Protein 6Z1M (pdb70)

Secondary structure (DSSP, 8-state):
-B--TT-EEEEE--HHHH---TTSTTPPPBHHHHHHTSTTSSGGG--SSSTT-HHHHHHHHHHHHHHHT-SEEEEE--HHHHSTTSSSS--HHHHHHHHHHHHHHHHTT-EEEEEEESS--BHHHHHTTGGGSTHHHHHHHHHHHHHHHHHTTT--EEEEEE-HHHHHHIIIII-SSTT----HHHHHHHHHHHHHHHHHHHHHHHHHT-S-EEEEEE-SS------S-HHHHHHHHHHHHHHHHHHT-TTSSS-HHHHHHHHHHHHHHHT------SSHHHHHTT--S-EEEEES-------S----HHHHHHHHHHHHHHH---EEEEEE--------BTTB---HHHHHHHHHHHHHHHHHHHTT--EEEEEEE-SB----GGGTTS----SEEEETTTTEEEE-HHHHHHHHHHHHTB-/--B--TT-EEEEE--HHHH---TTSTTPPPBHHHHHHTSTTSSGGG--SSSTT-HHHHHHHHHHHHHHHT-SEEEEE--HHHHSTTSSSS--HHHHHHHHHHHHHHHHTTPEEEEEEESS--BHHHHHTTGGGSHHHHHHHHHHHHHHHHHHTTT--EEEEEE-HHHHHHHHHTS-SSTT----HHHHHHHHHHHHHHHHHHHHHHHHHT-S-EEEEEE-SS----HHHHHHHHHHHHHHHHHHT-SSSSS--TTHHHHHHHHHHHTTSPPPP--S-GGGTTS--SEEEEE-S--S----SSSS---THHHHHHHHHHHHHH---EEEEEE--------BTTB---HHHHHHHHHHHHHHHHHHHTT--EEEEEEE-SB----GGGGGG----SEEEETTTTEEEE-HHHHHHHHHHHHTB-/---B--TT-EEEEE--HHHH---TTSTTPPPBHHHHHHTSTTSSGGG--SSSTT-HHHHHHHHHHHHHHHT-SEEEEE--HHHHSTTSSSS--HHHHHHHHHHHHHHHHTT-EEEEEEESS--BHHHHTTTGGGSTHHHHHHHHHHHHHHHHHTTT--EEEEEE-HHHHHHHHHTS-SSTT----HHHHHHHHHHHHHHHHHHHHHHHHHT-S-EEEEEEESS------S-HHHHHHHHHHHHHHHHHHT-GGGTT-HHHHHHHHHHHHH----SSHHHHHHSPPSEEEEEES------HHHHHHHHHHHHHHH---EEEEEE---B----BTTB---HHHHHHHHHHHHHHHHHHHTT--EEEEEEE-SB----GGGTTS-B--SEEEETTTTEEEE-HHHHHHHHHHHHTB-

Structure (mmCIF, N/CA/C/O backbone):
data_6Z1M
#
_entry.id   6Z1M
#
_cell.length_a   58.934
_cell.length_b   89.496
_cell.length_c   141.120
_cell.angle_alpha   90.000
_cell.angle_beta   94.211
_cell.angle_gamma   90.000
#
_symmetry.space_group_name_H-M   'P 1 21 1'
#
loop_
_entity.id
_entity.type
_entity.pdbx_description
1 polymer 'Ancestral reconstructed glycosidase'
2 non-polymer 'PROTOPORPHYRIN IX CONTAINING FE'
3 non-polymer GLYCEROL
4 non-polymer 1,2-ETHANEDIOL
5 non-polymer 'MAGNESIUM ION'
6 water water
#
loop_
_atom_site.group_PDB
_atom_site.id
_atom_site.type_symbol
_atom_site.label_atom_id
_atom_site.label_alt_id
_atom_site.label_comp_id
_atom_site.label_asym_id
_atom_site.label_entity_id
_atom_site.label_seq_id
_atom_site.pdbx_PDB_ins_code
_atom_site.Cartn_x
_atom_site.Cartn_y
_atom_site.Cartn_z
_atom_site.occupancy
_atom_site.B_iso_or_equiv
_atom_site.auth_seq_id
_atom_site.auth_comp_id
_atom_site.auth_asym_id
_atom_site.auth_atom_id
_atom_site.pdbx_PDB_model_num
ATOM 1 N N . LEU A 1 9 ? -23.08639 3.73287 -5.68792 1.000 80.06673 9 LEU A N 1
ATOM 2 C CA . LEU A 1 9 ? -21.81083 3.02832 -5.61070 1.000 76.29800 9 LEU A CA 1
ATOM 3 C C . LEU A 1 9 ? -21.79966 2.00778 -4.47623 1.000 79.64180 9 LEU A C 1
ATOM 4 O O . LEU A 1 9 ? -21.40613 2.32321 -3.35115 1.000 71.98164 9 LEU A O 1
ATOM 9 N N . LYS A 1 10 ? -22.22677 0.78361 -4.77163 1.000 80.41817 10 LYS A N 1
ATOM 10 C CA . LYS A 1 10 ? -22.22773 -0.27829 -3.77651 1.000 71.54449 10 LYS A CA 1
ATOM 11 C C . LYS A 1 10 ? -20.93048 -1.06593 -3.82857 1.000 66.23611 10 LYS A C 1
ATOM 12 O O . LYS A 1 10 ? -20.25370 -1.12587 -4.85667 1.000 67.00462 10 LYS A O 1
ATOM 18 N N . PHE A 1 11 ? -20.58573 -1.66382 -2.70070 1.000 62.97470 11 PHE A N 1
ATOM 19 C CA . PHE A 1 11 ? -19.32863 -2.36112 -2.52307 1.000 62.70527 11 PHE A CA 1
ATOM 20 C C . PHE A 1 11 ? -19.54643 -3.86841 -2.48178 1.000 64.01098 11 PHE A C 1
ATOM 21 O O . PHE A 1 11 ? -20.68280 -4.33835 -2.35166 1.000 61.79375 11 PHE A O 1
ATOM 29 N N . PRO A 1 12 ? -18.47354 -4.66517 -2.64157 1.000 64.28244 12 PRO A N 1
ATOM 30 C CA . PRO A 1 12 ? -18.61791 -6.13009 -2.59418 1.000 69.88259 12 PRO A CA 1
ATOM 31 C C . PRO A 1 12 ? -19.39462 -6.66297 -1.39095 1.000 80.57999 12 PRO A C 1
ATOM 32 O O . PRO A 1 12 ? -19.57227 -5.96686 -0.38483 1.000 84.78192 12 PRO A O 1
ATOM 36 N N A LYS A 1 13 ? -19.83970 -7.91665 -1.50689 0.411 82.36274 13 LYS A N 1
ATOM 37 N N B LYS A 1 13 ? -19.83635 -7.92045 -1.48316 0.589 82.57095 13 LYS A N 1
ATOM 38 C CA A LYS A 1 13 ? -20.75944 -8.50551 -0.53669 0.411 82.22609 13 LYS A CA 1
ATOM 39 C CA B LYS A 1 13 ? -20.78240 -8.46089 -0.50860 0.589 82.37889 13 LYS A CA 1
ATOM 40 C C A LYS A 1 13 ? -20.16644 -8.51745 0.87227 0.411 80.49452 13 LYS A C 1
ATOM 41 C C B LYS A 1 13 ? -20.18090 -8.53474 0.89590 0.589 80.51582 13 LYS A C 1
ATOM 42 O O A LYS A 1 13 ? -20.75109 -7.96902 1.81308 0.411 82.40889 13 LYS A O 1
ATOM 43 O O B LYS A 1 13 ? -20.78116 -8.04921 1.86123 0.589 82.85467 13 LYS A O 1
ATOM 54 N N . ASP A 1 14 ? -19.00487 -9.14311 1.03824 1.000 76.73627 14 ASP A N 1
ATOM 55 C CA . ASP A 1 14 ? -18.37556 -9.31919 2.34255 1.000 78.15802 14 ASP A CA 1
ATOM 56 C C . ASP A 1 14 ? -17.19694 -8.36548 2.53842 1.000 68.91730 14 ASP A C 1
ATOM 57 O O . ASP A 1 14 ? -16.14594 -8.75387 3.05298 1.000 62.35878 14 ASP A O 1
ATOM 62 N N . PHE A 1 15 ? -17.34088 -7.12713 2.06732 1.000 67.98745 15 PHE A N 1
ATOM 63 C CA . PHE A 1 15 ? -16.27774 -6.13562 2.18140 1.000 65.60943 15 PHE A CA 1
ATOM 64 C C . PHE A 1 15 ? -16.03424 -5.79865 3.64813 1.000 67.40868 15 PHE A C 1
ATOM 65 O O . PHE A 1 15 ? -16.96624 -5.75901 4.45423 1.000 65.83338 15 PHE A O 1
ATOM 73 N N . LEU A 1 16 ? -14.77242 -5.55229 3.99887 1.000 64.50963 16 LEU A N 1
ATOM 74 C CA . LEU A 1 16 ? -14.40752 -5.21729 5.37198 1.000 56.75424 16 LEU A CA 1
ATOM 75 C C . LEU A 1 16 ? -14.47742 -3.70663 5.56152 1.000 51.38104 16 LEU A C 1
ATOM 76 O O . LEU A 1 16 ? -13.73643 -2.95917 4.91332 1.000 53.10199 16 LEU A O 1
ATOM 81 N N . TRP A 1 17 ? -15.37497 -3.26465 6.43962 1.000 47.50521 17 TRP A N 1
ATOM 82 C CA . TRP A 1 17 ? -15.49638 -1.86292 6.82523 1.000 49.26007 17 TRP A CA 1
ATOM 83 C C . TRP A 1 17 ? -14.90503 -1.71139 8.22116 1.000 49.88370 17 TRP A C 1
ATOM 84 O O . TRP A 1 17 ? -15.46519 -2.22253 9.19658 1.000 48.94873 17 TRP A O 1
ATOM 95 N N . GLY A 1 18 ? -13.78358 -1.00452 8.32409 1.000 48.65158 18 GLY A N 1
ATOM 96 C CA . GLY A 1 18 ? -13.12190 -0.91133 9.60555 1.000 50.28951 18 GLY A CA 1
ATOM 97 C C . GLY A 1 18 ? -12.40659 0.40490 9.80740 1.000 49.99283 18 GLY A C 1
ATOM 98 O O . GLY A 1 18 ? -12.47519 1.31759 8.97980 1.000 39.97789 18 GLY A O 1
ATOM 99 N N . ALA A 1 19 ? -11.73738 0.49121 10.95663 1.000 45.24278 19 ALA A N 1
ATOM 100 C CA . ALA A 1 19 ? -10.80905 1.55997 11.27985 1.000 42.05157 19 ALA A CA 1
ATOM 101 C C . ALA A 1 19 ? -9.59023 0.93661 11.94388 1.000 43.41882 19 ALA A C 1
ATOM 102 O O . ALA A 1 19 ? -9.64991 -0.17472 12.47996 1.000 41.55441 19 ALA A O 1
ATOM 104 N N . ALA A 1 20 ? -8.47545 1.65751 11.89831 1.000 41.21398 20 ALA A N 1
ATOM 105 C CA . ALA A 1 20 ? -7.19276 1.11254 12.31044 1.000 40.80246 20 ALA A CA 1
ATOM 106 C C . ALA A 1 20 ? -6.56426 1.98331 13.38956 1.000 42.41975 20 ALA A C 1
ATOM 107 O O . ALA A 1 20 ? -6.75234 3.20291 13.41279 1.000 37.35921 20 ALA A O 1
ATOM 109 N N . THR A 1 21 ? -5.82824 1.33160 14.29402 1.000 41.65912 21 THR A N 1
ATOM 110 C CA . THR A 1 21 ? -5.02411 1.98443 15.32323 1.000 42.15595 21 THR A CA 1
ATOM 111 C C . THR A 1 21 ? -3.71423 1.21610 15.46342 1.000 41.32442 21 THR A C 1
ATOM 112 O O . THR A 1 21 ? -3.45591 0.25616 14.73264 1.000 40.57887 21 THR A O 1
ATOM 116 N N . ALA A 1 22 ? -2.89008 1.62721 16.42753 1.000 37.72018 22 ALA A N 1
ATOM 117 C CA . ALA A 1 22 ? -1.65297 0.92166 16.73733 1.000 36.31178 22 ALA A CA 1
ATOM 118 C C . ALA A 1 22 ? -1.40431 1.00530 18.23745 1.000 38.06094 22 ALA A C 1
ATOM 119 O O . ALA A 1 22 ? -1.81554 1.96524 18.89454 1.000 43.41499 22 ALA A O 1
ATOM 121 N N . ALA A 1 23 ? -0.69977 -0.00088 18.76427 1.000 38.18436 23 ALA A N 1
ATOM 122 C CA . ALA A 1 23 ? -0.63635 -0.20444 20.21210 1.000 37.22903 23 ALA A CA 1
ATOM 123 C C . ALA A 1 23 ? -0.05558 1.00913 20.93353 1.000 43.58850 23 ALA A C 1
ATOM 124 O O . ALA A 1 23 ? -0.65777 1.52669 21.88318 1.000 47.19652 23 ALA A O 1
ATOM 126 N N . TYR A 1 24 ? 1.11417 1.48760 20.50128 1.000 40.18226 24 TYR A N 1
ATOM 127 C CA . TYR A 1 24 ? 1.72456 2.58914 21.24096 1.000 45.81019 24 TYR A CA 1
ATOM 128 C C . TYR A 1 24 ? 0.97627 3.90426 21.05173 1.000 52.30403 24 TYR A C 1
ATOM 129 O O . TYR A 1 24 ? 1.10898 4.81104 21.88594 1.000 47.90415 24 TYR A O 1
ATOM 138 N N . GLN A 1 25 ? 0.17482 4.02630 19.99609 1.000 45.61210 25 GLN A N 1
ATOM 139 C CA . GLN A 1 25 ? -0.50291 5.29056 19.75971 1.000 38.68652 25 GLN A CA 1
ATOM 140 C C . GLN A 1 25 ? -1.75372 5.45956 20.61679 1.000 31.19223 25 GLN A C 1
ATOM 141 O O . GLN A 1 25 ? -2.18333 6.59586 20.83109 1.000 38.78131 25 GLN A O 1
ATOM 147 N N . ILE A 1 26 ? -2.33164 4.37872 21.14097 1.000 30.44190 26 ILE A N 1
ATOM 148 C CA . ILE A 1 26 ? -3.61253 4.49836 21.83387 1.000 40.20465 26 ILE A CA 1
ATOM 149 C C . ILE A 1 26 ? -3.61680 3.85082 23.21474 1.000 40.77543 26 ILE A C 1
ATOM 150 O O . ILE A 1 26 ? -4.39401 4.25492 24.08646 1.000 50.10591 26 ILE A O 1
ATOM 155 N N . GLU A 1 27 ? -2.78128 2.83252 23.42643 1.000 35.38687 27 GLU A N 1
ATOM 156 C CA . GLU A 1 27 ? -2.98979 1.95613 24.57801 1.000 38.77400 27 GLU A CA 1
ATOM 157 C C . GLU A 1 27 ? -2.75460 2.68525 25.89484 1.000 40.87264 27 GLU A C 1
ATOM 158 O O . GLU A 1 27 ? -3.56079 2.57780 26.82744 1.000 43.54271 27 GLU A O 1
ATOM 164 N N . GLY A 1 28 ? -1.65730 3.42760 25.99503 1.000 43.27163 28 GLY A N 1
ATOM 165 C CA . GLY A 1 28 ? -1.28610 3.89570 27.31535 1.000 43.54486 28 GLY A CA 1
ATOM 166 C C . GLY A 1 28 ? -0.81936 2.73164 28.17285 1.000 38.24986 28 GLY A C 1
ATOM 167 O O . GLY A 1 28 ? -0.36635 1.69768 27.67554 1.000 35.28002 28 GLY A O 1
ATOM 168 N N . ALA A 1 29 ? -0.95430 2.90874 29.48817 1.000 42.42068 29 ALA A N 1
ATOM 169 C CA . ALA A 1 29 ? -0.47905 1.92983 30.46826 1.000 38.13254 29 ALA A CA 1
ATOM 170 C C . ALA A 1 29 ? 0.92511 1.44819 30.10851 1.000 40.83175 29 ALA A C 1
ATOM 171 O O . ALA A 1 29 ? 1.21381 0.24921 30.07382 1.000 41.61781 29 ALA A O 1
ATOM 173 N N . ALA A 1 30 ? 1.79739 2.40975 29.79605 1.000 37.40160 30 ALA A N 1
ATOM 174 C CA . ALA A 1 30 ? 3.10659 2.06657 29.25653 1.000 43.10711 30 ALA A CA 1
ATOM 175 C C . ALA A 1 30 ? 3.96518 1.33976 30.27832 1.000 50.28254 30 ALA A C 1
ATOM 176 O O . ALA A 1 30 ? 4.77270 0.48257 29.90548 1.000 50.28248 30 ALA A O 1
ATOM 178 N N . ASN A 1 31 ? 3.79325 1.65429 31.56297 1.000 58.22491 31 ASN A N 1
ATOM 179 C CA . ASN A 1 31 ? 4.62385 1.13421 32.63892 1.000 54.33200 31 ASN A CA 1
ATOM 180 C C . ASN A 1 31 ? 3.78024 0.41853 33.69033 1.000 60.21677 31 ASN A C 1
ATOM 181 O O . ASN A 1 31 ? 4.11554 0.41955 34.87761 1.000 57.69396 31 ASN A O 1
ATOM 186 N N . GLU A 1 32 ? 2.67026 -0.18100 33.27100 1.000 59.61442 32 GLU A N 1
ATOM 187 C CA . GLU A 1 32 ? 1.83295 -0.97625 34.15360 1.000 54.04651 32 GLU A CA 1
ATOM 188 C C . GLU A 1 32 ? 1.78913 -2.41610 33.67384 1.000 47.55905 32 GLU A C 1
ATOM 189 O O . GLU A 1 32 ? 2.02537 -2.71047 32.49957 1.000 47.19378 32 GLU A O 1
ATOM 195 N N . ASP A 1 33 ? 1.44721 -3.30301 34.60260 1.000 47.79220 33 ASP A N 1
ATOM 196 C CA . ASP A 1 33 ? 1.06598 -4.67516 34.28942 1.000 52.95949 33 ASP A CA 1
ATOM 197 C C . ASP A 1 33 ? 2.13337 -5.38125 33.45776 1.000 52.92210 33 ASP A C 1
ATOM 198 O O . ASP A 1 33 ? 1.84707 -6.01898 32.44376 1.000 55.35734 33 ASP A O 1
ATOM 203 N N . GLY A 1 34 ? 3.38294 -5.25045 33.89781 1.000 51.53494 34 GLY A N 1
ATOM 204 C CA . GLY A 1 34 ? 4.47508 -6.01518 33.33253 1.000 54.22606 34 GLY A CA 1
ATOM 205 C C . GLY A 1 34 ? 4.90969 -5.64571 31.93077 1.000 57.04297 34 GLY A C 1
ATOM 206 O O . GLY A 1 34 ? 5.68367 -6.39517 31.33032 1.000 64.00351 34 GLY A O 1
ATOM 207 N N . ARG A 1 35 ? 4.44918 -4.52630 31.37742 1.000 52.83003 35 ARG A N 1
ATOM 208 C CA . ARG A 1 35 ? 4.88280 -4.15243 30.03633 1.000 51.92559 35 ARG A CA 1
ATOM 209 C C . ARG A 1 35 ? 6.30480 -3.60962 30.07811 1.000 51.27227 35 ARG A C 1
ATOM 210 O O . ARG A 1 35 ? 6.62380 -2.72688 30.87955 1.000 51.96424 35 ARG A O 1
ATOM 218 N N . GLY A 1 36 ? 7.16299 -4.15023 29.22162 1.000 52.38566 36 GLY A N 1
ATOM 219 C CA . GLY A 1 36 ? 8.50240 -3.64104 29.07104 1.000 46.94133 36 GLY A CA 1
ATOM 220 C C . GLY A 1 36 ? 8.50153 -2.41945 28.18272 1.000 45.85630 36 GLY A C 1
ATOM 221 O O . GLY A 1 36 ? 7.52647 -2.13456 27.48072 1.000 49.75790 36 GLY A O 1
ATOM 222 N N . PRO A 1 37 ? 9.58793 -1.65777 28.20790 1.000 47.71327 37 PRO A N 1
ATOM 223 C CA . PRO A 1 37 ? 9.65612 -0.45715 27.36950 1.000 39.57528 37 PRO A CA 1
ATOM 224 C C . PRO A 1 37 ? 9.97707 -0.79947 25.92542 1.000 42.65035 37 PRO A C 1
ATOM 225 O O . PRO A 1 37 ? 10.76088 -1.71007 25.64054 1.000 44.72535 37 PRO A O 1
ATOM 229 N N . SER A 1 38 ? 9.35751 -0.05863 25.00994 1.000 34.24229 38 SER A N 1
ATOM 230 C CA . SER A 1 38 ? 9.73185 -0.10380 23.60493 1.000 40.91767 38 SER A CA 1
ATOM 231 C C . SER A 1 38 ? 10.63228 1.08265 23.28673 1.000 44.51416 38 SER A C 1
ATOM 232 O O . SER A 1 38 ? 10.76763 2.02465 24.07215 1.000 44.43429 38 SER A O 1
ATOM 235 N N . ILE A 1 39 ? 11.24885 1.03423 22.10434 1.000 43.58222 39 ILE A N 1
ATOM 236 C CA . ILE A 1 39 ? 12.10518 2.13599 21.68522 1.000 41.96638 39 ILE A CA 1
ATOM 237 C C . ILE A 1 39 ? 11.33420 3.44289 21.60338 1.000 42.62837 39 ILE A C 1
ATOM 238 O O . ILE A 1 39 ? 11.93582 4.51595 21.67104 1.000 51.60497 39 ILE A O 1
ATOM 243 N N . TRP A 1 40 ? 10.00713 3.38241 21.47928 1.000 43.02189 40 TRP A N 1
ATOM 244 C CA . TRP A 1 40 ? 9.21199 4.60275 21.47625 1.000 44.77150 40 TRP A CA 1
ATOM 245 C C . TRP A 1 40 ? 8.97463 5.15366 22.87995 1.000 45.71937 40 TRP A C 1
ATOM 246 O O . TRP A 1 40 ? 8.80170 6.36870 23.03192 1.000 46.04097 40 TRP A O 1
ATOM 257 N N . ASP A 1 41 ? 8.95247 4.29253 23.90489 1.000 41.39070 41 ASP A N 1
ATOM 258 C CA . ASP A 1 41 ? 9.01645 4.78078 25.27878 1.000 45.90153 41 ASP A CA 1
ATOM 259 C C . ASP A 1 41 ? 10.32790 5.51185 25.51425 1.000 50.36251 41 ASP A C 1
ATOM 260 O O . ASP A 1 41 ? 10.35389 6.62449 26.04777 1.000 51.45853 41 ASP A O 1
ATOM 265 N N . THR A 1 42 ? 11.43563 4.87555 25.14015 1.000 52.67486 42 THR A N 1
ATOM 266 C CA . THR A 1 42 ? 12.74757 5.50407 25.24764 1.000 53.59269 42 THR A CA 1
ATOM 267 C C . THR A 1 42 ? 12.80181 6.80874 24.47192 1.000 49.67998 42 THR A C 1
ATOM 268 O O . THR A 1 42 ? 13.27713 7.83093 24.98852 1.000 43.15894 42 THR A O 1
ATOM 272 N N . PHE A 1 43 ? 12.27990 6.79567 23.23954 1.000 46.26638 43 PHE A N 1
ATOM 273 C CA . PHE A 1 43 ? 12.38025 7.94236 22.34633 1.000 34.50749 43 PHE A CA 1
ATOM 274 C C . PHE A 1 43 ? 11.56191 9.11605 22.86258 1.000 34.39001 43 PHE A C 1
ATOM 275 O O . PHE A 1 43 ? 12.04018 10.25660 22.88118 1.000 42.62255 43 PHE A O 1
ATOM 283 N N . SER A 1 44 ? 10.31766 8.85968 23.27734 1.000 39.23549 44 SER A N 1
ATOM 284 C CA . SER A 1 44 ? 9.42290 9.93712 23.68286 1.000 43.35631 44 SER A CA 1
ATOM 285 C C . SER A 1 44 ? 9.72283 10.46636 25.07728 1.000 45.50711 44 SER A C 1
ATOM 286 O O . SER A 1 44 ? 9.11021 11.45265 25.49556 1.000 56.21308 44 SER A O 1
ATOM 289 N N . HIS A 1 45 ? 10.64050 9.84411 25.80507 1.000 47.36936 45 HIS A N 1
ATOM 290 C CA . HIS A 1 45 ? 11.11018 10.37875 27.07310 1.000 50.58648 45 HIS A CA 1
ATOM 291 C C . HIS A 1 45 ? 12.51693 10.94254 26.96796 1.000 52.05083 45 HIS A C 1
ATOM 292 O O . HIS A 1 45 ? 13.12986 11.25935 27.99299 1.000 53.25112 45 HIS A O 1
ATOM 299 N N . THR A 1 46 ? 13.03645 11.07712 25.74898 1.000 43.52159 46 THR A N 1
ATOM 300 C CA . THR A 1 46 ? 14.25567 11.81239 25.46703 1.000 39.78233 46 THR A CA 1
ATOM 301 C C . THR A 1 46 ? 13.90097 13.22312 25.02333 1.000 44.07962 46 THR A C 1
ATOM 302 O O . THR A 1 46 ? 13.03389 13.39185 24.15374 1.000 49.74674 46 THR A O 1
ATOM 306 N N . PRO A 1 47 ? 14.52454 14.24763 25.59837 1.000 51.64705 47 PRO A N 1
ATOM 307 C CA . PRO A 1 47 ? 14.18373 15.62696 25.22531 1.000 42.31120 47 PRO A CA 1
ATOM 308 C C . PRO A 1 47 ? 14.45080 15.90062 23.75351 1.000 53.93736 47 PRO A C 1
ATOM 309 O O . PRO A 1 47 ? 15.43660 15.43044 23.18342 1.000 54.44611 47 PRO A O 1
ATOM 313 N N . GLY A 1 48 ? 13.54961 16.66878 23.14180 1.000 53.55282 48 GLY A N 1
ATOM 314 C CA . GLY A 1 48 ? 13.72550 17.15329 21.78988 1.000 49.96089 48 GLY A CA 1
ATOM 315 C C . GLY A 1 48 ? 13.46366 16.15544 20.68768 1.000 53.85082 48 GLY A C 1
ATOM 316 O O . GLY A 1 48 ? 13.87845 16.40459 19.55088 1.000 57.40134 48 GLY A O 1
ATOM 317 N N . LYS A 1 49 ? 12.78853 15.03762 20.97742 1.000 51.48004 49 LYS A N 1
ATOM 318 C CA . LYS A 1 49 ? 12.50045 14.02543 19.96936 1.000 48.44458 49 LYS A CA 1
ATOM 319 C C . LYS A 1 49 ? 11.04146 13.98174 19.53835 1.000 46.20967 49 LYS A C 1
ATOM 320 O O . LYS A 1 49 ? 10.75498 13.50717 18.43491 1.000 46.07812 49 LYS A O 1
ATOM 326 N N . VAL A 1 50 ? 10.12038 14.44422 20.37864 1.000 41.08606 50 VAL A N 1
ATOM 327 C CA . VAL A 1 50 ? 8.68993 14.39146 20.10937 1.000 38.14845 50 VAL A CA 1
ATOM 328 C C . VAL A 1 50 ? 8.11355 15.77730 20.35361 1.000 47.53578 50 VAL A C 1
ATOM 329 O O . VAL A 1 50 ? 8.50030 16.45715 21.31363 1.000 46.42909 50 VAL A O 1
ATOM 333 N N . HIS A 1 51 ? 7.19482 16.19703 19.47996 1.000 37.82848 51 HIS A N 1
ATOM 334 C CA . HIS A 1 51 ? 6.57252 17.51160 19.59672 1.000 39.29051 51 HIS A CA 1
ATOM 335 C C . HIS A 1 51 ? 6.00642 17.75172 20.99838 1.000 42.97839 51 HIS A C 1
ATOM 336 O O . HIS A 1 51 ? 5.34096 16.88589 21.57294 1.000 40.96841 51 HIS A O 1
ATOM 343 N N . ASN A 1 52 ? 6.29206 18.92975 21.55184 1.000 47.96160 52 ASN A N 1
ATOM 344 C CA . ASN A 1 52 ? 5.73181 19.38746 22.82531 1.000 56.52692 52 ASN A CA 1
ATOM 345 C C . ASN A 1 52 ? 6.08985 18.47001 24.00412 1.000 55.04405 52 ASN A C 1
ATOM 346 O O . ASN A 1 52 ? 5.44520 18.52644 25.05960 1.000 55.32893 52 ASN A O 1
ATOM 351 N N . GLY A 1 53 ? 7.11085 17.62665 23.86116 1.000 45.31578 53 GLY A N 1
ATOM 352 C CA . GLY A 1 53 ? 7.41718 16.66520 24.90057 1.000 39.98098 53 GLY A CA 1
ATOM 353 C C . GLY A 1 53 ? 6.36384 15.60212 25.11626 1.000 49.90444 53 GLY A C 1
ATOM 354 O O . GLY A 1 53 ? 6.29523 15.01605 26.19866 1.000 57.63565 53 GLY A O 1
ATOM 355 N N . ASP A 1 54 ? 5.53213 15.33213 24.11891 1.000 52.58618 54 ASP A N 1
ATOM 356 C CA . ASP A 1 54 ? 4.49032 14.33549 24.29131 1.000 47.35145 54 ASP A CA 1
ATOM 357 C C . ASP A 1 54 ? 5.09126 12.93983 24.38549 1.000 47.40405 54 ASP A C 1
ATOM 358 O O . ASP A 1 54 ? 6.16044 12.65264 23.83328 1.000 47.58348 54 ASP A O 1
ATOM 363 N N . ASN A 1 55 ? 4.38434 12.06430 25.09217 1.000 38.49379 55 ASN A N 1
ATOM 364 C CA . ASN A 1 55 ? 4.72693 10.65370 25.12209 1.000 38.25520 55 ASN A CA 1
ATOM 365 C C . ASN A 1 55 ? 3.44040 9.84357 25.09905 1.000 37.74673 55 ASN A C 1
ATOM 366 O O . ASN A 1 55 ? 2.33684 10.38811 25.14902 1.000 41.83737 55 ASN A O 1
ATOM 371 N N . GLY A 1 56 ? 3.58613 8.52838 25.03225 1.000 40.08239 56 GLY A N 1
ATOM 372 C CA . GLY A 1 56 ? 2.41869 7.67259 25.02027 1.000 39.59654 56 GLY A CA 1
ATOM 373 C C . GLY A 1 56 ? 2.23082 6.88267 26.29739 1.000 39.34535 56 GLY A C 1
ATOM 374 O O . GLY A 1 56 ? 1.72929 5.75966 26.24371 1.000 46.29871 56 GLY A O 1
ATOM 375 N N . ASP A 1 57 ? 2.62792 7.44562 27.44628 1.000 37.99427 57 ASP A N 1
ATOM 376 C CA . ASP A 1 57 ? 2.43851 6.74265 28.71449 1.000 44.90636 57 ASP A CA 1
ATOM 377 C C . ASP A 1 57 ? 0.96383 6.51785 28.99775 1.000 44.57167 57 ASP A C 1
ATOM 378 O O . ASP A 1 57 ? 0.56490 5.43164 29.43328 1.000 53.26043 57 ASP A O 1
ATOM 383 N N . VAL A 1 58 ? 0.14195 7.53594 28.76807 1.000 39.40330 58 VAL A N 1
ATOM 384 C CA . VAL A 1 58 ? -1.29830 7.42208 28.93134 1.000 43.68639 58 VAL A CA 1
ATOM 385 C C . VAL A 1 58 ? -2.00872 7.28521 27.58902 1.000 42.49119 58 VAL A C 1
ATOM 386 O O . VAL A 1 58 ? -2.91394 6.46255 27.45161 1.000 40.77595 58 VAL A O 1
ATOM 390 N N . ALA A 1 59 ? -1.60866 8.07876 26.59406 1.000 39.11167 59 ALA A N 1
ATOM 391 C CA . ALA A 1 59 ? -2.18772 8.05934 25.23692 1.000 39.45052 59 ALA A CA 1
ATOM 392 C C . ALA A 1 59 ? -3.71107 8.12853 25.36267 1.000 42.81798 59 ALA A C 1
ATOM 393 O O . ALA A 1 59 ? -4.22774 9.02764 26.04255 1.000 44.67190 59 ALA A O 1
ATOM 395 N N . CYS A 1 60 ? -4.45962 7.22018 24.74628 1.000 39.27367 60 CYS A N 1
ATOM 396 C CA . CYS A 1 60 ? -5.90978 7.21469 24.86119 1.000 40.48724 60 CYS A CA 1
ATOM 397 C C . CYS A 1 60 ? -6.39581 6.37411 26.02473 1.000 41.56022 60 CYS A C 1
ATOM 398 O O . CYS A 1 60 ? -7.61105 6.24336 26.20755 1.000 49.72190 60 CYS A O 1
ATOM 401 N N . ASP A 1 61 ? -5.47697 5.82136 26.81608 1.000 40.58417 61 ASP A N 1
ATOM 402 C CA . ASP A 1 61 ? -5.81328 4.90252 27.90361 1.000 45.08417 61 ASP A CA 1
ATOM 403 C C . ASP A 1 61 ? -6.70577 3.77296 27.39552 1.000 45.24106 61 ASP A C 1
ATOM 404 O O . ASP A 1 61 ? -7.60678 3.28933 28.08514 1.000 39.04796 61 ASP A O 1
ATOM 409 N N . HIS A 1 62 ? -6.45058 3.35560 26.15444 1.000 44.96041 62 HIS A N 1
ATOM 410 C CA . HIS A 1 62 ? -7.25379 2.30193 25.55397 1.000 40.81143 62 HIS A CA 1
ATOM 411 C C . HIS A 1 62 ? -7.08525 0.97836 26.28579 1.000 41.23606 62 HIS A C 1
ATOM 412 O O . HIS A 1 62 ? -7.99841 0.14494 26.26877 1.000 45.82248 62 HIS A O 1
ATOM 419 N N . TYR A 1 63 ? -5.92812 0.76609 26.92164 1.000 44.78875 63 TYR A N 1
ATOM 420 C CA . TYR A 1 63 ? -5.71182 -0.45087 27.69870 1.000 46.89677 63 TYR A CA 1
ATOM 421 C C . TYR A 1 63 ? -6.79217 -0.62529 28.75741 1.000 45.91854 63 TYR A C 1
ATOM 422 O O . TYR A 1 63 ? -7.23621 -1.74723 29.02127 1.000 50.51253 63 TYR A O 1
ATOM 431 N N . HIS A 1 64 ? -7.24347 0.47509 29.35886 1.000 44.87812 64 HIS A N 1
ATOM 432 C CA . HIS A 1 64 ? -8.27801 0.41913 30.38134 1.000 50.09628 64 HIS A CA 1
ATOM 433 C C . HIS A 1 64 ? -9.67881 0.66516 29.84457 1.000 47.59232 64 HIS A C 1
ATOM 434 O O . HIS A 1 64 ? -10.65090 0.27220 30.49886 1.000 51.83991 64 HIS A O 1
ATOM 441 N N . ARG A 1 65 ? -9.80999 1.30023 28.68113 1.000 43.87752 65 ARG A N 1
ATOM 442 C CA . ARG A 1 65 ? -11.10325 1.76166 28.19198 1.000 45.77996 65 ARG A CA 1
ATOM 443 C C . ARG A 1 65 ? -11.54751 1.03521 26.92943 1.000 46.98035 65 ARG A C 1
ATOM 444 O O . ARG A 1 65 ? -12.37632 1.55988 26.17863 1.000 47.20108 65 ARG A O 1
ATOM 452 N N . TYR A 1 66 ? -11.03135 -0.17436 26.69277 1.000 51.91743 66 TYR A N 1
ATOM 453 C CA . TYR A 1 66 ? -11.28424 -0.84287 25.42114 1.000 54.70814 66 TYR A CA 1
ATOM 454 C C . TYR A 1 66 ? -12.74660 -1.24692 25.26117 1.000 52.17548 66 TYR A C 1
ATOM 455 O O . TYR A 1 66 ? -13.26594 -1.22676 24.14208 1.000 51.48586 66 TYR A O 1
ATOM 464 N N . LYS A 1 67 ? -13.43028 -1.60618 26.35047 1.000 54.64325 67 LYS A N 1
ATOM 465 C CA . LYS A 1 67 ? -14.83490 -1.98832 26.22799 1.000 56.34255 67 LYS A CA 1
ATOM 466 C C . LYS A 1 67 ? -15.68606 -0.81178 25.76833 1.000 59.91704 67 LYS A C 1
ATOM 467 O O . LYS A 1 67 ? -16.60498 -0.97908 24.95703 1.000 61.57389 67 LYS A O 1
ATOM 473 N N . GLU A 1 68 ? -15.39373 0.38731 26.27688 1.000 58.63572 68 GLU A N 1
ATOM 474 C CA . GLU A 1 68 ? -16.08515 1.58407 25.81028 1.000 57.94891 68 GLU A CA 1
ATOM 475 C C . GLU A 1 68 ? -15.72951 1.88960 24.36021 1.000 63.71250 68 GLU A C 1
ATOM 476 O O . GLU A 1 68 ? -16.58944 2.31157 23.57621 1.000 59.84398 68 GLU A O 1
ATOM 482 N N . ASP A 1 69 ? -14.46644 1.67515 23.98469 1.000 62.06441 69 ASP A N 1
ATOM 483 C CA . ASP A 1 69 ? -14.05687 1.91815 22.60568 1.000 57.70226 69 ASP A CA 1
ATOM 484 C C . ASP A 1 69 ? -14.69051 0.90827 21.65160 1.000 55.48141 69 ASP A C 1
ATOM 485 O O . ASP A 1 69 ? -15.09467 1.26881 20.53930 1.000 45.50413 69 ASP A O 1
ATOM 490 N N . VAL A 1 70 ? -14.78632 -0.35920 22.06402 1.000 52.92527 70 VAL A N 1
ATOM 491 C CA . VAL A 1 70 ? -15.42136 -1.35986 21.20972 1.000 56.74843 70 VAL A CA 1
ATOM 492 C C . VAL A 1 70 ? -16.90997 -1.06126 21.06085 1.000 60.54435 70 VAL A C 1
ATOM 493 O O . VAL A 1 70 ? -17.48856 -1.24446 19.98296 1.000 54.20223 70 VAL A O 1
ATOM 497 N N . GLU A 1 71 ? -17.54714 -0.58219 22.13505 1.000 62.42866 71 GLU A N 1
ATOM 498 C CA . GLU A 1 71 ? -18.94831 -0.17891 22.05538 1.000 59.75415 71 GLU A CA 1
ATOM 499 C C . GLU A 1 71 ? -19.14824 0.89888 20.99582 1.000 55.27319 71 GLU A C 1
ATOM 500 O O . GLU A 1 71 ? -20.12006 0.85805 20.23228 1.000 57.25465 71 GLU A O 1
ATOM 506 N N . LEU A 1 72 ? -18.23062 1.86765 20.92913 1.000 53.32911 72 LEU A N 1
ATOM 507 C CA . LEU A 1 72 ? -18.29878 2.88497 19.88407 1.000 57.63390 72 LEU A CA 1
ATOM 508 C C . LEU A 1 72 ? -18.07440 2.27739 18.50331 1.000 55.16822 72 LEU A C 1
ATOM 509 O O . LEU A 1 72 ? -18.71203 2.69308 17.52976 1.000 59.65811 72 LEU A O 1
ATOM 514 N N . MET A 1 73 ? -17.16961 1.29913 18.39711 1.000 55.24239 73 MET A N 1
ATOM 515 C CA . MET A 1 73 ? -17.00906 0.57538 17.13850 1.000 58.04707 73 MET A CA 1
ATOM 516 C C . MET A 1 73 ? -18.32406 -0.05254 16.70063 1.000 56.04592 73 MET A C 1
ATOM 517 O O . MET A 1 73 ? -18.69798 0.02524 15.52547 1.000 55.62648 73 MET A O 1
ATOM 522 N N . LYS A 1 74 ? -19.03671 -0.67904 17.63893 1.000 55.70613 74 LYS A N 1
ATOM 523 C CA . LYS A 1 74 ? -20.32973 -1.27628 17.32704 1.000 58.87286 74 LYS A CA 1
ATOM 524 C C . LYS A 1 74 ? -21.33675 -0.21572 16.89616 1.000 61.97729 74 LYS A C 1
ATOM 525 O O . LYS A 1 74 ? -22.14325 -0.44852 15.99039 1.000 61.12338 74 LYS A O 1
ATOM 531 N N . GLU A 1 75 ? -21.30531 0.95808 17.53267 1.000 66.14998 75 GLU A N 1
ATOM 532 C CA . GLU A 1 75 ? -22.19092 2.04114 17.11771 1.000 68.51324 75 GLU A CA 1
ATOM 533 C C . GLU A 1 75 ? -21.87325 2.49319 15.69986 1.000 70.45078 75 GLU A C 1
ATOM 534 O O . GLU A 1 75 ? -22.77972 2.83642 14.93095 1.000 71.87904 75 GLU A O 1
ATOM 540 N N . LEU A 1 76 ? -20.58894 2.49836 15.33540 1.000 67.88647 76 LEU A N 1
ATOM 541 C CA . LEU A 1 76 ? -20.20376 2.79211 13.96053 1.000 72.31261 76 LEU A CA 1
ATOM 542 C C . LEU A 1 76 ? -20.56485 1.66089 13.00351 1.000 70.27993 76 LEU A C 1
ATOM 543 O O . LEU A 1 76 ? -20.67937 1.89937 11.79644 1.000 68.86281 76 LEU A O 1
ATOM 548 N N . GLY A 1 77 ? -20.74028 0.44475 13.51057 1.000 65.70820 77 GLY A N 1
ATOM 549 C CA . GLY A 1 77 ? -21.02401 -0.69653 12.66258 1.000 63.08643 77 GLY A CA 1
ATOM 550 C C . GLY A 1 77 ? -19.82491 -1.24195 11.91866 1.000 62.20242 77 GLY A C 1
ATOM 551 O O . GLY A 1 77 ? -19.94370 -1.60177 10.74427 1.000 61.37541 77 GLY A O 1
ATOM 552 N N . LEU A 1 78 ? -18.66798 -1.32411 12.57189 1.000 57.83480 78 LEU A N 1
ATOM 553 C CA . LEU A 1 78 ? -17.45890 -1.77364 11.89612 1.000 48.45664 78 LEU A CA 1
ATOM 554 C C . LEU A 1 78 ? -17.50197 -3.27390 11.64184 1.000 56.22507 78 LEU A C 1
ATOM 555 O O . LEU A 1 78 ? -17.77492 -4.06056 12.55375 1.000 64.78901 78 LEU A O 1
ATOM 560 N N . ASN A 1 79 ? -17.23558 -3.66361 10.39126 1.000 61.73656 79 ASN A N 1
ATOM 561 C CA . ASN A 1 79 ? -16.99023 -5.06795 10.07118 1.000 63.19460 79 ASN A CA 1
ATOM 562 C C . ASN A 1 79 ? -15.77649 -5.58710 10.82162 1.000 61.66570 79 ASN A C 1
ATOM 563 O O . ASN A 1 79 ? -15.81732 -6.65446 11.44298 1.000 59.94465 79 ASN A O 1
ATOM 568 N N . ALA A 1 80 ? -14.67325 -4.85394 10.73741 1.000 56.30845 80 ALA A N 1
ATOM 569 C CA . ALA A 1 80 ? -13.39424 -5.26634 11.27637 1.000 52.43082 80 ALA A CA 1
ATOM 570 C C . ALA A 1 80 ? -12.76664 -4.09387 12.01508 1.000 48.45415 80 ALA A C 1
ATOM 571 O O . ALA A 1 80 ? -13.24487 -2.95719 11.95934 1.000 43.03253 80 ALA A O 1
ATOM 573 N N . TYR A 1 81 ? -11.69261 -4.38759 12.73641 1.000 50.91695 81 TYR A N 1
ATOM 574 C CA . TYR A 1 81 ? -10.95622 -3.37399 13.47594 1.000 47.48049 81 TYR A CA 1
ATOM 575 C C . TYR A 1 81 ? -9.49250 -3.76429 13.41440 1.000 49.36207 81 TYR A C 1
ATOM 576 O O . TYR A 1 81 ? -9.12677 -4.86607 13.83213 1.000 52.51754 81 TYR A O 1
ATOM 585 N N . ARG A 1 82 ? -8.66631 -2.89206 12.85692 1.000 45.21949 82 ARG A N 1
ATOM 586 C CA . ARG A 1 82 ? -7.24842 -3.17155 12.72973 1.000 48.14631 82 ARG A CA 1
ATOM 587 C C . ARG A 1 82 ? -6.50731 -2.55130 13.90684 1.000 44.68309 82 ARG A C 1
ATOM 588 O O . ARG A 1 82 ? -6.65114 -1.35432 14.17690 1.000 42.96112 82 ARG A O 1
ATOM 596 N N . PHE A 1 83 ? -5.72594 -3.37134 14.60431 1.000 40.10138 83 PHE A N 1
ATOM 597 C CA . PHE A 1 83 ? -4.91454 -2.91533 15.72423 1.000 42.89752 83 PHE A CA 1
ATOM 598 C C . PHE A 1 83 ? -3.61978 -3.71406 15.73732 1.000 44.12022 83 PHE A C 1
ATOM 599 O O . PHE A 1 83 ? -3.47021 -4.70194 15.01460 1.000 46.97648 83 PHE A O 1
ATOM 607 N N . SER A 1 84 ? -2.67815 -3.28255 16.57136 1.000 39.40070 84 SER A N 1
ATOM 608 C CA . SER A 1 84 ? -1.41681 -3.99002 16.71564 1.000 36.84295 84 SER A CA 1
ATOM 609 C C . SER A 1 84 ? -1.26567 -4.51389 18.13834 1.000 48.19722 84 SER A C 1
ATOM 610 O O . SER A 1 84 ? -1.86002 -3.98927 19.08388 1.000 50.14733 84 SER A O 1
ATOM 613 N N . ILE A 1 85 ? -0.49243 -5.57189 18.27076 1.000 50.53863 85 ILE A N 1
ATOM 614 C CA . ILE A 1 85 ? -0.10166 -6.10239 19.56591 1.000 46.54107 85 ILE A CA 1
ATOM 615 C C . ILE A 1 85 ? 1.20241 -5.43267 19.96782 1.000 45.17815 85 ILE A C 1
ATOM 616 O O . ILE A 1 85 ? 2.11245 -5.28883 19.14643 1.000 45.78126 85 ILE A O 1
ATOM 621 N N . SER A 1 86 ? 1.29009 -4.99871 21.22611 1.000 51.20201 86 SER A N 1
ATOM 622 C CA . SER A 1 86 ? 2.51821 -4.41822 21.76610 1.000 41.59815 86 SER A CA 1
ATOM 623 C C . SER A 1 86 ? 3.48301 -5.55003 22.09621 1.000 46.45471 86 SER A C 1
ATOM 624 O O . SER A 1 86 ? 3.27389 -6.29883 23.05966 1.000 42.68745 86 SER A O 1
ATOM 627 N N . TRP A 1 87 ? 4.52409 -5.69386 21.27998 1.000 42.11568 87 TRP A N 1
ATOM 628 C CA . TRP A 1 87 ? 5.56804 -6.68134 21.55167 1.000 44.66039 87 TRP A CA 1
ATOM 629 C C . TRP A 1 87 ? 6.11042 -6.60575 22.97696 1.000 44.09556 87 TRP A C 1
ATOM 630 O O . TRP A 1 87 ? 6.14910 -7.64741 23.64925 1.000 48.90242 87 TRP A O 1
ATOM 641 N N . PRO A 1 88 ? 6.52431 -5.44845 23.50632 1.000 42.54800 88 PRO A N 1
ATOM 642 C CA . PRO A 1 88 ? 7.05168 -5.43630 24.87844 1.000 43.31308 88 PRO A CA 1
ATOM 643 C C . PRO A 1 88 ? 5.98758 -5.61067 25.95221 1.000 46.50788 88 PRO A C 1
ATOM 644 O O . PRO A 1 88 ? 6.34834 -5.71366 27.13167 1.000 49.82369 88 PRO A O 1
ATOM 648 N N . ARG A 1 89 ? 4.69969 -5.64879 25.59701 1.000 47.06548 89 ARG A N 1
ATOM 649 C CA . ARG A 1 89 ? 3.66480 -6.00744 26.56267 1.000 50.14437 89 ARG A CA 1
ATOM 650 C C . ARG A 1 89 ? 3.43085 -7.50825 26.64215 1.000 44.65134 89 ARG A C 1
ATOM 651 O O . ARG A 1 89 ? 2.91154 -7.98873 27.65493 1.000 49.19799 89 ARG A O 1
ATOM 659 N N . ILE A 1 90 ? 3.78961 -8.24535 25.59697 1.000 46.57732 90 ILE A N 1
ATOM 660 C CA . ILE A 1 90 ? 3.73135 -9.70388 25.59117 1.000 44.80052 90 ILE A CA 1
ATOM 661 C C . ILE A 1 90 ? 5.03491 -10.30016 26.09100 1.000 52.47064 90 ILE A C 1
ATOM 662 O O . ILE A 1 90 ? 5.04021 -11.22698 26.90739 1.000 55.54180 90 ILE A O 1
ATOM 667 N N . LEU A 1 91 ? 6.15169 -9.78101 25.57988 1.000 50.83271 91 LEU A N 1
ATOM 668 C CA . LEU A 1 91 ? 7.49392 -10.21435 25.95815 1.000 53.89549 91 LEU A CA 1
ATOM 669 C C . LEU A 1 91 ? 8.27585 -8.97083 26.35676 1.000 55.58945 91 LEU A C 1
ATOM 670 O O . LEU A 1 91 ? 8.85030 -8.28333 25.50079 1.000 58.88038 91 LEU A O 1
ATOM 675 N N . PRO A 1 92 ? 8.31263 -8.64892 27.65364 1.000 49.35240 92 PRO A N 1
ATOM 676 C CA . PRO A 1 92 ? 8.93343 -7.38179 28.08848 1.000 49.85646 92 PRO A CA 1
ATOM 677 C C . PRO A 1 92 ? 10.38560 -7.22975 27.66882 1.000 48.21587 92 PRO A C 1
ATOM 678 O O . PRO A 1 92 ? 10.83894 -6.09979 27.44605 1.000 49.02993 92 PRO A O 1
ATOM 682 N N . GLU A 1 93 ? 11.12920 -8.32702 27.55925 1.000 46.19419 93 GLU A N 1
ATOM 683 C CA . GLU A 1 93 ? 12.47157 -8.31314 26.99987 1.000 52.66391 93 GLU A CA 1
ATOM 684 C C . GLU A 1 93 ? 12.49212 -8.74425 25.54062 1.000 55.72864 93 GLU A C 1
ATOM 685 O O . GLU A 1 93 ? 13.56597 -9.04416 25.01102 1.000 60.67020 93 GLU A O 1
ATOM 691 N N . GLY A 1 94 ? 11.33214 -8.78465 24.88051 1.000 55.37116 94 GLY A N 1
ATOM 692 C CA . GLY A 1 94 ? 11.23886 -9.23937 23.50888 1.000 61.32573 94 GLY A CA 1
ATOM 693 C C . GLY A 1 94 ? 11.34105 -10.73855 23.31855 1.000 65.17136 94 GLY A C 1
ATOM 694 O O . GLY A 1 94 ? 11.17391 -11.21198 22.18784 1.000 64.98308 94 GLY A O 1
ATOM 695 N N . GLU A 1 95 ? 11.60297 -11.50077 24.37914 1.000 64.36981 95 GLU A N 1
ATOM 696 C CA . GLU A 1 95 ? 11.79104 -12.94066 24.29014 1.000 68.81781 95 GLU A CA 1
ATOM 697 C C . GLU A 1 95 ? 11.78834 -13.50888 25.70083 1.000 71.91423 95 GLU A C 1
ATOM 698 O O . GLU A 1 95 ? 11.98557 -12.78578 26.67913 1.000 71.19783 95 GLU A O 1
ATOM 704 N N . GLY A 1 96 ? 11.57051 -14.80156 25.79067 1.000 71.82768 96 GLY A N 1
ATOM 705 C CA . GLY A 1 96 ? 11.59677 -15.48781 27.07734 1.000 68.71722 96 GLY A CA 1
ATOM 706 C C . GLY A 1 96 ? 10.25055 -15.42533 27.78283 1.000 68.04645 96 GLY A C 1
ATOM 707 O O . GLY A 1 96 ? 9.24087 -15.83875 27.21654 1.000 67.39472 96 GLY A O 1
ATOM 708 N N . LYS A 1 97 ? 10.24942 -14.91135 29.01234 1.000 71.65118 97 LYS A N 1
ATOM 709 C CA . LYS A 1 97 ? 9.05334 -14.93055 29.84554 1.000 72.52615 97 LYS A CA 1
ATOM 710 C C . LYS A 1 97 ? 7.92968 -14.12402 29.20905 1.000 66.37605 97 LYS A C 1
ATOM 711 O O . LYS A 1 97 ? 8.13152 -12.98791 28.76586 1.000 65.77897 97 LYS A O 1
ATOM 717 N N . VAL A 1 98 ? 6.73784 -14.71815 29.16518 1.000 65.31542 98 VAL A N 1
ATOM 718 C CA . VAL A 1 98 ? 5.56922 -14.06733 28.58587 1.000 64.33692 98 VAL A CA 1
ATOM 719 C C . VAL A 1 98 ? 4.80582 -13.36022 29.69753 1.000 60.74979 98 VAL A C 1
ATOM 720 O O . VAL A 1 98 ? 4.54807 -13.94022 30.75722 1.000 63.49547 98 VAL A O 1
ATOM 724 N N . ASN A 1 99 ? 4.46141 -12.09900 29.45955 1.000 58.47620 99 ASN A N 1
ATOM 725 C CA . ASN A 1 99 ? 3.71897 -11.29659 30.42195 1.000 61.92915 99 ASN A CA 1
ATOM 726 C C . ASN A 1 99 ? 2.25505 -11.71722 30.39811 1.000 61.41602 99 ASN A C 1
ATOM 727 O O . ASN A 1 99 ? 1.55584 -11.49594 29.40444 1.000 58.72161 99 ASN A O 1
ATOM 732 N N . GLN A 1 100 ? 1.78386 -12.30216 31.50193 1.000 62.83342 100 GLN A N 1
ATOM 733 C CA . GLN A 1 100 ? 0.44227 -12.87642 31.52408 1.000 63.71346 100 GLN A CA 1
ATOM 734 C C . GLN A 1 100 ? -0.62701 -11.80464 31.35741 1.000 64.41848 100 GLN A C 1
ATOM 735 O O . GLN A 1 100 ? -1.55993 -11.96246 30.56087 1.000 61.45808 100 GLN A O 1
ATOM 741 N N . LYS A 1 101 ? -0.51353 -10.70739 32.10948 1.000 64.92250 101 LYS A N 1
ATOM 742 C CA . LYS A 1 101 ? -1.50133 -9.63930 32.01461 1.000 61.12950 101 LYS A CA 1
ATOM 743 C C . LYS A 1 101 ? -1.55554 -9.02839 30.62284 1.000 64.65728 101 LYS A C 1
ATOM 744 O O . LYS A 1 101 ? -2.58804 -8.46233 30.24906 1.000 67.27186 101 LYS A O 1
ATOM 750 N N . GLY A 1 102 ? -0.47047 -9.12654 29.85181 1.000 60.55756 102 GLY A N 1
ATOM 751 C CA . GLY A 1 102 ? -0.50704 -8.64835 28.48187 1.000 59.95035 102 GLY A CA 1
ATOM 752 C C . GLY A 1 102 ? -1.31011 -9.56036 27.57474 1.000 58.77788 102 GLY A C 1
ATOM 753 O O . GLY A 1 102 ? -2.05541 -9.08944 26.71022 1.000 55.15260 102 GLY A O 1
ATOM 754 N N . LEU A 1 103 ? -1.15989 -10.87739 27.75000 1.000 53.32773 103 LEU A N 1
ATOM 755 C CA . LEU A 1 103 ? -2.00605 -11.82355 27.03092 1.000 53.56191 103 LEU A CA 1
ATOM 756 C C . LEU A 1 103 ? -3.47252 -11.61558 27.37452 1.000 62.71680 103 LEU A C 1
ATOM 757 O O . LEU A 1 103 ? -4.33469 -11.64747 26.48714 1.000 66.32397 103 LEU A O 1
ATOM 762 N N . ASP A 1 104 ? -3.77448 -11.42375 28.66621 1.000 59.09247 104 ASP A N 1
ATOM 763 C CA . ASP A 1 104 ? -5.16009 -11.26038 29.09410 1.000 55.83624 104 ASP A CA 1
ATOM 764 C C . ASP A 1 104 ? -5.81633 -10.09268 28.37470 1.000 54.26119 104 ASP A C 1
ATOM 765 O O . ASP A 1 104 ? -6.96161 -10.19645 27.91919 1.000 55.53021 104 ASP A O 1
ATOM 770 N N . PHE A 1 105 ? -5.09535 -8.97895 28.24504 1.000 42.40737 105 PHE A N 1
ATOM 771 C CA . PHE A 1 105 ? -5.68275 -7.78411 27.65390 1.000 56.43509 105 PHE A CA 1
ATOM 772 C C . PHE A 1 105 ? -6.07841 -8.02514 26.20094 1.000 51.56002 105 PHE A C 1
ATOM 773 O O . PHE A 1 105 ? -7.21379 -7.74480 25.80359 1.000 51.39719 105 PHE A O 1
ATOM 781 N N . TYR A 1 106 ? -5.15300 -8.55795 25.39657 1.000 51.65177 106 TYR A N 1
ATOM 782 C CA . TYR A 1 106 ? -5.44516 -8.81812 23.98961 1.000 48.45791 106 TYR A CA 1
ATOM 783 C C . TYR A 1 106 ? -6.47328 -9.92967 23.82866 1.000 52.00768 106 TYR A C 1
ATOM 784 O O . TYR A 1 106 ? -7.33352 -9.86033 22.94392 1.000 53.23512 106 TYR A O 1
ATOM 793 N N . ASN A 1 107 ? -6.40892 -10.95743 24.67468 1.000 52.00603 107 ASN A N 1
ATOM 794 C CA . ASN A 1 107 ? -7.46802 -11.95822 24.67590 1.000 53.64199 107 ASN A CA 1
ATOM 795 C C . ASN A 1 107 ? -8.81733 -11.32325 24.99573 1.000 64.51394 107 ASN A C 1
ATOM 796 O O . ASN A 1 107 ? -9.83867 -11.67509 24.39175 1.000 65.60257 107 ASN A O 1
ATOM 801 N N . ASN A 1 108 ? -8.83697 -10.36847 25.93040 1.000 64.77979 108 ASN A N 1
ATOM 802 C CA . ASN A 1 108 ? -10.08120 -9.68060 26.26241 1.000 64.41008 108 ASN A CA 1
ATOM 803 C C . ASN A 1 108 ? -10.53890 -8.77454 25.12477 1.000 64.10971 108 ASN A C 1
ATOM 804 O O . ASN A 1 108 ? -11.73551 -8.70989 24.81668 1.000 62.43582 108 ASN A O 1
ATOM 809 N N . LEU A 1 109 ? -9.60478 -8.05681 24.49855 1.000 58.90360 109 LEU A N 1
ATOM 810 C CA . LEU A 1 109 ? -9.96276 -7.20969 23.36680 1.000 52.48462 109 LEU A CA 1
ATOM 811 C C . LEU A 1 109 ? -10.56308 -8.03001 22.23243 1.000 50.49769 109 LEU A C 1
ATOM 812 O O . LEU A 1 109 ? -11.57500 -7.63830 21.64041 1.000 54.59476 109 LEU A O 1
ATOM 817 N N . ILE A 1 110 ? -9.95868 -9.17996 21.92912 1.000 47.41102 110 ILE A N 1
ATOM 818 C CA . ILE A 1 110 ? -10.40830 -9.99513 20.80760 1.000 56.03264 110 ILE A CA 1
ATOM 819 C C . ILE A 1 110 ? -11.78666 -10.58464 21.08368 1.000 62.33683 110 ILE A C 1
ATOM 820 O O . ILE A 1 110 ? -12.65582 -10.60038 20.20314 1.000 65.81064 110 ILE A O 1
ATOM 825 N N . ASP A 1 111 ? -12.01538 -11.07655 22.30321 1.000 63.06036 111 ASP A N 1
ATOM 826 C CA . ASP A 1 111 ? -13.33629 -11.60081 22.63515 1.000 64.01663 111 ASP A CA 1
ATOM 827 C C . ASP A 1 111 ? -14.39142 -10.50195 22.58928 1.000 57.42047 111 ASP A C 1
ATOM 828 O O . ASP A 1 111 ? -15.50932 -10.72222 22.10653 1.000 56.58559 111 ASP A O 1
ATOM 833 N N . GLU A 1 112 ? -14.04575 -9.30625 23.07081 1.000 50.75080 112 GLU A N 1
ATOM 834 C CA . GLU A 1 112 ? -14.97912 -8.18435 23.04369 1.000 52.82620 112 GLU A CA 1
ATOM 835 C C . GLU A 1 112 ? -15.29544 -7.75432 21.61144 1.000 54.30498 112 GLU A C 1
ATOM 836 O O . GLU A 1 112 ? -16.43764 -7.39284 21.30161 1.000 61.36709 112 GLU A O 1
ATOM 842 N N . LEU A 1 113 ? -14.29794 -7.77555 20.72603 1.000 44.21421 113 LEU A N 1
ATOM 843 C CA . LEU A 1 113 ? -14.55605 -7.46696 19.32336 1.000 50.97380 113 LEU A CA 1
ATOM 844 C C . LEU A 1 113 ? -15.46610 -8.51449 18.68799 1.000 57.12741 113 LEU A C 1
ATOM 845 O O . LEU A 1 113 ? -16.44199 -8.17289 18.00744 1.000 60.95273 113 LEU A O 1
ATOM 850 N N . LEU A 1 114 ? -15.16764 -9.79913 18.90730 1.000 48.02054 114 LEU A N 1
ATOM 851 C CA . LEU A 1 114 ? -15.97814 -10.85315 18.30810 1.000 51.72482 114 LEU A CA 1
ATOM 852 C C . LEU A 1 114 ? -17.38340 -10.86310 18.88957 1.000 59.37307 114 LEU A C 1
ATOM 853 O O . LEU A 1 114 ? -18.35232 -11.14776 18.17744 1.000 65.75093 114 LEU A O 1
ATOM 858 N N . GLU A 1 115 ? -17.51286 -10.55769 20.18317 1.000 61.90472 115 GLU A N 1
ATOM 859 C CA . GLU A 1 115 ? -18.83168 -10.50850 20.80633 1.000 66.94897 115 GLU A CA 1
ATOM 860 C C . GLU A 1 115 ? -19.73556 -9.49644 20.11496 1.000 67.85158 115 GLU A C 1
ATOM 861 O O . GLU A 1 115 ? -20.95345 -9.69602 20.04414 1.000 68.49385 115 GLU A O 1
ATOM 867 N N . ASN A 1 116 ? -19.15866 -8.41433 19.59288 1.000 68.84128 116 ASN A N 1
ATOM 868 C CA . ASN A 1 116 ? -19.90551 -7.37664 18.89825 1.000 66.05667 116 ASN A CA 1
ATOM 869 C C . ASN A 1 116 ? -19.82106 -7.50667 17.38069 1.000 65.83830 116 ASN A C 1
ATOM 870 O O . ASN A 1 116 ? -20.23499 -6.58774 16.66716 1.000 60.30799 116 ASN A O 1
ATOM 875 N N . GLY A 1 117 ? -19.29416 -8.61974 16.87411 1.000 60.71709 117 GLY A N 1
ATOM 876 C CA . GLY A 1 117 ? -19.25709 -8.84337 15.44345 1.000 59.82147 117 GLY A CA 1
ATOM 877 C C . GLY A 1 117 ? -18.22656 -8.03609 14.68950 1.000 63.84117 117 GLY A C 1
ATOM 878 O O . GLY A 1 117 ? -18.47556 -7.64655 13.54331 1.000 65.96620 117 GLY A O 1
ATOM 879 N N . ILE A 1 118 ? -17.07584 -7.76662 15.30100 1.000 60.77974 118 ILE A N 1
ATOM 880 C CA . ILE A 1 118 ? -15.98133 -7.04120 14.66898 1.000 52.37231 118 ILE A CA 1
ATOM 881 C C . ILE A 1 118 ? -14.80848 -7.99755 14.53048 1.000 59.87916 118 ILE A C 1
ATOM 882 O O . ILE A 1 118 ? -14.37313 -8.60293 15.51846 1.000 64.21544 118 ILE A O 1
ATOM 887 N N . GLU A 1 119 ? -14.30192 -8.13781 13.30700 1.000 59.95326 119 GLU A N 1
ATOM 888 C CA . GLU A 1 119 ? -13.22594 -9.08928 13.04970 1.000 57.36046 119 GLU A CA 1
ATOM 889 C C . GLU A 1 119 ? -11.87260 -8.46014 13.36358 1.000 56.08901 119 GLU A C 1
ATOM 890 O O . GLU A 1 119 ? -11.58935 -7.35194 12.89679 1.000 52.01977 119 GLU A O 1
ATOM 896 N N . PRO A 1 120 ? -11.02121 -9.12098 14.14536 1.000 52.99019 120 PRO A N 1
ATOM 897 C CA . PRO A 1 120 ? -9.67881 -8.57933 14.38293 1.000 44.59519 120 PRO A CA 1
ATOM 898 C C . PRO A 1 120 ? -8.82105 -8.64799 13.13028 1.000 48.78777 120 PRO A C 1
ATOM 899 O O . PRO A 1 120 ? -8.83792 -9.63575 12.39181 1.000 58.95294 120 PRO A O 1
ATOM 903 N N . PHE A 1 121 ? -8.06873 -7.57527 12.90039 1.000 46.89789 121 PHE A N 1
ATOM 904 C CA . PHE A 1 121 ? -7.10669 -7.45989 11.80466 1.000 47.37659 121 PHE A CA 1
ATOM 905 C C . PHE A 1 121 ? -5.81862 -7.00276 12.48331 1.000 44.09686 121 PHE A C 1
ATOM 906 O O . PHE A 1 121 ? -5.66441 -5.81683 12.78584 1.000 42.94895 121 PHE A O 1
ATOM 914 N N . VAL A 1 122 ? -4.90549 -7.93316 12.75107 1.000 44.79015 122 VAL A N 1
ATOM 915 C CA . VAL A 1 122 ? -3.91047 -7.76666 13.81238 1.000 39.67682 122 VAL A CA 1
ATOM 916 C C . VAL A 1 122 ? -2.52199 -7.58789 13.21096 1.000 36.92149 122 VAL A C 1
ATOM 917 O O . VAL A 1 122 ? -2.04368 -8.44555 12.46016 1.000 42.99136 122 VAL A O 1
ATOM 921 N N . THR A 1 123 ? -1.86569 -6.48635 13.56435 1.000 39.59720 123 THR A N 1
ATOM 922 C CA . THR A 1 123 ? -0.48598 -6.24529 13.16725 1.000 41.69307 123 THR A CA 1
ATOM 923 C C . THR A 1 123 ? 0.45996 -6.75371 14.24833 1.000 45.79714 123 THR A C 1
ATOM 924 O O . THR A 1 123 ? 0.31159 -6.41321 15.42606 1.000 41.70218 123 THR A O 1
ATOM 928 N N . LEU A 1 124 ? 1.43380 -7.56572 13.83893 1.000 47.72191 124 LEU A N 1
ATOM 929 C CA . LEU A 1 124 ? 2.45017 -8.05238 14.76810 1.000 43.30633 124 LEU A CA 1
ATOM 930 C C . LEU A 1 124 ? 3.36301 -6.92673 15.22668 1.000 44.86247 124 LEU A C 1
ATOM 931 O O . LEU A 1 124 ? 3.58763 -6.74109 16.43017 1.000 45.31548 124 LEU A O 1
ATOM 936 N N . TYR A 1 125 ? 3.88119 -6.15617 14.27870 1.000 48.47009 125 TYR A N 1
ATOM 937 C CA . TYR A 1 125 ? 4.90924 -5.15462 14.52536 1.000 47.57478 125 TYR A CA 1
ATOM 938 C C . TYR A 1 125 ? 4.42790 -3.81848 13.97446 1.000 43.70637 125 TYR A C 1
ATOM 939 O O . TYR A 1 125 ? 4.46328 -3.58832 12.76169 1.000 43.84014 125 TYR A O 1
ATOM 948 N N . HIS A 1 126 ? 4.00229 -2.92761 14.86490 1.000 35.30188 126 HIS A N 1
ATOM 949 C CA . HIS A 1 126 ? 3.72386 -1.55832 14.45680 1.000 32.47093 126 HIS A CA 1
ATOM 950 C C . HIS A 1 126 ? 4.68910 -0.59565 15.14283 1.000 34.81860 126 HIS A C 1
ATOM 951 O O . HIS A 1 126 ? 4.26548 0.38265 15.76459 1.000 43.37353 126 HIS A O 1
ATOM 958 N N . TRP A 1 127 ? 5.98601 -0.88919 15.05155 1.000 36.15542 127 TRP A N 1
ATOM 959 C CA . TRP A 1 127 ? 7.12325 -0.01415 15.34287 1.000 40.83634 127 TRP A CA 1
ATOM 960 C C . TRP A 1 127 ? 7.54065 0.01556 16.81398 1.000 45.75147 127 TRP A C 1
ATOM 961 O O . TRP A 1 127 ? 8.50219 0.73443 17.14113 1.000 42.48305 127 TRP A O 1
ATOM 972 N N . ASP A 1 128 ? 6.88631 -0.71818 17.70794 1.000 43.45301 128 ASP A N 1
ATOM 973 C CA . ASP A 1 128 ? 7.25879 -0.68372 19.12398 1.000 46.94267 128 ASP A CA 1
ATOM 974 C C . ASP A 1 128 ? 8.20016 -1.84165 19.47031 1.000 44.29459 128 ASP A C 1
ATOM 975 O O . ASP A 1 128 ? 7.89206 -2.72027 20.28525 1.000 40.89745 128 ASP A O 1
ATOM 980 N N . LEU A 1 129 ? 9.37466 -1.81641 18.84004 1.000 39.34161 129 LEU A N 1
ATOM 981 C CA . LEU A 1 129 ? 10.40833 -2.81412 19.11071 1.000 42.31628 129 LEU A CA 1
ATOM 982 C C . LEU A 1 129 ? 10.82795 -2.74355 20.57808 1.000 43.61815 129 LEU A C 1
ATOM 983 O O . LEU A 1 129 ? 11.11780 -1.65082 21.07794 1.000 46.01752 129 LEU A O 1
ATOM 988 N N . PRO A 1 130 ? 10.87239 -3.86262 21.29632 1.000 39.29167 130 PRO A N 1
ATOM 989 C CA . PRO A 1 130 ? 11.26418 -3.81062 22.71422 1.000 42.63189 130 PRO A CA 1
ATOM 990 C C . PRO A 1 130 ? 12.67731 -3.26242 22.87038 1.000 40.90323 130 PRO A C 1
ATOM 991 O O . PRO A 1 130 ? 13.60683 -3.67692 22.17072 1.000 48.02313 130 PRO A O 1
ATOM 995 N N . GLN A 1 131 ? 12.82454 -2.30112 23.78738 1.000 38.56169 131 GLN A N 1
ATOM 996 C CA . GLN A 1 131 ? 14.11988 -1.66165 24.00575 1.000 42.65315 131 GLN A CA 1
ATOM 997 C C . GLN A 1 131 ? 15.20700 -2.67362 24.34811 1.000 51.31504 131 GLN A C 1
ATOM 998 O O . GLN A 1 131 ? 16.36321 -2.49260 23.94732 1.000 52.34981 131 GLN A O 1
ATOM 1004 N N . ALA A 1 132 ? 14.86444 -3.73896 25.08357 1.000 47.85494 132 ALA A N 1
ATOM 1005 C CA . ALA A 1 132 ? 15.86278 -4.75356 25.41047 1.000 56.92932 132 ALA A CA 1
ATOM 1006 C C . ALA A 1 132 ? 16.50009 -5.32796 24.14752 1.000 55.78860 132 ALA A C 1
ATOM 1007 O O . ALA A 1 132 ? 17.72091 -5.51406 24.09057 1.000 59.48478 132 ALA A O 1
ATOM 1009 N N . LEU A 1 133 ? 15.69280 -5.59995 23.11847 1.000 54.92499 133 LEU A N 1
ATOM 1010 C CA . LEU A 1 133 ? 16.24987 -6.06972 21.85238 1.000 57.92807 133 LEU A CA 1
ATOM 1011 C C . LEU A 1 133 ? 17.05332 -4.97440 21.16174 1.000 53.45962 133 LEU A C 1
ATOM 1012 O O . LEU A 1 133 ? 18.08194 -5.25299 20.53443 1.000 54.11729 133 LEU A O 1
ATOM 1017 N N . GLN A 1 134 ? 16.60463 -3.72176 21.27025 1.000 46.80564 134 GLN A N 1
ATOM 1018 C CA . GLN A 1 134 ? 17.37936 -2.61846 20.71414 1.000 51.64191 134 GLN A CA 1
ATOM 1019 C C . GLN A 1 134 ? 18.70726 -2.43324 21.44244 1.000 55.88730 134 GLN A C 1
ATOM 1020 O O . GLN A 1 134 ? 19.67591 -1.95143 20.84406 1.000 61.12170 134 GLN A O 1
ATOM 1026 N N . ASP A 1 135 ? 18.77727 -2.80706 22.72392 1.000 56.07211 135 ASP A N 1
ATOM 1027 C CA . ASP A 1 135 ? 20.02441 -2.65045 23.46986 1.000 57.88212 135 ASP A CA 1
ATOM 1028 C C . ASP A 1 135 ? 21.13826 -3.50768 22.88849 1.000 61.30900 135 ASP A C 1
ATOM 1029 O O . ASP A 1 135 ? 22.31624 -3.14826 22.99509 1.000 64.56441 135 ASP A O 1
ATOM 1034 N N A LYS A 1 136 ? 20.79320 -4.64064 22.27855 0.650 59.82495 136 LYS A N 1
ATOM 1035 N N B LYS A 1 136 ? 20.79441 -4.63639 22.26671 0.350 60.04814 136 LYS A N 1
ATOM 1036 C CA A LYS A 1 136 ? 21.77741 -5.51738 21.66458 0.650 62.91489 136 LYS A CA 1
ATOM 1037 C CA B LYS A 1 136 ? 21.77870 -5.52075 21.65883 0.350 63.02567 136 LYS A CA 1
ATOM 1038 C C A LYS A 1 136 ? 21.79883 -5.39147 20.14366 0.650 65.59340 136 LYS A C 1
ATOM 1039 C C B LYS A 1 136 ? 21.83557 -5.37431 20.13963 0.350 65.34950 136 LYS A C 1
ATOM 1040 O O A LYS A 1 136 ? 22.30203 -6.29058 19.46154 0.650 70.49144 136 LYS A O 1
ATOM 1041 O O B LYS A 1 136 ? 22.39975 -6.23827 19.45901 0.350 69.46340 136 LYS A O 1
ATOM 1052 N N . GLY A 1 137 ? 21.26560 -4.29880 19.59780 1.000 59.95462 137 GLY A N 1
ATOM 1053 C CA . GLY A 1 137 ? 21.35311 -4.00947 18.17830 1.000 55.62240 137 GLY A CA 1
ATOM 1054 C C . GLY A 1 137 ? 20.06019 -3.79092 17.41531 1.000 57.33207 137 GLY A C 1
ATOM 1055 O O . GLY A 1 137 ? 20.10194 -3.26569 16.29367 1.000 59.67292 137 GLY A O 1
ATOM 1056 N N . GLY A 1 138 ? 18.92039 -4.17913 17.98249 1.000 52.03067 138 GLY A N 1
ATOM 1057 C CA . GLY A 1 138 ? 17.67424 -4.09451 17.24104 1.000 52.63088 138 GLY A CA 1
ATOM 1058 C C . GLY A 1 138 ? 17.73053 -4.88607 15.94494 1.000 56.21004 138 GLY A C 1
ATOM 1059 O O . GLY A 1 138 ? 18.28432 -5.99108 15.87884 1.000 52.98773 138 GLY A O 1
ATOM 1060 N N . TRP A 1 139 ? 17.15788 -4.30860 14.88559 1.000 50.80101 139 TRP A N 1
ATOM 1061 C CA . TRP A 1 139 ? 17.10780 -5.00119 13.60335 1.000 49.37600 139 TRP A CA 1
ATOM 1062 C C . TRP A 1 139 ? 18.46910 -5.11006 12.93000 1.000 55.12935 139 TRP A C 1
ATOM 1063 O O . TRP A 1 139 ? 18.58638 -5.83402 11.93557 1.000 57.14884 139 TRP A O 1
ATOM 1074 N N . GLU A 1 140 ? 19.49442 -4.42143 13.43659 1.000 56.90095 140 GLU A N 1
ATOM 1075 C CA . GLU A 1 140 ? 20.85018 -4.68814 12.97115 1.000 59.86918 140 GLU A CA 1
ATOM 1076 C C . GLU A 1 140 ? 21.37141 -6.03380 13.45164 1.000 53.55530 140 GLU A C 1
ATOM 1077 O O . GLU A 1 140 ? 22.39326 -6.50038 12.94227 1.000 54.40107 140 GLU A O 1
ATOM 1083 N N . ASN A 1 141 ? 20.69902 -6.65671 14.41386 1.000 63.56975 141 ASN A N 1
ATOM 1084 C CA . ASN A 1 141 ? 21.13884 -7.89536 15.04094 1.000 67.98527 141 ASN A CA 1
ATOM 1085 C C . ASN A 1 141 ? 20.22606 -9.02669 14.59101 1.000 64.81912 141 ASN A C 1
ATOM 1086 O O . ASN A 1 141 ? 19.00034 -8.91789 14.69858 1.000 67.06810 141 ASN A O 1
ATOM 1091 N N A ARG A 1 142 ? 20.82152 -10.11311 14.09540 0.462 66.82879 142 ARG A N 1
ATOM 1092 N N B ARG A 1 142 ? 20.83012 -10.10460 14.08196 0.538 66.82088 142 ARG A N 1
ATOM 1093 C CA A ARG A 1 142 ? 20.02649 -11.23135 13.60302 0.462 67.47199 142 ARG A CA 1
ATOM 1094 C CA B ARG A 1 142 ? 20.06349 -11.25076 13.60726 0.538 67.51908 142 ARG A CA 1
ATOM 1095 C C A ARG A 1 142 ? 19.31986 -11.99270 14.71702 0.462 70.89245 142 ARG A C 1
ATOM 1096 C C B ARG A 1 142 ? 19.25248 -11.90094 14.72230 0.538 70.63716 142 ARG A C 1
ATOM 1097 O O A ARG A 1 142 ? 18.44185 -12.81001 14.42074 0.462 74.29325 142 ARG A O 1
ATOM 1098 O O B ARG A 1 142 ? 18.22818 -12.53258 14.44154 0.538 73.34685 142 ARG A O 1
ATOM 1113 N N . GLU A 1 143 ? 19.67258 -11.74644 15.98105 1.000 69.88183 143 GLU A N 1
ATOM 1114 C CA . GLU A 1 143 ? 18.92198 -12.34089 17.08268 1.000 77.70500 143 GLU A CA 1
ATOM 1115 C C . GLU A 1 143 ? 17.53397 -11.72495 17.20314 1.000 71.12014 143 GLU A C 1
ATOM 1116 O O . GLU A 1 143 ? 16.59956 -12.38467 17.67079 1.000 75.19364 143 GLU A O 1
ATOM 1122 N N . THR A 1 144 ? 17.37838 -10.46738 16.78768 1.000 60.61945 144 THR A N 1
ATOM 1123 C CA . THR A 1 144 ? 16.05382 -9.85945 16.75859 1.000 57.99812 144 THR A CA 1
ATOM 1124 C C . THR A 1 144 ? 15.12658 -10.59305 15.79799 1.000 58.79512 144 THR A C 1
ATOM 1125 O O . THR A 1 144 ? 13.90728 -10.61314 16.00343 1.000 63.06442 144 THR A O 1
ATOM 1129 N N . VAL A 1 145 ? 15.68052 -11.19696 14.74576 1.000 58.14041 145 VAL A N 1
ATOM 1130 C CA . VAL A 1 145 ? 14.87656 -12.05844 13.88550 1.000 57.94614 145 VAL A CA 1
ATOM 1131 C C . VAL A 1 145 ? 14.40662 -13.27347 14.66787 1.000 53.16946 145 VAL A 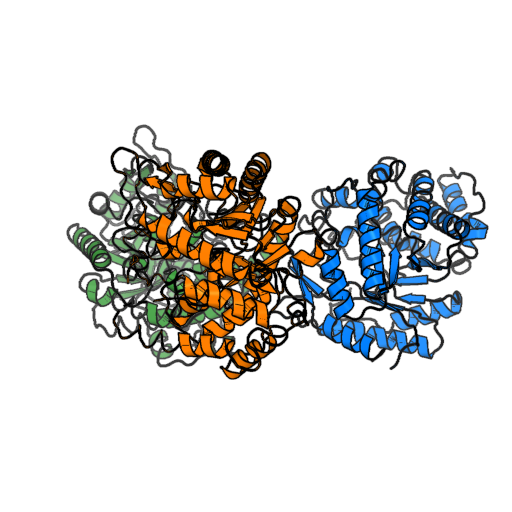C 1
ATOM 1132 O O . VAL A 1 145 ? 13.23138 -13.65468 14.61785 1.000 53.89908 145 VAL A O 1
ATOM 1136 N N . ASP A 1 146 ? 15.32268 -13.89558 15.41143 1.000 57.83249 146 ASP A N 1
ATOM 1137 C CA . ASP A 1 146 ? 14.95319 -15.02069 16.26659 1.000 58.93590 146 ASP A CA 1
ATOM 1138 C C . ASP A 1 146 ? 13.84436 -14.64186 17.23712 1.000 57.20723 146 ASP A C 1
ATOM 1139 O O . ASP A 1 146 ? 12.89548 -15.41186 17.43382 1.000 52.04561 146 ASP A O 1
ATOM 1144 N N . ALA A 1 147 ? 13.94131 -13.45020 17.84058 1.000 52.73150 147 ALA A N 1
ATOM 1145 C CA . ALA A 1 147 ? 12.94818 -13.01759 18.81579 1.000 50.03929 147 ALA A CA 1
ATOM 1146 C C . ALA A 1 147 ? 11.62058 -12.68517 18.15090 1.000 55.33639 147 ALA A C 1
ATOM 1147 O O . ALA A 1 147 ? 10.55641 -12.91894 18.73249 1.000 67.25428 147 ALA A O 1
ATOM 1149 N N . PHE A 1 148 ? 11.65304 -12.11555 16.94553 1.000 55.42286 148 PHE A N 1
ATOM 1150 C CA . PHE A 1 148 ? 10.39270 -11.83186 16.27065 1.000 54.97132 148 PHE A CA 1
ATOM 1151 C C . PHE A 1 148 ? 9.70080 -13.11401 15.83825 1.000 52.09885 148 PHE A C 1
ATOM 1152 O O . PHE A 1 148 ? 8.46659 -13.17290 15.81748 1.000 47.94382 148 PHE A O 1
ATOM 1160 N N . ALA A 1 149 ? 10.47320 -14.15009 15.50664 1.000 47.07495 149 ALA A N 1
ATOM 1161 C CA . ALA A 1 149 ? 9.86745 -15.42647 15.15516 1.000 52.60513 149 ALA A CA 1
ATOM 1162 C C . ALA A 1 149 ? 9.15307 -16.03795 16.35439 1.000 59.05817 149 ALA A C 1
ATOM 1163 O O . ALA A 1 149 ? 8.02468 -16.52922 16.22992 1.000 63.64146 149 ALA A O 1
ATOM 1165 N N A GLU A 1 150 ? 9.78387 -16.00828 17.52864 0.499 59.58975 150 GLU A N 1
ATOM 1166 N N B GLU A 1 150 ? 9.80235 -16.02459 17.52376 0.501 59.61043 150 GLU A N 1
ATOM 1167 C CA A GLU A 1 150 ? 9.13184 -16.55746 18.71173 0.499 63.49087 150 GLU A CA 1
ATOM 1168 C CA B GLU A 1 150 ? 9.16580 -16.53397 18.73530 0.501 63.51552 150 GLU A CA 1
ATOM 1169 C C A GLU A 1 150 ? 7.94033 -15.70458 19.12972 0.499 62.30713 150 GLU A C 1
ATOM 1170 C C B GLU A 1 150 ? 7.94199 -15.70532 19.09899 0.501 62.27213 150 GLU A C 1
ATOM 1171 O O A GLU A 1 150 ? 6.90472 -16.23798 19.54376 0.499 63.45097 150 GLU A O 1
ATOM 1172 O O B GLU A 1 150 ? 6.88928 -16.25383 19.44650 0.501 63.33210 150 GLU A O 1
ATOM 1183 N N . TYR A 1 151 ? 8.06235 -14.37924 19.01572 1.000 62.30241 151 TYR A N 1
ATOM 1184 C CA . TYR A 1 151 ? 6.95560 -13.49708 19.37674 1.000 62.37100 151 TYR A CA 1
ATOM 1185 C C . TYR A 1 151 ? 5.77750 -13.65569 18.42115 1.000 62.83437 151 TYR A C 1
ATOM 1186 O O . TYR A 1 151 ? 4.61520 -13.57478 18.83935 1.000 64.31087 151 TYR A O 1
ATOM 1195 N N . ALA A 1 152 ? 6.05705 -13.88679 17.13660 1.000 59.11170 152 ALA A N 1
ATOM 1196 C CA . ALA A 1 152 ? 4.98599 -14.14819 16.18267 1.000 53.23129 152 ALA A CA 1
ATOM 1197 C C . ALA A 1 152 ? 4.29169 -15.46955 16.48868 1.000 54.20640 152 ALA A C 1
ATOM 1198 O O . ALA A 1 152 ? 3.05722 -15.54315 16.50082 1.000 55.73870 152 ALA A O 1
ATOM 1200 N N . ARG A 1 153 ? 5.07000 -16.52075 16.74814 1.000 57.31729 153 ARG A N 1
ATOM 1201 C CA . ARG A 1 153 ? 4.49034 -17.81127 17.10714 1.000 61.72407 153 ARG A CA 1
ATOM 1202 C C . ARG A 1 153 ? 3.65093 -17.72630 18.37869 1.000 63.20242 153 ARG A C 1
ATOM 1203 O O . ARG A 1 153 ? 2.62480 -18.40820 18.48757 1.000 58.85747 153 ARG A O 1
ATOM 1211 N N . VAL A 1 154 ? 4.05220 -16.88382 19.33696 1.000 62.52406 154 VAL A N 1
ATOM 1212 C CA . VAL A 1 154 ? 3.31636 -16.77599 20.59743 1.000 63.67485 154 VAL A CA 1
ATOM 1213 C C . VAL A 1 154 ? 1.92435 -16.18403 20.36681 1.000 53.96971 154 VAL A C 1
ATOM 1214 O O . VAL A 1 154 ? 0.92901 -16.68112 20.91077 1.000 48.43887 154 VAL A O 1
ATOM 1218 N N . CYS A 1 155 ? 1.82445 -15.12600 19.55290 1.000 50.18600 155 CYS A N 1
ATOM 1219 C CA . CYS A 1 155 ? 0.51332 -14.54992 19.27112 1.000 51.52755 155 CYS A CA 1
ATOM 1220 C C . CYS A 1 155 ? -0.33882 -15.51744 18.45331 1.000 54.23385 155 CYS A C 1
ATOM 1221 O O . CYS A 1 155 ? -1.56361 -15.56202 18.60889 1.000 54.05885 155 CYS A O 1
ATOM 1224 N N . PHE A 1 156 ? 0.28689 -16.26541 17.53719 1.000 52.99861 156 PHE A N 1
ATOM 1225 C CA . PHE A 1 156 ? -0.47494 -17.21398 16.72744 1.000 55.14889 156 PHE A CA 1
ATOM 1226 C C . PHE A 1 156 ? -1.05011 -18.32269 17.59003 1.000 59.31743 156 PHE A C 1
ATOM 1227 O O . PHE A 1 156 ? -2.15718 -18.79798 17.32836 1.000 62.81202 156 PHE A O 1
ATOM 1235 N N . GLU A 1 157 ? -0.31904 -18.74620 18.61959 1.000 57.85747 157 GLU A N 1
ATOM 1236 C CA . GLU A 1 157 ? -0.81350 -19.81441 19.47466 1.000 54.31754 157 GLU A CA 1
ATOM 1237 C C . GLU A 1 157 ? -1.83844 -19.30690 20.47808 1.000 57.30828 157 GLU A C 1
ATOM 1238 O O . GLU A 1 157 ? -2.80421 -20.01378 20.78131 1.000 70.90840 157 GLU A O 1
ATOM 1244 N N . ARG A 1 158 ? -1.66171 -18.09105 21.00057 1.000 54.24768 158 ARG A N 1
ATOM 1245 C CA . ARG A 1 158 ? -2.58695 -17.61452 22.02543 1.000 59.30271 158 ARG A CA 1
ATOM 1246 C C . ARG A 1 158 ? -3.82619 -16.97248 21.41131 1.000 59.35246 158 ARG A C 1
ATOM 1247 O O . ARG A 1 158 ? -4.93201 -17.11833 21.94552 1.000 61.30477 158 ARG A O 1
ATOM 1255 N N . PHE A 1 159 ? -3.66818 -16.25823 20.29544 1.000 49.09727 159 PHE A N 1
ATOM 1256 C CA . PHE A 1 159 ? -4.78458 -15.55863 19.67811 1.000 57.32351 159 PHE A CA 1
ATOM 1257 C C . PHE A 1 159 ? -5.19001 -16.08965 18.31078 1.000 63.68030 159 PHE A C 1
ATOM 1258 O O . PHE A 1 159 ? -6.28386 -15.75072 17.84760 1.000 65.25876 159 PHE A O 1
ATOM 1266 N N . GLY A 1 160 ? -4.35520 -16.90047 17.65332 1.000 64.70572 160 GLY A N 1
ATOM 1267 C CA . GLY A 1 160 ? -4.61542 -17.28282 16.27530 1.000 63.34326 160 GLY A CA 1
ATOM 1268 C C . GLY A 1 160 ? -5.88672 -18.08155 16.06989 1.000 67.50519 160 GLY A C 1
ATOM 1269 O O . GLY A 1 160 ? -6.37539 -18.16894 14.93736 1.000 74.76024 160 GLY A O 1
ATOM 1270 N N . ASP A 1 161 ? -6.43547 -18.66870 17.13654 1.000 63.68537 161 ASP A N 1
ATOM 1271 C CA . ASP A 1 161 ? -7.69154 -19.40072 17.02603 1.000 61.19428 161 ASP A CA 1
ATOM 1272 C C . ASP A 1 161 ? -8.88298 -18.48133 16.77986 1.000 62.64605 161 ASP A C 1
ATOM 1273 O O . ASP A 1 161 ? -9.93481 -18.96063 16.34164 1.000 70.76517 161 ASP A O 1
ATOM 1278 N N . ARG A 1 162 ? -8.74708 -17.17712 17.05265 1.000 54.59174 162 ARG A N 1
ATOM 1279 C CA . ARG A 1 162 ? -9.82835 -16.21795 16.86251 1.000 52.89323 162 ARG A CA 1
ATOM 1280 C C . ARG A 1 162 ? -9.49774 -15.09758 15.88889 1.000 58.41296 162 ARG A C 1
ATOM 1281 O O . ARG A 1 162 ? -10.41697 -14.40201 15.44658 1.000 66.04140 162 ARG A O 1
ATOM 1289 N N . VAL A 1 163 ? -8.23035 -14.89275 15.55765 1.000 58.13834 163 VAL A N 1
ATOM 1290 C CA . VAL A 1 163 ? -7.82727 -13.88705 14.58407 1.000 63.63963 163 VAL A CA 1
ATOM 1291 C C . VAL A 1 163 ? -7.70133 -14.55647 13.22357 1.000 66.24758 163 VAL A C 1
ATOM 1292 O O . VAL A 1 163 ? -7.01433 -15.57485 13.08804 1.000 75.69164 163 VAL A O 1
ATOM 1296 N N A LYS A 1 164 ? -8.36902 -13.97760 12.22466 0.562 60.87101 164 LYS A N 1
ATOM 1297 N N B LYS A 1 164 ? -8.35416 -14.00480 12.20106 0.438 61.17060 164 LYS A N 1
ATOM 1298 C CA A LYS A 1 164 ? -8.34372 -14.47119 10.85633 0.562 62.82543 164 LYS A CA 1
ATOM 1299 C CA B LYS A 1 164 ? -8.19732 -14.58088 10.86987 0.438 62.75393 164 LYS A CA 1
ATOM 1300 C C A LYS A 1 164 ? -7.36979 -13.71714 9.96619 0.562 61.73465 164 LYS A C 1
ATOM 1301 C C B LYS A 1 164 ? -7.44839 -13.67560 9.89886 0.438 61.68585 164 LYS A C 1
ATOM 1302 O O A LYS A 1 164 ? -6.92685 -14.27014 8.95492 0.562 64.89005 164 LYS A O 1
ATOM 1303 O O B LYS A 1 164 ? -7.22249 -14.08392 8.75565 0.438 64.66809 164 LYS A O 1
ATOM 1314 N N . TYR A 1 165 ? -7.01995 -12.48501 10.32146 1.000 56.20415 165 TYR A N 1
ATOM 1315 C CA . TYR A 1 165 ? -6.18569 -11.62363 9.49328 1.000 48.88129 165 TYR A CA 1
ATOM 1316 C C . TYR A 1 165 ? -4.99084 -11.14140 10.30255 1.000 50.47719 165 TYR A C 1
ATOM 1317 O O . TYR A 1 165 ? -5.15941 -10.48938 11.33764 1.000 46.61150 165 TYR A O 1
ATOM 1326 N N . TRP A 1 166 ? -3.79024 -11.42653 9.80931 1.000 55.99309 166 TRP A N 1
ATOM 1327 C CA . TRP A 1 166 ? -2.55057 -11.00546 10.44290 1.000 54.91011 166 TRP A CA 1
ATOM 1328 C C . TRP A 1 166 ? -1.72447 -10.16598 9.47736 1.000 58.88911 166 TRP A C 1
ATOM 1329 O O . TRP A 1 166 ? -1.68755 -10.44060 8.27232 1.000 61.11859 166 TRP A O 1
ATOM 1340 N N . ILE A 1 167 ? -1.05829 -9.14823 10.01636 1.000 53.81101 167 ILE A N 1
ATOM 1341 C CA . ILE A 1 167 ? -0.06058 -8.36782 9.29496 1.000 52.06147 167 ILE A CA 1
ATOM 1342 C C . ILE A 1 167 ? 1.25030 -8.47502 10.05839 1.000 53.81636 167 ILE A C 1
ATOM 1343 O O . ILE A 1 167 ? 1.29013 -8.22542 11.26955 1.000 54.82449 167 ILE A O 1
ATOM 1348 N N . THR A 1 168 ? 2.31818 -8.85673 9.36132 1.000 51.85844 168 THR A N 1
ATOM 1349 C CA . THR A 1 168 ? 3.60447 -8.99219 10.03521 1.000 50.25796 168 THR A CA 1
ATOM 1350 C C . THR A 1 168 ? 4.15775 -7.62454 10.41843 1.000 52.46713 168 THR A C 1
ATOM 1351 O O . THR A 1 168 ? 4.23708 -7.29043 11.60517 1.000 51.54974 168 THR A O 1
ATOM 1355 N N . PHE A 1 169 ? 4.52462 -6.82218 9.42473 1.000 52.82178 169 PHE A N 1
ATOM 1356 C CA . PHE A 1 169 ? 5.10877 -5.50870 9.64608 1.000 50.45531 169 PHE A CA 1
ATOM 1357 C C . PHE A 1 169 ? 4.22622 -4.42842 9.03934 1.000 51.09329 169 PHE A C 1
ATOM 1358 O O . PHE A 1 169 ? 3.69977 -4.58933 7.93212 1.000 48.42835 169 PHE A O 1
ATOM 1366 N N . ASN A 1 170 ? 4.06999 -3.32612 9.76660 1.000 42.23341 170 ASN A N 1
ATOM 1367 C CA . ASN A 1 170 ? 3.40370 -2.14607 9.23459 1.000 45.03551 170 ASN A CA 1
ATOM 1368 C C . ASN A 1 170 ? 4.45422 -1.23154 8.61509 1.000 45.48518 170 ASN A C 1
ATOM 1369 O O . ASN A 1 170 ? 5.30902 -0.69119 9.32340 1.000 45.91393 170 ASN A O 1
ATOM 1374 N N . GLU A 1 171 ? 4.37812 -1.05000 7.29996 1.000 43.63212 171 GLU A N 1
ATOM 1375 C CA . GLU A 1 171 ? 5.25189 -0.14401 6.56207 1.000 41.07804 171 GLU A CA 1
ATOM 1376 C C . GLU A 1 171 ? 6.73967 -0.32624 6.88588 1.000 37.53724 171 GLU A C 1
ATOM 1377 O O . GLU A 1 171 ? 7.39887 0.61141 7.33264 1.000 39.20626 171 GLU A O 1
ATOM 1383 N N . PRO A 1 172 ? 7.29722 -1.51832 6.65743 1.000 40.47201 172 PRO A N 1
ATOM 1384 C CA . PRO A 1 172 ? 8.74750 -1.67519 6.85570 1.000 42.15446 172 PRO A CA 1
ATOM 1385 C C . PRO A 1 172 ? 9.56622 -0.74158 5.98094 1.000 48.83478 172 PRO A C 1
ATOM 1386 O O . PRO A 1 172 ? 10.71659 -0.44192 6.32217 1.000 54.43335 172 PRO A O 1
ATOM 1390 N N . ASN A 1 173 ? 9.00507 -0.25786 4.87028 1.000 44.11087 173 ASN A N 1
ATOM 1391 C CA . ASN A 1 173 ? 9.72951 0.69487 4.03678 1.000 49.87589 173 ASN A CA 1
ATOM 1392 C C . ASN A 1 173 ? 9.81920 2.05712 4.70784 1.000 46.96244 173 ASN A C 1
ATOM 1393 O O . ASN A 1 173 ? 10.82597 2.75894 4.56813 1.000 53.11170 173 ASN A O 1
ATOM 1398 N N . VAL A 1 174 ? 8.77246 2.45615 5.42332 1.000 43.73145 174 VAL A N 1
ATOM 1399 C CA . VAL A 1 174 ? 8.78343 3.74934 6.09743 1.000 48.32349 174 VAL A CA 1
ATOM 1400 C C . VAL A 1 174 ? 9.64769 3.70102 7.35512 1.000 46.28511 174 VAL A C 1
ATOM 1401 O O . VAL A 1 174 ? 10.48120 4.58593 7.58637 1.000 43.48576 174 VAL A O 1
ATOM 1405 N N . PHE A 1 175 ? 9.46867 2.66498 8.18207 1.000 40.61934 175 PHE A N 1
ATOM 1406 C CA . PHE A 1 175 ? 10.28340 2.53447 9.38569 1.000 41.41840 175 PHE A CA 1
ATOM 1407 C C . PHE A 1 175 ? 11.76841 2.52256 9.05003 1.000 47.13470 175 PHE A C 1
ATOM 1408 O O . PHE A 1 175 ? 12.56509 3.20276 9.70807 1.000 52.49441 175 PHE A O 1
ATOM 1416 N N . ALA A 1 176 ? 12.15944 1.75773 8.02863 1.000 43.70736 176 ALA A N 1
ATOM 1417 C CA . ALA A 1 176 ? 13.55872 1.73510 7.61707 1.000 43.22724 176 ALA A CA 1
ATOM 1418 C C . ALA A 1 176 ? 14.06651 3.13692 7.29757 1.000 44.19381 176 ALA A C 1
ATOM 1419 O O . ALA A 1 176 ? 15.17222 3.51246 7.70290 1.000 51.99727 176 ALA A O 1
ATOM 1421 N N . VAL A 1 177 ? 13.27025 3.93376 6.58655 1.000 40.26532 177 VAL A N 1
ATOM 1422 C CA . VAL A 1 177 ? 13.74564 5.24672 6.16383 1.000 43.40023 177 VAL A CA 1
ATOM 1423 C C . VAL A 1 177 ? 13.78893 6.20350 7.34693 1.000 46.95538 177 VAL A C 1
ATOM 1424 O O . VAL A 1 177 ? 14.77746 6.91728 7.55605 1.000 51.76219 177 VAL A O 1
ATOM 1428 N N . LEU A 1 178 ? 12.72527 6.22190 8.14678 1.000 45.05780 178 LEU A N 1
ATOM 1429 C CA . LEU A 1 178 ? 12.64759 7.18697 9.23658 1.000 53.58304 178 LEU A CA 1
ATOM 1430 C C . LEU A 1 178 ? 13.61768 6.84540 10.36239 1.000 50.85628 178 LEU A C 1
ATOM 1431 O O . LEU A 1 178 ? 14.26809 7.73985 10.91775 1.000 44.90419 178 LEU A O 1
ATOM 1436 N N . GLY A 1 179 ? 13.73333 5.56186 10.70491 1.000 42.43658 179 GLY A N 1
ATOM 1437 C CA . GLY A 1 179 ? 14.54673 5.14199 11.82811 1.000 38.68122 179 GLY A CA 1
ATOM 1438 C C . GLY A 1 179 ? 16.01400 4.90868 11.51871 1.000 47.57424 179 GLY A C 1
ATOM 1439 O O . GLY A 1 179 ? 16.84519 4.92334 12.43095 1.000 45.77039 179 GLY A O 1
ATOM 1440 N N . TYR A 1 180 ? 16.36004 4.69629 10.24342 1.000 51.15929 180 TYR A N 1
ATOM 1441 C CA . TYR A 1 180 ? 17.72974 4.35065 9.87987 1.000 46.14582 180 TYR A CA 1
ATOM 1442 C C . TYR A 1 180 ? 18.36603 5.26673 8.84697 1.000 49.96139 180 TYR A C 1
ATOM 1443 O O . TYR A 1 180 ? 19.57773 5.15192 8.62050 1.000 46.18097 180 TYR A O 1
ATOM 1452 N N . LEU A 1 181 ? 17.60832 6.16328 8.21582 1.000 52.72736 181 LEU A N 1
ATOM 1453 C CA . LEU A 1 181 ? 18.14953 7.01657 7.16484 1.000 48.51646 181 LEU A CA 1
ATOM 1454 C C . LEU A 1 181 ? 18.04142 8.49439 7.49359 1.000 47.93276 181 LEU A C 1
ATOM 1455 O O . LEU A 1 181 ? 19.02964 9.22485 7.36595 1.000 44.46535 181 LEU A O 1
ATOM 1460 N N . SER A 1 182 ? 16.86284 8.96384 7.89524 1.000 48.75828 182 SER A N 1
ATOM 1461 C CA . SER A 1 182 ? 16.72041 10.34414 8.33527 1.000 50.50347 182 SER A CA 1
ATOM 1462 C C . SER A 1 182 ? 16.83397 10.48734 9.84321 1.000 52.62022 182 SER A C 1
ATOM 1463 O O . SER A 1 182 ? 17.13509 11.58381 10.32697 1.000 61.94664 182 SER A O 1
ATOM 1466 N N . GLY A 1 183 ? 16.60578 9.41176 10.59109 1.000 48.88337 183 GLY A N 1
ATOM 1467 C CA . GLY A 1 183 ? 16.81719 9.44901 12.02281 1.000 54.21748 183 GLY A CA 1
ATOM 1468 C C . GLY A 1 183 ? 15.76785 10.20168 12.79986 1.000 56.10443 183 GLY A C 1
ATOM 1469 O O . GLY A 1 183 ? 16.00804 10.55440 13.95807 1.000 62.14092 183 GLY A O 1
ATOM 1470 N N . VAL A 1 184 ? 14.60442 10.45857 12.19615 1.000 46.84912 184 VAL A N 1
ATOM 1471 C CA . VAL A 1 184 ? 13.53656 11.16473 12.89759 1.000 45.04430 184 VAL A CA 1
ATOM 1472 C C . VAL A 1 184 ? 12.72742 10.23412 13.79809 1.000 44.56135 184 VAL A C 1
ATOM 1473 O O . VAL A 1 184 ? 12.00390 10.71025 14.68092 1.000 38.88279 184 VAL A O 1
ATOM 1477 N N . HIS A 1 185 ? 12.81731 8.92704 13.59319 1.000 43.38242 185 HIS A N 1
ATOM 1478 C CA . HIS A 1 185 ? 12.18831 7.91940 14.42841 1.000 40.53486 185 HIS A CA 1
ATOM 1479 C C . HIS A 1 185 ? 13.27206 7.05441 15.05540 1.000 45.68696 185 HIS A C 1
ATOM 1480 O O . HIS A 1 185 ? 14.38270 6.95300 14.51827 1.000 50.05965 185 HIS A O 1
ATOM 1487 N N . PRO A 1 186 ? 12.99217 6.41978 16.19164 1.000 46.28190 186 PRO A N 1
ATOM 1488 C CA . PRO A 1 186 ? 13.97551 5.50682 16.76883 1.000 49.69006 186 PRO A CA 1
ATOM 1489 C C . PRO A 1 186 ? 14.23607 4.34925 15.82698 1.000 46.06145 186 PRO A C 1
ATOM 1490 O O . PRO A 1 186 ? 13.31206 3.85786 15.15322 1.000 45.36563 186 PRO A O 1
ATOM 1494 N N . PRO A 1 187 ? 15.48154 3.84333 15.77633 1.000 47.84218 187 PRO A N 1
ATOM 1495 C CA . PRO A 1 187 ? 16.64004 4.14090 16.63188 1.000 47.71242 187 PRO A CA 1
ATOM 1496 C C . PRO A 1 187 ? 17.45703 5.37427 16.24265 1.000 49.42087 187 PRO A C 1
ATOM 1497 O O . PRO A 1 187 ? 18.57171 5.55191 16.74130 1.000 53.31535 187 PRO A O 1
ATOM 1501 N N . GLY A 1 188 ? 16.91769 6.21295 15.36563 1.000 46.12979 188 GLY A N 1
ATOM 1502 C CA . GLY A 1 188 ? 17.53425 7.49925 15.10467 1.000 48.78515 188 GLY A CA 1
ATOM 1503 C C . GLY A 1 188 ? 18.82862 7.46184 14.32381 1.000 53.16032 188 GLY A C 1
ATOM 1504 O O . GLY A 1 188 ? 19.63864 8.38871 14.43835 1.000 61.20967 188 GLY A O 1
ATOM 1505 N N . MET A 1 189 ? 19.04909 6.42428 13.52659 1.000 47.29282 189 MET A N 1
ATOM 1506 C CA . MET A 1 189 ? 20.25073 6.36144 12.70954 1.000 51.61355 189 MET A CA 1
ATOM 1507 C C . MET A 1 189 ? 20.08702 7.16103 11.41954 1.000 47.48655 189 MET A C 1
ATOM 1508 O O . MET A 1 189 ? 18.97789 7.34490 10.91249 1.000 41.94719 189 MET A O 1
ATOM 1513 N N . LYS A 1 190 ? 21.21692 7.65609 10.90177 1.000 45.43500 190 LYS A N 1
ATOM 1514 C CA . LYS A 1 190 ? 21.30266 8.28021 9.57841 1.000 56.83974 190 LYS A CA 1
ATOM 1515 C C . LYS A 1 190 ? 22.41073 7.56447 8.80091 1.000 56.94941 190 LYS A C 1
ATOM 1516 O O . LYS A 1 190 ? 23.45787 8.14348 8.50456 1.000 55.02122 190 LYS A O 1
ATOM 1522 N N . ASP A 1 191 ? 22.17062 6.29757 8.46690 1.000 59.25979 191 ASP A N 1
ATOM 1523 C CA . ASP A 1 191 ? 23.21581 5.43665 7.91905 1.000 61.51680 191 ASP A CA 1
ATOM 1524 C C . ASP A 1 191 ? 22.59981 4.47337 6.91420 1.000 59.12074 191 ASP A C 1
ATOM 1525 O O . ASP A 1 191 ? 21.74831 3.65771 7.28285 1.000 63.71665 191 ASP A O 1
ATOM 1530 N N . LEU A 1 192 ? 23.05094 4.54463 5.65683 1.000 55.15987 192 LEU A N 1
ATOM 1531 C CA . LEU A 1 192 ? 22.43770 3.73331 4.60443 1.000 58.56264 192 LEU A CA 1
ATOM 1532 C C . LEU A 1 192 ? 22.84106 2.26563 4.71368 1.000 58.93726 192 LEU A C 1
ATOM 1533 O O . LEU A 1 192 ? 22.00050 1.37246 4.55164 1.000 49.69515 192 LEU A O 1
ATOM 1538 N N . LYS A 1 193 ? 24.11986 1.99263 4.97600 1.000 53.22500 193 LYS A N 1
ATOM 1539 C CA . LYS A 1 193 ? 24.55111 0.60614 5.11821 1.000 65.59627 193 LYS A CA 1
ATOM 1540 C C . LYS A 1 193 ? 23.84515 -0.08642 6.27712 1.000 62.87058 193 LYS A C 1
ATOM 1541 O O . LYS A 1 193 ? 23.55861 -1.28695 6.20015 1.000 63.32843 193 LYS A O 1
ATOM 1547 N N . LYS A 1 194 ? 23.54780 0.64857 7.35112 1.000 59.95076 194 LYS A N 1
ATOM 1548 C CA . LYS A 1 194 ? 22.79128 0.06125 8.44947 1.000 62.02902 194 LYS A CA 1
ATOM 1549 C C . LYS A 1 194 ? 21.35428 -0.20363 8.03458 1.000 57.56544 194 LYS A C 1
ATOM 1550 O O . LYS A 1 194 ? 20.75525 -1.20336 8.44812 1.000 54.03659 194 LYS A O 1
ATOM 1556 N N . ALA A 1 195 ? 20.78759 0.67855 7.21140 1.000 55.72847 195 ALA A N 1
ATOM 1557 C CA . ALA A 1 195 ? 19.40680 0.49786 6.78300 1.000 52.08546 195 ALA A CA 1
ATOM 1558 C C . ALA A 1 195 ? 19.24659 -0.76161 5.94385 1.000 54.66849 195 ALA A C 1
ATOM 1559 O O . ALA A 1 195 ? 18.25844 -1.48805 6.09457 1.000 57.75349 195 ALA A O 1
ATOM 1561 N N . PHE A 1 196 ? 20.20713 -1.04298 5.05800 1.000 53.13400 196 PHE A N 1
ATOM 1562 C CA . PHE A 1 196 ? 20.12071 -2.25528 4.24761 1.000 57.74966 196 PHE A CA 1
ATOM 1563 C C . PHE A 1 196 ? 20.25433 -3.49606 5.11872 1.000 58.69395 196 PHE A C 1
ATOM 1564 O O . PHE A 1 196 ? 19.60414 -4.51902 4.86934 1.000 65.50454 196 PHE A O 1
ATOM 1572 N N A ARG A 1 197 ? 21.10551 -3.41837 6.14194 0.544 55.66610 197 ARG A N 1
ATOM 1573 N N B ARG A 1 197 ? 21.09632 -3.43224 6.14803 0.456 55.85011 197 ARG A N 1
ATOM 1574 C CA A ARG A 1 197 ? 21.26493 -4.51269 7.09255 0.544 57.48626 197 ARG A CA 1
ATOM 1575 C CA B ARG A 1 197 ? 21.22361 -4.57332 7.04698 0.456 57.52919 197 ARG A CA 1
ATOM 1576 C C A ARG A 1 197 ? 19.97002 -4.76523 7.85944 0.544 53.60362 197 ARG A C 1
ATOM 1577 C C B ARG A 1 197 ? 19.94664 -4.78108 7.85647 0.456 53.61450 197 ARG A C 1
ATOM 1578 O O A ARG A 1 197 ? 19.54483 -5.91394 8.03379 0.544 53.38317 197 ARG A O 1
ATOM 1579 O O B ARG A 1 197 ? 19.50980 -5.92130 8.05692 0.456 53.13025 197 ARG A O 1
ATOM 1594 N N . ALA A 1 198 ? 19.32810 -3.69385 8.32641 1.000 49.67973 198 ALA A N 1
ATOM 1595 C CA . ALA A 1 198 ? 18.07119 -3.83460 9.05466 1.000 47.28072 198 ALA A CA 1
ATOM 1596 C C . ALA A 1 198 ? 16.96749 -4.34913 8.14262 1.000 49.49546 198 ALA A C 1
ATOM 1597 O O . ALA A 1 198 ? 16.20821 -5.25068 8.51934 1.000 47.71889 198 ALA A O 1
ATOM 1599 N N . ALA A 1 199 ? 16.86888 -3.78758 6.93402 1.000 51.08937 199 ALA A N 1
ATOM 1600 C CA . ALA A 1 199 ? 15.90201 -4.27646 5.95639 1.000 47.33722 199 ALA A CA 1
ATOM 1601 C C . ALA A 1 199 ? 16.07889 -5.76788 5.71047 1.000 48.10883 199 ALA A C 1
ATOM 1602 O O . ALA A 1 199 ? 15.09500 -6.50609 5.58263 1.000 46.69042 199 ALA A O 1
ATOM 1604 N N . HIS A 1 200 ? 17.32880 -6.23002 5.65348 1.000 47.09629 200 HIS A N 1
ATOM 1605 C CA . HIS A 1 200 ? 17.59011 -7.64747 5.42637 1.000 53.54908 200 HIS A CA 1
ATOM 1606 C C . HIS A 1 200 ? 17.04338 -8.49450 6.57034 1.000 57.26948 200 HIS A C 1
ATOM 1607 O O . HIS A 1 200 ? 16.37433 -9.51095 6.34397 1.000 54.85382 200 HIS A O 1
ATOM 1614 N N . ASN A 1 201 ? 17.31275 -8.08351 7.81277 1.000 55.37706 201 ASN A N 1
ATOM 1615 C CA . ASN A 1 201 ? 16.79417 -8.82484 8.95579 1.000 52.54570 201 ASN A CA 1
ATOM 1616 C C . ASN A 1 201 ? 15.27794 -8.71816 9.02961 1.000 51.34793 201 ASN A C 1
ATOM 1617 O O . ASN A 1 201 ? 14.60073 -9.68349 9.40052 1.000 58.94683 201 ASN A O 1
ATOM 1622 N N . LEU A 1 202 ? 14.72377 -7.55613 8.67946 1.000 47.05385 202 LEU A N 1
ATOM 1623 C CA . LEU A 1 202 ? 13.27015 -7.43382 8.63730 1.000 49.63432 202 LEU A CA 1
ATOM 1624 C C . LEU A 1 202 ? 12.67515 -8.42589 7.64431 1.000 53.08816 202 LEU A C 1
ATOM 1625 O O . LEU A 1 202 ? 11.62636 -9.03238 7.90450 1.000 50.06375 202 LEU A O 1
ATOM 1630 N N . LEU A 1 203 ? 13.34946 -8.61786 6.50840 1.000 51.53560 203 LEU A N 1
ATOM 1631 C CA . LEU A 1 203 ? 12.88061 -9.56699 5.50678 1.000 54.38140 203 LEU A CA 1
ATOM 1632 C C . LEU A 1 203 ? 12.87172 -10.98442 6.06397 1.000 54.78474 203 LEU A C 1
ATOM 1633 O O . LEU A 1 203 ? 11.86079 -11.69160 5.97311 1.000 48.39657 203 LEU A O 1
ATOM 1638 N N . LEU A 1 204 ? 13.99502 -11.41563 6.64917 1.000 45.15609 204 LEU A N 1
ATOM 1639 C CA . LEU A 1 204 ? 14.04434 -12.73294 7.27554 1.000 46.58708 204 LEU A CA 1
ATOM 1640 C C . LEU A 1 204 ? 12.95023 -12.88256 8.32140 1.000 56.84633 204 LEU A C 1
ATOM 1641 O O . LEU A 1 204 ? 12.29965 -13.93245 8.40323 1.000 55.96371 204 LEU A O 1
ATOM 1646 N N . ALA A 1 205 ? 12.73317 -11.83686 9.12618 1.000 43.35616 205 ALA A N 1
ATOM 1647 C CA . ALA A 1 205 ? 11.73202 -11.89683 10.18484 1.000 48.26276 205 ALA A CA 1
ATOM 1648 C C . ALA A 1 205 ? 10.34077 -12.11587 9.61272 1.000 48.84380 205 ALA A C 1
ATOM 1649 O O . ALA A 1 205 ? 9.55337 -12.90123 10.15328 1.000 49.07344 205 ALA A O 1
ATOM 1651 N N . HIS A 1 206 ? 10.01474 -11.42035 8.52370 1.000 51.61573 206 HIS A N 1
ATOM 1652 C CA . HIS A 1 206 ? 8.71111 -11.60646 7.90106 1.000 49.35198 206 HIS A CA 1
ATOM 1653 C C . HIS A 1 206 ? 8.52836 -13.04710 7.44978 1.000 53.74572 206 HIS A C 1
ATOM 1654 O O . HIS A 1 206 ? 7.50441 -13.67945 7.73869 1.000 55.86797 206 HIS A O 1
ATOM 1661 N N . ALA A 1 207 ? 9.52506 -13.58452 6.74321 1.000 50.22300 207 ALA A N 1
ATOM 1662 C CA . ALA A 1 207 ? 9.42282 -14.94259 6.22552 1.000 52.11604 207 ALA A CA 1
ATOM 1663 C C . ALA A 1 207 ? 9.30820 -15.95975 7.35268 1.000 52.33234 207 ALA A C 1
ATOM 1664 O O . ALA A 1 207 ? 8.51973 -16.90978 7.26591 1.000 58.28000 207 ALA A O 1
ATOM 1666 N N A ARG A 1 208 ? 10.09213 -15.77879 8.41661 0.496 51.99309 208 ARG A N 1
ATOM 1667 N N B ARG A 1 208 ? 10.09106 -15.78916 8.41786 0.504 52.00037 208 ARG A N 1
ATOM 1668 C CA A ARG A 1 208 ? 10.02201 -16.69418 9.54892 0.496 55.58502 208 ARG A CA 1
ATOM 1669 C CA B ARG A 1 208 ? 10.00678 -16.73008 9.52767 0.504 55.63497 208 ARG A CA 1
ATOM 1670 C C A ARG A 1 208 ? 8.65967 -16.62711 10.22679 0.496 50.57177 208 ARG A C 1
ATOM 1671 C C B ARG A 1 208 ? 8.66736 -16.62749 10.24948 0.504 50.55966 208 ARG A C 1
ATOM 1672 O O A ARG A 1 208 ? 8.13802 -17.64789 10.68791 0.496 49.50004 208 ARG A O 1
ATOM 1673 O O B ARG A 1 208 ? 8.16457 -17.63569 10.75442 0.504 49.63674 208 ARG A O 1
ATOM 1688 N N . ALA A 1 209 ? 8.07582 -15.43197 10.31150 1.000 44.19515 209 ALA A N 1
ATOM 1689 C CA . ALA A 1 209 ? 6.72235 -15.31465 10.84433 1.000 49.68099 209 ALA A CA 1
ATOM 1690 C C . ALA A 1 209 ? 5.72475 -16.01167 9.93293 1.000 57.05273 209 ALA A C 1
ATOM 1691 O O . ALA A 1 209 ? 4.82136 -16.70725 10.40717 1.000 55.47370 209 ALA A O 1
ATOM 1693 N N . VAL A 1 210 ? 5.88497 -15.84199 8.61686 1.000 58.71974 210 VAL A N 1
ATOM 1694 C CA . VAL A 1 210 ? 5.03348 -16.53386 7.65322 1.000 52.61830 210 VAL A CA 1
ATOM 1695 C C . VAL A 1 210 ? 5.20623 -18.03828 7.78329 1.000 58.45110 210 VAL A C 1
ATOM 1696 O O . VAL A 1 210 ? 4.22381 -18.79523 7.80158 1.000 57.13614 210 VAL A O 1
ATOM 1700 N N . LYS A 1 211 ? 6.45807 -18.49561 7.87284 1.000 65.45943 211 LYS A N 1
ATOM 1701 C CA . LYS A 1 211 ? 6.71993 -19.90990 8.11621 1.000 70.09369 211 LYS A CA 1
ATOM 1702 C C . LYS A 1 211 ? 6.01890 -20.38111 9.38272 1.000 64.03017 211 LYS A C 1
ATOM 1703 O O . LYS A 1 211 ? 5.22903 -21.33194 9.34903 1.000 67.26042 211 LYS A O 1
ATOM 1709 N N . ALA A 1 212 ? 6.26965 -19.69815 10.50447 1.000 56.57606 212 ALA A N 1
ATOM 1710 C CA . ALA A 1 212 ? 5.64410 -20.07154 11.77052 1.000 62.22793 212 ALA A CA 1
ATOM 1711 C C . ALA A 1 212 ? 4.12730 -20.12960 11.65145 1.000 62.87072 212 ALA A C 1
ATOM 1712 O O . ALA A 1 212 ? 3.47840 -20.98739 12.26436 1.000 60.66512 212 ALA A O 1
ATOM 1714 N N . TYR A 1 213 ? 3.54321 -19.22829 10.85974 1.000 63.74354 213 TYR A N 1
ATOM 1715 C CA . TYR A 1 213 ? 2.09087 -19.19483 10.74106 1.000 60.36572 213 TYR A CA 1
ATOM 1716 C C . TYR A 1 213 ? 1.56493 -20.42510 10.01604 1.000 62.63062 213 TYR A C 1
ATOM 1717 O O . TYR A 1 213 ? 0.52653 -20.98132 10.39279 1.000 67.56499 213 TYR A O 1
ATOM 1726 N N . ARG A 1 214 ? 2.26412 -20.86684 8.97348 1.000 63.88763 214 ARG A N 1
ATOM 1727 C CA . ARG A 1 214 ? 1.78899 -22.02585 8.22965 1.000 59.78212 214 ARG A CA 1
ATOM 1728 C C . ARG A 1 214 ? 2.02511 -23.31761 8.99762 1.000 66.04800 214 ARG A C 1
ATOM 1729 O O . ARG A 1 214 ? 1.30590 -24.30236 8.78881 1.000 71.38110 214 ARG A O 1
ATOM 1737 N N . GLU A 1 215 ? 3.01236 -23.33817 9.89436 1.000 63.51329 215 GLU A N 1
ATOM 1738 C CA . GLU A 1 215 ? 3.23987 -24.54613 10.68085 1.000 72.99659 215 GLU A CA 1
ATOM 1739 C C . GLU A 1 215 ? 2.15494 -24.74600 11.72898 1.000 69.96954 215 GLU A C 1
ATOM 1740 O O . GLU A 1 215 ? 1.82113 -25.88815 12.06159 1.000 75.43564 215 GLU A O 1
ATOM 1746 N N . ILE A 1 216 ? 1.58726 -23.65889 12.25019 1.000 68.85946 216 ILE A N 1
ATOM 1747 C CA . ILE A 1 216 ? 0.46544 -23.78009 13.17030 1.000 76.25633 216 ILE A CA 1
ATOM 1748 C C . ILE A 1 216 ? -0.82507 -24.09525 12.42327 1.000 76.98231 216 ILE A C 1
ATOM 1749 O O . ILE A 1 216 ? -1.74724 -24.67915 13.00450 1.000 76.97948 216 ILE A O 1
ATOM 1754 N N . SER A 1 217 ? -0.90549 -23.73159 11.14166 1.000 84.11481 217 SER A N 1
ATOM 1755 C CA . SER A 1 217 ? -1.95524 -24.20116 10.23119 1.000 84.42446 217 SER A CA 1
ATOM 1756 C C . SER A 1 217 ? -3.35079 -23.76837 10.67988 1.000 81.23521 217 SER A C 1
ATOM 1757 O O . SER A 1 217 ? -4.30583 -24.54185 10.61448 1.000 80.14993 217 SER A O 1
ATOM 1760 N N . GLN A 1 218 ? -3.47542 -22.52045 11.11704 1.000 81.42395 218 GLN A N 1
ATOM 1761 C CA . GLN A 1 218 ? -4.78496 -21.92767 11.33096 1.000 79.62395 218 GLN A CA 1
ATOM 1762 C C . GLN A 1 218 ? -5.34588 -21.45047 9.99858 1.000 73.16287 218 GLN A C 1
ATOM 1763 O O . GLN A 1 218 ? -4.60262 -21.06437 9.09211 1.000 71.76693 218 GLN A O 1
ATOM 1769 N N A ASN A 1 219 ? -6.67134 -21.49055 9.88795 0.501 74.61690 219 ASN A N 1
ATOM 1770 N N B ASN A 1 219 ? -6.67202 -21.48686 9.87832 0.499 74.64502 219 ASN A N 1
ATOM 1771 C CA A ASN A 1 219 ? -7.35887 -21.15657 8.64219 0.501 77.03941 219 ASN A CA 1
ATOM 1772 C CA B ASN A 1 219 ? -7.33463 -21.16399 8.61315 0.499 77.05759 219 ASN A CA 1
ATOM 1773 C C A ASN A 1 219 ? -7.59401 -19.64817 8.53905 0.501 74.23690 219 ASN A C 1
ATOM 1774 C C B ASN A 1 219 ? -7.58654 -19.65865 8.49057 0.499 74.28983 219 ASN A C 1
ATOM 1775 O O A ASN A 1 219 ? -8.72381 -19.15998 8.50767 0.501 76.10782 219 ASN A O 1
ATOM 1776 O O B ASN A 1 219 ? -8.71849 -19.18386 8.39419 0.499 76.04341 219 ASN A O 1
ATOM 1785 N N . GLY A 1 220 ? -6.48663 -18.90564 8.47549 1.000 67.14979 220 GLY A N 1
ATOM 1786 C CA . GLY A 1 220 ? -6.53900 -17.46634 8.33080 1.000 58.23914 220 GLY A CA 1
ATOM 1787 C C . GLY A 1 220 ? -5.47727 -16.98558 7.36222 1.000 54.33111 220 GLY A C 1
ATOM 1788 O O . GLY A 1 220 ? -4.67945 -17.77137 6.84828 1.000 64.77349 220 GLY A O 1
ATOM 1789 N N . GLN A 1 221 ? -5.47712 -15.67762 7.12769 1.000 53.10033 221 GLN A N 1
ATOM 1790 C CA . GLN A 1 221 ? -4.59464 -15.06275 6.14687 1.000 51.96009 221 GLN A CA 1
ATOM 1791 C C . GLN A 1 221 ? -3.57168 -14.15737 6.81788 1.000 52.47434 221 GLN A C 1
ATOM 1792 O O . GLN A 1 221 ? -3.88253 -13.46022 7.79136 1.000 55.05891 221 GLN A O 1
ATOM 1798 N N . ILE A 1 222 ? -2.34966 -14.16865 6.28990 1.000 47.72445 222 ILE A N 1
ATOM 1799 C CA . ILE A 1 222 ? -1.27564 -13.31708 6.78117 1.000 51.49360 222 ILE A CA 1
ATOM 1800 C C . ILE A 1 222 ? -0.69772 -12.54118 5.60619 1.000 52.59622 222 ILE A C 1
ATOM 1801 O O . ILE A 1 222 ? -0.52209 -13.08877 4.51155 1.000 53.10789 222 ILE A O 1
ATOM 1806 N N . GLY A 1 223 ? -0.42826 -11.25631 5.82955 1.000 49.26058 223 GLY A N 1
ATOM 1807 C CA . GLY A 1 223 ? 0.13172 -10.40116 4.80125 1.000 47.28728 223 GLY A CA 1
ATOM 1808 C C . GLY A 1 223 ? 1.09494 -9.36701 5.34933 1.000 48.04762 223 GLY A C 1
ATOM 1809 O O . GLY A 1 223 ? 1.61572 -9.51446 6.45676 1.000 47.79831 223 GLY A O 1
ATOM 1810 N N . ILE A 1 224 ? 1.34698 -8.31314 4.57300 1.000 55.55325 224 ILE A N 1
ATOM 1811 C CA . ILE A 1 224 ? 2.22987 -7.22583 4.97469 1.000 49.57616 224 ILE A CA 1
ATOM 1812 C C . ILE A 1 224 ? 1.55428 -5.91602 4.60120 1.000 45.06996 224 ILE A C 1
ATOM 1813 O O . ILE A 1 224 ? 0.61896 -5.88109 3.80148 1.000 50.16844 224 ILE A O 1
ATOM 1818 N N . THR A 1 225 ? 2.03108 -4.83196 5.20215 1.000 40.44880 225 THR A N 1
ATOM 1819 C CA . THR A 1 225 ? 1.48721 -3.50240 4.97028 1.000 40.39446 225 THR A CA 1
ATOM 1820 C C . THR A 1 225 ? 2.56850 -2.59486 4.39796 1.000 43.88739 225 THR A C 1
ATOM 1821 O O . THR A 1 225 ? 3.69127 -2.55858 4.91078 1.000 43.31098 225 THR A O 1
ATOM 1825 N N . LEU A 1 226 ? 2.23096 -1.86088 3.33973 1.000 40.68482 226 LEU A N 1
ATOM 1826 C CA . LEU A 1 226 ? 3.17208 -0.94940 2.70707 1.000 42.31627 226 LEU A CA 1
ATOM 1827 C C . LEU A 1 226 ? 2.53748 0.41538 2.48827 1.000 43.05989 226 LEU A C 1
ATOM 1828 O O . LEU A 1 226 ? 1.32388 0.54021 2.30237 1.000 47.33192 226 LEU A O 1
ATOM 1833 N N . ASN A 1 227 ? 3.38103 1.44021 2.52240 1.000 38.16954 227 ASN A N 1
ATOM 1834 C CA . ASN A 1 227 ? 3.00337 2.80885 2.18888 1.000 44.27298 227 ASN A CA 1
ATOM 1835 C C . ASN A 1 227 ? 3.86078 3.17766 0.97884 1.000 51.88473 227 ASN A C 1
ATOM 1836 O O . ASN A 1 227 ? 4.97087 3.69428 1.12324 1.000 49.56086 227 ASN A O 1
ATOM 1841 N N . LEU A 1 228 ? 3.34942 2.89220 -0.21756 1.000 55.18121 228 LEU A N 1
ATOM 1842 C CA . LEU A 1 228 ? 4.11407 3.12160 -1.43435 1.000 58.49089 228 LEU A CA 1
ATOM 1843 C C . LEU A 1 228 ? 4.12886 4.58037 -1.85501 1.000 61.00475 228 LEU A C 1
ATOM 1844 O O . LEU A 1 228 ? 4.69453 4.89819 -2.90316 1.000 61.31183 228 LEU A O 1
ATOM 1849 N N . SER A 1 229 ? 3.54377 5.47095 -1.05511 1.000 65.37642 229 SER A N 1
ATOM 1850 C CA . SER A 1 229 ? 3.46934 6.89393 -1.38935 1.000 61.68180 229 SER A CA 1
ATOM 1851 C C . SER A 1 229 ? 3.91731 7.76313 -0.21642 1.000 67.70157 229 SER A C 1
ATOM 1852 O O . SER A 1 229 ? 3.21228 8.68965 0.18359 1.000 77.51033 229 SER A O 1
ATOM 1855 N N . PRO A 1 230 ? 5.10139 7.50230 0.35260 1.000 71.18409 230 PRO A N 1
ATOM 1856 C CA . PRO A 1 230 ? 5.46892 8.17826 1.60353 1.000 65.45804 230 PRO A CA 1
ATOM 1857 C C . PRO A 1 230 ? 5.84426 9.63201 1.36529 1.000 74.43056 230 PRO A C 1
ATOM 1858 O O . PRO A 1 230 ? 6.47264 9.97928 0.36181 1.000 71.09815 230 PRO A O 1
ATOM 1862 N N . VAL A 1 231 ? 5.46383 10.48152 2.31643 1.000 89.67426 231 VAL A N 1
ATOM 1863 C CA . VAL A 1 231 ? 5.72868 11.91505 2.26217 1.000 98.22855 231 VAL A CA 1
ATOM 1864 C C . VAL A 1 231 ? 6.38352 12.31984 3.57497 1.000 103.62708 231 VAL A C 1
ATOM 1865 O O . VAL A 1 231 ? 5.80435 12.11438 4.64851 1.000 108.71773 231 VAL A O 1
ATOM 1869 N N . TYR A 1 232 ? 7.60279 12.88760 3.49116 1.000 102.14994 232 TYR A N 1
ATOM 1870 C CA . TYR A 1 232 ? 8.35851 13.29520 4.66841 1.000 89.83639 232 TYR A CA 1
ATOM 1871 C C . TYR A 1 232 ? 8.52318 14.81269 4.70636 1.000 94.96780 232 TYR A C 1
ATOM 1872 O O . TYR A 1 232 ? 8.84312 15.42653 3.68182 1.000 92.22216 232 TYR A O 1
ATOM 1881 N N . PRO A 1 233 ? 8.31974 15.44318 5.87427 1.000 102.86862 233 PRO A N 1
ATOM 1882 C CA . PRO A 1 233 ? 8.36673 16.91288 5.94954 1.000 112.82438 233 PRO A CA 1
ATOM 1883 C C . PRO A 1 233 ? 9.77143 17.49063 5.84148 1.000 123.26306 233 PRO A C 1
ATOM 1884 O O . PRO A 1 233 ? 10.73585 16.76762 5.56833 1.000 118.22611 233 PRO A O 1
ATOM 1888 N N . ALA A 1 234 ? 9.89464 18.79862 6.08163 1.000 137.05775 234 ALA A N 1
ATOM 1889 C CA . ALA A 1 234 ? 11.08083 19.55873 5.70591 1.000 138.87886 234 ALA A CA 1
ATOM 1890 C C . ALA A 1 234 ? 11.88643 20.06486 6.90141 1.000 142.26910 234 ALA A C 1
ATOM 1891 O O . ALA A 1 234 ? 12.61723 21.05572 6.76556 1.000 150.04542 234 ALA A O 1
ATOM 1893 N N . SER A 1 235 ? 11.77343 19.41044 8.06388 1.000 130.96003 235 SER A N 1
ATOM 1894 C CA . SER A 1 235 ? 12.67079 19.67766 9.18834 1.000 118.42449 235 SER A CA 1
ATOM 1895 C C . SER A 1 235 ? 12.75761 21.15876 9.54700 1.000 121.24297 235 SER A C 1
ATOM 1896 O O . SER A 1 235 ? 11.74835 21.86759 9.54506 1.000 115.26295 235 SER A O 1
ATOM 1899 N N . ASP A 1 236 ? 13.96599 21.62143 9.89355 1.000 129.03142 236 ASP A N 1
ATOM 1900 C CA . ASP A 1 236 ? 14.22287 23.05664 9.95984 1.000 137.55821 236 ASP A CA 1
ATOM 1901 C C . ASP A 1 236 ? 15.68319 23.39669 9.66055 1.000 138.99346 236 ASP A C 1
ATOM 1902 O O . ASP A 1 236 ? 16.14339 24.47831 10.04832 1.000 143.96579 236 ASP A O 1
ATOM 1907 N N . ASN A 1 237 ? 16.42689 22.50673 9.00511 1.000 135.85768 237 ASN A N 1
ATOM 1908 C CA . ASN A 1 237 ? 17.67632 22.87628 8.35101 1.000 133.47588 237 ASN A CA 1
ATOM 1909 C C . ASN A 1 237 ? 17.81618 22.00470 7.10896 1.000 125.56739 237 ASN A C 1
ATOM 1910 O O . ASN A 1 237 ? 17.67731 20.77846 7.18005 1.000 117.23451 237 ASN A O 1
ATOM 1915 N N . GLU A 1 238 ? 18.05822 22.65584 5.96831 1.000 124.96266 238 GLU A N 1
ATOM 1916 C CA . GLU A 1 238 ? 17.93603 21.99945 4.67324 1.000 122.66691 238 GLU A CA 1
ATOM 1917 C C . GLU A 1 238 ? 19.09040 21.05858 4.37391 1.000 125.18324 238 GLU A C 1
ATOM 1918 O O . GLU A 1 238 ? 18.93274 20.15478 3.54530 1.000 123.61560 238 GLU A O 1
ATOM 1924 N N . GLU A 1 239 ? 20.24365 21.25244 5.01634 1.000 129.99068 239 GLU A N 1
ATOM 1925 C CA . GLU A 1 239 ? 21.39972 20.41425 4.71780 1.000 128.19310 239 GLU A CA 1
ATOM 1926 C C . GLU A 1 239 ? 21.13404 18.96029 5.08154 1.000 123.95577 239 GLU A C 1
ATOM 1927 O O . GLU A 1 239 ? 21.44276 18.05014 4.30450 1.000 123.45276 239 GLU A O 1
ATOM 1933 N N . GLU A 1 240 ? 20.53477 18.72060 6.24814 1.000 119.43725 240 GLU A N 1
ATOM 1934 C CA . GLU A 1 240 ? 20.26402 17.34745 6.66149 1.000 111.14182 240 GLU A CA 1
ATOM 1935 C C . GLU A 1 240 ? 19.14342 16.72409 5.83850 1.000 97.24412 240 GLU A C 1
ATOM 1936 O O . GLU A 1 240 ? 19.19988 15.52731 5.52621 1.000 89.02906 240 GLU A O 1
ATOM 1942 N N . ASP A 1 241 ? 18.11903 17.50772 5.47978 1.000 96.91063 241 ASP A N 1
ATOM 1943 C CA . ASP A 1 241 ? 17.06147 16.95964 4.64008 1.000 96.69067 241 ASP A CA 1
ATOM 1944 C C . ASP A 1 241 ? 17.59893 16.54739 3.28069 1.000 91.45271 241 ASP A C 1
ATOM 1945 O O . ASP A 1 241 ? 17.19953 15.51946 2.72965 1.000 89.79226 241 ASP A O 1
ATOM 1950 N N A LYS A 1 242 ? 18.49915 17.34899 2.71444 0.504 85.58388 242 LYS A N 1
ATOM 1951 N N B LYS A 1 242 ? 18.51165 17.33333 2.71686 0.496 85.73134 242 LYS A N 1
ATOM 1952 C CA A LYS A 1 242 ? 19.17806 16.96972 1.48124 0.504 82.17774 242 LYS A CA 1
ATOM 1953 C CA B LYS A 1 242 ? 19.15037 16.94383 1.46464 0.496 82.06237 242 LYS A CA 1
ATOM 1954 C C A LYS A 1 242 ? 19.88199 15.63045 1.64924 0.504 77.61859 242 LYS A C 1
ATOM 1955 C C B LYS A 1 242 ? 19.91424 15.63382 1.62424 0.496 77.66159 242 LYS A C 1
ATOM 1956 O O A LYS A 1 242 ? 19.69974 14.71290 0.84207 0.504 74.58816 242 LYS A O 1
ATOM 1957 O O B LYS A 1 242 ? 19.81179 14.74062 0.77603 0.496 74.94828 242 LYS A O 1
ATOM 1968 N N . ALA A 1 243 ? 20.69601 15.50451 2.69980 1.000 75.46781 243 ALA A N 1
ATOM 1969 C CA . ALA A 1 243 ? 21.41545 14.25904 2.93816 1.000 74.05768 243 ALA A CA 1
ATOM 1970 C C . ALA A 1 243 ? 20.46755 13.11537 3.27402 1.000 71.63955 243 ALA A C 1
ATOM 1971 O O . ALA A 1 243 ? 20.75061 11.96046 2.93760 1.000 75.24490 243 ALA A O 1
ATOM 1973 N N . ALA A 1 244 ? 19.34520 13.40666 3.93356 1.000 64.24128 244 ALA A N 1
ATOM 1974 C CA . ALA A 1 244 ? 18.38322 12.34987 4.22408 1.000 58.88290 244 ALA A CA 1
ATOM 1975 C C . ALA A 1 244 ? 17.57862 11.98145 2.98466 1.000 58.92755 244 ALA A C 1
ATOM 1976 O O . ALA A 1 244 ? 17.25431 10.80721 2.77658 1.000 56.16619 244 ALA A O 1
ATOM 1978 N N . ALA A 1 245 ? 17.24666 12.97096 2.15422 1.000 61.75511 245 ALA A N 1
ATOM 1979 C CA . ALA A 1 245 ? 16.53735 12.68019 0.91490 1.000 62.53541 245 ALA A CA 1
ATOM 1980 C C . ALA A 1 245 ? 17.39429 11.83817 -0.02007 1.000 61.85463 245 ALA A C 1
ATOM 1981 O O . ALA A 1 245 ? 16.89765 10.89968 -0.65330 1.000 53.78279 245 ALA A O 1
ATOM 1983 N N A GLU A 1 246 ? 18.68974 12.14337 -0.10567 0.525 65.13808 246 GLU A N 1
ATOM 1984 N N B GLU A 1 246 ? 18.68804 12.15651 -0.11511 0.475 65.16487 246 GLU A N 1
ATOM 1985 C CA A GLU A 1 246 ? 19.55316 11.41003 -1.02481 0.525 65.31004 246 GLU A CA 1
ATOM 1986 C CA B GLU A 1 246 ? 19.56890 11.41863 -1.01485 0.475 65.35276 246 GLU A CA 1
ATOM 1987 C C A GLU A 1 246 ? 19.79678 9.98488 -0.54191 0.525 64.65285 246 GLU A C 1
ATOM 1988 C C B GLU A 1 246 ? 19.77242 9.98621 -0.53864 0.475 64.57771 246 GLU A C 1
ATOM 1989 O O A GLU A 1 246 ? 19.88874 9.05682 -1.35497 0.525 64.42474 246 GLU A O 1
ATOM 1990 O O B GLU A 1 246 ? 19.81364 9.05545 -1.35288 0.475 64.29687 246 GLU A O 1
ATOM 2001 N N . ARG A 1 247 ? 19.90668 9.78791 0.77483 1.000 62.31265 247 ARG A N 1
ATOM 2002 C CA . ARG A 1 247 ? 20.00299 8.43041 1.29984 1.000 60.29757 247 ARG A CA 1
ATOM 2003 C C . ARG A 1 247 ? 18.70855 7.66466 1.05134 1.000 56.99942 247 ARG A C 1
ATOM 2004 O O . ARG A 1 247 ? 18.73746 6.47686 0.71112 1.000 57.72175 247 ARG A O 1
ATOM 2012 N N . ALA A 1 248 ? 17.56478 8.33901 1.18582 1.000 56.55080 248 ALA A N 1
ATOM 2013 C CA . ALA A 1 248 ? 16.28380 7.67225 0.98631 1.000 52.18174 248 ALA A CA 1
ATOM 2014 C C . ALA A 1 248 ? 16.09694 7.24927 -0.46464 1.000 54.19053 248 ALA A C 1
ATOM 2015 O O . ALA A 1 248 ? 15.60550 6.14764 -0.73277 1.000 60.16201 248 ALA A O 1
ATOM 2017 N N . ASP A 1 249 ? 16.48962 8.10368 -1.41463 1.000 60.57796 249 ASP A N 1
ATOM 2018 C CA . ASP A 1 249 ? 16.35058 7.75140 -2.82588 1.000 67.52141 249 ASP A CA 1
ATOM 2019 C C . ASP A 1 249 ? 17.20504 6.54240 -3.18126 1.000 67.08011 249 ASP A C 1
ATOM 2020 O O . ASP A 1 249 ? 16.76965 5.66873 -3.94044 1.000 64.71099 249 ASP A O 1
ATOM 2025 N N . GLN A 1 250 ? 18.42586 6.47472 -2.64410 1.000 63.45992 250 GLN A N 1
ATOM 2026 C CA . GLN A 1 250 ? 19.26019 5.29671 -2.85666 1.000 61.08332 250 GLN A CA 1
ATOM 2027 C C . GLN A 1 250 ? 18.59456 4.04556 -2.29975 1.000 62.88246 250 GLN A C 1
ATOM 2028 O O . GLN A 1 250 ? 18.65638 2.97233 -2.91103 1.000 67.49662 250 GLN A O 1
ATOM 2034 N N . PHE A 1 251 ? 17.94359 4.16934 -1.14240 1.000 55.63526 251 PHE A N 1
ATOM 2035 C CA . PHE A 1 251 ? 17.29965 3.02122 -0.51504 1.000 51.65216 251 PHE A CA 1
ATOM 2036 C C . PHE A 1 251 ? 16.03585 2.61733 -1.26772 1.000 56.92581 251 PHE A C 1
ATOM 2037 O O . PHE A 1 251 ? 15.81657 1.43168 -1.54350 1.000 63.63404 251 PHE A O 1
ATOM 2045 N N . ASN A 1 252 ? 15.18996 3.59328 -1.60842 1.000 48.98097 252 ASN A N 1
ATOM 2046 C CA . ASN A 1 252 ? 13.94867 3.28424 -2.31031 1.000 48.89750 252 ASN A CA 1
ATOM 2047 C C . ASN A 1 252 ? 14.21691 2.77876 -3.72426 1.000 52.48575 252 ASN A C 1
ATOM 2048 O O . ASN A 1 252 ? 13.58484 1.81440 -4.17555 1.000 52.94752 252 ASN A O 1
ATOM 2053 N N . ASN A 1 253 ? 15.13510 3.42384 -4.44802 1.000 57.48360 253 ASN A N 1
ATOM 2054 C CA . ASN A 1 253 ? 15.42356 2.97476 -5.80721 1.000 62.15607 253 ASN A CA 1
ATOM 2055 C C . ASN A 1 253 ? 15.93551 1.54369 -5.81902 1.000 63.23456 253 ASN A C 1
ATOM 2056 O O . ASN A 1 253 ? 15.69436 0.80672 -6.78171 1.000 76.82754 253 ASN A O 1
ATOM 2061 N N . TRP A 1 254 ? 16.63823 1.13324 -4.76252 1.000 55.40296 254 TRP A N 1
ATOM 2062 C CA . TRP A 1 254 ? 17.12772 -0.23752 -4.69732 1.000 56.53197 254 TRP A CA 1
ATOM 2063 C C . TRP A 1 254 ? 15.97173 -1.23092 -4.71068 1.000 58.55275 254 TRP A C 1
ATOM 2064 O O . TRP A 1 254 ? 16.02855 -2.25645 -5.40027 1.000 54.41408 254 TRP A O 1
ATOM 2075 N N . PHE A 1 255 ? 14.90783 -0.93285 -3.96596 1.000 57.95867 255 PHE A N 1
ATOM 2076 C CA . PHE A 1 255 ? 13.74573 -1.80325 -3.89097 1.000 52.72954 255 PHE A CA 1
ATOM 2077 C C . PHE A 1 255 ? 12.78925 -1.61922 -5.06120 1.000 57.88237 255 PHE A C 1
ATOM 2078 O O . PHE A 1 255 ? 11.89397 -2.45097 -5.23802 1.000 62.23917 255 PHE A O 1
ATOM 2086 N N . LEU A 1 256 ? 12.94673 -0.55553 -5.85434 1.000 56.74002 256 LEU A N 1
ATOM 2087 C CA . LEU A 1 256 ? 12.12385 -0.31198 -7.03479 1.000 50.84997 256 LEU A CA 1
ATOM 2088 C C . LEU A 1 256 ? 12.84571 -0.69966 -8.31975 1.000 60.37951 256 LEU A C 1
ATOM 2089 O O . LEU A 1 256 ? 12.63548 -0.07651 -9.36890 1.000 64.42894 256 LEU A O 1
ATOM 2094 N N . ASP A 1 257 ? 13.69092 -1.71825 -8.25750 1.000 63.98365 257 ASP A N 1
ATOM 2095 C CA . ASP A 1 257 ? 14.49435 -2.08543 -9.41373 1.000 70.65630 257 ASP A CA 1
ATOM 2096 C C . ASP A 1 257 ? 13.60972 -2.68726 -10.49835 1.000 73.06320 257 ASP A C 1
ATOM 2097 O O . ASP A 1 257 ? 12.83354 -3.60574 -10.21361 1.000 75.31370 257 ASP A O 1
ATOM 2102 N N . PRO A 1 258 ? 13.72238 -2.22264 -11.74868 1.000 71.05317 258 PRO A N 1
ATOM 2103 C CA . PRO A 1 258 ? 12.72054 -2.57805 -12.77291 1.000 76.83283 258 PRO A CA 1
ATOM 2104 C C . PRO A 1 258 ? 12.51678 -4.06792 -12.98418 1.000 82.24779 258 PRO A C 1
ATOM 2105 O O . PRO A 1 258 ? 11.39031 -4.49364 -13.26716 1.000 86.00730 258 PRO A O 1
ATOM 2109 N N . ILE A 1 259 ? 13.56958 -4.87857 -12.88056 1.000 85.90899 259 ILE A N 1
ATOM 2110 C CA . ILE A 1 259 ? 13.44671 -6.29641 -13.20397 1.000 98.15389 259 ILE A CA 1
ATOM 2111 C C . ILE A 1 259 ? 13.22208 -7.17068 -11.97739 1.000 103.75889 259 ILE A C 1
ATOM 2112 O O . ILE A 1 259 ? 12.81843 -8.33490 -12.13068 1.000 114.30756 259 ILE A O 1
ATOM 2117 N N . PHE A 1 260 ? 13.45053 -6.65502 -10.77400 1.000 95.07966 260 PHE A N 1
ATOM 2118 C CA . PHE A 1 260 ? 13.25310 -7.42622 -9.55047 1.000 95.99494 260 PHE A CA 1
ATOM 2119 C C . PHE A 1 260 ? 12.56275 -6.56268 -8.50083 1.000 92.27641 260 PHE A C 1
ATOM 2120 O O . PHE A 1 260 ? 13.00946 -6.45185 -7.36062 1.000 94.02181 260 PHE A O 1
ATOM 2128 N N . LYS A 1 261 ? 11.44210 -5.94840 -8.88486 1.000 88.82614 261 LYS A N 1
ATOM 2129 C CA . LYS A 1 261 ? 10.74846 -5.01123 -8.00736 1.000 76.81707 261 LYS A CA 1
ATOM 2130 C C . LYS A 1 261 ? 10.01429 -5.72719 -6.88110 1.000 81.93809 261 LYS A C 1
ATOM 2131 O O . LYS A 1 261 ? 10.30959 -5.51728 -5.70192 1.000 93.27933 261 LYS A O 1
ATOM 2137 N N . GLY A 1 262 ? 9.03331 -6.55329 -7.21740 1.000 77.99913 262 GLY A N 1
ATOM 2138 C CA . GLY A 1 262 ? 8.27772 -7.25224 -6.20295 1.000 73.40132 262 GLY A CA 1
ATOM 2139 C C . GLY A 1 262 ? 8.69299 -8.68351 -5.96654 1.000 74.66966 262 GLY A C 1
ATOM 2140 O O . GLY A 1 262 ? 8.01066 -9.39332 -5.22092 1.000 68.46058 262 GLY A O 1
ATOM 2141 N N A LYS A 1 263 ? 9.74698 -9.16618 -6.61843 0.456 79.12700 263 LYS A N 1
ATOM 2142 N N B LYS A 1 263 ? 9.81794 -9.11133 -6.54647 0.544 79.29007 263 LYS A N 1
ATOM 2143 C CA A LYS A 1 263 ? 10.14925 -10.56151 -6.44543 0.456 79.00048 263 LYS A CA 1
ATOM 2144 C CA B LYS A 1 263 ? 10.31442 -10.48600 -6.46422 0.544 79.08572 263 LYS A CA 1
ATOM 2145 C C A LYS A 1 263 ? 11.14861 -10.62439 -5.29680 0.456 75.28698 263 LYS A C 1
ATOM 2146 C C B LYS A 1 263 ? 11.22979 -10.60570 -5.24957 0.544 75.26682 263 LYS A C 1
ATOM 2147 O O A LYS A 1 263 ? 12.35777 -10.48538 -5.48246 0.456 75.29992 263 LYS A O 1
ATOM 2148 O O B LYS A 1 263 ? 12.45464 -10.49829 -5.34066 0.544 74.75922 263 LYS A O 1
ATOM 2159 N N . TYR A 1 264 ? 10.62150 -10.84551 -4.08789 1.000 69.02099 264 TYR A N 1
ATOM 2160 C CA . TYR A 1 264 ? 11.40852 -10.83085 -2.86229 1.000 70.43619 264 TYR A CA 1
ATOM 2161 C C . TYR A 1 264 ? 12.19969 -12.11171 -2.64076 1.000 73.43903 264 TYR A C 1
ATOM 2162 O O . TYR A 1 264 ? 13.04873 -12.14724 -1.74433 1.000 75.02035 264 TYR A O 1
ATOM 2171 N N . GLU A 1 265 ? 11.97120 -13.14522 -3.44917 1.000 75.98135 265 GLU A N 1
ATOM 2172 C CA . GLU A 1 265 ? 12.90376 -14.26549 -3.49194 1.000 83.39206 265 GLU A CA 1
ATOM 2173 C C . GLU A 1 265 ? 14.29253 -13.79465 -3.91144 1.000 83.64427 265 GLU A C 1
ATOM 2174 O O . GLU A 1 265 ? 15.29290 -14.09927 -3.25129 1.000 85.27301 265 GLU A O 1
ATOM 2180 N N . HIS A 1 266 ? 14.36813 -13.03221 -5.00609 1.000 82.94958 266 HIS A N 1
ATOM 2181 C CA . HIS A 1 266 ? 15.64458 -12.50711 -5.47536 1.000 82.50256 266 HIS A CA 1
ATOM 2182 C C . HIS A 1 266 ? 16.10121 -11.29847 -4.66951 1.000 79.26301 266 HIS A C 1
ATOM 2183 O O . HIS A 1 266 ? 17.30636 -11.03612 -4.59085 1.000 80.44280 266 HIS A O 1
ATOM 2190 N N A MET A 1 267 ? 15.16450 -10.55882 -4.06958 0.574 77.46008 267 MET A N 1
ATOM 2191 N N B MET A 1 267 ? 15.16626 -10.55227 -4.07537 0.426 77.69363 267 MET A N 1
ATOM 2192 C CA A MET A 1 267 ? 15.53592 -9.39008 -3.27705 0.574 78.29484 267 MET A CA 1
ATOM 2193 C CA B MET A 1 267 ? 15.54919 -9.39105 -3.27817 0.426 78.35131 267 MET A CA 1
ATOM 2194 C C A MET A 1 267 ? 16.40682 -9.77643 -2.08851 0.574 80.66290 267 MET A C 1
ATOM 2195 C C B MET A 1 267 ? 16.42933 -9.79332 -2.10411 0.426 80.69713 267 MET A C 1
ATOM 2196 O O A MET A 1 267 ? 17.39393 -9.09649 -1.78665 0.574 82.46753 267 MET A O 1
ATOM 2197 O O B MET A 1 267 ? 17.44014 -9.13902 -1.82363 0.426 82.53025 267 MET A O 1
ATOM 2206 N N . LEU A 1 268 ? 16.05754 -10.86663 -1.40210 1.000 78.91750 268 LEU A N 1
ATOM 2207 C CA . LEU A 1 268 ? 16.83909 -11.30301 -0.24990 1.000 75.07837 268 LEU A CA 1
ATOM 2208 C C . LEU A 1 268 ? 18.25347 -11.69263 -0.65649 1.000 76.93804 268 LEU A C 1
ATOM 2209 O O . LEU A 1 268 ? 19.22503 -11.33832 0.02183 1.000 81.09410 268 LEU A O 1
ATOM 2214 N N . GLU A 1 269 ? 18.38674 -12.41687 -1.76686 1.000 75.53905 269 GLU A N 1
ATOM 2215 C CA . GLU A 1 269 ? 19.70452 -12.80033 -2.25606 1.000 73.50864 269 GLU A CA 1
ATOM 2216 C C . GLU A 1 269 ? 20.52071 -11.57331 -2.63787 1.000 81.06976 269 GLU A C 1
ATOM 2217 O O . GLU A 1 269 ? 21.66748 -11.41497 -2.20481 1.000 89.23821 269 GLU A O 1
ATOM 2223 N N . ARG A 1 270 ? 19.93655 -10.68508 -3.44655 1.000 83.37664 270 ARG A N 1
ATOM 2224 C CA . ARG A 1 270 ? 20.64646 -9.48004 -3.86443 1.000 85.26934 270 ARG A CA 1
ATOM 2225 C C . ARG A 1 270 ? 20.96640 -8.58761 -2.67202 1.000 85.15713 270 ARG A C 1
ATOM 2226 O O . ARG A 1 270 ? 22.03316 -7.96226 -2.62352 1.000 88.25802 270 ARG A O 1
ATOM 2234 N N . LEU A 1 271 ? 20.05993 -8.52843 -1.69300 1.000 76.87473 271 LEU A N 1
ATOM 2235 C CA . LEU A 1 271 ? 20.31748 -7.74772 -0.48773 1.000 75.08826 271 LEU A CA 1
ATOM 2236 C C . LEU A 1 271 ? 21.49517 -8.32010 0.28620 1.000 79.15355 271 LEU A C 1
ATOM 2237 O O . LEU A 1 271 ? 22.44521 -7.60099 0.61451 1.000 78.72589 271 LEU A O 1
ATOM 2242 N N . GLY A 1 272 ? 21.45187 -9.62336 0.57699 1.000 80.70090 272 GLY A N 1
ATOM 2243 C CA . GLY A 1 272 ? 22.55171 -10.25612 1.28055 1.000 84.26565 272 GLY A CA 1
ATOM 2244 C C . GLY A 1 272 ? 23.85274 -10.20467 0.50887 1.000 93.18731 272 GLY A C 1
ATOM 2245 O O . GLY A 1 272 ? 24.93218 -10.19064 1.10645 1.000 101.19260 272 GLY A O 1
ATOM 2246 N N . GLU A 1 273 ? 23.77362 -10.18159 -0.82431 1.000 93.20385 273 GLU A N 1
ATOM 2247 C CA . GLU A 1 273 ? 24.97565 -9.98933 -1.62862 1.000 98.52818 273 GLU A CA 1
ATOM 2248 C C . GLU A 1 273 ? 25.43020 -8.53750 -1.58561 1.000 91.00411 273 GLU A C 1
ATOM 2249 O O . GLU A 1 273 ? 26.63380 -8.25626 -1.53888 1.000 89.77132 273 GLU A O 1
ATOM 2255 N N . GLN A 1 274 ? 24.47978 -7.60193 -1.60403 1.000 86.73917 274 GLN A N 1
ATOM 2256 C CA . GLN A 1 274 ? 24.83038 -6.19443 -1.45268 1.000 94.35945 274 GLN A CA 1
ATOM 2257 C C . GLN A 1 274 ? 25.41105 -5.92203 -0.06740 1.000 98.41457 274 GLN A C 1
ATOM 2258 O O . GLN A 1 274 ? 26.37370 -5.15659 0.06937 1.000 105.30975 274 GLN A O 1
ATOM 2264 N N . ILE A 1 275 ? 24.84124 -6.54168 0.97134 1.000 92.32045 275 ILE A N 1
ATOM 2265 C CA . ILE A 1 275 ? 25.47674 -6.52466 2.28745 1.000 86.83764 275 ILE A CA 1
ATOM 2266 C C . ILE A 1 275 ? 26.85377 -7.16112 2.20749 1.000 93.97081 275 ILE A C 1
ATOM 2267 O O . ILE A 1 275 ? 27.82990 -6.64396 2.76478 1.000 92.26154 275 ILE A O 1
ATOM 2272 N N . ALA A 1 276 ? 26.95319 -8.29329 1.50559 1.000 107.28136 276 ALA A N 1
ATOM 2273 C CA . ALA A 1 276 ? 28.24385 -8.94563 1.32133 1.000 117.57479 276 ALA A CA 1
ATOM 2274 C C . ALA A 1 276 ? 29.21447 -8.06101 0.55143 1.000 123.11797 276 ALA A C 1
ATOM 2275 O O . ALA A 1 276 ? 30.43055 -8.14338 0.76312 1.000 128.45461 276 ALA A O 1
ATOM 2277 N N . ALA A 1 277 ? 28.69851 -7.20370 -0.33206 1.000 122.86824 277 ALA A N 1
ATOM 2278 C CA . ALA A 1 277 ? 29.56108 -6.33853 -1.13029 1.000 128.64646 277 ALA A CA 1
ATOM 2279 C C . ALA A 1 277 ? 30.35506 -5.38301 -0.24513 1.000 132.63132 277 ALA A C 1
ATOM 2280 O O . ALA A 1 277 ? 31.59089 -5.35952 -0.28194 1.000 132.02089 277 ALA A O 1
ATOM 2282 N N . ASN A 1 278 ? 29.65654 -4.59360 0.57190 1.000 136.98042 278 ASN A N 1
ATOM 2283 C CA . ASN A 1 278 ? 30.30283 -3.55497 1.36667 1.000 139.45994 278 ASN A CA 1
ATOM 2284 C C . ASN A 1 278 ? 30.75830 -4.03603 2.74083 1.000 139.62720 278 ASN A C 1
ATOM 2285 O O . ASN A 1 278 ? 31.74105 -3.50649 3.27366 1.000 142.27998 278 ASN A O 1
ATOM 2290 N N . GLY A 1 279 ? 30.08204 -5.02558 3.32501 1.000 133.29706 279 GLY A N 1
ATOM 2291 C CA . GLY A 1 279 ? 30.41803 -5.46554 4.66610 1.000 128.62476 279 GLY A CA 1
ATOM 2292 C C . GLY A 1 279 ? 30.63144 -6.95580 4.85047 1.000 130.35088 279 GLY A C 1
ATOM 2293 O O . GLY A 1 279 ? 31.27127 -7.37280 5.82213 1.000 123.18487 279 GLY A O 1
ATOM 2294 N N . GLY A 1 280 ? 30.11038 -7.76855 3.93521 1.000 138.45266 280 GLY A N 1
ATOM 2295 C CA . GLY A 1 280 ? 30.19341 -9.21801 4.10121 1.000 138.32357 280 GLY A CA 1
ATOM 2296 C C . GLY A 1 280 ? 29.19679 -9.68331 5.13114 1.000 130.73822 280 GLY A C 1
ATOM 2297 O O . GLY A 1 280 ? 28.02178 -9.30800 5.08305 1.000 128.08361 280 GLY A O 1
ATOM 2298 N N A GLU A 1 281 ? 29.66211 -10.51918 6.06092 0.586 125.96010 281 GLU A N 1
ATOM 2299 N N B GLU A 1 281 ? 29.65832 -10.54376 6.03858 0.414 126.19034 281 GLU A N 1
ATOM 2300 C CA A GLU A 1 281 ? 28.96290 -10.88087 7.30246 0.586 121.02750 281 GLU A CA 1
ATOM 2301 C CA B GLU A 1 281 ? 28.95366 -10.88654 7.27556 0.414 121.00128 281 GLU A CA 1
ATOM 2302 C C A GLU A 1 281 ? 27.50693 -11.30948 7.05710 0.586 116.71770 281 GLU A C 1
ATOM 2303 C C B GLU A 1 281 ? 27.49680 -11.28486 7.01278 0.414 116.59834 281 GLU A C 1
ATOM 2304 O O A GLU A 1 281 ? 26.55224 -10.64606 7.46740 0.586 112.29639 281 GLU A O 1
ATOM 2305 O O B GLU A 1 281 ? 26.55010 -10.56350 7.33703 0.414 112.21380 281 GLU A O 1
ATOM 2316 N N . LEU A 1 282 ? 27.34429 -12.47492 6.43615 1.000 120.10488 282 LEU A N 1
ATOM 2317 C CA . LEU A 1 282 ? 26.00230 -12.99311 6.14028 1.000 123.67894 282 LEU A CA 1
ATOM 2318 C C . LEU A 1 282 ? 25.82390 -14.45446 6.55024 1.000 135.85544 282 LEU A C 1
ATOM 2319 O O . LEU A 1 282 ? 26.45760 -15.34229 5.96140 1.000 142.99932 282 LEU A O 1
ATOM 2324 N N . PRO A 1 283 ? 24.98341 -14.74125 7.54534 1.000 134.89031 283 PRO A N 1
ATOM 2325 C CA . PRO A 1 283 ? 24.75718 -16.12805 7.97902 1.000 134.68531 283 PRO A CA 1
ATOM 2326 C C . PRO A 1 283 ? 23.74920 -16.88030 7.11024 1.000 130.74361 283 PRO A C 1
ATOM 2327 O O . PRO A 1 283 ? 22.97783 -16.30041 6.34269 1.000 127.27915 283 PRO A O 1
ATOM 2331 N N . GLU A 1 284 ? 23.75436 -18.20585 7.28933 1.000 131.08982 284 GLU A N 1
ATOM 2332 C CA . GLU A 1 284 ? 23.00256 -19.13603 6.45228 1.000 124.80228 284 GLU A CA 1
ATOM 2333 C C . GLU A 1 284 ? 21.51459 -18.78509 6.40877 1.000 119.49188 284 GLU A C 1
ATOM 2334 O O . GLU A 1 284 ? 20.95273 -18.22430 7.35290 1.000 113.15354 284 GLU A O 1
ATOM 2340 N N . ILE A 1 285 ? 20.87474 -19.14649 5.29562 1.000 119.68865 285 ILE A N 1
ATOM 2341 C CA . ILE A 1 285 ? 19.44500 -18.92857 5.07512 1.000 115.83189 285 ILE A CA 1
ATOM 2342 C C . ILE A 1 285 ? 18.77331 -20.29286 4.92096 1.000 117.28820 285 ILE A C 1
ATOM 2343 O O . ILE A 1 285 ? 19.06396 -21.03305 3.97276 1.000 117.38883 285 ILE A O 1
ATOM 2348 N N . THR A 1 286 ? 17.87333 -20.62070 5.85211 1.000 116.94027 286 THR A N 1
ATOM 2349 C CA . THR A 1 286 ? 17.26396 -21.95389 5.90015 1.000 112.02642 286 THR A CA 1
ATOM 2350 C C . THR A 1 286 ? 16.46504 -22.25742 4.63611 1.000 108.48562 286 THR A C 1
ATOM 2351 O O . THR A 1 286 ? 16.78862 -23.18534 3.88478 1.000 112.63392 286 THR A O 1
ATOM 2355 N N . ASP A 1 287 ? 15.40657 -21.48424 4.39354 1.000 101.83246 287 ASP A N 1
ATOM 2356 C CA . ASP A 1 287 ? 14.49689 -21.72078 3.27969 1.000 96.31857 287 ASP A CA 1
ATOM 2357 C C . ASP A 1 287 ? 13.69903 -20.45125 3.00653 1.000 90.16497 287 ASP A C 1
ATOM 2358 O O . ASP A 1 287 ? 12.67937 -20.48514 2.31090 1.000 93.26810 287 ASP A O 1
ATOM 2363 N N . GLU A 1 288 ? 14.17329 -19.32769 3.55443 1.000 82.45124 288 GLU A N 1
ATOM 2364 C CA . GLU A 1 288 ? 13.45718 -18.05760 3.46269 1.000 81.76380 288 GLU A CA 1
ATOM 2365 C C . GLU A 1 288 ? 13.12125 -17.68565 2.02533 1.000 82.81240 288 GLU A C 1
ATOM 2366 O O . GLU A 1 288 ? 12.03579 -17.16007 1.75130 1.000 77.55774 288 GLU A O 1
ATOM 2372 N N . MET A 1 289 ? 14.04711 -17.93330 1.09527 1.000 83.54576 289 MET A N 1
ATOM 2373 C CA . MET A 1 289 ? 13.82511 -17.54448 -0.29622 1.000 85.09451 289 MET A CA 1
ATOM 2374 C C . MET A 1 289 ? 12.58044 -18.19824 -0.87334 1.000 82.89411 289 MET A C 1
ATOM 2375 O O . MET A 1 289 ? 11.76564 -17.52916 -1.52128 1.000 82.21782 289 MET A O 1
ATOM 2380 N N . GLU A 1 290 ? 12.41345 -19.50290 -0.64935 1.000 81.76440 290 GLU A N 1
ATOM 2381 C CA . GLU A 1 290 ? 11.24175 -20.18069 -1.17827 1.000 79.74904 290 GLU A CA 1
ATOM 2382 C C . GLU A 1 290 ? 9.98569 -19.78221 -0.41252 1.000 78.33372 290 GLU A C 1
ATOM 2383 O O . GLU A 1 290 ? 8.88145 -19.89383 -0.94735 1.000 82.63692 290 GLU A O 1
ATOM 2389 N N . ILE A 1 291 ? 10.12500 -19.30598 0.82832 1.000 75.67543 291 ILE A N 1
ATOM 2390 C CA . ILE A 1 291 ? 8.98417 -18.69517 1.51182 1.000 68.69637 291 ILE A CA 1
ATOM 2391 C C . ILE A 1 291 ? 8.64940 -17.35456 0.87411 1.000 65.36792 291 ILE A C 1
ATOM 2392 O O . ILE A 1 291 ? 7.49676 -17.08714 0.51872 1.000 67.09285 291 ILE A O 1
ATOM 2397 N N . LEU A 1 292 ? 9.64904 -16.47912 0.74839 1.000 66.57539 292 LEU A N 1
ATOM 2398 C CA . LEU A 1 292 ? 9.43200 -15.15923 0.16853 1.000 69.87048 292 LEU A CA 1
ATOM 2399 C C . LEU A 1 292 ? 9.04475 -15.21808 -1.30348 1.000 68.74592 292 LEU A C 1
ATOM 2400 O O . LEU A 1 292 ? 8.62240 -14.19407 -1.85156 1.000 65.17786 292 LEU A O 1
ATOM 2405 N N . SER A 1 293 ? 9.17337 -16.38328 -1.94740 1.000 64.23439 293 SER A N 1
ATOM 2406 C CA . SER A 1 293 ? 8.62655 -16.55357 -3.28917 1.000 71.22980 293 SER A CA 1
ATOM 2407 C C . SER A 1 293 ? 7.13309 -16.24977 -3.31727 1.000 71.66920 293 SER A C 1
ATOM 2408 O O . SER A 1 293 ? 6.64524 -15.58179 -4.23698 1.000 80.95240 293 SER A O 1
ATOM 2411 N N . ALA A 1 294 ? 6.38646 -16.73567 -2.31250 1.000 63.15583 294 ALA A N 1
ATOM 2412 C CA . ALA A 1 294 ? 4.95431 -16.45392 -2.16303 1.000 66.56076 294 ALA A CA 1
ATOM 2413 C C . ALA A 1 294 ? 4.68029 -16.19991 -0.67430 1.000 75.77177 294 ALA A C 1
ATOM 2414 O O . ALA A 1 294 ? 4.18699 -17.06406 0.05445 1.000 80.44795 294 ALA A O 1
ATOM 2416 N N . SER A 1 295 ? 4.99096 -14.99018 -0.21612 1.000 78.82735 295 SER A N 1
ATOM 2417 C CA . SER A 1 295 ? 4.99931 -14.67074 1.20673 1.000 77.21111 295 SER A CA 1
ATOM 2418 C C . SER A 1 295 ? 3.72297 -13.99897 1.69904 1.000 71.43778 295 SER A C 1
ATOM 2419 O O . SER A 1 295 ? 3.63684 -13.67247 2.88786 1.000 71.08925 295 SER A O 1
ATOM 2422 N N . LEU A 1 296 ? 2.73075 -13.79123 0.83289 1.000 66.23289 296 LEU A N 1
ATOM 2423 C CA . LEU A 1 296 ? 1.57282 -12.97140 1.17792 1.000 57.63648 296 LEU A CA 1
ATOM 2424 C C . LEU A 1 296 ? 0.27471 -13.60138 0.69623 1.000 56.89049 296 LEU A C 1
ATOM 2425 O O . LEU A 1 296 ? 0.17317 -14.02463 -0.46079 1.000 53.43241 296 LEU A O 1
ATOM 2430 N N . ASP A 1 297 ? -0.72265 -13.63511 1.58593 1.000 52.70685 297 ASP A N 1
ATOM 2431 C CA . ASP A 1 297 ? -2.09547 -13.91146 1.17730 1.000 56.82990 297 ASP A CA 1
ATOM 2432 C C . ASP A 1 297 ? -2.77934 -12.65435 0.65479 1.000 58.39074 297 ASP A C 1
ATOM 2433 O O . ASP A 1 297 ? -3.60695 -12.73168 -0.26244 1.000 56.20429 297 ASP A O 1
ATOM 2438 N N . PHE A 1 298 ? -2.43590 -11.49599 1.21410 1.000 55.04955 298 PHE A N 1
ATOM 2439 C CA . PHE A 1 298 ? -2.92558 -10.21474 0.73326 1.000 51.81172 298 PHE A CA 1
ATOM 2440 C C . PHE A 1 298 ? -1.80683 -9.19839 0.85721 1.000 52.77260 298 PHE A C 1
ATOM 2441 O O . PHE A 1 298 ? -0.77783 -9.45104 1.48819 1.000 59.16316 298 PHE A O 1
ATOM 2449 N N . ILE A 1 299 ? -2.01205 -8.03921 0.24146 1.000 50.60720 299 ILE A N 1
ATOM 2450 C CA . ILE A 1 299 ? -1.14956 -6.88415 0.44224 1.000 53.82503 299 ILE A CA 1
ATOM 2451 C C . ILE A 1 299 ? -2.00187 -5.75556 1.00066 1.000 53.26903 299 ILE A C 1
ATOM 2452 O O . ILE A 1 299 ? -3.07422 -5.45217 0.46014 1.000 44.60867 299 ILE A O 1
ATOM 2457 N N . GLY A 1 300 ? -1.54013 -5.15986 2.09853 1.000 49.55619 300 GLY A N 1
ATOM 2458 C CA . GLY A 1 300 ? -2.19995 -4.00875 2.68757 1.000 46.79523 300 GLY A CA 1
ATOM 2459 C C . GLY A 1 300 ? -1.53226 -2.72987 2.21920 1.000 43.86400 300 GLY A C 1
ATOM 2460 O O . GLY A 1 300 ? -0.30403 -2.61815 2.23169 1.000 45.44343 300 GLY A O 1
ATOM 2461 N N . LEU A 1 301 ? -2.35324 -1.77105 1.80019 1.000 45.50363 301 LEU A N 1
ATOM 2462 C CA . LEU A 1 301 ? -1.87185 -0.47457 1.33869 1.000 44.79055 301 LEU A CA 1
ATOM 2463 C C . LEU A 1 301 ? -2.25331 0.61330 2.33295 1.000 43.55010 301 LEU A C 1
ATOM 2464 O O . LEU A 1 301 ? -3.41149 0.70031 2.75957 1.000 39.02915 301 LEU A O 1
ATOM 2469 N N . ASN A 1 302 ? -1.27354 1.43048 2.70424 1.000 40.20647 302 ASN A N 1
ATOM 2470 C CA . ASN A 1 302 ? -1.48920 2.60812 3.53308 1.000 45.75877 302 ASN A CA 1
ATOM 2471 C C . ASN A 1 302 ? -1.35507 3.81624 2.62290 1.000 43.27199 302 ASN A C 1
ATOM 2472 O O . ASN A 1 302 ? -0.25014 4.14018 2.17597 1.000 44.83651 302 ASN A O 1
ATOM 2477 N N . TYR A 1 303 ? -2.47263 4.47220 2.33152 1.000 43.91566 303 TYR A N 1
ATOM 2478 C CA . TYR A 1 303 ? -2.47384 5.61537 1.43007 1.000 40.40331 303 TYR A CA 1
ATOM 2479 C C . TYR A 1 303 ? -2.91041 6.86423 2.17889 1.000 41.48837 303 TYR A C 1
ATOM 2480 O O . TYR A 1 303 ? -3.97944 6.88093 2.79831 1.000 45.89079 303 TYR A O 1
ATOM 2489 N N . TYR A 1 304 ? -2.09375 7.91191 2.09875 1.000 42.48860 304 TYR A N 1
ATOM 2490 C CA . TYR A 1 304 ? -2.45043 9.21844 2.63867 1.000 48.44539 304 TYR A CA 1
ATOM 2491 C C . TYR A 1 304 ? -2.40369 10.31133 1.58352 1.000 54.75152 304 TYR A C 1
ATOM 2492 O O . TYR A 1 304 ? -3.35136 11.09855 1.47190 1.000 57.76086 304 TYR A O 1
ATOM 2501 N N . THR A 1 305 ? -1.33047 10.37978 0.80132 1.000 54.61291 305 THR A N 1
ATOM 2502 C CA . THR A 1 305 ? -1.15796 11.42824 -0.19686 1.000 64.66253 305 THR A CA 1
ATOM 2503 C C . THR A 1 305 ? -0.32244 10.85773 -1.34208 1.000 74.86718 305 THR A C 1
ATOM 2504 O O . THR A 1 305 ? -0.04010 9.65594 -1.38337 1.000 74.29035 305 THR A O 1
ATOM 2508 N N . SER A 1 306 ? 0.06925 11.71713 -2.28666 1.000 83.34978 306 SER A N 1
ATOM 2509 C CA . SER A 1 306 ? 0.79249 11.27844 -3.47296 1.000 94.20428 306 SER A CA 1
ATOM 2510 C C . SER A 1 306 ? 2.04105 12.12055 -3.70027 1.000 108.03358 306 SER A C 1
ATOM 2511 O O . SER A 1 306 ? 2.12172 13.27727 -3.27522 1.000 107.14580 306 SER A O 1
ATOM 2514 N N . ASN A 1 307 ? 3.01549 11.51703 -4.39217 1.000 120.50970 307 ASN A N 1
ATOM 2515 C CA . ASN A 1 307 ? 4.24711 12.18609 -4.80401 1.000 122.89516 307 ASN A CA 1
ATOM 2516 C C . ASN A 1 307 ? 4.12734 12.52648 -6.28595 1.000 122.41493 307 ASN A C 1
ATOM 2517 O O . ASN A 1 307 ? 4.06474 11.62759 -7.13110 1.000 121.55719 307 ASN A O 1
ATOM 2522 N N . LEU A 1 308 ? 4.09498 13.81819 -6.59917 1.000 125.32098 308 LEU A N 1
ATOM 2523 C CA . LEU A 1 308 ? 4.00197 14.26033 -7.98921 1.000 126.12695 308 LEU A CA 1
ATOM 2524 C C . LEU A 1 308 ? 5.04151 15.33354 -8.30646 1.000 128.44440 308 LEU A C 1
ATOM 2525 O O . LEU A 1 308 ? 4.76735 16.53121 -8.21502 1.000 129.57513 308 LEU A O 1
ATOM 2530 N N . THR A 1 328 ? 5.99972 21.64921 -2.17042 1.000 75.76654 328 THR A N 1
ATOM 2531 C CA . THR A 1 328 ? 5.17103 21.30812 -1.01711 1.000 80.24346 328 THR A CA 1
ATOM 2532 C C . THR A 1 328 ? 3.69558 21.62481 -1.28083 1.000 82.08030 328 THR A C 1
ATOM 2533 O O . THR A 1 328 ? 3.36742 22.39491 -2.18945 1.000 82.19367 328 THR A O 1
ATOM 2537 N N . ASP A 1 329 ? 2.81346 21.02031 -0.48543 1.000 81.28103 329 ASP A N 1
ATOM 2538 C CA . ASP A 1 329 ? 1.38168 21.25912 -0.59268 1.000 84.18097 329 ASP A CA 1
ATOM 2539 C C . ASP A 1 329 ? 0.99926 22.59206 0.05245 1.000 90.05460 329 ASP A C 1
ATOM 2540 O O . ASP A 1 329 ? 1.73970 23.16101 0.85909 1.000 94.56114 329 ASP A O 1
ATOM 2545 N N . MET A 1 330 ? -0.18030 23.09156 -0.32348 1.000 89.64439 330 MET A N 1
ATOM 2546 C CA . MET A 1 330 ? -0.74169 24.28664 0.29159 1.000 79.50480 330 MET A CA 1
ATOM 2547 C C . MET A 1 330 ? -1.67744 23.96542 1.44741 1.000 79.69296 330 MET A C 1
ATOM 2548 O O . MET A 1 330 ? -1.99490 24.86304 2.23477 1.000 89.34017 330 MET A O 1
ATOM 2553 N N . GLY A 1 331 ? -2.12199 22.71608 1.56913 1.000 69.45437 331 GLY A N 1
ATOM 2554 C CA . GLY A 1 331 ? -2.92857 22.30403 2.70153 1.000 64.58012 331 GLY A CA 1
ATOM 2555 C C . GLY A 1 331 ? -4.23375 21.63300 2.32385 1.000 67.58910 331 GLY A C 1
ATOM 2556 O O . GLY A 1 331 ? -4.72028 20.75077 3.03878 1.000 69.10310 331 GLY A O 1
ATOM 2557 N N . TRP A 1 332 ? -4.80345 22.03452 1.18947 1.000 71.52903 332 TRP A N 1
ATOM 2558 C CA . TRP A 1 332 ? -6.11718 21.57245 0.76431 1.000 70.83328 332 TRP A CA 1
ATOM 2559 C C . TRP A 1 332 ? -6.07658 20.42714 -0.24055 1.000 70.54135 332 TRP A C 1
ATOM 2560 O O . TRP A 1 332 ? -7.11602 19.80539 -0.48213 1.000 75.56172 332 TRP A O 1
ATOM 2571 N N . GLU A 1 333 ? -4.92500 20.13773 -0.83835 1.000 67.25917 333 GLU A N 1
ATOM 2572 C CA . GLU A 1 333 ? -4.87126 19.19788 -1.95293 1.000 71.17608 333 GLU A CA 1
ATOM 2573 C C . GLU A 1 333 ? -4.97934 17.76619 -1.43921 1.000 70.17766 333 GLU A C 1
ATOM 2574 O O . GLU A 1 333 ? -4.14288 17.31791 -0.64659 1.000 70.53490 333 GLU A O 1
ATOM 2580 N N . ILE A 1 334 ? -6.01597 17.05941 -1.88522 1.000 65.48779 334 ILE A N 1
ATOM 2581 C CA . ILE A 1 334 ? -6.13786 15.61932 -1.70607 1.000 65.13351 334 ILE A CA 1
ATOM 2582 C C . ILE A 1 334 ? -5.95089 14.96094 -3.06809 1.000 65.21619 334 ILE A C 1
ATOM 2583 O O . ILE A 1 334 ? -6.27256 15.53886 -4.11527 1.000 63.99879 334 ILE A O 1
ATOM 2588 N N . TYR A 1 335 ? -5.41020 13.74204 -3.05169 1.000 63.21174 335 TYR A N 1
ATOM 2589 C CA . TYR A 1 335 ? -5.06005 13.00736 -4.26546 1.000 62.42080 335 TYR A CA 1
ATOM 2590 C C . TYR A 1 335 ? -5.76045 11.65146 -4.27525 1.000 60.54566 335 TYR A C 1
ATOM 2591 O O . TYR A 1 335 ? -5.10380 10.60222 -4.21892 1.000 58.53017 335 TYR A O 1
ATOM 2600 N N . PRO A 1 336 ? -7.09554 11.63189 -4.35961 1.000 58.56953 336 PRO A N 1
ATOM 2601 C CA . PRO A 1 336 ? -7.78776 10.34001 -4.46572 1.000 62.88556 336 PRO A CA 1
ATOM 2602 C C . PRO A 1 336 ? -7.55613 9.65814 -5.80429 1.000 64.91585 336 PRO A C 1
ATOM 2603 O O . PRO A 1 336 ? -7.72850 8.43573 -5.89877 1.000 63.91137 336 PRO A O 1
ATOM 2607 N N A GLU A 1 337 ? -7.17700 10.41216 -6.83995 0.519 65.80992 337 GLU A N 1
ATOM 2608 N N B GLU A 1 337 ? -7.17112 10.40508 -6.84210 0.481 65.86273 337 GLU A N 1
ATOM 2609 C CA A GLU A 1 337 ? -6.83470 9.80706 -8.12174 0.519 67.94089 337 GLU A CA 1
ATOM 2610 C CA B GLU A 1 337 ? -6.84537 9.77413 -8.11530 0.481 67.91212 337 GLU A CA 1
ATOM 2611 C C A GLU A 1 337 ? -5.58347 8.94492 -8.01360 0.519 64.83774 337 GLU A C 1
ATOM 2612 C C B GLU A 1 337 ? -5.58016 8.93356 -8.01200 0.481 64.80952 337 GLU A C 1
ATOM 2613 O O A GLU A 1 337 ? -5.46969 7.92821 -8.70772 0.519 63.04619 337 GLU A O 1
ATOM 2614 O O B GLU A 1 337 ? -5.45032 7.92266 -8.71201 0.481 63.14474 337 GLU A O 1
ATOM 2625 N N . GLY A 1 338 ? -4.64344 9.32770 -7.14628 1.000 63.34027 338 GLY A N 1
ATOM 2626 C CA . GLY A 1 338 ? -3.43362 8.54369 -6.97600 1.000 60.47391 338 GLY A CA 1
ATOM 2627 C C . GLY A 1 338 ? -3.67313 7.21848 -6.28283 1.000 57.62515 338 GLY A C 1
ATOM 2628 O O . GLY A 1 338 ? -2.95328 6.24651 -6.53134 1.000 61.48685 338 GLY A O 1
ATOM 2629 N N . LEU A 1 339 ? -4.67431 7.15584 -5.40275 1.000 53.47030 339 LEU A N 1
ATOM 2630 C CA . LEU A 1 339 ? -5.00433 5.88134 -4.77261 1.000 52.55296 339 LEU A CA 1
ATOM 2631 C C . LEU A 1 339 ? -5.58186 4.90889 -5.79038 1.000 52.30490 339 LEU A C 1
ATOM 2632 O O . LEU A 1 339 ? -5.29982 3.70611 -5.73805 1.000 55.28031 339 LEU A O 1
ATOM 2637 N N . TYR A 1 340 ? -6.39934 5.41174 -6.71808 1.000 50.27252 340 TYR A N 1
ATOM 2638 C CA . TYR A 1 340 ? -6.89231 4.57358 -7.80574 1.000 57.62202 340 TYR A CA 1
ATOM 2639 C C . TYR A 1 340 ? -5.74245 4.06381 -8.66528 1.000 57.91151 340 TYR A C 1
ATOM 2640 O O . TYR A 1 340 ? -5.68591 2.87611 -9.00599 1.000 57.84083 340 TYR A O 1
ATOM 2649 N N . ASP A 1 341 ? -4.81788 4.95774 -9.03359 1.000 60.31522 341 ASP A N 1
ATOM 2650 C CA . ASP A 1 341 ? -3.70143 4.56236 -9.88837 1.000 65.44180 341 ASP A CA 1
ATOM 2651 C C . ASP A 1 341 ? -2.85456 3.49442 -9.21830 1.000 62.57724 341 ASP A C 1
ATOM 2652 O O . ASP A 1 341 ? -2.44863 2.51612 -9.85830 1.000 62.77667 341 ASP A O 1
ATOM 2657 N N . LEU A 1 342 ? -2.58704 3.66427 -7.92379 1.000 56.87308 342 LEU A N 1
ATOM 2658 C CA . LEU A 1 342 ? -1.81300 2.67601 -7.18718 1.000 49.23844 342 LEU A CA 1
ATOM 2659 C C . LEU A 1 342 ? -2.53411 1.33593 -7.14412 1.000 57.95978 342 LEU A C 1
ATOM 2660 O O . LEU A 1 342 ? -1.90565 0.28087 -7.28737 1.000 71.07729 342 LEU A O 1
ATOM 2665 N N . LEU A 1 343 ? -3.85754 1.35699 -6.96313 1.000 51.15738 343 LEU A N 1
ATOM 2666 C CA . LEU A 1 343 ? -4.60492 0.10917 -6.85861 1.000 48.30919 343 LEU A CA 1
ATOM 2667 C C . LEU A 1 343 ? -4.53791 -0.68430 -8.15889 1.000 56.34969 343 LEU A C 1
ATOM 2668 O O . LEU A 1 343 ? -4.34631 -1.90585 -8.13714 1.000 64.31801 343 LEU A O 1
ATOM 2673 N N . LYS A 1 344 ? -4.67676 -0.01139 -9.30421 1.000 59.07083 344 LYS A N 1
ATOM 2674 C CA . LYS A 1 344 ? -4.61415 -0.72616 -10.57621 1.000 62.03278 344 LYS A CA 1
ATOM 2675 C C . LYS A 1 344 ? -3.25388 -1.38953 -10.75843 1.000 66.12277 344 LYS A C 1
ATOM 2676 O O . LYS A 1 344 ? -3.16731 -2.58738 -11.05914 1.000 70.77893 344 LYS A O 1
ATOM 2682 N N . ARG A 1 345 ? -2.17323 -0.62722 -10.56315 1.000 60.01593 345 ARG A N 1
ATOM 2683 C CA . ARG A 1 345 ? -0.86142 -1.13738 -10.94588 1.000 65.38365 345 ARG A CA 1
ATOM 2684 C C . ARG A 1 345 ? -0.37971 -2.22217 -9.99394 1.000 67.83899 345 ARG A C 1
ATOM 2685 O O . ARG A 1 345 ? 0.30589 -3.15600 -10.42644 1.000 75.49226 345 ARG A O 1
ATOM 2693 N N . ILE A 1 346 ? -0.73321 -2.13443 -8.71031 1.000 59.24360 346 ILE A N 1
ATOM 2694 C CA . ILE A 1 346 ? -0.42491 -3.22687 -7.79246 1.000 56.15430 346 ILE A CA 1
ATOM 2695 C C . ILE A 1 346 ? -1.19732 -4.47633 -8.19442 1.000 59.10044 346 ILE A C 1
ATOM 2696 O O . ILE A 1 346 ? -0.63626 -5.57516 -8.28607 1.000 56.48549 346 ILE A O 1
ATOM 2701 N N . HIS A 1 347 ? -2.49459 -4.31939 -8.46109 1.000 62.10918 347 HIS A N 1
ATOM 2702 C CA . HIS A 1 347 ? -3.31348 -5.45504 -8.86542 1.000 61.63712 347 HIS A CA 1
ATOM 2703 C C . HIS A 1 347 ? -2.78271 -6.07953 -10.14658 1.000 64.35123 347 HIS A C 1
ATOM 2704 O O . HIS A 1 347 ? -2.65357 -7.30482 -10.24496 1.000 64.57530 347 HIS A O 1
ATOM 2711 N N . GLU A 1 348 ? -2.45096 -5.24585 -11.13683 1.000 67.39533 348 GLU A N 1
ATOM 2712 C CA . GLU A 1 348 ? -2.04331 -5.76744 -12.43858 1.000 67.29853 348 GLU A CA 1
ATOM 2713 C C . GLU A 1 348 ? -0.68617 -6.45541 -12.37786 1.000 63.63045 348 GLU A C 1
ATOM 2714 O O . GLU A 1 348 ? -0.41890 -7.36202 -13.17125 1.000 69.79811 348 GLU A O 1
ATOM 2720 N N . LYS A 1 349 ? 0.17771 -6.05218 -11.45058 1.000 65.25766 349 LYS A N 1
ATOM 2721 C CA . LYS A 1 349 ? 1.51496 -6.62852 -11.38965 1.000 69.15938 349 LYS A CA 1
ATOM 2722 C C . LYS A 1 349 ? 1.60120 -7.84101 -10.46720 1.000 64.66347 349 LYS A C 1
ATOM 2723 O O . LYS A 1 349 ? 2.28116 -8.81942 -10.79760 1.000 66.01671 349 LYS A O 1
ATOM 2729 N N . TYR A 1 350 ? 0.92404 -7.81191 -9.31890 1.000 54.57825 350 TYR A N 1
ATOM 2730 C CA . TYR A 1 350 ? 1.09370 -8.85755 -8.31926 1.000 59.55611 350 TYR A CA 1
ATOM 2731 C C . TYR A 1 350 ? -0.10069 -9.78671 -8.18317 1.000 62.94010 350 TYR A C 1
ATOM 2732 O O . TYR A 1 350 ? 0.06908 -10.90495 -7.68768 1.000 69.19315 350 TYR A O 1
ATOM 2741 N N . ASN A 1 351 ? -1.28434 -9.36219 -8.61803 1.000 58.81391 351 ASN A N 1
ATOM 2742 C CA . ASN A 1 351 ? -2.48223 -10.20202 -8.66370 1.000 63.31014 351 ASN A CA 1
ATOM 2743 C C . ASN A 1 351 ? -2.73447 -10.89906 -7.32506 1.000 62.11296 351 ASN A C 1
ATOM 2744 O O . ASN A 1 351 ? -2.82641 -12.12642 -7.23011 1.000 60.34300 351 ASN A O 1
ATOM 2749 N N . LEU A 1 352 ? -2.84665 -10.08006 -6.28514 1.000 55.37677 352 LEU A N 1
ATOM 2750 C CA . LEU A 1 352 ? -3.14048 -10.50776 -4.92792 1.000 54.85696 352 LEU A CA 1
ATOM 2751 C C . LEU A 1 352 ? -4.26740 -9.65398 -4.36843 1.000 52.21961 352 LEU A C 1
ATOM 2752 O O . LEU A 1 352 ? -4.42522 -8.49243 -4.76473 1.000 51.04963 352 LEU A O 1
ATOM 2757 N N . PRO A 1 353 ? -5.06808 -10.19764 -3.45232 1.000 48.72628 353 PRO A N 1
ATOM 2758 C CA . PRO A 1 353 ? -6.09320 -9.37221 -2.80237 1.000 48.00959 353 PRO A CA 1
ATOM 2759 C C . PRO A 1 353 ? -5.46095 -8.17553 -2.10292 1.000 51.48155 353 PRO A C 1
ATOM 2760 O O . PRO A 1 353 ? -4.36009 -8.26125 -1.55322 1.000 49.13446 353 PRO A O 1
ATOM 2764 N N . ILE A 1 354 ? -6.15624 -7.04214 -2.15682 1.000 51.76810 354 ILE A N 1
ATOM 2765 C CA . ILE A 1 354 ? -5.66424 -5.78452 -1.60981 1.000 52.48646 354 ILE A CA 1
ATOM 2766 C C . ILE A 1 354 ? -6.61441 -5.32758 -0.51256 1.000 59.86912 354 ILE A C 1
ATOM 2767 O O . ILE A 1 354 ? -7.83665 -5.32211 -0.70253 1.000 70.43476 354 ILE A O 1
ATOM 2772 N N . TYR A 1 355 ? -6.05254 -4.95614 0.63318 1.000 53.49857 355 TYR A N 1
ATOM 2773 C CA . TYR A 1 355 ? -6.78090 -4.26576 1.68743 1.000 52.54183 355 TYR A CA 1
ATOM 2774 C C . TYR A 1 355 ? -6.19770 -2.86634 1.84279 1.000 50.97353 355 TYR A C 1
ATOM 2775 O O . TYR A 1 355 ? -4.97959 -2.70952 1.99477 1.000 44.90893 355 TYR A O 1
ATOM 2784 N N . ILE A 1 356 ? -7.05650 -1.84990 1.78415 1.000 47.86281 356 ILE A N 1
ATOM 2785 C CA . ILE A 1 356 ? -6.62165 -0.51380 2.17331 1.000 45.25949 356 ILE A CA 1
ATOM 2786 C C . ILE A 1 356 ? -6.58445 -0.51077 3.69863 1.000 51.55082 356 ILE A C 1
ATOM 2787 O O . ILE A 1 356 ? -7.59390 -0.26311 4.37095 1.000 47.40483 356 ILE A O 1
ATOM 2792 N N . THR A 1 357 ? -5.42007 -0.84765 4.24654 1.000 50.42762 357 THR A N 1
ATOM 2793 C CA . THR A 1 357 ? -5.23015 -1.00217 5.67828 1.000 44.28886 357 THR A CA 1
ATOM 2794 C C . THR A 1 357 ? -5.16596 0.32553 6.41153 1.000 47.63940 357 THR A C 1
ATOM 2795 O O . THR A 1 357 ? -5.27738 0.33663 7.63967 1.000 51.63318 357 THR A O 1
ATOM 2799 N N . GLU A 1 358 ? -4.99590 1.43310 5.69374 1.000 44.44259 358 GLU A N 1
ATOM 2800 C CA . GLU A 1 358 ? -4.93238 2.75154 6.30715 1.000 40.38725 358 GLU A CA 1
ATOM 2801 C C . GLU A 1 358 ? -5.28056 3.78898 5.25827 1.000 47.37147 358 GLU A C 1
ATOM 2802 O O . GLU A 1 358 ? -4.74857 3.75238 4.14315 1.000 51.96625 358 GLU A O 1
ATOM 2808 N N . ASN A 1 359 ? -6.15325 4.71861 5.62870 1.000 48.27556 359 ASN A N 1
ATOM 2809 C CA . ASN A 1 359 ? -6.44771 5.88089 4.80446 1.000 40.35514 359 ASN A CA 1
ATOM 2810 C C . ASN A 1 359 ? -7.13982 6.90033 5.69222 1.000 41.00474 359 ASN A C 1
ATOM 2811 O O . ASN A 1 359 ? -8.07624 6.55338 6.41962 1.000 41.75576 359 ASN A O 1
ATOM 2816 N N . GLY A 1 360 ? -6.67698 8.14033 5.64771 1.000 38.94308 360 GLY A N 1
ATOM 2817 C CA . GLY A 1 360 ? -7.29970 9.16905 6.45190 1.000 35.64287 360 GLY A CA 1
ATOM 2818 C C . GLY A 1 360 ? -6.54635 10.47246 6.34388 1.000 42.53764 360 GLY A C 1
ATOM 2819 O O . GLY A 1 360 ? -5.54615 10.59049 5.62579 1.000 46.34665 360 GLY A O 1
ATOM 2820 N N . MET A 1 361 ? -7.04580 11.45196 7.09611 1.000 46.38547 361 MET A N 1
ATOM 2821 C CA . MET A 1 361 ? -6.60484 12.83547 6.99233 1.000 48.21074 361 MET A CA 1
ATOM 2822 C C . MET A 1 361 ? -6.54132 13.46962 8.37486 1.000 49.74990 361 MET A C 1
ATOM 2823 O O . MET A 1 361 ? -7.42248 13.24445 9.20923 1.000 52.77384 361 MET A O 1
ATOM 2828 N N . ALA A 1 362 ? -5.50524 14.26979 8.61018 1.000 43.87739 362 ALA A N 1
ATOM 2829 C CA . ALA A 1 362 ? -5.39641 15.03144 9.84542 1.000 47.93509 362 ALA A CA 1
ATOM 2830 C C . ALA A 1 362 ? -6.10156 16.37153 9.68758 1.000 53.67370 362 ALA A C 1
ATOM 2831 O O . ALA A 1 362 ? -5.98764 17.03011 8.65142 1.000 56.81579 362 ALA A O 1
ATOM 2833 N N . VAL A 1 363 ? -6.84252 16.76451 10.71867 1.000 54.96861 363 VAL A N 1
ATOM 2834 C CA . VAL A 1 363 ? -7.63204 17.98912 10.70076 1.000 54.21123 363 VAL A CA 1
ATOM 2835 C C . VAL A 1 363 ? -7.48358 18.67161 12.05263 1.000 58.30098 363 VAL A C 1
ATOM 2836 O O . VAL A 1 363 ? -7.49173 18.01024 13.09654 1.000 57.51274 363 VAL A O 1
ATOM 2840 N N A ASP A 1 364 ? -7.33801 19.99733 12.02897 0.464 61.71051 364 ASP A N 1
ATOM 2841 N N B ASP A 1 364 ? -7.34854 19.99695 12.03799 0.536 61.67360 364 ASP A N 1
ATOM 2842 C CA A ASP A 1 364 ? -7.33669 20.79613 13.24845 0.464 64.06655 364 ASP A CA 1
ATOM 2843 C CA B ASP A 1 364 ? -7.29276 20.75181 13.28415 0.536 64.08509 364 ASP A CA 1
ATOM 2844 C C A ASP A 1 364 ? -8.71882 20.77011 13.89022 0.464 64.14299 364 ASP A C 1
ATOM 2845 C C B ASP A 1 364 ? -8.66740 20.78301 13.94547 0.536 64.09935 364 ASP A C 1
ATOM 2846 O O A ASP A 1 364 ? -9.45982 21.75523 13.81797 0.464 66.13881 364 ASP A O 1
ATOM 2847 O O B ASP A 1 364 ? -9.34105 21.81783 13.95020 0.536 65.96731 364 ASP A O 1
ATOM 2856 N N . ASP A 1 365 ? -9.07841 19.65124 14.51537 1.000 61.24978 365 ASP A N 1
ATOM 2857 C CA . ASP A 1 365 ? -10.42390 19.49112 15.04941 1.000 59.57200 365 ASP A CA 1
ATOM 2858 C C . ASP A 1 365 ? -10.59164 20.17548 16.39901 1.000 58.05452 365 ASP A C 1
ATOM 2859 O O . ASP A 1 365 ? -9.68810 20.16818 17.23958 1.000 57.36660 365 ASP A O 1
ATOM 2864 N N A GLU A 1 366 ? -11.74881 20.80221 16.58239 0.567 61.14521 366 GLU A N 1
ATOM 2865 N N B GLU A 1 366 ? -11.77941 20.73688 16.61320 0.433 61.04726 366 GLU A N 1
ATOM 2866 C CA A GLU A 1 366 ? -12.16421 21.35565 17.86047 0.567 62.94386 366 GLU A CA 1
ATOM 2867 C CA B GLU A 1 366 ? -12.14629 21.36168 17.87480 0.433 62.96674 366 GLU A CA 1
ATOM 2868 C C A GLU A 1 366 ? -13.55568 20.83367 18.17844 0.567 63.03564 366 GLU A C 1
ATOM 2869 C C B GLU A 1 366 ? -13.59493 21.02096 18.19193 0.433 63.52021 366 GLU A C 1
ATOM 2870 O O A GLU A 1 366 ? -14.33004 20.50537 17.27638 0.567 61.73283 366 GLU A O 1
ATOM 2871 O O B GLU A 1 366 ? -14.44316 20.99506 17.29579 0.433 62.39288 366 GLU A O 1
ATOM 2882 N N . VAL A 1 367 ? -13.87465 20.75784 19.46507 1.000 65.22278 367 VAL A N 1
ATOM 2883 C CA . VAL A 1 367 ? -15.21760 20.39748 19.90729 1.000 59.72642 367 VAL A CA 1
ATOM 2884 C C . VAL A 1 367 ? -15.98738 21.67955 20.19153 1.000 63.63937 367 VAL A C 1
ATOM 2885 O O . VAL A 1 367 ? -15.60661 22.46106 21.07027 1.000 68.07584 367 VAL A O 1
ATOM 2889 N N A GLU A 1 368 ? -17.05917 21.90891 19.43298 0.557 66.43056 368 GLU A N 1
ATOM 2890 N N B GLU A 1 368 ? -17.07238 21.89461 19.45167 0.443 66.26944 368 GLU A N 1
ATOM 2891 C CA A GLU A 1 368 ? -17.91384 23.07982 19.60284 0.557 69.41742 368 GLU A CA 1
ATOM 2892 C CA B GLU A 1 368 ? -17.91130 23.07729 19.60647 0.443 69.43510 368 GLU A CA 1
ATOM 2893 C C A GLU A 1 368 ? -19.32467 22.59534 19.91073 0.557 71.66795 368 GLU A C 1
ATOM 2894 C C B GLU A 1 368 ? -19.33211 22.61656 19.90477 0.443 71.60209 368 GLU A C 1
ATOM 2895 O O A GLU A 1 368 ? -20.00000 22.03899 19.03706 0.557 68.93112 368 GLU A O 1
ATOM 2896 O O B GLU A 1 368 ? -20.02008 22.09426 19.02033 0.443 69.85290 368 GLU A O 1
ATOM 2907 N N . ASP A 1 369 ? -19.75679 22.80617 21.15370 1.000 79.12603 369 ASP A N 1
ATOM 2908 C CA . ASP A 1 369 ? -21.07217 22.38656 21.63922 1.000 81.51338 369 ASP A CA 1
ATOM 2909 C C . ASP A 1 369 ? -21.33743 20.90709 21.34916 1.000 74.36336 369 ASP A C 1
ATOM 2910 O O . ASP A 1 369 ? -22.32009 20.52945 20.71084 1.000 77.23707 369 ASP A O 1
ATOM 2915 N N . GLY A 1 370 ? -20.42566 20.06743 21.83472 1.000 66.93925 370 GLY A N 1
ATOM 2916 C CA . GLY A 1 370 ? -20.58933 18.63273 21.73232 1.000 62.23520 370 GLY A CA 1
ATOM 2917 C C . GLY A 1 370 ? -20.43657 18.04689 20.34878 1.000 68.28659 370 GLY A C 1
ATOM 2918 O O . GLY A 1 370 ? -20.79550 16.88504 20.14576 1.000 74.42209 370 GLY A O 1
ATOM 2919 N N . ALA A 1 371 ? -19.89541 18.80008 19.39118 1.000 66.94462 371 ALA A N 1
ATOM 2920 C CA . ALA A 1 371 ? -19.79358 18.33304 18.01414 1.000 64.88144 371 ALA A CA 1
ATOM 2921 C C . ALA A 1 371 ? -18.44038 18.71194 17.42411 1.000 64.28676 371 ALA A C 1
ATOM 2922 O O . ALA A 1 371 ? -17.76223 19.62794 17.89791 1.000 58.98134 371 ALA A O 1
ATOM 2924 N N . VAL A 1 372 ? -18.05191 17.97993 16.37973 1.000 63.74057 372 VAL A N 1
ATOM 2925 C CA . VAL A 1 372 ? -16.83722 18.24871 15.61021 1.000 62.59444 372 VAL A CA 1
ATOM 2926 C C . VAL A 1 372 ? -17.21665 18.11651 14.13951 1.000 59.57075 372 VAL A C 1
ATOM 2927 O O . VAL A 1 372 ? -17.34529 16.99812 13.62648 1.000 60.85797 372 VAL A O 1
ATOM 2931 N N . HIS A 1 373 ? -17.37770 19.25105 13.45214 1.000 57.34594 373 HIS A N 1
ATOM 2932 C CA . HIS A 1 373 ? -17.75180 19.26564 12.03457 1.000 61.44155 373 HIS A CA 1
ATOM 2933 C C . HIS A 1 373 ? -16.49736 19.17357 11.16730 1.000 59.82871 373 HIS A C 1
ATOM 2934 O O . HIS A 1 373 ? -16.01995 20.15844 10.59989 1.000 65.08466 373 HIS A O 1
ATOM 2941 N N . ASP A 1 374 ? -15.96871 17.95802 11.03964 1.000 50.29853 374 ASP A N 1
ATOM 2942 C CA . ASP A 1 374 ? -14.79163 17.73021 10.19896 1.000 47.45493 374 ASP A CA 1
ATOM 2943 C C . ASP A 1 374 ? -15.21019 17.36455 8.77090 1.000 53.10296 374 ASP A C 1
ATOM 2944 O O . ASP A 1 374 ? -14.86789 16.30565 8.23651 1.000 44.85271 374 ASP A O 1
ATOM 2949 N N . THR A 1 375 ? -15.95809 18.28821 8.15059 1.000 49.82522 375 THR A N 1
ATOM 2950 C CA . THR A 1 375 ? -16.48920 18.04280 6.81443 1.000 59.03680 375 THR A CA 1
ATOM 2951 C C . THR A 1 375 ? -15.38081 17.82092 5.79026 1.000 62.20246 375 THR A C 1
ATOM 2952 O O . THR A 1 375 ? -15.56493 17.05267 4.83892 1.000 62.33902 375 THR A O 1
ATOM 2956 N N . ASN A 1 376 ? -14.22460 18.47030 5.96176 1.000 62.47016 376 ASN A N 1
ATOM 2957 C CA . ASN A 1 376 ? -13.12991 18.23503 5.02476 1.000 63.05602 376 ASN A CA 1
ATOM 2958 C C . ASN A 1 376 ? -12.59126 16.81288 5.13739 1.000 59.32251 376 ASN A C 1
ATOM 2959 O O . ASN A 1 376 ? -12.10621 16.25759 4.14356 1.000 64.80162 376 ASN A O 1
ATOM 2964 N N . ARG A 1 377 ? -12.67697 16.20132 6.32363 1.000 57.70884 377 ARG A N 1
ATOM 2965 C CA . ARG A 1 377 ? -12.32757 14.78648 6.44319 1.000 48.50497 377 ARG A CA 1
ATOM 2966 C C . ARG A 1 377 ? -13.37000 13.90332 5.76573 1.000 52.16004 377 ARG A C 1
ATOM 2967 O O . ARG A 1 377 ? -13.03042 12.87163 5.17092 1.000 47.79557 377 ARG A O 1
ATOM 2975 N N . ILE A 1 378 ? -14.64555 14.28880 5.85345 1.000 57.82418 378 ILE A N 1
ATOM 2976 C CA . ILE A 1 378 ? -15.69000 13.57662 5.12456 1.000 50.19109 378 ILE A CA 1
ATOM 2977 C C . ILE A 1 378 ? -15.42865 13.64624 3.62636 1.000 47.16251 378 ILE A C 1
ATOM 2978 O O . ILE A 1 378 ? -15.56963 12.64691 2.91417 1.000 51.12082 378 ILE A O 1
ATOM 2983 N N . ASP A 1 379 ? -15.03598 14.82232 3.12505 1.000 51.15775 379 ASP A N 1
ATOM 2984 C CA . ASP A 1 379 ? -14.73746 14.95618 1.70010 1.000 57.00927 379 ASP A CA 1
ATOM 2985 C C . ASP A 1 379 ? -13.51613 14.13064 1.31367 1.000 57.78601 379 ASP A C 1
ATOM 2986 O O . ASP A 1 379 ? -13.46368 13.56544 0.21292 1.000 52.31892 379 ASP A O 1
ATOM 2991 N N . TYR A 1 380 ? -12.52935 14.04248 2.21006 1.000 52.84563 380 TYR A N 1
ATOM 2992 C CA . TYR A 1 380 ? -11.34167 13.24243 1.92936 1.000 50.81909 380 TYR A CA 1
ATOM 2993 C C . TYR A 1 380 ? -11.69797 11.77071 1.77127 1.000 58.78561 380 TYR A C 1
ATOM 2994 O O . TYR A 1 380 ? -11.33336 11.13401 0.77445 1.000 62.17926 380 TYR A O 1
ATOM 3003 N N . LEU A 1 381 ? -12.39759 11.20631 2.76024 1.000 53.46277 381 LEU A N 1
ATOM 3004 C CA . LEU A 1 381 ? -12.72932 9.78541 2.71200 1.000 49.72821 381 LEU A CA 1
ATOM 3005 C C . LEU A 1 381 ? -13.71126 9.48254 1.58795 1.000 59.31480 381 LEU A C 1
ATOM 3006 O O . LEU A 1 381 ? -13.60627 8.44076 0.92988 1.000 67.32289 381 LEU A O 1
ATOM 3011 N N . LYS A 1 382 ? -14.66984 10.38170 1.35430 1.000 54.73384 382 LYS A N 1
ATOM 3012 C CA . LYS A 1 382 ? -15.65084 10.17158 0.29855 1.000 52.28336 382 LYS A CA 1
ATOM 3013 C C . LYS A 1 382 ? -14.97250 10.04162 -1.06106 1.000 56.41676 382 LYS A C 1
ATOM 3014 O O . LYS A 1 382 ? -15.26072 9.11336 -1.82513 1.000 52.51284 382 LYS A O 1
ATOM 3020 N N . GLU A 1 383 ? -14.05327 10.95911 -1.37274 1.000 56.30971 383 GLU A N 1
ATOM 3021 C CA . GLU A 1 383 ? -13.39347 10.93123 -2.67403 1.000 57.10848 383 GLU A CA 1
ATOM 3022 C C . GLU A 1 383 ? -12.49300 9.70974 -2.81778 1.000 56.95885 383 GLU A C 1
ATOM 3023 O O . GLU A 1 383 ? -12.40179 9.12732 -3.90606 1.000 56.08925 383 GLU A O 1
ATOM 3029 N N . HIS A 1 384 ? -11.82314 9.30172 -1.73073 1.000 51.47983 384 HIS A N 1
ATOM 3030 C CA . HIS A 1 384 ? -10.94697 8.13382 -1.79634 1.000 45.45377 384 HIS A CA 1
ATOM 3031 C C . HIS A 1 384 ? -11.73999 6.83946 -1.91175 1.000 53.44275 384 HIS A C 1
ATOM 3032 O O . HIS A 1 384 ? -11.26656 5.87626 -2.52658 1.000 55.56867 384 HIS A O 1
ATOM 3039 N N . LEU A 1 385 ? -12.94396 6.79575 -1.33886 1.000 56.00216 385 LEU A N 1
ATOM 3040 C CA . LEU A 1 385 ? -13.76042 5.59195 -1.44836 1.000 58.32985 385 LEU A CA 1
ATOM 3041 C C . LEU A 1 385 ? -14.30914 5.42124 -2.86124 1.000 65.12549 385 LEU A C 1
ATOM 3042 O O . LEU A 1 385 ? -14.34665 4.30200 -3.38863 1.000 69.02311 385 LEU A O 1
ATOM 3047 N N . GLU A 1 386 ? -14.73753 6.51107 -3.49744 1.000 60.44455 386 GLU A N 1
ATOM 3048 C CA . GLU A 1 386 ? -15.18485 6.37293 -4.87441 1.000 60.10971 386 GLU A CA 1
ATOM 3049 C C . GLU A 1 386 ? -14.02286 6.06703 -5.80939 1.000 61.59516 386 GLU A C 1
ATOM 3050 O O . GLU A 1 386 ? -14.24302 5.51031 -6.88842 1.000 71.48661 386 GLU A O 1
ATOM 3056 N N . ALA A 1 387 ? -12.79056 6.38795 -5.40882 1.000 53.50323 387 ALA A N 1
ATOM 3057 C CA . ALA A 1 387 ? -11.63532 5.90396 -6.15383 1.000 47.47098 387 ALA A CA 1
ATOM 3058 C C . ALA A 1 387 ? -11.44287 4.40893 -5.93677 1.000 53.95653 387 ALA A C 1
ATOM 3059 O O . ALA A 1 387 ? -11.12495 3.67099 -6.87873 1.000 60.21727 387 ALA A O 1
ATOM 3061 N N . VAL A 1 388 ? -11.64679 3.94417 -4.70201 1.000 54.50374 388 VAL A N 1
ATOM 3062 C CA . VAL A 1 388 ? -11.57548 2.51355 -4.41556 1.000 52.40070 388 VAL A CA 1
ATOM 3063 C C . VAL A 1 388 ? -12.65251 1.76657 -5.18906 1.000 51.45179 388 VAL A C 1
ATOM 3064 O O . VAL A 1 388 ? -12.39600 0.71201 -5.78455 1.000 48.54040 388 VAL A O 1
ATOM 3068 N N . HIS A 1 389 ? -13.87293 2.30648 -5.19587 1.000 56.65500 389 HIS A N 1
ATOM 3069 C CA . HIS A 1 389 ? -14.96001 1.68893 -5.94457 1.000 62.31100 389 HIS A CA 1
ATOM 3070 C C . HIS A 1 389 ? -14.67339 1.66683 -7.43990 1.000 64.20933 389 HIS A C 1
ATOM 3071 O O . HIS A 1 389 ? -15.10964 0.74709 -8.14178 1.000 63.27319 389 HIS A O 1
ATOM 3078 N N . LYS A 1 390 ? -13.95823 2.67324 -7.94655 1.000 67.01945 390 LYS A N 1
ATOM 3079 C CA . LYS A 1 390 ? -13.58842 2.68294 -9.35754 1.000 66.74645 390 LYS A CA 1
ATOM 3080 C C . LYS A 1 390 ? -12.64511 1.53085 -9.67895 1.000 67.39632 390 LYS A C 1
ATOM 3081 O O . LYS A 1 390 ? -12.81786 0.82773 -10.68277 1.000 65.03122 390 LYS A O 1
ATOM 3087 N N . ALA A 1 391 ? -11.63383 1.32681 -8.83007 1.000 66.98284 391 ALA A N 1
ATOM 3088 C CA . ALA A 1 391 ? -10.72803 0.19704 -9.00534 1.000 60.90519 391 ALA A CA 1
ATOM 3089 C C . ALA A 1 391 ? -11.47972 -1.12486 -8.92757 1.000 65.10597 391 ALA A C 1
ATOM 3090 O O . ALA A 1 391 ? -11.26159 -2.02202 -9.75078 1.000 62.74836 391 ALA A O 1
ATOM 3092 N N . ILE A 1 392 ? -12.37238 -1.25779 -7.94269 1.000 66.40165 392 ILE A N 1
ATOM 3093 C CA . ILE A 1 392 ? -13.14639 -2.48473 -7.78324 1.000 57.85515 392 ILE A CA 1
ATOM 3094 C C . ILE A 1 392 ? -13.97782 -2.75491 -9.03016 1.000 57.00678 392 ILE A C 1
ATOM 3095 O O . ILE A 1 392 ? -14.09932 -3.90204 -9.47626 1.000 57.50540 392 ILE A O 1
ATOM 3100 N N . GLU A 1 393 ? -14.55367 -1.70339 -9.61829 1.000 58.85523 393 GLU A N 1
ATOM 3101 C CA . GLU A 1 393 ? -15.36253 -1.88412 -10.81717 1.000 64.03076 393 GLU A CA 1
ATOM 3102 C C . GLU A 1 393 ? -14.51848 -2.34815 -11.99727 1.000 66.64681 393 GLU A C 1
ATOM 3103 O O . GLU A 1 393 ? -14.99832 -3.12238 -12.83146 1.000 67.47578 393 GLU A O 1
ATOM 3109 N N . GLU A 1 394 ? -13.26404 -1.90315 -12.07557 1.000 69.34289 394 GLU A N 1
ATOM 3110 C CA . GLU A 1 394 ? -12.33495 -2.32502 -13.11405 1.000 65.57929 394 GLU A CA 1
ATOM 3111 C C . GLU A 1 394 ? -11.54728 -3.58025 -12.73419 1.000 71.87181 394 GLU A C 1
ATOM 3112 O O . GLU A 1 394 ? -10.49054 -3.83779 -13.32181 1.000 70.34963 394 GLU A O 1
ATOM 3118 N N . GLY A 1 395 ? -12.02140 -4.35153 -11.75317 1.000 72.48762 395 GLY A N 1
ATOM 3119 C CA . GLY A 1 395 ? -11.50141 -5.67767 -11.49930 1.000 69.14568 395 GLY A CA 1
ATOM 3120 C C . GLY A 1 395 ? -10.50653 -5.79806 -10.36397 1.000 65.37186 395 GLY A C 1
ATOM 3121 O O . GLY A 1 395 ? -10.12912 -6.92464 -10.01947 1.000 66.43545 395 GLY A O 1
ATOM 3122 N N . VAL A 1 396 ? -10.06033 -4.68898 -9.77766 1.000 64.02712 396 VAL A N 1
ATOM 3123 C CA . VAL A 1 396 ? -9.11904 -4.77105 -8.66682 1.000 60.20538 396 VAL A CA 1
ATOM 3124 C C . VAL A 1 396 ? -9.80061 -5.44597 -7.48214 1.000 58.81886 396 VAL A C 1
ATOM 3125 O O . VAL A 1 396 ? -10.93355 -5.10400 -7.11872 1.000 61.87108 396 VAL A O 1
ATOM 3129 N N . ASN A 1 397 ? -9.11772 -6.41926 -6.88011 1.000 52.71803 397 ASN A N 1
ATOM 3130 C CA . ASN A 1 397 ? -9.71158 -7.23833 -5.82256 1.000 58.93543 397 ASN A CA 1
ATOM 3131 C C . ASN A 1 397 ? -9.43979 -6.61098 -4.45164 1.000 63.50656 397 ASN A C 1
ATOM 3132 O O . ASN A 1 397 ? -8.67312 -7.11623 -3.62834 1.000 60.92332 397 ASN A O 1
ATOM 3137 N N . VAL A 1 398 ? -10.10551 -5.48565 -4.21102 1.000 65.94548 398 VAL A N 1
ATOM 3138 C CA . VAL A 1 398 ? -10.03228 -4.79900 -2.92436 1.000 62.99762 398 VAL A CA 1
ATOM 3139 C C . VAL A 1 398 ? -11.05378 -5.43268 -1.98703 1.000 56.34648 398 VAL A C 1
ATOM 3140 O O . VAL A 1 398 ? -12.26266 -5.37339 -2.23889 1.000 58.09304 398 VAL A O 1
ATOM 3144 N N A ARG A 1 399 ? -10.56902 -6.03586 -0.90273 0.120 56.65347 399 ARG A N 1
ATOM 3145 N N B ARG A 1 399 ? -10.56898 -6.04435 -0.90618 0.880 56.73797 399 ARG A N 1
ATOM 3146 C CA A ARG A 1 399 ? -11.42017 -6.77841 0.01617 0.120 57.72942 399 ARG A CA 1
ATOM 3147 C CA B ARG A 1 399 ? -11.42203 -6.78526 0.01754 0.880 58.08910 399 ARG A CA 1
ATOM 3148 C C A ARG A 1 399 ? -11.79473 -5.99670 1.26922 0.120 56.59653 399 ARG A C 1
ATOM 3149 C C B ARG A 1 399 ? -11.77224 -6.01425 1.28880 0.880 57.08859 399 ARG A C 1
ATOM 3150 O O A ARG A 1 399 ? -12.71118 -6.41396 1.98558 0.120 57.17145 399 ARG A O 1
ATOM 3151 O O B ARG A 1 399 ? -12.65358 -6.45422 2.03667 0.880 57.21569 399 ARG A O 1
ATOM 3166 N N . GLY A 1 400 ? -11.12192 -4.88678 1.55769 1.000 53.07544 400 GLY A N 1
ATOM 3167 C CA . GLY A 1 400 ? -11.43485 -4.14454 2.76461 1.000 55.36615 400 GLY A CA 1
ATOM 3168 C C . GLY A 1 400 ? -10.90174 -2.73278 2.75108 1.000 47.38917 400 GLY A C 1
ATOM 3169 O O . GLY A 1 400 ? -10.00846 -2.38785 1.97056 1.000 46.32329 400 GLY A O 1
ATOM 3170 N N . TYR A 1 401 ? -11.46393 -1.91760 3.64526 1.000 41.66467 401 TYR A N 1
ATOM 3171 C CA . TYR A 1 401 ? -11.08816 -0.51932 3.81522 1.000 41.70475 401 TYR A CA 1
ATOM 3172 C C . TYR A 1 401 ? -11.06494 -0.19421 5.30068 1.000 46.35802 401 TYR A C 1
ATOM 3173 O O . TYR A 1 401 ? -12.00961 -0.52341 6.02469 1.000 48.18339 401 TYR A O 1
ATOM 3182 N N . PHE A 1 402 ? -9.98950 0.44834 5.75187 1.000 51.21397 402 PHE A N 1
ATOM 3183 C CA . PHE A 1 402 ? -9.82981 0.82862 7.15254 1.000 45.23651 402 PHE A CA 1
ATOM 3184 C C . PHE A 1 402 ? -9.48568 2.30705 7.21595 1.000 39.76001 402 PHE A C 1
ATOM 3185 O O . PHE A 1 402 ? -8.48288 2.73951 6.63787 1.000 42.79409 402 PHE A O 1
ATOM 3193 N N . VAL A 1 403 ? -10.31242 3.08160 7.91357 1.000 35.75407 403 VAL A N 1
ATOM 3194 C CA . VAL A 1 403 ? -9.96959 4.47404 8.16664 1.000 40.95461 403 VAL A CA 1
ATOM 3195 C C . VAL A 1 403 ? -8.85580 4.53766 9.20337 1.000 44.74389 403 VAL A C 1
ATOM 3196 O O . VAL A 1 403 ? -8.88869 3.82912 10.22057 1.000 41.99971 403 VAL A O 1
ATOM 3200 N N . TRP A 1 404 ? -7.84977 5.36745 8.93832 1.000 46.63785 404 TRP A N 1
ATOM 3201 C CA . TRP A 1 404 ? -6.93755 5.84226 9.97125 1.000 42.46034 404 TRP A CA 1
ATOM 3202 C C . TRP A 1 404 ? -7.34860 7.25735 10.35601 1.000 50.67620 404 TRP A C 1
ATOM 3203 O O . TRP A 1 404 ? -7.29039 8.17239 9.52558 1.000 54.69994 404 TRP A O 1
ATOM 3214 N N . SER A 1 405 ? -7.75666 7.44054 11.60551 1.000 47.35320 405 SER A N 1
ATOM 3215 C CA . SER A 1 405 ? -7.74933 6.38857 12.60740 1.000 41.89030 405 SER A CA 1
AT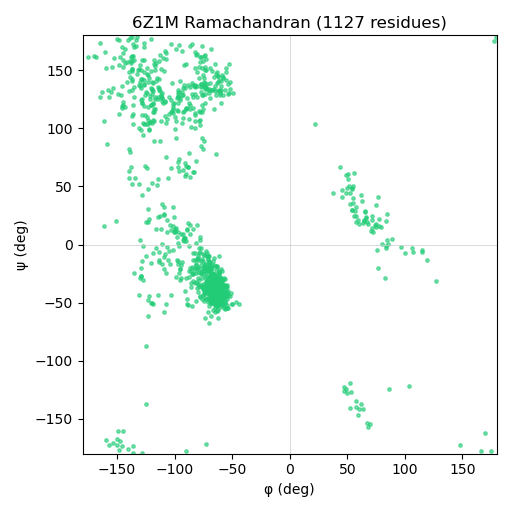OM 3216 C C . SER A 1 405 ? -9.13443 6.27394 13.23358 1.000 42.06430 405 SER A C 1
ATOM 3217 O O . SER A 1 405 ? -10.00615 7.09464 12.95854 1.000 48.51173 405 SER A O 1
ATOM 3220 N N . LEU A 1 406 ? -9.33924 5.26081 14.07837 1.000 41.86429 406 LEU A N 1
ATOM 3221 C CA . LEU A 1 406 ? -10.59163 5.17049 14.82667 1.000 45.56876 406 LEU A CA 1
ATOM 3222 C C . LEU A 1 406 ? -10.73709 6.32975 15.80780 1.000 50.25961 406 LEU A C 1
ATOM 3223 O O . LEU A 1 406 ? -11.84634 6.83087 16.02900 1.000 58.05339 406 LEU A O 1
ATOM 3228 N N . MET A 1 407 ? -9.63245 6.77026 16.40426 1.000 45.42845 407 MET A N 1
ATOM 3229 C CA . MET A 1 407 ? -9.66708 7.86622 17.35871 1.000 46.60275 407 MET A CA 1
ATOM 3230 C C . MET A 1 407 ? -8.36341 8.64206 17.26087 1.000 40.99458 407 MET A C 1
ATOM 3231 O O . MET A 1 407 ? -7.33624 8.10980 16.83416 1.000 38.18069 407 MET A O 1
ATOM 3236 N N . ASP A 1 408 ? -8.42194 9.91787 17.64474 1.000 40.97920 408 ASP A N 1
ATOM 3237 C CA . ASP A 1 408 ? -7.20413 10.70492 17.78903 1.000 41.73963 408 ASP A CA 1
ATOM 3238 C C . ASP A 1 408 ? -6.25926 9.99727 18.75160 1.000 46.23964 408 ASP A C 1
ATOM 3239 O O . ASP A 1 408 ? -6.69010 9.41079 19.74815 1.000 45.27774 408 ASP A O 1
ATOM 3244 N N . ASN A 1 409 ? -4.96655 10.04374 18.45134 1.000 43.24677 409 ASN A N 1
ATOM 3245 C CA . ASN A 1 409 ? -4.00866 9.27562 19.22226 1.000 26.90755 409 ASN A CA 1
ATOM 3246 C C . ASN A 1 409 ? -2.64736 9.95821 19.14750 1.000 40.33389 409 ASN A C 1
ATOM 3247 O O . ASN A 1 409 ? -2.52301 11.08391 18.65127 1.000 37.23575 409 ASN A O 1
ATOM 3252 N N . PHE A 1 410 ? -1.62506 9.25693 19.64940 1.000 36.48132 410 PHE A N 1
ATOM 3253 C CA . PHE A 1 410 ? -0.23319 9.71300 19.65949 1.000 40.65937 410 PHE A CA 1
ATOM 3254 C C . PHE A 1 410 ? 0.35090 9.51356 18.26240 1.000 45.36175 410 PHE A C 1
ATOM 3255 O O . PHE A 1 410 ? 0.70135 8.39814 17.87138 1.000 40.77771 410 PHE A O 1
ATOM 3263 N N . GLU A 1 411 ? 0.45664 10.59988 17.50094 1.000 45.66629 411 GLU A N 1
ATOM 3264 C CA . GLU A 1 411 ? 0.92364 10.53232 16.11609 1.000 47.26829 411 GLU A CA 1
ATOM 3265 C C . GLU A 1 411 ? 2.45363 10.60020 16.06658 1.000 43.56631 411 GLU A C 1
ATOM 3266 O O . GLU A 1 411 ? 3.06077 11.48460 15.45326 1.000 39.68018 411 GLU A O 1
ATOM 3272 N N . TRP A 1 412 ? 3.06784 9.63095 16.75472 1.000 39.42296 412 TRP A N 1
ATOM 3273 C CA . TRP A 1 412 ? 4.51643 9.44630 16.79518 1.000 36.30294 412 TRP A CA 1
ATOM 3274 C C . TRP A 1 412 ? 5.24828 10.74852 17.09165 1.000 43.02244 412 TRP A C 1
ATOM 3275 O O . TRP A 1 412 ? 4.97204 11.39299 18.10882 1.000 50.58220 412 TRP A O 1
ATOM 3286 N N . ALA A 1 413 ? 6.17769 11.15613 16.22191 1.000 42.79410 413 ALA A N 1
ATOM 3287 C CA . ALA A 1 413 ? 6.98009 12.32723 16.56765 1.000 50.60833 413 ALA A CA 1
ATOM 3288 C C . ALA A 1 413 ? 6.18759 13.62700 16.51294 1.000 45.96815 413 ALA A C 1
ATOM 3289 O O . ALA A 1 413 ? 6.69315 14.65919 16.96322 1.000 46.16893 413 ALA A O 1
ATOM 3291 N N . ASN A 1 414 ? 4.97016 13.60893 15.97689 1.000 40.09829 414 ASN A N 1
ATOM 3292 C CA . ASN A 1 414 ? 4.11053 14.77822 16.06482 1.000 42.59613 414 ASN A CA 1
ATOM 3293 C C . ASN A 1 414 ? 3.38487 14.86487 17.39651 1.000 41.93455 414 ASN A C 1
ATOM 3294 O O . ASN A 1 414 ? 2.72492 15.87876 17.65504 1.000 38.67223 414 ASN A O 1
ATOM 3299 N N . GLY A 1 415 ? 3.48843 13.83501 18.23433 1.000 32.81902 415 GLY A N 1
ATOM 3300 C CA . GLY A 1 415 ? 2.71303 13.82239 19.44562 1.000 36.36803 415 GLY A CA 1
ATOM 3301 C C . GLY A 1 415 ? 1.22990 13.88814 19.14107 1.000 43.38743 415 GLY A C 1
ATOM 3302 O O . GLY A 1 415 ? 0.74180 13.37102 18.12741 1.000 42.62968 415 GLY A O 1
ATOM 3303 N N . TYR A 1 416 ? 0.49859 14.54885 20.03400 1.000 45.60447 416 TYR A N 1
ATOM 3304 C CA . TYR A 1 416 ? -0.94560 14.68213 19.90962 1.000 46.33412 416 TYR A CA 1
ATOM 3305 C C . TYR A 1 416 ? -1.35140 15.90733 19.10658 1.000 45.03285 416 TYR A C 1
ATOM 3306 O O . TYR A 1 416 ? -2.52683 16.28414 19.11852 1.000 51.56341 416 TYR A O 1
ATOM 3315 N N . SER A 1 417 ? -0.40789 16.53891 18.41921 1.000 37.14088 417 SER A N 1
ATOM 3316 C CA . SER A 1 417 ? -0.69025 17.71593 17.61947 1.000 38.35794 417 SER A CA 1
ATOM 3317 C C . SER A 1 417 ? -1.34692 17.37907 16.27772 1.000 43.88250 417 SER A C 1
ATOM 3318 O O . SER A 1 417 ? -1.54115 18.28410 15.45954 1.000 54.17707 417 SER A O 1
ATOM 3321 N N . LYS A 1 418 ? -1.69736 16.11378 16.04313 1.000 40.83664 418 LYS A N 1
ATOM 3322 C CA . LYS A 1 418 ? -2.24420 15.66227 14.76485 1.000 45.53475 418 LYS A CA 1
ATOM 3323 C C . LYS A 1 418 ? -3.40208 14.72180 15.05328 1.000 47.38320 418 LYS A C 1
ATOM 3324 O O . LYS A 1 418 ? -3.19059 13.59976 15.52473 1.000 44.70349 418 LYS A O 1
ATOM 3330 N N . ARG A 1 419 ? -4.61545 15.16229 14.75655 1.000 46.14577 419 ARG A N 1
ATOM 3331 C CA . ARG A 1 419 ? -5.81238 14.38068 15.03590 1.000 45.74534 419 ARG A CA 1
ATOM 3332 C C . ARG A 1 419 ? -6.27700 13.72010 13.74020 1.000 48.07310 419 ARG A C 1
ATOM 3333 O O . ARG A 1 419 ? -6.68605 14.40351 12.79368 1.000 51.20999 419 ARG A O 1
ATOM 3341 N N . PHE A 1 420 ? -6.19231 12.39221 13.69866 1.000 42.18221 420 PHE A N 1
ATOM 3342 C CA . PHE A 1 420 ? -6.60718 11.59112 12.55725 1.000 38.31741 420 PHE A CA 1
ATOM 3343 C C . PHE A 1 420 ? -7.92010 10.86371 12.79453 1.000 44.80056 420 PHE A C 1
ATOM 3344 O O . PHE A 1 420 ? -8.42873 10.21843 11.87467 1.000 40.80940 420 PHE A O 1
ATOM 3352 N N . GLY A 1 421 ? -8.46965 10.92756 14.00492 1.000 45.61946 421 GLY A N 1
ATOM 3353 C CA . GLY A 1 421 ? -9.52828 10.01123 14.37442 1.000 45.13302 421 GLY A CA 1
ATOM 3354 C C . GLY A 1 421 ? -10.86311 10.32462 13.72204 1.000 39.32201 421 GLY A C 1
ATOM 3355 O O . GLY A 1 421 ? -11.15921 11.45845 13.35159 1.000 40.03182 421 GLY A O 1
ATOM 3356 N N . LEU A 1 422 ? -11.66656 9.26855 13.55793 1.000 37.70454 422 LEU A N 1
ATOM 3357 C CA . LEU A 1 422 ? -13.10757 9.42463 13.42600 1.000 38.66716 422 LEU A CA 1
ATOM 3358 C C . LEU A 1 422 ? -13.74086 9.89515 14.72507 1.000 47.00577 422 LEU A C 1
ATOM 3359 O O . LEU A 1 422 ? -14.86748 10.39893 14.70685 1.000 52.56717 422 LEU A O 1
ATOM 3364 N N . ILE A 1 423 ? -13.04364 9.72654 15.84693 1.000 49.36508 423 ILE A N 1
ATOM 3365 C CA . ILE A 1 423 ? -13.55333 10.04627 17.17108 1.000 44.35910 423 ILE A CA 1
ATOM 3366 C C . ILE A 1 423 ? -12.55974 10.99023 17.83174 1.000 45.32680 423 ILE A C 1
ATOM 3367 O O . ILE A 1 423 ? -11.35289 10.71666 17.84461 1.000 44.64597 423 ILE A O 1
ATOM 3372 N N . TYR A 1 424 ? -13.06130 12.10963 18.34932 1.000 42.09638 424 TYR A N 1
ATOM 3373 C CA . TYR A 1 424 ? -12.23294 13.05579 19.08632 1.000 41.93012 424 TYR A CA 1
ATOM 3374 C C . TYR A 1 424 ? -11.97331 12.53565 20.49287 1.000 47.44781 424 TYR A C 1
ATOM 3375 O O . TYR A 1 424 ? -12.87061 11.99504 21.14668 1.000 47.48750 424 TYR A O 1
ATOM 3384 N N . VAL A 1 425 ? -10.73946 12.69317 20.95765 1.000 46.58215 425 VAL A N 1
ATOM 3385 C CA . VAL A 1 425 ? -10.37227 12.32600 22.31821 1.000 47.93754 425 VAL A CA 1
ATOM 3386 C C . VAL A 1 425 ? -9.84911 13.57006 23.01653 1.000 50.35469 425 VAL A C 1
ATOM 3387 O O . VAL A 1 425 ? -8.86480 14.17230 22.56864 1.000 53.47051 425 VAL A O 1
ATOM 3391 N N . ASP A 1 426 ? -10.51339 13.96131 24.10009 1.000 45.03043 426 ASP A N 1
ATOM 3392 C CA . ASP A 1 426 ? -10.03421 15.03410 24.96144 1.000 45.12839 426 ASP A CA 1
ATOM 3393 C C . ASP A 1 426 ? -9.10731 14.41084 25.99852 1.000 49.59255 426 ASP A C 1
ATOM 3394 O O . ASP A 1 426 ? -9.56513 13.71419 26.91175 1.000 55.06939 426 ASP A O 1
ATOM 3399 N N . TYR A 1 427 ? -7.80435 14.66597 25.86119 1.000 43.90526 427 TYR A N 1
ATOM 3400 C CA . TYR A 1 427 ? -6.79972 13.93209 26.62383 1.000 44.03048 427 TYR A CA 1
ATOM 3401 C C . TYR A 1 427 ? -6.78644 14.26588 28.11202 1.000 48.10916 427 TYR A C 1
ATOM 3402 O O . TYR A 1 427 ? -6.19252 13.50651 28.88540 1.000 50.56036 427 TYR A O 1
ATOM 3411 N N . LYS A 1 428 ? -7.41245 15.36476 28.53812 1.000 52.55492 428 LYS A N 1
ATOM 3412 C CA . LYS A 1 428 ? -7.46529 15.64748 29.96797 1.000 64.00737 428 LYS A CA 1
ATOM 3413 C C . LYS A 1 428 ? -8.56838 14.85963 30.66578 1.000 64.86286 428 LYS A C 1
ATOM 3414 O O . LYS A 1 428 ? -8.41497 14.49759 31.83919 1.000 65.89310 428 LYS A O 1
ATOM 3420 N N . THR A 1 429 ? -9.67466 14.58456 29.97031 1.000 57.92128 429 THR A N 1
ATOM 3421 C CA . THR A 1 429 ? -10.77938 13.81472 30.52732 1.000 53.15021 429 THR A CA 1
ATOM 3422 C C . THR A 1 429 ? -10.91253 12.43125 29.91059 1.000 56.97891 429 THR A C 1
ATOM 3423 O O . THR A 1 429 ? -11.69249 11.61638 30.41964 1.000 55.44974 429 THR A O 1
ATOM 3427 N N . GLN A 1 430 ? -10.18691 12.15675 28.82664 1.000 57.95411 430 GLN A N 1
ATOM 3428 C CA . GLN A 1 430 ? -10.26646 10.90602 28.07602 1.000 52.94761 430 GLN A CA 1
ATOM 3429 C C . GLN A 1 430 ? -11.64471 10.68873 27.45177 1.000 50.63575 430 GLN A C 1
ATOM 3430 O O . GLN A 1 430 ? -11.98449 9.56629 27.06477 1.000 45.10539 430 GLN A O 1
ATOM 3436 N N . LYS A 1 431 ? -12.44152 11.74865 27.32464 1.000 53.28852 431 LYS A N 1
ATOM 3437 C CA . LYS A 1 431 ? -13.77114 11.61996 26.74172 1.000 50.90105 431 LYS A CA 1
ATOM 3438 C C . LYS A 1 431 ? -13.68763 11.41375 25.23402 1.000 50.61581 431 LYS A C 1
ATOM 3439 O O . LYS A 1 431 ? -12.92184 12.08549 24.53698 1.000 48.41966 431 LYS A O 1
ATOM 3445 N N . ARG A 1 432 ? -14.47767 10.47165 24.73186 1.000 49.30066 432 ARG A N 1
ATOM 3446 C CA . ARG A 1 432 ? -14.59194 10.22991 23.30125 1.000 47.88189 432 ARG A CA 1
ATOM 3447 C C . ARG A 1 432 ? -15.81666 10.96047 22.76525 1.000 49.71651 432 ARG A C 1
ATOM 3448 O O . ARG A 1 432 ? -16.91937 10.80471 23.29921 1.000 53.76784 432 ARG A O 1
ATOM 3456 N N . THR A 1 433 ? -15.61757 11.76545 21.72683 1.000 50.96008 433 THR A N 1
ATOM 3457 C CA . THR A 1 433 ? -16.71622 12.43485 21.02773 1.000 52.01094 433 THR A CA 1
ATOM 3458 C C . THR A 1 433 ? -16.65865 12.05982 19.55656 1.000 56.82322 433 THR A C 1
ATOM 3459 O O . THR A 1 433 ? -15.74783 12.52198 18.84124 1.000 56.93900 433 THR A O 1
ATOM 3463 N N . PRO A 1 434 ? -17.57348 11.22558 19.06010 1.000 54.46182 434 PRO A N 1
ATOM 3464 C CA . PRO A 1 434 ? -17.55870 10.88342 17.62913 1.000 45.78533 434 PRO A CA 1
ATOM 3465 C C . PRO A 1 434 ? -17.72660 12.13080 16.77817 1.000 42.73857 434 PRO A C 1
ATOM 3466 O O . PRO A 1 434 ? -18.70937 12.86561 16.90500 1.000 43.36168 434 PRO A O 1
ATOM 3470 N N . LYS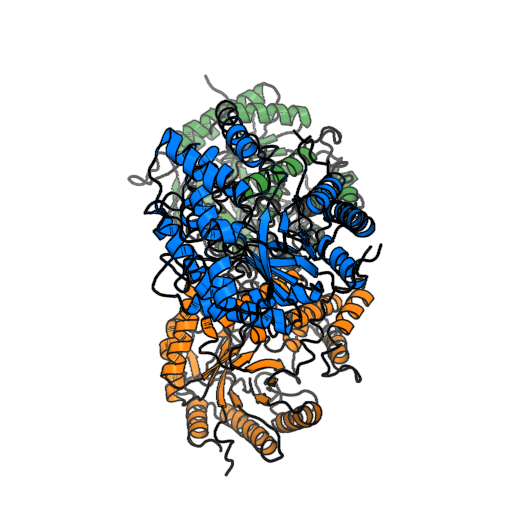 A 1 435 ? -16.74210 12.37793 15.91842 1.000 43.94701 435 LYS A N 1
ATOM 3471 C CA . LYS A 1 435 ? -16.82569 13.49775 14.99561 1.000 49.77138 435 LYS A CA 1
ATOM 3472 C C . LYS A 1 435 ? -17.91877 13.24626 13.95300 1.000 49.54943 435 LYS A C 1
ATOM 3473 O O . LYS A 1 435 ? -18.46140 12.14336 13.82846 1.000 47.98669 435 LYS A O 1
ATOM 3479 N N . LYS A 1 436 ? -18.24872 14.30191 13.20453 1.000 42.02714 436 LYS A N 1
ATOM 3480 C CA . LYS A 1 436 ? -19.22723 14.17434 12.13171 1.000 46.77142 436 LYS A CA 1
ATOM 3481 C C . LYS A 1 436 ? -18.81985 13.08688 11.14485 1.000 45.77608 436 LYS A C 1
ATOM 3482 O O . LYS A 1 436 ? -19.66827 12.34617 10.63914 1.000 52.44235 436 LYS A O 1
ATOM 3488 N N . SER A 1 437 ? -17.51958 12.95733 10.87918 1.000 43.27842 437 SER A N 1
ATOM 3489 C CA . SER A 1 437 ? -17.03951 11.88178 10.01414 1.000 47.21397 437 SER A CA 1
ATOM 3490 C C . SER A 1 437 ? -17.43732 10.50584 10.52280 1.000 51.84133 437 SER A C 1
ATOM 3491 O O . SER A 1 437 ? -17.61053 9.57943 9.71834 1.000 56.67100 437 SER A O 1
ATOM 3494 N N . ALA A 1 438 ? -17.59457 10.34732 11.84002 1.000 46.63527 438 ALA A N 1
ATOM 3495 C CA . ALA A 1 438 ? -17.98794 9.04739 12.36889 1.000 46.03974 438 ALA A CA 1
ATOM 3496 C C . ALA A 1 438 ? -19.42638 8.71849 12.00175 1.000 53.88123 438 ALA A C 1
ATOM 3497 O O . ALA A 1 438 ? -19.73246 7.58290 11.62000 1.000 63.61665 438 ALA A O 1
ATOM 3499 N N . TYR A 1 439 ? -20.32277 9.69833 12.10745 1.000 55.13574 439 TYR A N 1
ATOM 3500 C CA . TYR A 1 439 ? -21.71603 9.46000 11.75364 1.000 60.43384 439 TYR A CA 1
ATOM 3501 C C . TYR A 1 439 ? -21.87193 9.23249 10.25658 1.000 62.01340 439 TYR A C 1
ATOM 3502 O O . TYR A 1 439 ? -22.67984 8.39922 9.82996 1.000 63.23487 439 TYR A O 1
ATOM 3511 N N . TRP A 1 440 ? -21.10450 9.96263 9.44598 1.000 61.93481 440 TRP A N 1
ATOM 3512 C CA . TRP A 1 440 ? -21.13422 9.75050 8.00253 1.000 63.25380 440 TRP A CA 1
ATOM 3513 C C . TRP A 1 440 ? -20.65462 8.34822 7.65495 1.000 64.39238 440 TRP A C 1
ATOM 3514 O O . TRP A 1 440 ? -21.27599 7.64356 6.85212 1.000 64.62423 440 TRP A O 1
ATOM 3525 N N . TYR A 1 441 ? -19.55078 7.92149 8.26891 1.000 60.80844 441 TYR A N 1
ATOM 3526 C CA . TYR A 1 441 ? -19.01679 6.59347 7.99768 1.000 55.16545 441 TYR A CA 1
ATOM 3527 C C . TYR A 1 441 ? -19.98698 5.50202 8.42710 1.000 59.23384 441 TYR A C 1
ATOM 3528 O O . TYR A 1 441 ? -20.06839 4.45466 7.77628 1.000 60.77750 441 TYR A O 1
ATOM 3537 N N . ARG A 1 442 ? -20.73375 5.72599 9.51054 1.000 60.54606 442 ARG A N 1
ATOM 3538 C CA . ARG A 1 442 ? -21.75664 4.76355 9.90367 1.000 60.61424 442 ARG A CA 1
ATOM 3539 C C . ARG A 1 442 ? -22.80024 4.60412 8.80811 1.000 67.77379 442 ARG A C 1
ATOM 3540 O O . ARG A 1 442 ? -23.21592 3.48355 8.49001 1.000 71.44186 442 ARG A O 1
ATOM 3548 N N . GLU A 1 443 ? -23.22635 5.71775 8.21071 1.000 68.74986 443 GLU A N 1
ATOM 3549 C CA . GLU A 1 443 ? -24.16517 5.64755 7.10069 1.000 74.36582 443 GLU A CA 1
ATOM 3550 C C . GLU A 1 443 ? -23.53625 4.99074 5.87640 1.000 74.52520 443 GLU A C 1
ATOM 3551 O O . GLU A 1 443 ? -24.23076 4.30828 5.11399 1.000 73.42604 443 GLU A O 1
ATOM 3557 N N . VAL A 1 444 ? -22.23082 5.17679 5.67397 1.000 71.81722 444 VAL A N 1
ATOM 3558 C CA . VAL A 1 444 ? -21.55775 4.52356 4.55566 1.000 72.60397 444 VAL A CA 1
ATOM 3559 C C . VAL A 1 444 ? -21.55980 3.01172 4.74464 1.000 72.94374 444 VAL A C 1
ATOM 3560 O O . VAL A 1 444 ? -21.84445 2.25420 3.80743 1.000 81.69912 444 VAL A O 1
ATOM 3564 N N . ILE A 1 445 ? -21.26339 2.54965 5.96197 1.000 62.72986 445 ILE A N 1
ATOM 3565 C CA . ILE A 1 445 ? -21.24580 1.11458 6.22982 1.000 58.37722 445 ILE A CA 1
ATOM 3566 C C . ILE A 1 445 ? -22.64969 0.53680 6.13952 1.000 60.71449 445 ILE A C 1
ATOM 3567 O O . ILE A 1 445 ? -22.85288 -0.55600 5.59745 1.000 69.45241 445 ILE A O 1
ATOM 3572 N N . LYS A 1 446 ? -23.63878 1.25251 6.67873 1.000 63.23536 446 LYS A N 1
ATOM 3573 C CA . LYS A 1 446 ? -25.00632 0.74862 6.66128 1.000 68.72053 446 LYS A CA 1
ATOM 3574 C C . LYS A 1 446 ? -25.53478 0.60516 5.24145 1.000 73.07419 446 LYS A C 1
ATOM 3575 O O . LYS A 1 446 ? -26.32432 -0.30511 4.96326 1.000 74.56634 446 LYS A O 1
ATOM 3581 N N . SER A 1 447 ? -25.12213 1.49160 4.33462 1.000 75.23055 447 SER A N 1
ATOM 3582 C CA . SER A 1 447 ? -25.51432 1.37793 2.93680 1.000 73.22064 447 SER A CA 1
ATOM 3583 C C . SER A 1 447 ? -24.62012 0.43059 2.15250 1.000 74.41000 447 SER A C 1
ATOM 3584 O O . SER A 1 447 ? -24.93427 0.12782 0.99871 1.000 83.12667 447 SER A O 1
ATOM 3587 N N . ASN A 1 448 ? -23.53145 -0.05318 2.75246 1.000 68.93465 448 ASN A N 1
ATOM 3588 C CA . ASN A 1 448 ? -22.51173 -0.82651 2.04601 1.000 68.82495 448 ASN A CA 1
ATOM 3589 C C . ASN A 1 448 ? -21.98763 -0.07410 0.82757 1.000 74.03579 448 ASN A C 1
ATOM 3590 O O . ASN A 1 448 ? -21.57683 -0.67697 -0.16469 1.000 77.76221 448 ASN A O 1
ATOM 3595 N N . GLY A 1 449 ? -22.00253 1.25182 0.88527 1.000 75.45884 449 GLY A N 1
ATOM 3596 C CA . GLY A 1 449 ? -21.45134 2.03024 -0.20427 1.000 79.20735 449 GLY A CA 1
ATOM 3597 C C . GLY A 1 449 ? -21.80065 3.49557 -0.05987 1.000 81.10085 449 GLY A C 1
ATOM 3598 O O . GLY A 1 449 ? -22.17763 3.96072 1.01766 1.000 83.04250 449 GLY A O 1
ATOM 3599 N N . LEU A 1 450 ? -21.66480 4.20493 -1.17280 1.000 78.10775 450 LEU A N 1
ATOM 3600 C CA . LEU A 1 450 ? -22.01104 5.60822 -1.25296 1.000 73.44283 450 LEU A CA 1
ATOM 3601 C C . LEU A 1 450 ? -23.27168 5.74081 -2.09605 1.000 79.41730 450 LEU A C 1
ATOM 3602 O O . LEU A 1 450 ? -23.77655 4.75261 -2.62644 1.000 80.25428 450 LEU A O 1
ATOM 3607 N N . SER B 1 8 ? -39.59285 -12.77161 68.68069 1.000 92.02057 8 SER B N 1
ATOM 3608 C CA . SER B 1 8 ? -40.05256 -13.90719 67.89081 1.000 95.10924 8 SER B CA 1
ATOM 3609 C C . SER B 1 8 ? -39.89831 -13.64672 66.39110 1.000 95.72005 8 SER B C 1
ATOM 3610 O O . SER B 1 8 ? -40.41382 -14.40425 65.56663 1.000 100.68647 8 SER B O 1
ATOM 3613 N N . LEU B 1 9 ? -39.18650 -12.57854 66.03867 1.000 90.05955 9 LEU B N 1
ATOM 3614 C CA . LEU B 1 9 ? -39.10677 -12.09602 64.65853 1.000 86.85910 9 LEU B CA 1
ATOM 3615 C C . LEU B 1 9 ? -37.68513 -12.28881 64.13066 1.000 84.94882 9 LEU B C 1
ATOM 3616 O O . LEU B 1 9 ? -36.84644 -11.39330 64.22938 1.000 82.59308 9 LEU B O 1
ATOM 3621 N N . LYS B 1 10 ? -37.42550 -13.45608 63.54921 1.000 87.24223 10 LYS B N 1
ATOM 3622 C CA . LYS B 1 10 ? -36.13854 -13.71569 62.92210 1.000 90.77024 10 LYS B CA 1
ATOM 3623 C C . LYS B 1 10 ? -36.07539 -13.05954 61.54372 1.000 90.61574 10 LYS B C 1
ATOM 3624 O O . LYS B 1 10 ? -37.09511 -12.85735 60.87733 1.000 93.18695 10 LYS B O 1
ATOM 3630 N N . PHE B 1 11 ? -34.86500 -12.73407 61.11710 1.000 83.56528 11 PHE B N 1
ATOM 3631 C CA . PHE B 1 11 ? -34.63349 -12.12184 59.82103 1.000 77.46333 11 PHE B CA 1
ATOM 3632 C C . PHE B 1 11 ? -33.87825 -13.07794 58.90291 1.000 78.28468 11 PHE B C 1
ATOM 3633 O O . PHE B 1 11 ? -33.31381 -14.07543 59.36431 1.000 80.36041 11 PHE B O 1
ATOM 3641 N N . PRO B 1 12 ? -33.88238 -12.83080 57.58990 1.000 76.72492 12 PRO B N 1
ATOM 3642 C CA . PRO B 1 12 ? -33.06584 -13.64849 56.68359 1.000 79.07510 12 PRO B CA 1
ATOM 3643 C C . PRO B 1 12 ? -31.62662 -13.71481 57.16890 1.000 86.35399 12 PRO B C 1
ATOM 3644 O O . PRO B 1 12 ? -31.07386 -12.73197 57.66192 1.000 83.10981 12 PRO B O 1
ATOM 3648 N N . LYS B 1 13 ? -31.01860 -14.88883 57.05281 1.000 101.74613 13 LYS B N 1
ATOM 3649 C CA . LYS B 1 13 ? -29.79014 -15.09567 57.80619 1.000 109.40185 13 LYS B CA 1
ATOM 3650 C C . LYS B 1 13 ? -28.53988 -14.62202 57.07734 1.000 110.31074 13 LYS B C 1
ATOM 3651 O O . LYS B 1 13 ? -27.43332 -14.89282 57.55423 1.000 118.58455 13 LYS B O 1
ATOM 3657 N N . ASP B 1 14 ? -28.67915 -13.91925 55.95275 1.000 97.51242 14 ASP B N 1
ATOM 3658 C CA . ASP B 1 14 ? -27.60424 -13.08360 55.42911 1.000 88.25510 14 ASP B CA 1
ATOM 3659 C C . ASP B 1 14 ? -28.06109 -11.63858 55.27658 1.000 74.23303 14 ASP B C 1
ATOM 3660 O O . ASP B 1 14 ? -27.48153 -10.87893 54.49364 1.000 73.31366 14 ASP B O 1
ATOM 3665 N N . PHE B 1 15 ? -29.10523 -11.26380 56.01262 1.000 64.61480 15 PHE B N 1
ATOM 3666 C CA . PHE B 1 15 ? -29.57355 -9.88928 56.07856 1.000 52.63462 15 PHE B CA 1
ATOM 3667 C C . PHE B 1 15 ? -28.43595 -8.95424 56.45809 1.000 56.05035 15 PHE B C 1
ATOM 3668 O O . PHE B 1 15 ? -27.62257 -9.26446 57.33149 1.000 66.04605 15 PHE B O 1
ATOM 3676 N N . LEU B 1 16 ? -28.38188 -7.80233 55.79699 1.000 53.49927 16 LEU B N 1
ATOM 3677 C CA . LEU B 1 16 ? -27.39287 -6.77925 56.10821 1.000 57.28556 16 LEU B CA 1
ATOM 3678 C C . LEU B 1 16 ? -27.91974 -5.88588 57.22715 1.000 61.08877 16 LEU B C 1
ATOM 3679 O O . LEU B 1 16 ? -28.97081 -5.25219 57.07977 1.000 67.21515 16 LEU B O 1
ATOM 3684 N N . TRP B 1 17 ? -27.19221 -5.83637 58.34061 1.000 55.79827 17 TRP B N 1
ATOM 3685 C CA . TRP B 1 17 ? -27.49228 -4.93805 59.45150 1.000 50.84687 17 TRP B CA 1
ATOM 3686 C C . TRP B 1 17 ? -26.42989 -3.84343 59.46494 1.000 54.50759 17 TRP B C 1
ATOM 3687 O O . TRP B 1 17 ? -25.26334 -4.11018 59.77497 1.000 54.34907 17 TRP B O 1
ATOM 3698 N N . GLY B 1 18 ? -26.82625 -2.61419 59.13778 1.000 56.58305 18 GLY B N 1
ATOM 3699 C CA . GLY B 1 18 ? -25.86287 -1.53118 59.08473 1.000 47.95513 18 GLY B CA 1
ATOM 3700 C C . GLY B 1 18 ? -26.38401 -0.16938 59.49759 1.000 51.21321 18 GLY B C 1
ATOM 3701 O O . GLY B 1 18 ? -27.51062 -0.03230 59.98394 1.000 57.50248 18 GLY B O 1
ATOM 3702 N N . ALA B 1 19 ? -25.55054 0.85025 59.31661 1.000 45.58066 19 ALA B N 1
ATOM 3703 C CA . ALA B 1 19 ? -25.93294 2.23077 59.56168 1.000 49.92248 19 ALA B CA 1
ATOM 3704 C C . ALA B 1 19 ? -25.29667 3.08353 58.47174 1.000 48.18902 19 ALA B C 1
ATOM 3705 O O . ALA B 1 19 ? -24.30336 2.68596 57.85721 1.000 53.06486 19 ALA B O 1
ATOM 3707 N N . ALA B 1 20 ? -25.87322 4.26080 58.22642 1.000 40.05034 20 ALA B N 1
ATOM 3708 C CA . ALA B 1 20 ? -25.54164 5.03853 57.03934 1.000 42.09180 20 ALA B CA 1
ATOM 3709 C C . ALA B 1 20 ? -25.04073 6.43814 57.38999 1.000 47.26667 20 ALA B C 1
ATOM 3710 O O . ALA B 1 20 ? -25.48381 7.05565 58.36606 1.000 41.36042 20 ALA B O 1
ATOM 3712 N N . THR B 1 21 ? -24.10763 6.93202 56.56975 1.000 45.57048 21 THR B N 1
ATOM 3713 C CA . THR B 1 21 ? -23.60596 8.30092 56.64676 1.000 44.01307 21 THR B CA 1
ATOM 3714 C C . THR B 1 21 ? -23.48744 8.85754 55.23218 1.000 47.15168 21 THR B C 1
ATOM 3715 O O . THR B 1 21 ? -23.76076 8.16886 54.24588 1.000 47.39319 21 THR B O 1
ATOM 3719 N N . ALA B 1 22 ? -23.07066 10.11751 55.13084 1.000 51.55124 22 ALA B N 1
ATOM 3720 C CA . ALA B 1 22 ? -22.72717 10.71977 53.84927 1.000 50.56451 22 ALA B CA 1
ATOM 3721 C C . ALA B 1 22 ? -21.48694 11.58045 54.03772 1.000 51.32724 22 ALA B C 1
ATOM 3722 O O . ALA B 1 22 ? -21.27945 12.16898 55.10223 1.000 54.18268 22 ALA B O 1
ATOM 3724 N N . ALA B 1 23 ? -20.67670 11.65416 52.97849 1.000 50.89403 23 ALA B N 1
ATOM 3725 C CA . ALA B 1 23 ? -19.32936 12.20879 53.07505 1.000 47.73866 23 ALA B CA 1
ATOM 3726 C C . ALA B 1 23 ? -19.32013 13.60226 53.69862 1.000 52.12979 23 ALA B C 1
ATOM 3727 O O . ALA B 1 23 ? -18.60292 13.85047 54.67635 1.000 46.58245 23 ALA B O 1
ATOM 3729 N N . TYR B 1 24 ? -20.10570 14.53211 53.14241 1.000 48.64981 24 TYR B N 1
ATOM 3730 C CA . TYR B 1 24 ? -20.05127 15.90766 53.62698 1.000 42.02399 24 TYR B CA 1
ATOM 3731 C C . TYR B 1 24 ? -20.63939 16.05728 55.02293 1.000 43.82069 24 TYR B C 1
ATOM 3732 O O . TYR B 1 24 ? -20.31044 17.02062 55.72332 1.000 35.90435 24 TYR B O 1
ATOM 3741 N N . GLN B 1 25 ? -21.49328 15.12965 55.44520 1.000 44.84480 25 GLN B N 1
ATOM 3742 C CA . GLN B 1 25 ? -22.13574 15.26675 56.73968 1.000 46.44977 25 GLN B CA 1
ATOM 3743 C C . GLN B 1 25 ? -21.23782 14.85282 57.89976 1.000 51.32790 25 GLN B C 1
ATOM 3744 O O . GLN B 1 25 ? -21.49064 15.28199 59.02982 1.000 50.66590 25 GLN B O 1
ATOM 3750 N N . ILE B 1 26 ? -20.18323 14.06718 57.65897 1.000 49.57071 26 ILE B N 1
ATOM 3751 C CA . ILE B 1 26 ? -19.37753 13.56273 58.77164 1.000 45.45582 26 ILE B CA 1
ATOM 3752 C C . ILE B 1 26 ? -17.87971 13.81175 58.59414 1.000 47.67890 26 ILE B C 1
ATOM 3753 O O . ILE B 1 26 ? -17.14536 13.91781 59.58596 1.000 50.51696 26 ILE B O 1
ATOM 3758 N N . GLU B 1 27 ? -17.41063 13.91603 57.34435 1.000 38.73495 27 GLU B N 1
ATOM 3759 C CA . GLU B 1 27 ? -15.97140 13.82818 57.09075 1.000 45.08014 27 GLU B CA 1
ATOM 3760 C C . GLU B 1 27 ? -15.22166 15.03503 57.64209 1.000 49.40327 27 GLU B C 1
ATOM 3761 O O . GLU B 1 27 ? -14.21518 14.88438 58.34427 1.000 47.08910 27 GLU B O 1
ATOM 3767 N N . GLY B 1 28 ? -15.68023 16.23902 57.32079 1.000 50.87102 28 GLY B N 1
ATOM 3768 C CA . GLY B 1 28 ? -14.83347 17.37787 57.58745 1.000 42.35659 28 GLY B CA 1
ATOM 3769 C C . GLY B 1 28 ? -13.59886 17.36026 56.70193 1.000 46.91680 28 GLY B C 1
ATOM 3770 O O . GLY B 1 28 ? -13.58859 16.79361 55.60291 1.000 48.03152 28 GLY B O 1
ATOM 3771 N N . ALA B 1 29 ? -12.53308 17.98047 57.20447 1.000 52.06777 29 ALA B N 1
ATOM 3772 C CA . ALA B 1 29 ? -11.28630 18.13055 56.46180 1.000 47.59968 29 ALA B CA 1
ATOM 3773 C C . ALA B 1 29 ? -11.57482 18.66986 55.06248 1.000 54.08960 29 ALA B C 1
ATOM 3774 O O . ALA B 1 29 ? -11.04778 18.19263 54.05389 1.000 55.88919 29 ALA B O 1
ATOM 3776 N N . ALA B 1 30 ? -12.44491 19.68226 55.01722 1.000 54.31046 30 ALA B N 1
ATOM 3777 C CA . ALA B 1 30 ? -13.01778 20.14313 53.75917 1.000 56.00021 30 ALA B CA 1
ATOM 3778 C C . ALA B 1 30 ? -11.99615 20.81864 52.85022 1.000 57.61214 30 ALA B C 1
ATOM 3779 O O . ALA B 1 30 ? -12.18871 20.83271 51.63012 1.000 56.41781 30 ALA B O 1
ATOM 3781 N N . ASN B 1 31 ? -10.92090 21.37206 53.40532 1.000 60.06004 31 ASN B N 1
ATOM 3782 C CA . ASN B 1 31 ? -9.87533 22.02532 52.62544 1.000 49.48661 31 ASN B CA 1
ATOM 3783 C C . ASN B 1 31 ? -8.50404 21.46700 52.99541 1.000 49.14544 31 ASN B C 1
ATOM 3784 O O . ASN B 1 31 ? -7.52372 22.20313 53.14214 1.000 48.79262 31 ASN B O 1
ATOM 3789 N N . GLU B 1 32 ? -8.41235 20.14934 53.15094 1.000 50.32612 32 GLU B N 1
ATOM 3790 C CA . GLU B 1 32 ? -7.14389 19.48196 53.39741 1.000 53.16245 32 GLU B CA 1
ATOM 3791 C C . GLU B 1 32 ? -6.97005 18.34357 52.40379 1.000 43.21413 32 GLU B C 1
ATOM 3792 O O . GLU B 1 32 ? -7.93773 17.83684 51.83288 1.000 45.31568 32 GLU B O 1
ATOM 3798 N N . ASP B 1 33 ? -5.71320 17.93978 52.22307 1.000 41.85924 33 ASP B N 1
ATOM 3799 C CA . ASP B 1 33 ? -5.37101 16.70852 51.51331 1.000 46.27880 33 ASP B CA 1
ATOM 3800 C C . ASP B 1 33 ? -5.98918 16.66859 50.12116 1.000 43.81665 33 ASP B C 1
ATOM 3801 O O . ASP B 1 33 ? -6.48863 15.63765 49.67356 1.000 42.53203 33 ASP B O 1
ATOM 3806 N N . GLY B 1 34 ? -5.97115 17.81333 49.44338 1.000 42.34162 34 GLY B N 1
ATOM 3807 C CA . GLY B 1 34 ? -6.32968 17.89484 48.04716 1.000 37.69107 34 GLY B CA 1
ATOM 3808 C C . GLY B 1 34 ? -7.80727 17.89780 47.74829 1.000 47.30468 34 GLY B C 1
ATOM 3809 O O . GLY B 1 34 ? -8.18426 17.67155 46.59268 1.000 47.87436 34 GLY B O 1
ATOM 3810 N N . ARG B 1 35 ? -8.66085 18.13254 48.74043 1.000 47.01961 35 ARG B N 1
ATOM 3811 C CA . ARG B 1 35 ? -10.09044 18.16313 48.48047 1.000 46.76369 35 ARG B CA 1
ATOM 3812 C C . ARG B 1 35 ? -10.49348 19.52413 47.93103 1.000 48.14041 35 ARG B C 1
ATOM 3813 O O . ARG B 1 35 ? -10.04439 20.56766 48.41789 1.000 48.69209 35 ARG B O 1
ATOM 3821 N N . GLY B 1 36 ? -11.33982 19.50155 46.90259 1.000 51.60515 36 GLY B N 1
ATOM 3822 C CA . GLY B 1 36 ? -11.89182 20.70310 46.32547 1.000 51.41200 36 GLY B CA 1
ATOM 3823 C C . GLY B 1 36 ? -13.22851 21.04968 46.94678 1.000 48.34880 36 GLY B C 1
ATOM 3824 O O . GLY B 1 36 ? -13.84190 20.24454 47.65912 1.000 41.70678 36 GLY B O 1
ATOM 3825 N N . PRO B 1 37 ? -13.70706 22.26420 46.69911 1.000 46.48967 37 PRO B N 1
ATOM 3826 C CA . PRO B 1 37 ? -14.99192 22.66734 47.27944 1.000 45.60540 37 PRO B CA 1
ATOM 3827 C C . PRO B 1 37 ? -16.15291 22.04924 46.51492 1.000 52.54609 37 PRO B C 1
ATOM 3828 O O . PRO B 1 37 ? -16.13408 21.94870 45.28603 1.000 53.31058 37 PRO B O 1
ATOM 3832 N N . SER B 1 38 ? -17.14728 21.58593 47.26298 1.000 54.29592 38 SER B N 1
ATOM 3833 C CA . SER B 1 38 ? -18.41366 21.14545 46.70327 1.000 43.29760 38 SER B CA 1
ATOM 3834 C C . SER B 1 38 ? -19.41786 22.28748 46.77949 1.000 48.33870 38 SER B C 1
ATOM 3835 O O . SER B 1 38 ? -19.17137 23.32490 47.40340 1.000 51.36691 38 SER B O 1
ATOM 3838 N N . ILE B 1 39 ? -20.57479 22.08005 46.14187 1.000 43.32131 39 ILE B N 1
ATOM 3839 C CA . ILE B 1 39 ? -21.62905 23.08653 46.19551 1.000 48.87280 39 ILE B CA 1
ATOM 3840 C C . ILE B 1 39 ? -22.15898 23.27133 47.61517 1.000 47.06155 39 ILE B C 1
ATOM 3841 O O . ILE B 1 39 ? -22.73236 24.32129 47.92465 1.000 46.20716 39 ILE B O 1
ATOM 3846 N N . TRP B 1 40 ? -21.97836 22.28285 48.49548 1.000 46.83413 40 TRP B N 1
ATOM 3847 C CA . TRP B 1 40 ? -22.39579 22.44732 49.88287 1.000 53.85176 40 TRP B CA 1
ATOM 3848 C C . TRP B 1 40 ? -21.36558 23.20540 50.71518 1.000 49.07894 40 TRP B C 1
ATOM 3849 O O . TRP B 1 40 ? -21.72680 23.78420 51.74726 1.000 41.36905 40 TRP B O 1
ATOM 3860 N N . ASP B 1 41 ? -20.10551 23.23684 50.28019 1.000 43.87799 41 ASP B N 1
ATOM 3861 C CA . ASP B 1 41 ? -19.14584 24.15977 50.87127 1.000 46.40113 41 ASP B CA 1
ATOM 3862 C C . ASP B 1 41 ? -19.58613 25.59446 50.62177 1.000 51.57847 41 ASP B C 1
ATOM 3863 O O . ASP B 1 41 ? -19.78750 26.38304 51.55255 1.000 54.85059 41 ASP B O 1
ATOM 3868 N N . THR B 1 42 ? -19.75490 25.93576 49.34940 1.000 48.12427 42 THR B N 1
ATOM 3869 C CA . THR B 1 42 ? -20.27490 27.24268 48.95269 1.000 45.69988 42 THR B CA 1
ATOM 3870 C C . THR B 1 42 ? -21.58209 27.60237 49.64036 1.000 43.46348 42 THR B C 1
ATOM 3871 O O . THR B 1 42 ? -21.75121 28.73935 50.11986 1.000 41.74634 42 THR B O 1
ATOM 3875 N N . PHE B 1 43 ? -22.50041 26.64623 49.70682 1.000 39.08449 43 PHE B N 1
ATOM 3876 C CA . PHE B 1 43 ? -23.79717 26.87830 50.31881 1.000 38.50978 43 PHE B CA 1
ATOM 3877 C C . PHE B 1 43 ? -23.66566 27.15451 51.81637 1.000 37.19834 43 PHE B C 1
ATOM 3878 O O . PHE B 1 43 ? -24.23571 28.12366 52.33236 1.000 40.78141 43 PHE B O 1
ATOM 3886 N N . SER B 1 44 ? -22.89691 26.32980 52.53434 1.000 34.08086 44 SER B N 1
ATOM 3887 C CA . SER B 1 44 ? -22.80117 26.53782 53.98203 1.000 49.74178 44 SER B CA 1
ATOM 3888 C C . SER B 1 44 ? -21.94387 27.74609 54.35877 1.000 54.24867 44 SER B C 1
ATOM 3889 O O . SER B 1 44 ? -21.93126 28.13550 55.53458 1.000 61.24722 44 SER B O 1
ATOM 3892 N N . HIS B 1 45 ? -21.24216 28.35394 53.39856 1.000 49.94798 45 HIS B N 1
ATOM 3893 C CA . HIS B 1 45 ? -20.52570 29.60331 53.62264 1.000 44.10894 45 HIS B CA 1
ATOM 3894 C C . HIS B 1 45 ? -21.28053 30.80934 53.07422 1.000 45.05373 45 HIS B C 1
ATOM 3895 O O . HIS B 1 45 ? -20.69892 31.89202 52.92565 1.000 38.83608 45 HIS B O 1
ATOM 3902 N N . THR B 1 46 ? -22.56841 30.64681 52.78764 1.000 44.21405 46 THR B N 1
ATOM 3903 C CA . THR B 1 46 ? -23.39689 31.75087 52.35431 1.000 45.73945 46 THR B CA 1
ATOM 3904 C C . THR B 1 46 ? -24.41956 32.07387 53.42808 1.000 50.75705 46 THR B C 1
ATOM 3905 O O . THR B 1 46 ? -25.11069 31.16875 53.91061 1.000 55.25436 46 THR B O 1
ATOM 3909 N N . PRO B 1 47 ? -24.53286 33.32715 53.84508 1.000 57.70482 47 PRO B N 1
ATOM 3910 C CA . PRO B 1 47 ? -25.42416 33.64388 54.96753 1.000 58.31403 47 PRO B CA 1
ATOM 3911 C C . PRO B 1 47 ? -26.88259 33.37978 54.62029 1.000 62.72438 47 PRO B C 1
ATOM 3912 O O . PRO B 1 47 ? -27.35075 33.70009 53.52645 1.000 70.17694 47 PRO B O 1
ATOM 3916 N N . GLY B 1 48 ? -27.59453 32.76891 55.56540 1.000 63.70607 48 GLY B N 1
ATOM 3917 C CA . GLY B 1 48 ? -29.02092 32.55276 55.45029 1.000 56.14616 48 GLY B CA 1
ATOM 3918 C C . GLY B 1 48 ? -29.43619 31.19174 54.93853 1.000 45.97816 48 GLY B C 1
ATOM 3919 O O . GLY B 1 48 ? -30.63985 30.91635 54.86863 1.000 52.78664 48 GLY B O 1
ATOM 3920 N N . LYS B 1 49 ? -28.48865 30.32663 54.59428 1.000 38.24000 49 LYS B N 1
ATOM 3921 C CA . LYS B 1 49 ? -28.79740 29.07338 53.92043 1.000 41.81002 49 LYS B CA 1
ATOM 3922 C C . LYS B 1 49 ? -28.84123 27.87887 54.85593 1.000 51.83751 49 LYS B C 1
ATOM 3923 O O . LYS B 1 49 ? -29.53931 26.90154 54.56157 1.000 54.41194 49 LYS B O 1
ATOM 3929 N N . VAL B 1 50 ? -28.08982 27.92116 55.95362 1.000 52.45646 50 VAL B N 1
ATOM 3930 C CA . VAL B 1 50 ? -27.96763 26.80093 56.87617 1.000 44.77310 50 VAL B CA 1
ATOM 3931 C C . VAL B 1 50 ? -28.23498 27.32259 58.27326 1.000 49.28530 50 VAL B C 1
ATOM 3932 O O . VAL B 1 50 ? -27.85913 28.45255 58.60486 1.000 50.96270 50 VAL B O 1
ATOM 3936 N N . HIS B 1 51 ? -28.91411 26.50786 59.07578 1.000 51.99397 51 HIS B N 1
ATOM 3937 C CA . HIS B 1 51 ? -29.23804 26.86456 60.44913 1.000 46.92856 51 HIS B CA 1
ATOM 3938 C C . HIS B 1 51 ? -27.98855 27.28142 61.21579 1.000 50.97232 51 HIS B C 1
ATOM 3939 O O . HIS B 1 51 ? -26.96072 26.60118 61.16612 1.000 56.40352 51 HIS B O 1
ATOM 3946 N N . ASN B 1 52 ? -28.07304 28.42988 61.89254 1.000 54.19108 52 ASN B N 1
ATOM 3947 C CA . ASN B 1 52 ? -27.02039 28.94336 62.77175 1.000 56.10747 52 ASN B CA 1
ATOM 3948 C C . ASN B 1 52 ? -25.68469 29.13313 62.06305 1.000 60.61542 52 ASN B C 1
ATOM 3949 O O . ASN B 1 52 ? -24.64251 29.21100 62.71702 1.000 63.48966 52 ASN B O 1
ATOM 3954 N N . GLY B 1 53 ? -25.68039 29.20461 60.73651 1.000 61.41040 53 GLY B N 1
ATOM 3955 C CA . GLY B 1 53 ? -24.43171 29.38274 60.02836 1.000 53.49548 53 GLY B CA 1
ATOM 3956 C C . GLY B 1 53 ? -23.47701 28.21957 60.15021 1.000 52.58591 53 GLY B C 1
ATOM 3957 O O . GLY B 1 53 ? -22.26076 28.41907 60.07671 1.000 49.08597 53 GLY B O 1
ATOM 3958 N N . ASP B 1 54 ? -23.99615 27.00641 60.33310 1.000 49.86869 54 ASP B N 1
ATOM 3959 C CA . ASP B 1 54 ? -23.15941 25.81844 60.40200 1.000 46.85148 54 ASP B CA 1
ATOM 3960 C C . ASP B 1 54 ? -22.60981 25.45477 59.02159 1.000 56.73943 54 ASP B C 1
ATOM 3961 O O . ASP B 1 54 ? -23.14766 25.84116 57.97594 1.000 49.78404 54 ASP B O 1
ATOM 3966 N N . ASN B 1 55 ? -21.52875 24.67823 59.03333 1.000 53.68451 55 ASN B N 1
ATOM 3967 C CA . ASN B 1 55 ? -20.89113 24.21196 57.81259 1.000 47.78886 55 ASN B CA 1
ATOM 3968 C C . ASN B 1 55 ? -20.24611 22.86164 58.09525 1.000 51.23123 55 ASN B C 1
ATOM 3969 O O . ASN B 1 55 ? -20.24770 22.37267 59.22957 1.000 44.20930 55 ASN B O 1
ATOM 3974 N N . GLY B 1 56 ? -19.68056 22.26362 57.05167 1.000 46.06484 56 GLY B N 1
ATOM 3975 C CA . GLY B 1 56 ? -19.06807 20.96322 57.19800 1.000 38.36190 56 GLY B CA 1
ATOM 3976 C C . GLY B 1 56 ? -17.56324 21.01539 57.11016 1.000 42.77444 56 GLY B C 1
ATOM 3977 O O . GLY B 1 56 ? -16.93163 20.01912 56.75135 1.000 53.68962 56 GLY B O 1
ATOM 3978 N N . ASP B 1 57 ? -16.97971 22.17421 57.43085 1.000 47.11733 57 ASP B N 1
ATOM 3979 C CA . ASP B 1 57 ? -15.52476 22.30381 57.42986 1.000 50.34903 57 ASP B CA 1
ATOM 3980 C C . ASP B 1 57 ? -14.87007 21.24619 58.30779 1.000 50.65240 57 ASP B C 1
ATOM 3981 O O . ASP B 1 57 ? -13.84938 20.65903 57.93144 1.000 48.82886 57 ASP B O 1
ATOM 3986 N N . VAL B 1 58 ? -15.43724 20.99444 59.48314 1.000 49.34079 58 VAL B N 1
ATOM 3987 C CA . VAL B 1 58 ? -14.93345 19.98291 60.39448 1.000 47.49097 58 VAL B CA 1
ATOM 3988 C C . VAL B 1 58 ? -15.92852 18.84509 60.56958 1.000 47.19432 58 VAL B C 1
ATOM 3989 O O . VAL B 1 58 ? -15.54347 17.67327 60.55806 1.000 42.43362 58 VAL B O 1
ATOM 3993 N N . ALA B 1 59 ? -17.21206 19.17509 60.71966 1.000 45.85883 59 ALA B N 1
ATOM 3994 C CA . ALA B 1 59 ? -18.26189 18.18275 60.91795 1.000 49.55708 59 ALA B CA 1
ATOM 3995 C C . ALA B 1 59 ? -17.89978 17.24714 62.06784 1.000 53.17405 59 ALA B C 1
ATOM 3996 O O . ALA B 1 59 ? -17.70348 17.69744 63.20003 1.000 55.61059 59 ALA B O 1
ATOM 3998 N N . CYS B 1 60 ? -17.78365 15.95216 61.77698 1.000 55.29746 60 CYS B N 1
ATOM 3999 C CA . CYS B 1 60 ? -17.46084 14.93047 62.76187 1.000 49.93547 60 CYS B CA 1
ATOM 4000 C C . CYS B 1 60 ? -15.97507 14.61129 62.78572 1.000 51.50708 60 CYS B C 1
ATOM 4001 O O . CYS B 1 60 ? -15.55693 13.74726 63.56355 1.000 56.46033 60 CYS B O 1
ATOM 4004 N N . ASP B 1 61 ? -15.18007 15.25777 61.92466 1.000 47.46994 61 ASP B N 1
ATOM 4005 C CA . ASP B 1 61 ? -13.75127 14.96980 61.78814 1.000 52.29245 61 ASP B CA 1
ATOM 4006 C C . ASP B 1 61 ? -13.51059 13.49602 61.46393 1.000 50.33167 61 ASP B C 1
ATOM 4007 O O . ASP B 1 61 ? -12.46835 12.92952 61.81040 1.000 54.05361 61 ASP B O 1
ATOM 4012 N N . HIS B 1 62 ? -14.48268 12.86767 60.79613 1.000 44.95681 62 HIS B N 1
ATOM 4013 C CA . HIS B 1 62 ? -14.38997 11.44160 60.49989 1.000 43.94119 62 HIS B CA 1
ATOM 4014 C C . HIS B 1 62 ? -13.23102 11.14006 59.55962 1.000 49.71178 62 HIS B C 1
ATOM 4015 O O . HIS B 1 62 ? -12.70538 10.02150 59.56247 1.000 56.34904 62 HIS B O 1
ATOM 4022 N N . TYR B 1 63 ? -12.81038 12.12033 58.75577 1.000 50.59504 63 TYR B N 1
ATOM 4023 C CA . TYR B 1 63 ? -11.63515 11.92122 57.91258 1.000 51.21878 63 TYR B CA 1
ATOM 4024 C C . TYR B 1 63 ? -10.41071 11.57067 58.75205 1.000 54.55162 63 TYR B C 1
ATOM 4025 O O . TYR B 1 63 ? -9.59106 10.73425 58.35465 1.000 57.59499 63 TYR B O 1
ATOM 4034 N N . HIS B 1 64 ? -10.28167 12.18347 59.92666 1.000 53.86902 64 HIS B N 1
ATOM 4035 C CA . HIS B 1 64 ? -9.15254 11.92397 60.80657 1.000 48.78486 64 HIS B CA 1
ATOM 4036 C C . HIS B 1 64 ? -9.43766 10.85645 61.85128 1.000 49.18105 64 HIS B C 1
ATOM 4037 O O . HIS B 1 64 ? -8.49299 10.31238 62.43259 1.000 59.56009 64 HIS B O 1
ATOM 4044 N N . ARG B 1 65 ? -10.70697 10.54687 62.10767 1.000 48.61996 65 ARG B N 1
ATOM 4045 C CA . ARG B 1 65 ? -11.08918 9.66984 63.20889 1.000 49.24081 65 ARG B CA 1
ATOM 4046 C C . ARG B 1 65 ? -11.75189 8.38094 62.74287 1.000 50.90792 65 ARG B C 1
ATOM 4047 O O . ARG B 1 65 ? -12.32801 7.66299 63.57190 1.000 52.40010 65 ARG B O 1
ATOM 4055 N N . TYR B 1 66 ? -11.67187 8.06614 61.44325 1.000 46.59938 66 TYR B N 1
ATOM 4056 C CA . TYR B 1 66 ? -12.38959 6.91804 60.89659 1.000 45.15553 66 TYR B CA 1
ATOM 4057 C C . TYR B 1 66 ? -11.94237 5.61669 61.55381 1.000 45.32142 66 TYR B C 1
ATOM 4058 O O . TYR B 1 66 ? -12.75662 4.70892 61.75567 1.000 49.39766 66 TYR B O 1
ATOM 4067 N N . LYS B 1 67 ? -10.65017 5.49703 61.87962 1.000 39.70381 67 LYS B N 1
ATOM 4068 C CA . LYS B 1 67 ? -10.17657 4.29608 62.56504 1.000 52.50451 67 LYS B CA 1
ATOM 4069 C C . LYS B 1 67 ? -10.95262 4.05953 63.85147 1.000 48.22353 67 LYS B C 1
ATOM 4070 O O . LYS B 1 67 ? -11.37804 2.93344 64.13055 1.000 53.31043 67 LYS B O 1
ATOM 4076 N N . GLU B 1 68 ? -11.17384 5.12059 64.62927 1.000 51.13778 68 GLU B N 1
ATOM 4077 C CA . GLU B 1 68 ? -11.97355 5.01316 65.84384 1.000 56.10020 68 GLU B CA 1
ATOM 4078 C C . GLU B 1 68 ? -13.43756 4.73360 65.52577 1.000 58.38441 68 GLU B C 1
ATOM 4079 O O . GLU B 1 68 ? -14.10364 3.98553 66.25181 1.000 59.48280 68 GLU B O 1
ATOM 4085 N N . ASP B 1 69 ? -13.95148 5.32054 64.43849 1.000 57.37469 69 ASP B N 1
ATOM 4086 C CA . ASP B 1 69 ? -15.34982 5.12629 64.06776 1.000 50.98448 69 ASP B CA 1
ATOM 4087 C C . ASP B 1 69 ? -15.61344 3.69982 63.60125 1.000 48.15292 69 ASP B C 1
ATOM 4088 O O . ASP B 1 69 ? -16.69132 3.14963 63.85018 1.000 47.85202 69 ASP B O 1
ATOM 4093 N N . VAL B 1 70 ? -14.65337 3.08901 62.90526 1.000 50.20296 70 VAL B N 1
ATOM 4094 C CA . VAL B 1 70 ? -14.83543 1.69977 62.49831 1.000 57.97316 70 VAL B CA 1
ATOM 4095 C C . VAL B 1 70 ? -14.86901 0.78566 63.71521 1.000 64.50729 70 VAL B C 1
ATOM 4096 O O . VAL B 1 70 ? -15.58779 -0.22725 63.71883 1.000 68.25334 70 VAL B O 1
ATOM 4100 N N . GLU B 1 71 ? -14.12490 1.12963 64.77002 1.000 61.74516 71 GLU B N 1
ATOM 4101 C CA . GLU B 1 71 ? -14.14386 0.29410 65.95831 1.000 63.33328 71 GLU B CA 1
ATOM 4102 C C . GLU B 1 71 ? -15.50361 0.38955 66.65055 1.000 59.45483 71 GLU B C 1
ATOM 4103 O O . GLU B 1 71 ? -16.04899 -0.61068 67.11720 1.000 65.87489 71 GLU B O 1
ATOM 4109 N N . LEU B 1 72 ? -16.07204 1.59148 66.72862 1.000 54.80886 72 LEU B N 1
ATOM 4110 C CA . LEU B 1 72 ? -17.44885 1.71231 67.19796 1.000 53.92678 72 LEU B CA 1
ATOM 4111 C C . LEU B 1 72 ? -18.37686 0.84153 66.36945 1.000 56.77817 72 LEU B C 1
ATOM 4112 O O . LEU B 1 72 ? -19.26236 0.17916 66.91437 1.000 63.28762 72 LEU B O 1
ATOM 4117 N N . MET B 1 73 ? -18.18334 0.82397 65.04812 1.000 54.07071 73 MET B N 1
ATOM 4118 C CA . MET B 1 73 ? -18.99799 -0.04171 64.20144 1.000 59.64870 73 MET B CA 1
ATOM 4119 C C . MET B 1 73 ? -18.78842 -1.50952 64.54470 1.000 61.33961 73 MET B C 1
ATOM 4120 O O . MET B 1 73 ? -19.74176 -2.29717 64.52593 1.000 59.15585 73 MET B O 1
ATOM 4125 N N . LYS B 1 74 ? -17.54649 -1.89745 64.86037 1.000 61.67282 74 LYS B N 1
ATOM 4126 C CA . LYS B 1 74 ? -17.26891 -3.29922 65.15010 1.000 60.68228 74 LYS B CA 1
ATOM 4127 C C . LYS B 1 74 ? -17.88074 -3.70593 66.48516 1.000 61.17988 74 LYS B C 1
ATOM 4128 O O . LYS B 1 74 ? -18.34332 -4.84158 66.64819 1.000 56.55946 74 LYS B O 1
ATOM 4134 N N . GLU B 1 75 ? -17.89746 -2.79189 67.45263 1.000 67.04967 75 GLU B N 1
ATOM 4135 C CA . GLU B 1 75 ? -18.52032 -3.10353 68.73018 1.000 66.44121 75 GLU B CA 1
ATOM 4136 C C . GLU B 1 75 ? -20.03471 -2.96825 68.68260 1.000 60.29381 75 GLU B C 1
ATOM 4137 O O . GLU B 1 75 ? -20.71014 -3.41714 69.60959 1.000 71.16672 75 GLU B O 1
ATOM 4143 N N . LEU B 1 76 ? -20.58582 -2.38222 67.62504 1.000 58.64067 76 LEU B N 1
ATOM 4144 C CA . LEU B 1 76 ? -22.02148 -2.46800 67.39692 1.000 65.29685 76 LEU B CA 1
ATOM 4145 C C . LEU B 1 76 ? -22.41446 -3.74466 66.66454 1.000 67.85824 76 LEU B C 1
ATOM 4146 O O . LEU B 1 76 ? -23.58426 -4.14012 66.71507 1.000 70.01065 76 LEU B O 1
ATOM 4151 N N . GLY B 1 77 ? -21.46685 -4.39794 65.99506 1.000 67.15995 77 GLY B N 1
ATOM 4152 C CA . GLY B 1 77 ? -21.75355 -5.63952 65.30390 1.000 66.21532 77 GLY B CA 1
ATOM 4153 C C . GLY B 1 77 ? -22.31951 -5.47806 63.91214 1.000 70.23507 77 GLY B C 1
ATOM 4154 O O . GLY B 1 77 ? -23.01867 -6.37488 63.43042 1.000 75.86972 77 GLY B O 1
ATOM 4155 N N . LEU B 1 78 ? -22.02053 -4.36750 63.24028 1.000 65.80279 78 LEU B N 1
ATOM 4156 C CA . LEU B 1 78 ? -22.61749 -4.08265 61.94164 1.000 68.23473 78 LEU B CA 1
ATOM 4157 C C . LEU B 1 78 ? -22.17536 -5.09399 60.88772 1.000 69.45029 78 LEU B C 1
ATOM 4158 O O . LEU B 1 78 ? -20.99027 -5.42247 60.78074 1.000 71.75703 78 LEU B O 1
ATOM 4163 N N . ASN B 1 79 ? -23.14246 -5.58980 60.11157 1.000 68.65332 79 ASN B N 1
ATOM 4164 C CA . ASN B 1 79 ? -22.82588 -6.33199 58.89483 1.000 74.30574 79 ASN B CA 1
ATOM 4165 C C . ASN B 1 79 ? -22.18286 -5.41953 57.86074 1.000 69.34410 79 ASN B C 1
ATOM 4166 O O . ASN B 1 79 ? -21.14946 -5.75492 57.27124 1.000 68.18539 79 ASN B O 1
ATOM 4171 N N . ALA B 1 80 ? -22.79332 -4.26214 57.62211 1.000 64.07450 80 ALA B N 1
ATOM 4172 C CA . ALA B 1 80 ? -22.36995 -3.35557 56.56989 1.000 58.24381 80 ALA B CA 1
ATOM 4173 C C . ALA B 1 80 ? -22.37610 -1.93278 57.10313 1.000 53.87020 80 ALA B C 1
ATOM 4174 O O . ALA B 1 80 ? -22.82567 -1.66225 58.22121 1.000 49.73316 80 ALA B O 1
ATOM 4176 N N . TYR B 1 81 ? -21.85747 -1.02118 56.28350 1.000 52.28745 81 TYR B N 1
ATOM 4177 C CA . TYR B 1 81 ? -21.79482 0.39662 56.61659 1.000 46.48478 81 TYR B CA 1
ATOM 4178 C C . TYR B 1 81 ? -21.98240 1.18460 55.33034 1.000 48.67487 81 TYR B C 1
ATOM 4179 O O . TYR B 1 81 ? -21.18115 1.05849 54.39829 1.000 47.20825 81 TYR B O 1
ATOM 4188 N N . ARG B 1 82 ? -23.05201 1.96974 55.26819 1.000 47.70007 82 ARG B N 1
ATOM 4189 C CA . ARG B 1 82 ? -23.33302 2.78627 54.09934 1.000 49.09890 82 ARG B CA 1
ATOM 4190 C C . ARG B 1 82 ? -22.64918 4.13592 54.26529 1.000 50.35590 82 ARG B C 1
ATOM 4191 O O . ARG B 1 82 ? -22.95413 4.88734 55.20048 1.000 51.85280 82 ARG B O 1
ATOM 4199 N N . PHE B 1 83 ? -21.71650 4.43447 53.36856 1.000 45.53706 83 PHE B N 1
ATOM 4200 C CA . PHE B 1 83 ? -21.10036 5.74807 53.31254 1.000 47.34498 83 PHE B CA 1
ATOM 4201 C C . PHE B 1 83 ? -21.05646 6.23891 51.87159 1.000 49.70443 83 PHE B C 1
ATOM 4202 O O . PHE B 1 83 ? -21.33404 5.50213 50.91766 1.000 39.47379 83 PHE B O 1
ATOM 4210 N N . SER B 1 84 ? -20.68798 7.50721 51.74025 1.000 46.77556 84 SER B N 1
ATOM 4211 C CA . SER B 1 84 ? -20.61360 8.20502 50.47242 1.000 43.03785 84 SER B CA 1
ATOM 4212 C C . SER B 1 84 ? -19.17052 8.58020 50.18634 1.000 45.07426 84 SER B C 1
ATOM 4213 O O . SER B 1 84 ? -18.41531 8.91350 51.10169 1.000 50.98407 84 SER B O 1
ATOM 4216 N N . ILE B 1 85 ? -18.78745 8.51275 48.92249 1.000 49.56721 85 ILE B N 1
ATOM 4217 C CA . ILE B 1 85 ? -17.51466 9.06555 48.47260 1.000 42.97494 85 ILE B CA 1
ATOM 4218 C C . ILE B 1 85 ? -17.76077 10.49362 48.01874 1.000 43.87540 85 ILE B C 1
ATOM 4219 O O . ILE B 1 85 ? -18.77105 10.78885 47.36412 1.000 48.98579 85 ILE B O 1
ATOM 4224 N N . SER B 1 86 ? -16.85587 11.39381 48.39107 1.000 44.94212 86 SER B N 1
ATOM 4225 C CA . SER B 1 86 ? -16.98395 12.80740 48.05485 1.000 47.21319 86 SER B CA 1
ATOM 4226 C C . SER B 1 86 ? -16.24482 13.06778 46.74874 1.000 43.64097 86 SER B C 1
ATOM 4227 O O . SER B 1 86 ? -15.00552 13.02363 46.70578 1.000 44.57661 86 SER B O 1
ATOM 4230 N N . TRP B 1 87 ? -17.00543 13.31200 45.67955 1.000 42.09970 87 TRP B N 1
ATOM 4231 C CA . TRP B 1 87 ? -16.44061 13.67654 44.37832 1.000 39.04210 87 TRP B CA 1
ATOM 4232 C C . TRP B 1 87 ? -15.31365 14.70541 44.45583 1.000 43.53782 87 TRP B C 1
ATOM 4233 O O . TRP B 1 87 ? -14.23088 14.43085 43.91801 1.000 34.68884 87 TRP B O 1
ATOM 4244 N N . PRO B 1 88 ? -15.46510 15.85953 45.12773 1.000 45.96159 88 PRO B N 1
ATOM 4245 C CA . PRO B 1 88 ? -14.35832 16.83110 45.15911 1.000 42.76288 88 PRO B CA 1
ATOM 4246 C C . PRO B 1 88 ? -13.12848 16.33793 45.90684 1.000 49.28083 88 PRO B C 1
ATOM 4247 O O . PRO B 1 88 ? -12.04983 16.92420 45.73302 1.000 45.66705 88 PRO B O 1
ATOM 4251 N N . ARG B 1 89 ? -13.25152 15.29551 46.73801 1.000 41.60469 89 ARG B N 1
ATOM 4252 C CA . ARG B 1 89 ? -12.06479 14.71927 47.35952 1.000 48.07908 89 ARG B CA 1
ATOM 4253 C C . ARG B 1 89 ? -11.31399 13.81137 46.39612 1.000 48.82306 89 ARG B C 1
ATOM 4254 O O . ARG B 1 89 ? -10.07897 13.76362 46.43356 1.000 45.95817 89 ARG B O 1
ATOM 4262 N N . ILE B 1 90 ? -12.03983 13.09711 45.53317 1.000 51.23436 90 ILE B N 1
ATOM 4263 C CA . ILE B 1 90 ? -11.41547 12.26462 44.51090 1.000 45.43686 90 ILE B CA 1
ATOM 4264 C C . ILE B 1 90 ? -10.93276 13.11883 43.34830 1.000 42.94565 90 ILE B C 1
ATOM 4265 O O . ILE B 1 90 ? -9.81796 12.93988 42.84355 1.000 44.04960 90 ILE B O 1
ATOM 4270 N N . LEU B 1 91 ? -11.76935 14.05266 42.90289 1.000 42.44314 91 LEU B N 1
ATOM 4271 C CA . LEU B 1 91 ? -11.45310 14.93813 41.78425 1.000 45.38760 91 LEU B CA 1
ATOM 4272 C C . LEU B 1 91 ? -11.75632 16.36721 42.21568 1.000 45.49173 91 LEU B C 1
ATOM 4273 O O . LEU B 1 91 ? -12.92580 16.78767 42.19784 1.000 46.15628 91 LEU B O 1
ATOM 4278 N N . PRO B 1 92 ? -10.73730 17.13829 42.60211 1.000 43.27424 92 PRO B N 1
ATOM 4279 C CA . PRO B 1 92 ? -10.98051 18.49278 43.12975 1.000 42.81479 92 PRO B CA 1
ATOM 4280 C C . PRO B 1 92 ? -11.86711 19.35403 42.24689 1.000 49.42653 92 PRO B C 1
ATOM 4281 O O . PRO B 1 92 ? -12.72957 20.08006 42.75813 1.000 48.94850 92 PRO B O 1
ATOM 4285 N N . GLU B 1 93 ? -11.67254 19.30196 40.93040 1.000 50.74624 93 GLU B N 1
ATOM 4286 C CA . GLU B 1 93 ? -12.44642 20.11372 40.00181 1.000 48.63364 93 GLU B CA 1
ATOM 4287 C C . GLU B 1 93 ? -13.53020 19.31569 39.29011 1.000 40.53802 93 GLU B C 1
ATOM 4288 O O . GLU B 1 93 ? -14.10545 19.80381 38.31723 1.000 52.38035 93 GLU B O 1
ATOM 4294 N N . GLY B 1 94 ? -13.82416 18.10539 39.75196 1.000 45.56117 94 GLY B N 1
ATOM 4295 C CA . GLY B 1 94 ? -14.82829 17.27837 39.11553 1.000 46.77681 94 GLY B CA 1
ATOM 4296 C C . GLY B 1 94 ? -14.28638 16.52762 37.91836 1.000 51.46586 94 GLY B C 1
ATOM 4297 O O . GLY B 1 94 ? -14.76273 15.43221 37.60368 1.000 51.04139 94 GLY B O 1
ATOM 4298 N N . GLU B 1 95 ? -13.28151 17.10900 37.25637 1.000 48.82061 95 GLU B N 1
ATOM 4299 C CA . GLU B 1 95 ? -12.65720 16.53958 36.07156 1.000 55.69850 95 GLU B CA 1
ATOM 4300 C C . GLU B 1 95 ? -11.14784 16.69453 36.17083 1.000 55.41732 95 GLU B C 1
ATOM 4301 O O . GLU B 1 95 ? -10.64815 17.64931 36.77227 1.000 56.91330 95 GLU B O 1
ATOM 4307 N N . GLY B 1 96 ? -10.42348 15.76556 35.54821 1.000 44.42876 96 GLY B N 1
ATOM 4308 C CA . GLY B 1 96 ? -8.98792 15.92320 35.41588 1.000 49.46193 96 GLY B CA 1
ATOM 4309 C C . GLY B 1 96 ? -8.14107 15.08919 36.35358 1.000 55.43151 96 GLY B C 1
ATOM 4310 O O . GLY B 1 96 ? -8.23938 13.85750 36.35395 1.000 55.86601 96 GLY B O 1
ATOM 4311 N N . LYS B 1 97 ? -7.29990 15.74400 37.15439 1.000 52.27598 97 LYS B N 1
ATOM 4312 C CA . LYS B 1 97 ? -6.33114 15.03263 37.97933 1.000 59.35221 97 LYS B CA 1
ATOM 4313 C C . LYS B 1 97 ? -7.01504 14.42739 39.20448 1.000 61.22178 97 LYS B C 1
ATOM 4314 O O . LYS B 1 97 ? -7.78923 15.09453 39.89831 1.000 68.22464 97 LYS B O 1
ATOM 4320 N N . VAL B 1 98 ? -6.75022 13.14986 39.44339 1.000 57.46083 98 VAL B N 1
ATOM 4321 C CA . VAL B 1 98 ? -7.30007 12.45727 40.60123 1.000 56.05108 98 VAL B CA 1
ATOM 4322 C C . VAL B 1 98 ? -6.44021 12.76159 41.82009 1.000 49.66118 98 VAL B C 1
ATOM 4323 O O . VAL B 1 98 ? -5.20719 12.77676 41.74146 1.000 46.36649 98 VAL B O 1
ATOM 4327 N N . ASN B 1 99 ? -7.08834 13.01655 42.95246 1.000 39.71872 99 ASN B N 1
ATOM 4328 C CA . ASN B 1 99 ? -6.37546 13.27318 44.20024 1.000 47.07512 99 ASN B CA 1
ATOM 4329 C C . ASN B 1 99 ? -5.98682 11.94223 44.83488 1.000 50.78492 99 ASN B C 1
ATOM 4330 O O . ASN B 1 99 ? -6.85543 11.17481 45.26466 1.000 47.26595 99 ASN B O 1
ATOM 4335 N N . GLN B 1 100 ? -4.67822 11.67197 44.90092 1.000 54.10471 100 GLN B N 1
ATOM 4336 C CA . GLN B 1 100 ? -4.20513 10.38429 45.40484 1.000 57.68710 100 GLN B CA 1
ATOM 4337 C C . GLN B 1 100 ? -4.50495 10.21762 46.88873 1.000 57.66990 100 GLN B C 1
ATOM 4338 O O . GLN B 1 100 ? -4.81714 9.11008 47.34014 1.000 60.74423 100 GLN B O 1
ATOM 4344 N N . LYS B 1 101 ? -4.41389 11.29827 47.66669 1.000 59.69167 101 LYS B N 1
ATOM 4345 C CA . LYS B 1 101 ? -4.75199 11.19297 49.08190 1.000 61.89698 101 LYS B CA 1
ATOM 4346 C C . LYS B 1 101 ? -6.24662 10.96584 49.27533 1.000 65.00402 101 LYS B C 1
ATOM 4347 O O . LYS B 1 101 ? -6.65681 10.35627 50.26866 1.000 60.03311 101 LYS B O 1
ATOM 4353 N N . GLY B 1 102 ? -7.07136 11.43983 48.33667 1.000 61.91449 102 GLY B N 1
ATOM 4354 C CA . GLY B 1 102 ? -8.47894 11.07434 48.35188 1.000 52.06335 102 GLY B CA 1
ATOM 4355 C C . GLY B 1 102 ? -8.68445 9.58560 48.15065 1.000 56.10711 102 GLY B C 1
ATOM 4356 O O . GLY B 1 102 ? -9.47196 8.95757 48.86113 1.000 57.89814 102 GLY B O 1
ATOM 4357 N N . LEU B 1 103 ? -7.97725 9.00082 47.17778 1.000 56.78758 103 LEU B N 1
ATOM 4358 C CA . LEU B 1 103 ? -7.98601 7.54892 47.01455 1.000 52.14477 103 LEU B CA 1
ATOM 4359 C C . LEU B 1 103 ? -7.48506 6.85274 48.27663 1.000 51.79964 103 LEU B C 1
ATOM 4360 O O . LEU B 1 103 ? -8.11213 5.90880 48.76933 1.000 51.48226 103 LEU B O 1
ATOM 4365 N N . ASP B 1 104 ? -6.35157 7.31543 48.81703 1.000 55.16853 104 ASP B N 1
ATOM 4366 C CA . ASP B 1 104 ? -5.75860 6.67496 49.98871 1.000 55.23953 104 ASP B CA 1
ATOM 4367 C C . ASP B 1 104 ? -6.73803 6.61916 51.15536 1.000 51.16429 104 ASP B C 1
ATOM 4368 O O . ASP B 1 104 ? -6.81303 5.60705 51.86242 1.000 54.61345 104 ASP B O 1
ATOM 4373 N N . PHE B 1 105 ? -7.49945 7.69303 51.37270 1.000 42.98753 105 PHE B N 1
ATOM 4374 C CA . PHE B 1 105 ? -8.44428 7.70433 52.48474 1.000 47.91049 105 PHE B CA 1
ATOM 4375 C C . PHE B 1 105 ? -9.48320 6.59950 52.34135 1.000 55.16415 105 PHE B C 1
ATOM 4376 O O . PHE B 1 105 ? -9.67870 5.78937 53.25432 1.000 54.93481 105 PHE B O 1
ATOM 4384 N N . TYR B 1 106 ? -10.16614 6.55452 51.19692 1.000 54.91743 106 TYR B N 1
ATOM 4385 C CA . TYR B 1 106 ? -11.22831 5.57350 51.02578 1.000 48.47727 106 TYR B CA 1
ATOM 4386 C C . TYR B 1 106 ? -10.67477 4.15608 50.96091 1.000 51.37830 106 TYR B C 1
ATOM 4387 O O . TYR B 1 106 ? -11.33138 3.21627 51.42302 1.000 51.95008 106 TYR B O 1
ATOM 4396 N N . ASN B 1 107 ? -9.46377 3.98208 50.42776 1.000 48.19309 107 ASN B N 1
ATOM 4397 C CA . ASN B 1 107 ? -8.81917 2.67776 50.50924 1.000 48.54249 107 ASN B CA 1
ATOM 4398 C C . ASN B 1 107 ? -8.56887 2.28813 51.95934 1.000 55.35751 107 ASN B C 1
ATOM 4399 O O . ASN B 1 107 ? -8.80856 1.14137 52.35371 1.000 58.43238 107 ASN B O 1
ATOM 4404 N N . ASN B 1 108 ? -8.09253 3.23482 52.77103 1.000 55.54713 108 ASN B N 1
ATOM 4405 C CA . ASN B 1 108 ? -7.84558 2.94574 54.17912 1.000 55.95088 108 ASN B CA 1
ATOM 4406 C C . ASN B 1 108 ? -9.14850 2.69139 54.93179 1.000 53.69688 108 ASN B C 1
ATOM 4407 O O . ASN B 1 108 ? -9.20493 1.82166 55.81070 1.000 56.50947 108 ASN B O 1
ATOM 4412 N N . LEU B 1 109 ? -10.20322 3.44172 54.60683 1.000 48.11191 109 LEU B N 1
ATOM 4413 C CA . LEU B 1 109 ? -11.50159 3.20749 55.23366 1.000 54.70212 109 LEU B CA 1
ATOM 4414 C C . LEU B 1 109 ? -12.03994 1.82509 54.87508 1.000 60.81773 109 LEU B C 1
ATOM 4415 O O . LEU B 1 109 ? -12.42466 1.04519 55.75743 1.000 57.43757 109 LEU B O 1
ATOM 4420 N N . ILE B 1 110 ? -12.06542 1.50632 53.57615 1.000 53.80747 110 ILE B N 1
ATOM 4421 C CA . ILE B 1 110 ? -12.55697 0.20868 53.11501 1.000 49.92465 110 ILE B CA 1
ATOM 4422 C C . ILE B 1 110 ? -11.77855 -0.92414 53.77813 1.000 56.69366 110 ILE B C 1
ATOM 4423 O O . ILE B 1 110 ? -12.36406 -1.86453 54.32978 1.000 57.72736 110 ILE B O 1
ATOM 4428 N N . ASP B 1 111 ? -10.44397 -0.85261 53.72860 1.000 56.53445 111 ASP B N 1
ATOM 4429 C CA . ASP B 1 111 ? -9.62501 -1.91230 54.30667 1.000 59.30142 111 ASP B CA 1
ATOM 4430 C C . ASP B 1 111 ? -9.87830 -2.04872 55.80072 1.000 61.42936 111 ASP B C 1
ATOM 4431 O O . ASP B 1 111 ? -9.96782 -3.16687 56.31972 1.000 66.71665 111 ASP B O 1
ATOM 4436 N N . GLU B 1 112 ? -10.00112 -0.92063 56.50812 1.000 62.34438 112 GLU B N 1
ATOM 4437 C CA . GLU B 1 112 ? -10.34328 -0.96391 57.92799 1.000 64.00579 112 GLU B CA 1
ATOM 4438 C C . GLU B 1 112 ? -11.72834 -1.55598 58.15185 1.000 61.27433 112 GLU B C 1
ATOM 4439 O O . GLU B 1 112 ? -11.97343 -2.18795 59.18655 1.000 52.32129 112 GLU B O 1
ATOM 4445 N N . LEU B 1 113 ? -12.64174 -1.36374 57.19412 1.000 63.00243 113 LEU B N 1
ATOM 4446 C CA . LEU B 1 113 ? -13.98786 -1.91261 57.31857 1.000 58.39667 113 LEU B CA 1
ATOM 4447 C C . LEU B 1 113 ? -13.98674 -3.42656 57.15548 1.000 61.34105 113 LEU B C 1
ATOM 4448 O O . LEU B 1 113 ? -14.62355 -4.14494 57.93430 1.000 67.78769 113 LEU B O 1
ATOM 4453 N N . LEU B 1 114 ? -13.28981 -3.93165 56.13553 1.000 61.76256 114 LEU B N 1
ATOM 4454 C CA . LEU B 1 114 ? -13.32083 -5.36593 55.87260 1.000 59.76449 114 LEU B CA 1
ATOM 4455 C C . LEU B 1 114 ? -12.54102 -6.14278 56.92112 1.000 59.85339 114 LEU B C 1
ATOM 4456 O O . LEU B 1 114 ? -12.89357 -7.28726 57.23159 1.000 57.75215 114 LEU B O 1
ATOM 4461 N N . GLU B 1 115 ? -11.48536 -5.54429 57.47640 1.000 59.59153 115 GLU B N 1
ATOM 4462 C CA . GLU B 1 115 ? -10.75586 -6.19339 58.55730 1.000 60.47812 115 GLU B CA 1
ATOM 4463 C C . GLU B 1 115 ? -11.64096 -6.42181 59.77693 1.000 56.68353 115 GLU B C 1
ATOM 4464 O O . GLU B 1 115 ? -11.37367 -7.33634 60.56260 1.000 56.66450 115 GLU B O 1
ATOM 4470 N N . ASN B 1 116 ? -12.70595 -5.63405 59.93230 1.000 53.99252 116 ASN B N 1
ATOM 4471 C CA . ASN B 1 116 ? -13.63804 -5.76842 61.04166 1.000 63.18239 116 ASN B CA 1
ATOM 4472 C C . ASN B 1 116 ? -14.95019 -6.42727 60.62890 1.000 60.68076 116 ASN B C 1
ATOM 4473 O O . ASN B 1 116 ? -15.93731 -6.34250 61.36994 1.000 60.43981 116 ASN B O 1
ATOM 4478 N N . GLY B 1 117 ? -14.97763 -7.08536 59.46880 1.000 52.05158 117 GLY B N 1
ATOM 4479 C CA . GLY B 1 117 ? -16.15437 -7.81666 59.03941 1.000 49.32806 117 GLY B CA 1
ATOM 4480 C C . GLY B 1 117 ? -17.29392 -6.96124 58.53869 1.000 53.91340 117 GLY B C 1
ATOM 4481 O O . GLY B 1 117 ? -18.41777 -7.45794 58.40543 1.000 59.54072 117 GLY B O 1
ATOM 4482 N N . ILE B 1 118 ? -17.03697 -5.68903 58.24905 1.000 51.17391 118 ILE B N 1
ATOM 4483 C CA . ILE B 1 118 ? -18.06366 -4.74200 57.83001 1.000 55.20275 118 ILE B CA 1
ATOM 4484 C C . ILE B 1 118 ? -17.97652 -4.57005 56.31973 1.000 55.15130 118 ILE B C 1
ATOM 4485 O O . ILE B 1 118 ? -16.93790 -4.14914 55.79598 1.000 53.21570 118 ILE B O 1
ATOM 4490 N N . GLU B 1 119 ? -19.07079 -4.87990 55.61968 1.000 58.24417 119 GLU B N 1
ATOM 4491 C CA . GLU B 1 119 ? -19.07656 -4.79397 54.15988 1.000 56.75317 119 GLU B CA 1
ATOM 4492 C C . GLU B 1 119 ? -19.38050 -3.36522 53.71648 1.000 52.52260 119 GLU B C 1
ATOM 4493 O O . GLU B 1 119 ? -20.36887 -2.77775 54.16558 1.000 56.61638 119 GLU B O 1
ATOM 4499 N N . PRO B 1 120 ? -18.54838 -2.77186 52.86447 1.000 49.57481 120 PRO B N 1
ATOM 4500 C CA . PRO B 1 120 ? -18.83330 -1.41935 52.36190 1.000 51.13362 120 PRO B CA 1
ATOM 4501 C C . PRO B 1 120 ? -20.04719 -1.39617 51.44163 1.000 53.50006 120 PRO B C 1
ATOM 4502 O O . PRO B 1 120 ? -20.17546 -2.21947 50.53205 1.000 60.39788 120 PRO B O 1
ATOM 4506 N N . PHE B 1 121 ? -20.93349 -0.43363 51.68636 1.000 50.93315 121 PHE B N 1
ATOM 4507 C CA . PHE B 1 121 ? -22.10437 -0.15481 50.85709 1.000 45.65552 121 PHE B CA 1
ATOM 4508 C C . PHE B 1 121 ? -21.98616 1.30838 50.44263 1.000 46.71812 121 PHE B C 1
ATOM 4509 O O . PHE B 1 121 ? -22.25839 2.20594 51.24416 1.000 49.10665 121 PHE B O 1
ATOM 4517 N N . VAL B 1 122 ? -21.58432 1.56690 49.20134 1.000 39.75698 122 VAL B N 1
ATOM 4518 C CA . VAL B 1 122 ? -21.00374 2.85474 48.83596 1.000 47.48514 122 VAL B CA 1
ATOM 4519 C C . VAL B 1 122 ? -21.94614 3.63648 47.92369 1.000 47.27803 122 VAL B C 1
ATOM 4520 O O . VAL B 1 122 ? -22.37973 3.13465 46.88065 1.000 48.80929 122 VAL B O 1
ATOM 4524 N N . THR B 1 123 ? -22.25037 4.87046 48.32548 1.000 42.26993 123 THR B N 1
ATOM 4525 C CA . THR B 1 123 ? -22.99649 5.82206 47.51685 1.000 48.20176 123 THR B CA 1
ATOM 4526 C C . THR B 1 123 ? -22.01030 6.69919 46.75134 1.000 53.64999 123 THR B C 1
ATOM 4527 O O . THR B 1 123 ? -21.09186 7.27382 47.34664 1.000 52.94959 123 THR B O 1
ATOM 4531 N N . LEU B 1 124 ? -22.19779 6.79740 45.43230 1.000 47.83029 124 LEU B N 1
ATOM 4532 C CA . LEU B 1 124 ? -21.28561 7.59929 44.62128 1.000 45.20137 124 LEU B CA 1
ATOM 4533 C C . LEU B 1 124 ? -21.60572 9.08639 44.71934 1.000 43.82744 124 LEU B C 1
ATOM 4534 O O . LEU B 1 124 ? -20.69489 9.92127 44.78376 1.000 38.78905 124 LEU B O 1
ATOM 4539 N N . TYR B 1 125 ? -22.88817 9.43874 44.72094 1.000 40.22946 125 TYR B N 1
ATOM 4540 C CA . TYR B 1 125 ? -23.31122 10.83570 44.69075 1.000 40.73600 125 TYR B CA 1
ATOM 4541 C C . TYR B 1 125 ? -24.27555 11.07313 45.84448 1.000 48.69236 125 TYR B C 1
ATOM 4542 O O . TYR B 1 125 ? -25.44374 10.67758 45.78086 1.000 47.14220 125 TYR B O 1
ATOM 4551 N N . HIS B 1 126 ? -23.78749 11.73475 46.88773 1.000 50.66567 126 HIS B N 1
ATOM 4552 C CA . HIS B 1 126 ? -24.66062 12.14101 47.97603 1.000 49.56128 126 HIS B CA 1
ATOM 4553 C C . HIS B 1 126 ? -24.63223 13.65428 48.11018 1.000 49.92291 126 HIS B C 1
ATOM 4554 O O . HIS B 1 126 ? -24.34328 14.18161 49.19307 1.000 44.38269 126 HIS B O 1
ATOM 4561 N N . TRP B 1 127 ? -24.88689 14.34480 46.99213 1.000 44.92538 127 TRP B N 1
ATOM 4562 C CA . TRP B 1 127 ? -25.26002 15.75636 46.88746 1.000 38.76226 127 TRP B CA 1
ATOM 4563 C C . TRP B 1 127 ? -24.07718 16.73054 46.88675 1.000 41.81862 127 TRP B C 1
ATOM 4564 O O . TRP B 1 127 ? -24.30785 17.94382 46.85716 1.000 49.04677 127 TRP B O 1
ATOM 4575 N N . ASP B 1 128 ? -22.83315 16.26575 46.89198 1.000 44.85776 128 ASP B N 1
ATOM 4576 C CA . ASP B 1 128 ? -21.69010 17.17933 46.94366 1.000 47.85397 128 ASP B CA 1
ATOM 4577 C C . ASP B 1 128 ? -21.05727 17.30856 45.55802 1.000 50.34729 128 ASP B C 1
ATOM 4578 O O . ASP B 1 128 ? -19.91352 16.91825 45.30470 1.000 46.13492 128 ASP B O 1
ATOM 4583 N N . LEU B 1 129 ? -21.83895 17.88381 44.65592 1.000 51.88417 129 LEU B N 1
ATOM 4584 C CA . LEU B 1 129 ? -21.33004 18.20971 43.33334 1.000 48.87709 129 LEU B CA 1
ATOM 4585 C C . LEU B 1 129 ? -20.11917 19.13390 43.45747 1.000 42.70865 129 LEU B C 1
ATOM 4586 O O . LEU B 1 129 ? -20.18925 20.14332 44.17012 1.000 39.79012 129 LEU B O 1
ATOM 4591 N N . PRO B 1 130 ? -18.99281 18.80983 42.82406 1.000 39.84113 130 PRO B N 1
ATOM 4592 C CA . PRO B 1 130 ? -17.85229 19.73673 42.81567 1.000 43.77836 130 PRO B CA 1
ATOM 4593 C C . PRO B 1 130 ? -18.25461 21.11739 42.31179 1.000 42.70269 130 PRO B C 1
ATOM 4594 O O . PRO B 1 130 ? -18.87220 21.25704 41.25201 1.000 41.68814 130 PRO B O 1
ATOM 4598 N N . GLN B 1 131 ? -17.88893 22.14215 43.08912 1.000 40.49539 131 GLN B N 1
ATOM 4599 C CA . GLN B 1 131 ? -18.23942 23.51595 42.74491 1.000 38.67301 131 GLN B CA 1
ATOM 4600 C C . GLN B 1 131 ? -17.75289 23.89311 41.35054 1.000 41.66768 131 GLN B C 1
ATOM 4601 O O . GLN B 1 131 ? -18.43376 24.64325 40.64248 1.000 39.49764 131 GLN B O 1
ATOM 4607 N N . ALA B 1 132 ? -16.58665 23.38334 40.94268 1.000 37.80908 132 ALA B N 1
ATOM 4608 C CA . ALA B 1 132 ? -16.05610 23.69515 39.62017 1.000 42.32074 132 ALA B CA 1
ATOM 4609 C C . ALA B 1 132 ? -16.99993 23.24343 38.51100 1.000 51.92224 132 ALA B C 1
ATOM 4610 O O . ALA B 1 132 ? -17.07573 23.89321 37.46239 1.000 54.15965 132 ALA B O 1
ATOM 4612 N N . LEU B 1 133 ? -17.72192 22.13711 38.71302 1.000 47.18545 133 LEU B N 1
ATOM 4613 C CA . LEU B 1 133 ? -18.73177 21.74629 37.73249 1.000 44.13811 133 LEU B CA 1
ATOM 4614 C C . LEU B 1 133 ? -19.94868 22.65765 37.79133 1.000 46.77909 133 LEU B C 1
ATOM 4615 O O . LEU B 1 133 ? -20.57214 22.92215 36.75902 1.000 45.42172 133 LEU B O 1
ATOM 4620 N N . GLN B 1 134 ? -20.30025 23.15341 38.98198 1.000 49.36148 134 GLN B N 1
ATOM 4621 C CA . GLN B 1 134 ? -21.42069 24.08331 39.07729 1.000 46.27504 134 GLN B CA 1
ATOM 4622 C C . GLN B 1 134 ? -21.10746 25.40663 38.38948 1.000 45.24269 134 GLN B C 1
ATOM 4623 O O . GLN B 1 134 ? -22.02522 26.10515 37.94839 1.000 43.64054 134 GLN B O 1
ATOM 4629 N N . ASP B 1 135 ? -19.82417 25.76290 38.28420 1.000 45.09047 135 ASP B N 1
ATOM 4630 C CA . ASP B 1 135 ? -19.45528 27.01405 37.63439 1.000 50.74631 135 ASP B CA 1
ATOM 4631 C C . ASP B 1 135 ? -19.79099 26.99504 36.14811 1.000 52.97519 135 ASP B C 1
ATOM 4632 O O . ASP B 1 135 ? -20.01829 28.05748 35.55919 1.000 53.18542 135 ASP B O 1
ATOM 4637 N N . LYS B 1 136 ? -19.83116 25.80924 35.53027 1.000 52.07069 136 LYS B N 1
ATOM 4638 C CA . LYS B 1 136 ? -20.17113 25.65812 34.11880 1.000 50.62608 136 LYS B CA 1
ATOM 4639 C C . LYS B 1 136 ? -21.61749 25.22681 33.89856 1.000 47.64828 136 LYS B C 1
ATOM 4640 O O . LYS B 1 136 ? -21.96777 24.82492 32.78492 1.000 46.44077 136 LYS B O 1
ATOM 4646 N N . GLY B 1 137 ? -22.45411 25.26998 34.92958 1.000 45.57691 137 GLY B N 1
ATOM 4647 C CA . GLY B 1 137 ? -23.85256 24.90217 34.81140 1.000 40.08232 137 GLY B CA 1
ATOM 4648 C C . GLY B 1 137 ? -24.27920 23.73817 35.67505 1.000 51.30187 137 GLY B C 1
ATOM 4649 O O . GLY B 1 137 ? -25.49045 23.52419 35.83666 1.000 56.77768 137 GLY B O 1
ATOM 4650 N N . GLY B 1 138 ? -23.34339 22.98170 36.24757 1.000 51.47171 138 GLY B N 1
ATOM 4651 C CA . GLY B 1 138 ? -23.71176 21.86178 37.09457 1.000 40.85409 138 GLY B CA 1
ATOM 4652 C C . GLY B 1 138 ? -24.49213 20.82441 36.31765 1.000 48.13004 138 GLY B C 1
ATOM 4653 O O . GLY B 1 138 ? -24.17505 20.49272 35.16563 1.000 46.48570 138 GLY B O 1
ATOM 4654 N N . TRP B 1 139 ? -25.55369 20.31761 36.94408 1.000 47.00183 139 TRP B N 1
ATOM 4655 C CA . TRP B 1 139 ? -26.34434 19.26953 36.31080 1.000 49.95112 139 TRP B CA 1
ATOM 4656 C C . TRP B 1 139 ? -27.17511 19.76874 35.13302 1.000 51.08176 139 TRP B C 1
ATOM 4657 O O . TRP B 1 139 ? -27.78264 18.94586 34.43974 1.000 46.72369 139 TRP B O 1
ATOM 4668 N N . GLU B 1 140 ? -27.22960 21.08338 34.89914 1.000 48.24351 140 GLU B N 1
ATOM 4669 C CA . GLU B 1 140 ? -27.78440 21.59414 33.65218 1.000 45.86034 140 GLU B CA 1
ATOM 4670 C C . GLU B 1 140 ? -26.84018 21.37142 32.47729 1.000 54.04089 140 GLU B C 1
ATOM 4671 O O . GLU B 1 140 ? -27.28826 21.39860 31.32646 1.000 58.27398 140 GLU B O 1
ATOM 4677 N N . ASN B 1 141 ? -25.55272 21.14711 32.74096 1.000 53.66678 141 ASN B N 1
ATOM 4678 C CA . ASN B 1 141 ? -24.53845 21.01817 31.70108 1.000 50.93200 141 ASN B CA 1
ATOM 4679 C C . ASN B 1 141 ? -24.26427 19.54623 31.41434 1.000 48.87537 141 ASN B C 1
ATOM 4680 O O . ASN B 1 141 ? -23.93212 18.77761 32.32291 1.000 45.36661 141 ASN B O 1
ATOM 4685 N N . ARG B 1 142 ? -24.37324 19.16802 30.13991 1.000 55.71162 142 ARG B N 1
ATOM 4686 C CA . ARG B 1 142 ? -24.14924 17.77876 29.75448 1.000 55.54750 142 ARG B CA 1
ATOM 4687 C C . ARG B 1 142 ? -22.74411 17.30748 30.12686 1.000 51.23740 142 ARG B C 1
ATOM 4688 O O . ARG B 1 142 ? -22.54282 16.12265 30.41429 1.000 45.73142 142 ARG B O 1
ATOM 4696 N N . GLU B 1 143 ? -21.76621 18.21692 30.14268 1.000 50.95577 143 GLU B N 1
ATOM 4697 C CA . GLU B 1 143 ? -20.40451 17.83844 30.50843 1.000 55.01784 143 GLU B CA 1
ATOM 4698 C C . GLU B 1 143 ? -20.32510 17.25134 31.91704 1.000 51.94717 143 GLU B C 1
ATOM 4699 O O . GLU B 1 143 ? -19.43604 16.43628 32.19395 1.000 49.50432 143 GLU B O 1
ATOM 4705 N N . THR B 1 144 ? -21.22559 17.66112 32.82344 1.000 45.05276 144 THR B N 1
ATOM 4706 C CA . THR B 1 144 ? -21.25471 17.06650 34.15901 1.000 38.18329 144 THR B CA 1
ATOM 4707 C C . THR B 1 144 ? -21.56443 15.57870 34.09082 1.000 38.89807 144 THR B C 1
ATOM 4708 O O . THR B 1 144 ? -21.05044 14.80073 34.90335 1.000 45.12299 144 THR B O 1
ATOM 4712 N N . VAL B 1 145 ? -22.40265 15.17032 33.13129 1.000 40.92152 145 VAL B N 1
ATOM 4713 C CA . VAL B 1 145 ? -22.68350 13.75121 32.91741 1.000 45.98353 145 VAL B CA 1
ATOM 4714 C C . VAL B 1 145 ? -21.39259 12.99133 32.64152 1.000 47.89430 145 VAL B C 1
ATOM 4715 O O . VAL B 1 145 ? -21.07731 12.00435 33.31993 1.000 43.67417 145 VAL B O 1
ATOM 4719 N N . ASP B 1 146 ? -20.62922 13.44053 31.63672 1.000 42.93298 146 ASP B N 1
ATOM 4720 C CA . ASP B 1 146 ? -19.35048 12.80554 31.32917 1.000 47.02258 146 ASP B CA 1
ATOM 4721 C C . ASP B 1 146 ? -18.40187 12.87597 32.51788 1.000 43.84001 146 ASP B C 1
ATOM 4722 O O . ASP B 1 146 ? -17.64820 11.93048 32.77646 1.000 47.38815 146 ASP B O 1
ATOM 4727 N N . ALA B 1 147 ? -18.41296 13.99680 33.24418 1.000 45.50337 147 ALA B N 1
ATOM 4728 C CA . ALA B 1 147 ? -17.58203 14.10817 34.43894 1.000 42.39001 147 ALA B CA 1
ATOM 4729 C C . ALA B 1 147 ? -17.96672 13.05970 35.47175 1.000 45.54136 147 ALA B C 1
ATOM 4730 O O . ALA B 1 147 ? -17.09509 12.45570 36.10799 1.000 45.52264 147 ALA B O 1
ATOM 4732 N N . PHE B 1 148 ? -19.27038 12.82641 35.64895 1.000 47.21458 148 PHE B N 1
ATOM 4733 C CA . PHE B 1 148 ? -19.70933 11.84313 36.63224 1.000 45.66286 148 PHE B CA 1
ATOM 4734 C C . PHE B 1 148 ? -19.35136 10.43824 36.19063 1.000 47.26695 148 PHE B C 1
ATOM 4735 O O . PHE B 1 148 ? -19.00214 9.58892 37.02146 1.000 44.54494 148 PHE B O 1
ATOM 4743 N N . ALA B 1 149 ? -19.46470 10.17040 34.88744 1.000 56.01581 149 ALA B N 1
ATOM 4744 C CA . ALA B 1 149 ? -19.10257 8.86006 34.36441 1.000 54.63089 149 ALA B CA 1
ATOM 4745 C C . ALA B 1 149 ? -17.65636 8.53007 34.69447 1.000 48.72111 149 ALA B C 1
ATOM 4746 O O . ALA B 1 149 ? -17.34783 7.41425 35.12800 1.000 52.04270 149 ALA B O 1
ATOM 4748 N N . GLU B 1 150 ? -16.75771 9.49700 34.50868 1.000 46.56623 150 GLU B N 1
ATOM 4749 C CA . GLU B 1 150 ? -15.34685 9.24969 34.77167 1.000 50.55205 150 GLU B CA 1
ATOM 4750 C C . GLU B 1 150 ? -15.07700 9.12702 36.26224 1.000 49.81968 150 GLU B C 1
ATOM 4751 O O . GLU B 1 150 ? -14.25173 8.30774 36.68321 1.000 46.52019 150 GLU B O 1
ATOM 4757 N N . TYR B 1 151 ? -15.75399 9.94266 37.07283 1.000 48.42052 151 TYR B N 1
ATOM 4758 C CA . TYR B 1 151 ? -15.67123 9.78452 38.51856 1.000 43.79205 151 TYR B CA 1
ATOM 4759 C C . TYR B 1 151 ? -16.10309 8.38537 38.93841 1.000 47.45138 151 TYR B C 1
ATOM 4760 O O . TYR B 1 151 ? -15.46106 7.75830 39.79020 1.000 47.57530 151 TYR B O 1
ATOM 4769 N N . ALA B 1 152 ? -17.17785 7.87047 38.33460 1.000 46.87793 152 ALA B N 1
ATOM 4770 C CA . ALA B 1 152 ? -17.64566 6.53201 38.67806 1.000 46.40566 152 ALA B CA 1
ATOM 4771 C C . ALA B 1 152 ? -16.65557 5.46806 38.22943 1.000 50.51686 152 ALA B C 1
ATOM 4772 O O . ALA B 1 152 ? -16.36963 4.52824 38.97903 1.000 55.15486 152 ALA B O 1
ATOM 4774 N N . ARG B 1 153 ? -16.12648 5.59077 37.00829 1.000 50.95456 153 ARG B N 1
ATOM 4775 C CA . ARG B 1 153 ? -15.13628 4.62523 36.54094 1.000 50.98968 153 ARG B CA 1
ATOM 4776 C C . ARG B 1 153 ? -13.94649 4.55361 37.48969 1.000 51.02254 153 ARG B C 1
ATOM 4777 O O . ARG B 1 153 ? -13.46336 3.46117 37.80810 1.000 60.36805 153 ARG B O 1
ATOM 4785 N N . VAL B 1 154 ? -13.47711 5.70777 37.97145 1.000 52.92946 154 VAL B N 1
ATOM 4786 C CA . VAL B 1 154 ? -12.31128 5.74124 38.85605 1.000 52.48564 154 VAL B CA 1
ATOM 4787 C C . VAL B 1 154 ? -12.58092 4.95062 40.13090 1.000 51.07979 154 VAL B C 1
ATOM 4788 O O . VAL B 1 154 ? -11.78207 4.09387 40.52689 1.000 51.94365 154 VAL B O 1
ATOM 4792 N N . CYS B 1 155 ? -13.71893 5.22249 40.78181 1.000 46.33508 155 CYS B N 1
ATOM 4793 C CA . CYS B 1 155 ? -14.05099 4.54309 42.02903 1.000 50.95479 155 CYS B CA 1
ATOM 4794 C C . CYS B 1 155 ? -14.20979 3.03903 41.81412 1.000 58.36728 155 CYS B C 1
ATOM 4795 O O . CYS B 1 155 ? -13.87168 2.23979 42.69390 1.000 55.29894 155 CYS B O 1
ATOM 4798 N N . PHE B 1 156 ? -14.75611 2.63400 40.66068 1.000 55.53261 156 PHE B N 1
ATOM 4799 C CA . PHE B 1 156 ? -14.89056 1.20617 40.36670 1.000 49.94487 156 PHE B CA 1
ATOM 4800 C C . PHE B 1 156 ? -13.52608 0.54886 40.20140 1.000 48.29440 156 PHE B C 1
ATOM 4801 O O . PHE B 1 156 ? -13.31553 -0.57681 40.66243 1.000 52.94024 156 PHE B O 1
ATOM 4809 N N . GLU B 1 157 ? -12.58656 1.22869 39.53996 1.000 49.54725 157 GLU B N 1
ATOM 4810 C CA . GLU B 1 157 ? -11.27145 0.63110 39.32499 1.000 55.22978 157 GLU B CA 1
ATOM 4811 C C . GLU B 1 157 ? -10.49429 0.51390 40.63027 1.000 52.88600 157 GLU B C 1
ATOM 4812 O O . GLU B 1 157 ? -9.92533 -0.54255 40.92738 1.000 55.96994 157 GLU B O 1
ATOM 4818 N N . ARG B 1 158 ? -10.46041 1.58277 41.43227 1.000 61.07795 158 ARG B N 1
ATOM 4819 C CA . ARG B 1 158 ? -9.58442 1.56041 42.59784 1.000 63.85602 158 ARG B CA 1
ATOM 4820 C C . ARG B 1 158 ? -10.23927 0.86225 43.78970 1.000 57.26512 158 ARG B C 1
ATOM 4821 O O . ARG B 1 158 ? -9.53967 0.24494 44.60030 1.000 56.86412 158 ARG B O 1
ATOM 4829 N N . PHE B 1 159 ? -11.57159 0.93803 43.92682 1.000 55.44351 159 PHE B N 1
ATOM 4830 C CA . PHE B 1 159 ? -12.23657 0.36758 45.09661 1.000 56.29106 159 PHE B CA 1
ATOM 4831 C C . PHE B 1 159 ? -13.08426 -0.85710 44.80934 1.000 61.65172 159 PHE B C 1
ATOM 4832 O O . PHE B 1 159 ? -13.44241 -1.56797 45.75453 1.000 61.89603 159 PHE B O 1
ATOM 4840 N N . GLY B 1 160 ? -13.42836 -1.11272 43.54699 1.000 60.55865 160 GLY B N 1
ATOM 4841 C CA . GLY B 1 160 ? -14.41302 -2.13314 43.24363 1.000 53.86063 160 GLY B CA 1
ATOM 4842 C C . GLY B 1 160 ? -13.96157 -3.55291 43.51192 1.000 60.30459 160 GLY B C 1
ATOM 4843 O O . GLY B 1 160 ? -14.80117 -4.45885 43.54325 1.000 66.86873 160 GLY B O 1
ATOM 4844 N N . ASP B 1 161 ? -12.65773 -3.77674 43.68751 1.000 56.85760 161 ASP B N 1
ATOM 4845 C CA . ASP B 1 161 ? -12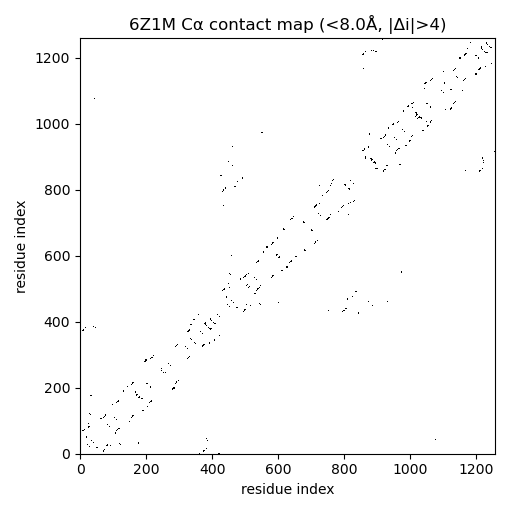.19916 -5.10949 44.06402 1.000 60.78828 161 ASP B CA 1
ATOM 4846 C C . ASP B 1 161 ? -12.68083 -5.49122 45.45727 1.000 64.00062 161 ASP B C 1
ATOM 4847 O O . ASP B 1 161 ? -12.81429 -6.68161 45.76188 1.000 69.45321 161 ASP B O 1
ATOM 4852 N N . ARG B 1 162 ? -12.95734 -4.50196 46.30673 1.000 62.22344 162 ARG B N 1
ATOM 4853 C CA . ARG B 1 162 ? -13.35814 -4.74607 47.68212 1.000 64.34170 162 ARG B CA 1
ATOM 4854 C C . ARG B 1 162 ? -14.74711 -4.22434 48.01944 1.000 69.10089 162 ARG B C 1
ATOM 4855 O O . ARG B 1 162 ? -15.23643 -4.49286 49.12251 1.000 74.39060 162 ARG B O 1
ATOM 4863 N N . VAL B 1 163 ? -15.39358 -3.49438 47.11629 1.000 71.47071 163 VAL B N 1
ATOM 4864 C CA . VAL B 1 163 ? -16.74103 -2.97937 47.32933 1.000 66.16668 163 VAL B CA 1
ATOM 4865 C C . VAL B 1 163 ? -17.68552 -3.77282 46.43858 1.000 69.88295 163 VAL B C 1
ATOM 4866 O O . VAL B 1 163 ? -17.51187 -3.81000 45.21461 1.000 76.59970 163 VAL B O 1
ATOM 4870 N N . LYS B 1 164 ? -18.68688 -4.40238 47.04802 1.000 71.88417 164 LYS B N 1
ATOM 4871 C CA . LYS B 1 164 ? -19.61048 -5.26937 46.33138 1.000 69.29339 164 LYS B CA 1
ATOM 4872 C C . LYS B 1 164 ? -21.01711 -4.69623 46.22373 1.000 62.50706 164 LYS B C 1
ATOM 4873 O O . LYS B 1 164 ? -21.89257 -5.34310 45.63817 1.000 62.86653 164 LYS B O 1
ATOM 4879 N N . TYR B 1 165 ? -21.25555 -3.50372 46.76223 1.000 60.56819 165 TYR B N 1
ATOM 4880 C CA . TYR B 1 165 ? -22.53640 -2.81756 46.64866 1.000 52.77034 165 TYR B CA 1
ATOM 4881 C C . TYR B 1 165 ? -22.26676 -1.36126 46.31507 1.000 47.56032 165 TYR B C 1
ATOM 4882 O O . TYR B 1 165 ? -21.38441 -0.74213 46.91344 1.000 46.60470 165 TYR B O 1
ATOM 4891 N N . TRP B 1 166 ? -23.01774 -0.81890 45.35942 1.000 48.84128 166 TRP B N 1
ATOM 4892 C CA . TRP B 1 166 ? -22.83583 0.55710 44.92818 1.000 44.21841 166 TRP B CA 1
ATOM 4893 C C . TRP B 1 166 ? -24.19325 1.22114 44.74710 1.000 46.74591 166 TRP B C 1
ATOM 4894 O O . TRP B 1 166 ? -25.19203 0.57014 44.42354 1.000 44.55912 166 TRP B O 1
ATOM 4905 N N . ILE B 1 167 ? -24.21276 2.53228 44.95538 1.000 42.56031 167 ILE B N 1
ATOM 4906 C CA . ILE B 1 167 ? -25.37863 3.36410 44.70093 1.000 41.87579 167 ILE B CA 1
ATOM 4907 C C . ILE B 1 167 ? -24.90174 4.52264 43.84602 1.000 46.41306 167 ILE B C 1
ATOM 4908 O O . ILE B 1 167 ? -23.95306 5.22055 44.22542 1.000 48.29556 167 ILE B O 1
ATOM 4913 N N . THR B 1 168 ? -25.53015 4.71712 42.68421 1.000 47.28682 168 THR B N 1
ATOM 4914 C CA . THR B 1 168 ? -25.14657 5.85737 41.85958 1.000 48.32221 168 THR B CA 1
ATOM 4915 C C . THR B 1 168 ? -25.56467 7.15639 42.53181 1.000 41.97198 168 THR B C 1
ATOM 4916 O O . THR B 1 168 ? -24.72099 7.98517 42.88573 1.000 42.52587 168 THR B O 1
ATOM 4920 N N . PHE B 1 169 ? -26.86320 7.33548 42.75153 1.000 45.57306 169 PHE B N 1
ATOM 4921 C CA . PHE B 1 169 ? -27.38499 8.58328 43.28451 1.000 49.13186 169 PHE B CA 1
ATOM 4922 C C . PHE B 1 169 ? -28.23964 8.32174 44.51181 1.000 48.79454 169 PHE B C 1
ATOM 4923 O O . PHE B 1 169 ? -29.02949 7.37247 44.55348 1.000 51.39778 169 PHE B O 1
ATOM 4931 N N . ASN B 1 170 ? -28.05501 9.16572 45.51372 1.000 41.71825 170 ASN B N 1
ATOM 4932 C CA . ASN B 1 170 ? -28.89227 9.16383 46.70011 1.000 43.77459 170 ASN B CA 1
ATOM 4933 C C . ASN B 1 170 ? -30.06149 10.11281 46.46181 1.000 42.36773 170 ASN B C 1
ATOM 4934 O O . ASN B 1 170 ? -29.85398 11.31412 46.26474 1.000 41.62114 170 ASN B O 1
ATOM 4939 N N . GLU B 1 171 ? -31.28034 9.57150 46.47044 1.000 42.46959 171 GLU B N 1
ATOM 4940 C CA . GLU B 1 171 ? -32.51454 10.32972 46.29394 1.000 49.13203 171 GLU B CA 1
ATOM 4941 C C . GLU B 1 171 ? -32.43129 11.36947 45.17939 1.000 50.95343 171 GLU B C 1
ATOM 4942 O O . GLU B 1 171 ? -32.48195 12.57368 45.46779 1.000 50.78682 171 GLU B O 1
ATOM 4948 N N . PRO B 1 172 ? -32.30267 10.97088 43.90972 1.000 51.99138 172 PRO B N 1
ATOM 4949 C CA . PRO B 1 172 ? -32.32054 11.98384 42.84210 1.000 45.06251 172 PRO B CA 1
ATOM 4950 C C . PRO B 1 172 ? -33.62259 12.76076 42.80208 1.000 43.23984 172 PRO B C 1
ATOM 4951 O O . PRO B 1 172 ? -33.61714 13.95020 42.45903 1.000 37.70737 172 PRO B O 1
ATOM 4955 N N . ASN B 1 173 ? -34.73883 12.12376 43.16393 1.000 45.39285 173 ASN B N 1
ATOM 4956 C CA . ASN B 1 173 ? -36.01615 12.82931 43.20849 1.000 49.15938 173 ASN B CA 1
ATOM 4957 C C . ASN B 1 173 ? -35.97905 13.98009 44.20780 1.000 48.10302 173 ASN B C 1
ATOM 4958 O O . ASN B 1 173 ? -36.47771 15.07543 43.92146 1.000 53.30943 173 ASN B O 1
ATOM 4963 N N . VAL B 1 174 ? -35.37473 13.75830 45.37773 1.000 50.63437 174 VAL B N 1
ATOM 4964 C CA . VAL B 1 174 ? -35.36925 14.77733 46.42530 1.000 47.08492 174 VAL B CA 1
ATOM 4965 C C . VAL B 1 174 ? -34.38974 15.89770 46.09510 1.000 43.97273 174 VAL B C 1
ATOM 4966 O O . VAL B 1 174 ? -34.70036 17.08044 46.28723 1.000 46.04304 174 VAL B O 1
ATOM 4970 N N . PHE B 1 175 ? -33.19190 15.55570 45.60856 1.000 36.27228 175 PHE B N 1
ATOM 4971 C CA . PHE B 1 175 ? -32.24876 16.59911 45.21729 1.000 34.79251 175 PHE B CA 1
ATOM 4972 C C . PHE B 1 175 ? -32.83704 17.47398 44.11830 1.000 41.66375 175 PHE B C 1
ATOM 4973 O O . PHE B 1 175 ? -32.67587 18.70089 44.13746 1.000 47.03940 175 PHE B O 1
ATOM 4981 N N . ALA B 1 176 ? -33.54610 16.86340 43.16663 1.000 40.64749 176 ALA B N 1
ATOM 4982 C CA . ALA B 1 176 ? -34.11769 17.62957 42.06617 1.000 48.05712 176 ALA B CA 1
ATOM 4983 C C . ALA B 1 176 ? -35.11551 18.65440 42.58195 1.000 48.69286 176 ALA B C 1
ATOM 4984 O O . ALA B 1 176 ? -35.09132 19.82355 42.17846 1.000 50.19022 176 ALA B O 1
ATOM 4986 N N . VAL B 1 177 ? -35.99303 18.23341 43.49229 1.000 44.76975 177 VAL B N 1
ATOM 4987 C CA . VAL B 1 177 ? -37.00238 19.13784 44.02722 1.000 39.81878 177 VAL B CA 1
ATOM 4988 C C . VAL B 1 177 ? -36.35034 20.24951 44.84410 1.000 46.96722 177 VAL B C 1
ATOM 4989 O O . VAL B 1 177 ? -36.61654 21.43753 44.62575 1.000 45.94346 177 VAL B O 1
ATOM 4993 N N . LEU B 1 178 ? -35.47809 19.88492 45.79074 1.000 45.77218 178 LEU B N 1
ATOM 4994 C CA . LEU B 1 178 ? -34.90186 20.88870 46.68254 1.000 46.75434 178 LEU B CA 1
ATOM 4995 C C . LEU B 1 178 ? -33.85868 21.74949 45.97916 1.000 49.80459 178 LEU B C 1
ATOM 4996 O O . LEU B 1 178 ? -33.64844 22.90446 46.36702 1.000 51.57501 178 LEU B O 1
ATOM 5001 N N . GLY B 1 179 ? -33.19545 21.21449 44.95754 1.000 49.76025 179 GLY B N 1
ATOM 5002 C CA . GLY B 1 179 ? -32.12200 21.93955 44.30724 1.000 45.08278 179 GLY B CA 1
ATOM 5003 C C . GLY B 1 179 ? -32.55643 22.85280 43.17856 1.000 45.48661 179 GLY B C 1
ATOM 5004 O O . GLY B 1 179 ? -31.89052 23.85532 42.90619 1.000 49.95664 179 GLY B O 1
ATOM 5005 N N . TYR B 1 180 ? -33.66765 22.52902 42.51004 1.000 47.01635 180 TYR B N 1
ATOM 5006 C CA . TYR B 1 180 ? -34.08640 23.27717 41.33110 1.000 50.56408 180 TYR B CA 1
ATOM 5007 C C . TYR B 1 180 ? -35.52570 23.77332 41.38050 1.000 55.80800 180 TYR B C 1
ATOM 5008 O O . TYR B 1 180 ? -35.95716 24.45150 40.44013 1.000 59.98331 180 TYR B O 1
ATOM 5017 N N . LEU B 1 181 ? -36.27888 23.47382 42.43547 1.000 48.76197 181 LEU B N 1
ATOM 5018 C CA . LEU B 1 181 ? -37.68224 23.86773 42.47810 1.000 52.90113 181 LEU B CA 1
ATOM 5019 C C . LEU B 1 181 ? -38.00791 24.77411 43.65196 1.000 58.46949 181 LEU B C 1
ATOM 5020 O O . LEU B 1 181 ? -38.62802 25.82871 43.45663 1.000 60.43891 181 LEU B O 1
ATOM 5025 N N . SER B 1 182 ? -37.61485 24.39432 44.86994 1.000 54.91908 182 SER B N 1
ATOM 5026 C CA . SER B 1 182 ? -37.78804 25.26302 46.02247 1.000 50.58515 182 SER B CA 1
ATOM 5027 C C . SER B 1 182 ? -36.54306 26.07155 46.35722 1.000 55.31776 182 SER B C 1
ATOM 5028 O O . SER B 1 182 ? -36.66653 27.13799 46.96895 1.000 66.41245 182 SER B O 1
ATOM 5031 N N . GLY B 1 183 ? -35.35824 25.60362 45.97099 1.000 48.76158 183 GLY B N 1
ATOM 5032 C CA . GLY B 1 183 ? -34.14290 26.34584 46.24196 1.000 53.37319 183 GLY B CA 1
ATOM 5033 C C . GLY B 1 183 ? -33.65173 26.31373 47.67427 1.000 58.62000 183 GLY B C 1
ATOM 5034 O O . GLY B 1 183 ? -32.83384 27.15920 48.05291 1.000 58.25076 183 GLY B O 1
ATOM 5035 N N . VAL B 1 184 ? -34.12057 25.36522 48.48958 1.000 49.95772 184 VAL B N 1
ATOM 5036 C CA . VAL B 1 184 ? -33.63259 25.27363 49.86252 1.000 50.87340 184 VAL B CA 1
ATOM 5037 C C . VAL B 1 184 ? -32.30017 24.53758 49.94787 1.000 47.30530 184 VAL B C 1
ATOM 5038 O O . VAL B 1 184 ? -31.61059 24.63702 50.97059 1.000 49.90458 184 VAL B O 1
ATOM 5042 N N . HIS B 1 185 ? -31.92302 23.80609 48.90755 1.000 45.50499 185 HIS B N 1
ATOM 5043 C CA . HIS B 1 185 ? -30.63108 23.15655 48.77233 1.000 42.96747 185 HIS B CA 1
ATOM 5044 C C . HIS B 1 185 ? -29.88293 23.75309 47.58785 1.000 48.01096 185 HIS B C 1
ATOM 5045 O O . HIS B 1 185 ? -30.50057 24.30746 46.67021 1.000 54.03962 185 HIS B O 1
ATOM 5052 N N . PRO B 1 186 ? -28.55344 23.66564 47.57433 1.000 48.73525 186 PRO B N 1
ATOM 5053 C CA . PRO B 1 186 ? -27.81419 24.10184 46.39304 1.000 48.11965 186 PRO B CA 1
ATOM 5054 C C . PRO B 1 186 ? -28.17907 23.24676 45.20071 1.000 48.06545 186 PRO B C 1
ATOM 5055 O O . PRO B 1 186 ? -28.46828 22.04235 45.34230 1.000 49.14538 186 PRO B O 1
ATOM 5059 N N . PRO B 1 187 ? -28.16279 23.81853 43.98487 1.000 46.95974 187 PRO B N 1
ATOM 5060 C CA . PRO B 1 187 ? -27.71622 25.18108 43.67268 1.000 50.75973 187 PRO B CA 1
ATOM 5061 C C . PRO B 1 187 ? -28.80365 26.24626 43.82148 1.000 54.37392 187 PRO B C 1
ATOM 5062 O O . PRO B 1 187 ? -28.66275 27.35190 43.28447 1.000 55.70374 187 PRO B O 1
ATOM 5066 N N . GLY B 1 188 ? -29.87991 25.91030 44.52967 1.000 53.79335 188 GLY B N 1
ATOM 5067 C CA . GLY B 1 188 ? -30.86549 26.90525 44.90660 1.000 53.29675 188 GLY B CA 1
ATOM 5068 C C . GLY B 1 188 ? -31.74419 27.45567 43.80221 1.000 56.03478 188 GLY B C 1
ATOM 5069 O O . GLY B 1 188 ? -32.31599 28.53490 43.97333 1.000 62.46209 188 GLY B O 1
ATOM 5070 N N . MET B 1 189 ? -31.88853 26.74965 42.68180 1.000 53.65515 189 MET B N 1
ATOM 5071 C CA . MET B 1 189 ? -32.78146 27.21684 41.62894 1.000 53.42993 189 MET B CA 1
ATOM 5072 C C . MET B 1 189 ? -34.24182 27.00136 42.02486 1.000 54.42835 189 MET B C 1
ATOM 5073 O O . MET B 1 189 ? -34.56772 26.22855 42.92847 1.000 56.37519 189 MET B O 1
ATOM 5078 N N . LYS B 1 190 ? -35.13332 27.70900 41.33380 1.000 58.04030 190 LYS B N 1
ATOM 5079 C CA . LYS B 1 190 ? -36.57354 27.55528 41.51842 1.000 60.55555 190 LYS B CA 1
ATOM 5080 C C . LYS B 1 190 ? -37.24302 27.60765 40.14363 1.000 61.96800 190 LYS B C 1
ATOM 5081 O O . LYS B 1 190 ? -38.11917 28.41790 39.86308 1.000 63.57224 190 LYS B O 1
ATOM 5087 N N . ASP B 1 191 ? -36.82309 26.70108 39.26563 1.000 61.44771 191 ASP B N 1
ATOM 5088 C CA . ASP B 1 191 ? -37.16466 26.75357 37.84588 1.000 60.82392 191 ASP B CA 1
ATOM 5089 C C . ASP B 1 191 ? -37.54107 25.35098 37.38271 1.000 59.00019 191 ASP B C 1
ATOM 5090 O O . ASP B 1 191 ? -36.68419 24.45939 37.32648 1.000 56.78510 191 ASP B O 1
ATOM 5095 N N . LEU B 1 192 ? -38.81665 25.15881 37.04030 1.000 53.49675 192 LEU B N 1
ATOM 5096 C CA . LEU B 1 192 ? -39.27703 23.84058 36.61361 1.000 56.85048 192 LEU B CA 1
ATOM 5097 C C . LEU B 1 192 ? -38.54590 23.37071 35.36013 1.000 60.07523 192 LEU B C 1
ATOM 5098 O O . LEU B 1 192 ? -38.26594 22.17523 35.20872 1.000 61.24399 192 LEU B O 1
ATOM 5103 N N . LYS B 1 193 ? -38.21732 24.29597 34.45459 1.000 54.89890 193 LYS B N 1
ATOM 5104 C CA . LYS B 1 193 ? -37.50416 23.90891 33.24072 1.000 57.56175 193 LYS B CA 1
ATOM 5105 C C . LYS B 1 193 ? -36.08769 23.44800 33.55888 1.000 56.16011 193 LYS B C 1
ATOM 5106 O O . LYS B 1 193 ? -35.61493 22.44752 33.00717 1.000 61.13447 193 LYS B O 1
ATOM 5112 N N . LYS B 1 194 ? -35.39611 24.16203 34.44762 1.000 55.35606 194 LYS B N 1
ATOM 5113 C CA . LYS B 1 194 ? -34.05603 23.74354 34.84010 1.000 53.27071 194 LYS B CA 1
ATOM 5114 C C . LYS B 1 194 ? -34.08591 22.38580 35.53218 1.000 52.26782 194 LYS B C 1
ATOM 5115 O O . LYS B 1 194 ? -33.17432 21.56801 35.34966 1.000 52.61999 194 LYS B O 1
ATOM 5121 N N . ALA B 1 195 ? -35.12965 22.12432 36.32915 1.000 48.75357 195 ALA B N 1
ATOM 5122 C CA . ALA B 1 195 ? -35.25684 20.82081 36.97775 1.000 44.62621 195 ALA B CA 1
ATOM 5123 C C . ALA B 1 195 ? -35.33695 19.69381 35.95018 1.000 53.27125 195 ALA B C 1
ATOM 5124 O O . ALA B 1 195 ? -34.76654 18.61494 36.15546 1.000 54.18797 195 ALA B O 1
ATOM 5126 N N . PHE B 1 196 ? -36.02813 19.92916 34.82971 1.000 55.65758 196 PHE B N 1
ATOM 5127 C CA . PHE B 1 196 ? -36.12189 18.90298 33.79299 1.000 53.81080 196 PHE B CA 1
ATOM 5128 C C . PHE B 1 196 ? -34.79051 18.70876 33.07927 1.000 50.38080 196 PHE B C 1
ATOM 5129 O O . PHE B 1 196 ? -34.42715 17.57903 32.73493 1.000 48.20803 196 PHE B O 1
ATOM 5137 N N . ARG B 1 197 ? -34.04510 19.79141 32.85231 1.000 48.20068 197 ARG B N 1
ATOM 5138 C CA . ARG B 1 197 ? -32.71962 19.63965 32.26276 1.000 45.87017 197 ARG B CA 1
ATOM 5139 C C . ARG B 1 197 ? -31.78776 18.88446 33.20210 1.000 47.93047 197 ARG B C 1
ATOM 5140 O O . ARG B 1 197 ? -30.97127 18.07053 32.75340 1.000 56.52380 197 ARG B O 1
ATOM 5148 N N . ALA B 1 198 ? -31.90405 19.11881 34.51203 1.000 45.08559 198 ALA B N 1
ATOM 5149 C CA . ALA B 1 198 ? -31.03363 18.40787 35.44439 1.000 43.70325 198 ALA B CA 1
ATOM 5150 C C . ALA B 1 198 ? -31.45709 16.95068 35.58871 1.000 47.04506 198 ALA B C 1
ATOM 5151 O O . ALA B 1 198 ? -30.60599 16.05282 35.61915 1.000 52.98376 198 ALA B O 1
ATOM 5153 N N . ALA B 1 199 ? -32.76594 16.69514 35.67099 1.000 46.29624 199 ALA B N 1
ATOM 5154 C CA . ALA B 1 199 ? -33.25030 15.32240 35.80592 1.000 46.90561 199 ALA B CA 1
ATOM 5155 C C . ALA B 1 199 ? -32.78424 14.45888 34.64122 1.000 48.03586 199 ALA B C 1
ATOM 5156 O O . ALA B 1 199 ? -32.31263 13.33278 34.83767 1.000 46.61010 199 ALA B O 1
ATOM 5158 N N . HIS B 1 200 ? -32.92026 14.97342 33.41623 1.000 52.76458 200 HIS B N 1
ATOM 5159 C CA . HIS B 1 200 ? -32.41566 14.26572 32.24415 1.000 45.41268 200 HIS B CA 1
ATOM 5160 C C . HIS B 1 200 ? -30.93151 13.96674 32.38343 1.000 42.83665 200 HIS B C 1
ATOM 5161 O O . HIS B 1 200 ? -30.49046 12.84712 32.10917 1.000 43.11965 200 HIS B O 1
ATOM 5168 N N . ASN B 1 201 ? -30.15059 14.94683 32.84458 1.000 45.48565 201 ASN B N 1
ATOM 5169 C CA . ASN B 1 201 ? -28.70635 14.75828 32.95139 1.000 40.62734 201 ASN B CA 1
ATOM 5170 C C . ASN B 1 201 ? -28.33880 13.82897 34.10309 1.000 39.43584 201 ASN B C 1
ATOM 5171 O O . ASN B 1 201 ? -27.38469 13.04884 33.99599 1.000 40.85986 201 ASN B O 1
ATOM 5176 N N . LEU B 1 202 ? -29.06732 13.89991 35.21899 1.000 39.14120 202 LEU B N 1
ATOM 5177 C CA . LEU B 1 202 ? -28.81213 12.95155 36.29733 1.000 35.01423 202 LEU B CA 1
ATOM 5178 C C . LEU B 1 202 ? -29.13721 11.53100 35.85663 1.000 38.77787 202 LEU B C 1
ATOM 5179 O O . LEU B 1 202 ? -28.38468 10.59324 36.14878 1.000 45.12815 202 LEU B O 1
ATOM 5184 N N . LEU B 1 203 ? -30.25386 11.35489 35.14612 1.000 40.40284 203 LEU B N 1
ATOM 5185 C CA . LEU B 1 203 ? -30.60839 10.03482 34.63970 1.000 42.74408 203 LEU B CA 1
ATOM 5186 C C . LEU B 1 203 ? -29.56917 9.53565 33.65069 1.000 47.16181 203 LEU B C 1
ATOM 5187 O O . LEU B 1 203 ? -29.16066 8.36955 33.70340 1.000 57.94323 203 LEU B O 1
ATOM 5192 N N . LEU B 1 204 ? -29.13452 10.40608 32.73819 1.000 43.03149 204 LEU B N 1
ATOM 5193 C CA . LEU B 1 204 ? -28.03795 10.06184 31.84106 1.000 45.64577 204 LEU B CA 1
ATOM 5194 C C . LEU B 1 204 ? -26.81112 9.63361 32.62730 1.000 47.39794 204 LEU B C 1
ATOM 5195 O O . LEU B 1 204 ? -26.15430 8.64335 32.28329 1.000 49.32412 204 LEU B O 1
ATOM 5200 N N . ALA B 1 205 ? -26.49270 10.36637 33.69652 1.000 41.66067 205 ALA B N 1
ATOM 5201 C CA . ALA B 1 205 ? -25.29190 10.05952 34.46290 1.000 47.12476 205 ALA B CA 1
ATOM 5202 C C . ALA B 1 205 ? -25.40794 8.70068 35.13875 1.000 49.53482 205 ALA B C 1
ATOM 5203 O O . ALA B 1 205 ? -24.44028 7.93272 35.17366 1.000 56.10733 205 ALA B O 1
ATOM 5205 N N . HIS B 1 206 ? -26.58981 8.37791 35.66699 1.000 45.93209 206 HIS B N 1
ATOM 5206 C CA . HIS B 1 206 ? -26.80499 7.04992 36.23464 1.000 42.18363 206 HIS B CA 1
ATOM 5207 C C . HIS B 1 206 ? -26.62022 5.96605 35.17323 1.000 49.57250 206 HIS B C 1
ATOM 5208 O O . HIS B 1 206 ? -25.95347 4.95162 35.41597 1.000 56.31838 206 HIS B O 1
ATOM 5215 N N . ALA B 1 207 ? -27.18848 6.17238 33.97889 1.000 38.92703 207 ALA B N 1
ATOM 5216 C CA . ALA B 1 207 ? -27.02327 5.19460 32.90051 1.000 42.02050 207 ALA B CA 1
ATOM 5217 C C . ALA B 1 207 ? -25.55757 5.03436 32.51325 1.000 40.61177 207 ALA B C 1
ATOM 5218 O O . ALA B 1 207 ? -25.10599 3.92469 32.20495 1.000 40.88404 207 ALA B O 1
ATOM 5220 N N A ARG B 1 208 ? -24.80666 6.13913 32.50268 0.629 45.13717 208 ARG B N 1
ATOM 5221 N N B ARG B 1 208 ? -24.79520 6.12914 32.52819 0.371 45.04082 208 ARG B N 1
ATOM 5222 C CA A ARG B 1 208 ? -23.37464 6.07012 32.22879 0.629 47.20415 208 ARG B CA 1
ATOM 5223 C CA B ARG B 1 208 ? -23.37310 6.03464 32.21515 0.371 47.17444 208 ARG B CA 1
ATOM 5224 C C A ARG B 1 208 ? -22.64399 5.27236 33.30113 0.629 46.73547 208 ARG B C 1
ATOM 5225 C C B ARG B 1 208 ? -22.61068 5.29444 33.30749 0.371 46.37856 208 ARG B C 1
ATOM 5226 O O A ARG B 1 208 ? -21.76725 4.45571 32.98948 0.629 46.60993 208 ARG B O 1
ATOM 5227 O O B ARG B 1 208 ? -21.67851 4.53550 33.01361 0.371 46.93859 208 ARG B O 1
ATOM 5242 N N . ALA B 1 209 ? -22.99051 5.49746 34.57262 1.000 39.26090 209 ALA B N 1
ATOM 5243 C CA . ALA B 1 209 ? -22.29382 4.82020 35.66147 1.000 37.85013 209 ALA B CA 1
ATOM 5244 C C . ALA B 1 209 ? -22.54849 3.32103 35.62649 1.000 44.55184 209 ALA B C 1
ATOM 5245 O O . ALA B 1 209 ? -21.63874 2.52734 35.90123 1.000 51.66849 209 ALA B O 1
ATOM 5247 N N . VAL B 1 210 ? -23.77021 2.91032 35.27398 1.000 42.25619 210 VAL B N 1
ATOM 5248 C CA . VAL B 1 210 ? -24.05819 1.48055 35.20078 1.000 51.80101 210 VAL B CA 1
ATOM 5249 C C . VAL B 1 210 ? -23.33233 0.83808 34.02391 1.000 53.78088 210 VAL B C 1
ATOM 5250 O O . VAL B 1 210 ? -22.91563 -0.32351 34.10083 1.000 56.93806 210 VAL B O 1
ATOM 5254 N N A LYS B 1 211 ? -23.15654 1.56005 32.91619 0.467 52.85737 211 LYS B N 1
ATOM 5255 N N B LYS B 1 211 ? -23.17771 1.57554 32.92298 0.533 52.81183 211 LYS B N 1
ATOM 5256 C CA A LYS B 1 211 ? -22.37006 1.00004 31.82027 0.467 54.36518 211 LYS B CA 1
ATOM 5257 C CA B LYS B 1 211 ? -22.38734 1.08582 31.79887 0.533 54.29615 211 LYS B CA 1
ATOM 5258 C C A LYS B 1 211 ? -20.92419 0.79924 32.24646 0.467 55.30655 211 LYS B C 1
ATOM 5259 C C B LYS B 1 211 ? -20.94825 0.82857 32.22263 0.533 55.27337 211 LYS B C 1
ATOM 5260 O O A LYS B 1 211 ? -20.34909 -0.27607 32.04218 0.467 57.58434 211 LYS B O 1
ATOM 5261 O O B LYS B 1 211 ? -20.40392 -0.25870 31.99740 0.533 57.53448 211 LYS B O 1
ATOM 5272 N N . ALA B 1 212 ? -20.31699 1.83003 32.84118 1.000 53.93972 212 ALA B N 1
ATOM 5273 C CA . ALA B 1 212 ? -18.94461 1.68788 33.31100 1.000 57.02486 212 ALA B CA 1
ATOM 5274 C C . ALA B 1 212 ? -18.81565 0.57361 34.34267 1.000 58.22028 212 ALA B C 1
ATOM 5275 O O . ALA B 1 212 ? -17.79835 -0.12975 34.37184 1.000 65.08172 212 ALA B O 1
ATOM 5277 N N . TYR B 1 213 ? -19.83927 0.37420 35.17490 1.000 45.95662 213 TYR B N 1
ATOM 5278 C CA . TYR B 1 213 ? -19.76315 -0.70549 36.15086 1.000 50.96501 213 TYR B CA 1
ATOM 5279 C C . TYR B 1 213 ? -19.87216 -2.06779 35.48185 1.000 48.13519 213 TYR B C 1
ATOM 5280 O O . TYR B 1 213 ? -19.13999 -2.99760 35.83693 1.000 50.39174 213 TYR B O 1
ATOM 5289 N N . ARG B 1 214 ? -20.79042 -2.21197 34.52433 1.000 51.52011 214 ARG B N 1
ATOM 5290 C CA . ARG B 1 214 ? -20.89755 -3.47188 33.79803 1.000 51.87686 214 ARG B CA 1
ATOM 5291 C C . ARG B 1 214 ? -19.65580 -3.73948 32.95742 1.000 49.37921 214 ARG B C 1
ATOM 5292 O O . ARG B 1 214 ? -19.29153 -4.90093 32.74760 1.000 52.05489 214 ARG B O 1
ATOM 5300 N N . GLU B 1 215 ? -18.98995 -2.68608 32.47856 1.000 54.53051 215 GLU B N 1
ATOM 5301 C CA . GLU B 1 215 ? -17.81285 -2.87760 31.63502 1.000 64.41166 215 GLU B CA 1
ATOM 5302 C C . GLU B 1 215 ? -16.61826 -3.37344 32.44539 1.000 70.80866 215 GLU B C 1
ATOM 5303 O O . GLU B 1 215 ? -15.85529 -4.22421 31.97185 1.000 77.58559 215 GLU B O 1
ATOM 5309 N N . ILE B 1 216 ? -16.43443 -2.85537 33.66473 1.000 69.47947 216 ILE B N 1
ATOM 5310 C CA . ILE B 1 216 ? -15.33928 -3.32055 34.51721 1.000 76.35371 216 ILE B CA 1
ATOM 5311 C C . ILE B 1 216 ? -15.62902 -4.70365 35.09225 1.000 80.28915 216 ILE B C 1
ATOM 5312 O O . ILE B 1 216 ? -14.70483 -5.38859 35.55214 1.000 85.59855 216 ILE B O 1
ATOM 5317 N N . SER B 1 217 ? -16.89018 -5.13586 35.05955 1.000 105.04331 217 SER B N 1
ATOM 5318 C CA . SER B 1 217 ? -17.26748 -6.54575 35.20428 1.000 99.49986 217 SER B CA 1
ATOM 5319 C C . SER B 1 217 ? -16.87021 -7.11749 36.56457 1.000 94.72822 217 SER B C 1
ATOM 5320 O O . SER B 1 217 ? -16.46742 -8.27660 36.67659 1.000 95.87894 217 SER B O 1
ATOM 5323 N N . GLN B 1 218 ? -16.98989 -6.31031 37.61123 1.000 89.77100 218 GLN B N 1
ATOM 5324 C CA . GLN B 1 218 ? -16.81803 -6.83537 38.95496 1.000 88.55043 218 GLN B CA 1
ATOM 5325 C C . GLN B 1 218 ? -18.09967 -7.52352 39.40724 1.000 90.23700 218 GLN B C 1
ATOM 5326 O O . GLN B 1 218 ? -19.20536 -7.14413 39.01100 1.000 91.74432 218 GLN B O 1
ATOM 5332 N N . ASN B 1 219 ? -17.94186 -8.55489 40.23763 1.000 91.04141 219 ASN B N 1
ATOM 5333 C CA . ASN B 1 219 ? -19.07484 -9.35767 40.69939 1.000 92.59753 219 ASN B CA 1
ATOM 5334 C C . ASN B 1 219 ? -19.77085 -8.68857 41.88875 1.000 90.14475 219 ASN B C 1
ATOM 5335 O O . ASN B 1 219 ? -19.83888 -9.21704 42.99740 1.000 98.18814 219 ASN B O 1
ATOM 5340 N N . GLY B 1 220 ? -20.30470 -7.49450 41.63404 1.000 77.78144 220 GLY B N 1
ATOM 5341 C CA . GLY B 1 220 ? -21.01528 -6.73975 42.64340 1.000 69.35694 220 GLY B CA 1
ATOM 5342 C C . GLY B 1 220 ? -22.33583 -6.22079 42.10505 1.000 69.36377 220 GLY B C 1
ATOM 5343 O O . GLY B 1 220 ? -22.67922 -6.42794 40.94177 1.000 79.46174 220 GLY B O 1
ATOM 5344 N N . GLN B 1 221 ? -23.06547 -5.54228 42.98140 1.000 65.29168 221 GLN B N 1
ATOM 5345 C CA . GLN B 1 221 ? -24.38590 -5.02640 42.66030 1.000 60.23374 221 GLN B CA 1
ATOM 5346 C C . GLN B 1 221 ? -24.37514 -3.50568 42.71444 1.000 59.99121 221 GLN B C 1
ATOM 5347 O O . GLN B 1 221 ? -23.72679 -2.90775 43.57963 1.000 55.97995 221 GLN B O 1
ATOM 5353 N N . ILE B 1 222 ? -25.08252 -2.88332 41.77585 1.000 55.97883 222 ILE B N 1
ATOM 5354 C CA . ILE B 1 222 ? -25.19742 -1.43345 41.71167 1.000 54.13686 222 ILE B CA 1
ATOM 5355 C C . ILE B 1 222 ? -26.67507 -1.07270 41.67460 1.000 53.33259 222 ILE B C 1
ATOM 5356 O O . ILE B 1 222 ? -27.48408 -1.77202 41.05317 1.000 54.67336 222 ILE B O 1
ATOM 5361 N N . GLY B 1 223 ? -27.03021 0.00505 42.36252 1.000 49.52443 223 GLY B N 1
ATOM 5362 C CA . GLY B 1 223 ? -28.41907 0.39402 42.45570 1.000 48.71493 223 GLY B CA 1
ATOM 5363 C C . GLY B 1 223 ? -28.60830 1.88784 42.59143 1.000 50.55218 223 GLY B C 1
ATOM 5364 O O . GLY B 1 223 ? -27.71477 2.67298 42.25728 1.000 58.24872 223 GLY B O 1
ATOM 5365 N N . ILE B 1 224 ? -29.77902 2.29383 43.08102 1.000 45.54301 224 ILE B N 1
ATOM 5366 C CA . ILE B 1 224 ? -30.09313 3.70126 43.28909 1.000 48.97679 224 ILE B CA 1
ATOM 5367 C C . ILE B 1 224 ? -30.96051 3.80920 44.53501 1.000 47.20426 224 ILE B C 1
ATOM 5368 O O . ILE B 1 224 ? -31.60313 2.84609 44.95385 1.000 50.15415 224 ILE B O 1
ATOM 5373 N N . THR B 1 225 ? -30.97884 4.99740 45.12644 1.000 39.08276 225 THR B N 1
ATOM 5374 C CA . THR B 1 225 ? -31.72603 5.26132 46.34806 1.000 51.02213 225 THR B CA 1
ATOM 5375 C C . THR B 1 225 ? -32.86096 6.23831 46.06648 1.000 50.77717 225 THR B C 1
ATOM 5376 O O . THR B 1 225 ? -32.64804 7.27294 45.42980 1.000 53.08351 225 THR B O 1
ATOM 5380 N N . LEU B 1 226 ? -34.05904 5.91828 46.55305 1.000 51.60729 226 LEU B N 1
ATOM 5381 C CA . LEU B 1 226 ? -35.20553 6.80938 46.44983 1.000 46.60710 226 LEU B CA 1
ATOM 5382 C C . LEU B 1 226 ? -35.79197 7.09366 47.82594 1.000 51.69163 226 LEU B C 1
ATOM 5383 O O . LEU B 1 226 ? -35.69698 6.27904 48.75065 1.000 51.56747 226 LEU B O 1
ATOM 5388 N N . ASN B 1 227 ? -36.40254 8.26760 47.94333 1.000 49.73829 227 ASN B N 1
ATOM 5389 C CA . ASN B 1 227 ? -37.22053 8.64152 49.09236 1.000 48.94267 227 ASN B CA 1
ATOM 5390 C C . ASN B 1 227 ? -38.59467 8.98722 48.52799 1.000 54.56923 227 ASN B C 1
ATOM 5391 O O . ASN B 1 227 ? -38.80710 10.09965 48.03512 1.000 53.22016 227 ASN B O 1
ATOM 5396 N N . LEU B 1 228 ? -39.52139 8.03076 48.59526 1.000 61.48874 228 LEU B N 1
ATOM 5397 C CA . LEU B 1 228 ? -40.78439 8.10474 47.87271 1.000 61.98013 228 LEU B CA 1
ATOM 5398 C C . LEU B 1 228 ? -41.90767 8.73881 48.67951 1.000 73.23305 228 LEU B C 1
ATOM 5399 O O . LEU B 1 228 ? -43.05188 8.76002 48.21486 1.000 85.10046 228 LEU B O 1
ATOM 5404 N N . SER B 1 229 ? -41.61708 9.24845 49.87160 1.000 74.96249 229 SER B N 1
ATOM 5405 C CA . SER B 1 229 ? -42.59172 10.00826 50.65468 1.000 82.60257 229 SER B CA 1
ATOM 5406 C C . SER B 1 229 ? -41.88613 11.18887 51.30915 1.000 86.76574 229 SER B C 1
ATOM 5407 O O . SER B 1 229 ? -41.80804 11.28780 52.53643 1.000 93.02531 229 SER B O 1
ATOM 5410 N N . PRO B 1 230 ? -41.36023 12.11219 50.50863 1.000 87.61468 230 PRO B N 1
ATOM 5411 C CA . PRO B 1 230 ? -40.56420 13.20459 51.07057 1.000 87.50986 230 PRO B CA 1
ATOM 5412 C C . PRO B 1 230 ? -41.43565 14.25845 51.73094 1.000 91.91652 230 PRO B C 1
ATOM 5413 O O . PRO B 1 230 ? -42.59317 14.47266 51.36389 1.000 92.04122 230 PRO B O 1
ATOM 5417 N N . VAL B 1 231 ? -40.85339 14.92030 52.72212 1.000 94.35516 231 VAL B N 1
ATOM 5418 C CA . VAL B 1 231 ? -41.47387 16.06537 53.36984 1.000 99.30367 231 VAL B CA 1
ATOM 5419 C C . VAL B 1 231 ? -40.54683 17.25927 53.20233 1.000 102.70011 231 VAL B C 1
ATOM 5420 O O . VAL B 1 231 ? -39.32240 17.11405 53.12445 1.000 106.97137 231 VAL B O 1
ATOM 5424 N N . TYR B 1 232 ? -41.13714 18.44531 53.13419 1.000 100.97312 232 TYR B N 1
ATOM 5425 C CA . TYR B 1 232 ? -40.37110 19.63434 52.79969 1.000 96.09692 232 TYR B CA 1
ATOM 5426 C C . TYR B 1 232 ? -40.52517 20.72522 53.84883 1.000 99.10545 232 TYR B C 1
ATOM 5427 O O . TYR B 1 232 ? -41.63629 21.15107 54.15142 1.000 106.91291 232 TYR B O 1
ATOM 5436 N N . ASN B 1 237 ? -41.98860 31.86964 54.95877 1.000 116.76686 237 ASN B N 1
ATOM 5437 C CA . ASN B 1 237 ? -42.74835 32.63619 53.97406 1.000 122.51338 237 ASN B CA 1
ATOM 5438 C C . ASN B 1 237 ? -43.70800 31.75218 53.17067 1.000 124.64526 237 ASN B C 1
ATOM 5439 O O . ASN B 1 237 ? -43.28727 31.05459 52.25697 1.000 116.08086 237 ASN B O 1
ATOM 5444 N N . GLU B 1 238 ? -45.00330 31.81245 53.49315 1.000 134.46623 238 GLU B N 1
ATOM 5445 C CA . GLU B 1 238 ? -45.99907 31.00229 52.79460 1.000 134.84013 238 GLU B CA 1
ATOM 5446 C C . GLU B 1 238 ? -46.09270 31.30457 51.30669 1.000 135.19062 238 GLU B C 1
ATOM 5447 O O . GLU B 1 238 ? -46.76470 30.55142 50.58881 1.000 131.22839 238 GLU B O 1
ATOM 5453 N N . GLU B 1 239 ? -45.45044 32.36741 50.82588 1.000 137.39876 239 GLU B N 1
ATOM 5454 C CA . GLU B 1 239 ? -45.45875 32.65251 49.40063 1.000 136.66963 239 GLU B CA 1
ATOM 5455 C C . GLU B 1 239 ? -44.71740 31.65826 48.57452 1.000 132.94679 239 GLU B C 1
ATOM 5456 O O . GLU B 1 239 ? -45.28502 30.89672 47.78386 1.000 133.56074 239 GLU B O 1
ATOM 5462 N N A GLU B 1 240 ? -43.39187 31.76935 48.67516 0.581 124.39570 240 GLU B N 1
ATOM 5463 N N B GLU B 1 240 ? -43.40312 31.76783 48.68456 0.419 124.39780 240 GLU B N 1
ATOM 5464 C CA A GLU B 1 240 ? -42.53800 30.83354 47.98503 0.581 115.30804 240 GLU B CA 1
ATOM 5465 C CA B GLU B 1 240 ? -42.55850 30.85335 47.97083 0.419 115.34738 240 GLU B CA 1
ATOM 5466 C C A GLU B 1 240 ? -42.90633 29.41598 48.34005 0.581 111.18711 240 GLU B C 1
ATOM 5467 C C B GLU B 1 240 ? -42.88892 29.42230 48.34546 0.419 111.16816 240 GLU B C 1
ATOM 5468 O O A GLU B 1 240 ? -42.61334 28.51303 47.56203 0.581 108.51727 240 GLU B O 1
ATOM 5469 O O B GLU B 1 240 ? -42.61382 28.52147 47.55683 0.419 108.25797 240 GLU B O 1
ATOM 5480 N N . ASP B 1 241 ? -43.52336 29.20029 49.50266 1.000 111.29216 241 ASP B N 1
ATOM 5481 C CA . ASP B 1 241 ? -43.81071 27.84628 49.95303 1.000 109.70492 241 ASP B CA 1
ATOM 5482 C C . ASP B 1 241 ? -44.92859 27.18409 49.15397 1.000 104.00504 241 ASP B C 1
ATOM 5483 O O . ASP B 1 241 ? -44.89660 25.96557 48.96644 1.000 100.78240 241 ASP B O 1
ATOM 5488 N N A LYS B 1 242 ? -45.92783 27.94247 48.70336 0.404 105.82740 242 LYS B N 1
ATOM 5489 N N B LYS B 1 242 ? -45.92029 27.95024 48.67797 0.596 105.74111 242 LYS B N 1
ATOM 5490 C CA A LYS B 1 242 ? -46.92601 27.33371 47.83293 0.404 104.90360 242 LYS B CA 1
ATOM 5491 C CA B LYS B 1 242 ? -46.96118 27.37063 47.83254 0.596 105.13396 242 LYS B CA 1
ATOM 5492 C C A LYS B 1 242 ? -46.44088 27.28473 46.39465 0.404 99.07662 242 LYS B C 1
ATOM 5493 C C B LYS B 1 242 ? -46.59010 27.38529 46.35943 0.596 99.28553 242 LYS B C 1
ATOM 5494 O O A LYS B 1 242 ? -46.65819 26.28379 45.70364 0.404 94.41477 242 LYS B O 1
ATOM 5495 O O B LYS B 1 242 ? -47.07686 26.54192 45.60104 0.596 95.18758 242 LYS B O 1
ATOM 5506 N N . ALA B 1 243 ? -45.75843 28.34049 45.94145 1.000 96.08814 243 ALA B N 1
ATOM 5507 C CA . ALA B 1 243 ? -45.20472 28.32484 44.59864 1.000 87.55920 243 ALA B CA 1
ATOM 5508 C C . ALA B 1 243 ? -44.22352 27.17349 44.42207 1.000 82.71787 243 ALA B C 1
ATOM 5509 O O . ALA B 1 243 ? -44.14707 26.59484 43.33708 1.000 78.63426 243 ALA B O 1
ATOM 5511 N N . ALA B 1 244 ? -43.48208 26.81443 45.47478 1.000 81.81831 244 ALA B N 1
ATOM 5512 C CA . ALA B 1 244 ? -42.55903 25.68969 45.37755 1.000 76.48217 244 ALA B CA 1
ATOM 5513 C C . ALA B 1 244 ? -43.29068 24.36055 45.47566 1.000 73.83904 244 ALA B C 1
ATOM 5514 O O . ALA B 1 244 ? -43.00267 23.43590 44.70601 1.000 66.90794 244 ALA B O 1
ATOM 5516 N N . ALA B 1 245 ? -44.22536 24.24286 46.42347 1.000 75.00475 245 ALA B N 1
ATOM 5517 C CA . ALA B 1 245 ? -45.08312 23.06468 46.46564 1.000 70.48728 245 ALA B CA 1
ATOM 5518 C C . ALA B 1 245 ? -45.80179 22.87515 45.13842 1.000 75.58318 245 ALA B C 1
ATOM 5519 O O . ALA B 1 245 ? -45.96809 21.74258 44.67136 1.000 85.14967 245 ALA B O 1
ATOM 5521 N N A GLU B 1 246 ? -46.24250 23.98160 44.53158 0.422 72.81514 246 GLU B N 1
ATOM 5522 N N B GLU B 1 246 ? -46.20221 23.96938 44.48543 0.578 72.19092 246 GLU B N 1
ATOM 5523 C CA A GLU B 1 246 ? -46.87548 23.93843 43.21826 0.422 74.20672 246 GLU B CA 1
ATOM 5524 C CA B GLU B 1 246 ? -46.91720 23.81678 43.22120 0.578 73.99591 246 GLU B CA 1
ATOM 5525 C C A GLU B 1 246 ? -45.96602 23.27774 42.19227 0.422 72.35542 246 GLU B C 1
ATOM 5526 C C B GLU B 1 246 ? -45.99612 23.34205 42.09878 0.578 72.52244 246 GLU B C 1
ATOM 5527 O O A GLU B 1 246 ? -46.37822 22.35472 41.48012 0.422 71.45644 246 GLU B O 1
ATOM 5528 O O B GLU B 1 246 ? -46.43959 22.58830 41.22516 0.578 72.21568 246 GLU B O 1
ATOM 5539 N N . ARG B 1 247 ? -44.71744 23.73948 42.10827 1.000 71.34535 247 ARG B N 1
ATOM 5540 C CA . ARG B 1 247 ? -43.78544 23.18708 41.12893 1.000 67.98779 247 ARG B CA 1
ATOM 5541 C C . ARG B 1 247 ? -43.42454 21.74294 41.46192 1.000 64.68492 247 ARG B C 1
ATOM 5542 O O . ARG B 1 247 ? -43.31859 20.90254 40.56217 1.000 64.96102 247 ARG B O 1
ATOM 5550 N N . ALA B 1 248 ? -43.22132 21.43603 42.74531 1.000 56.22774 248 ALA B N 1
ATOM 5551 C CA . ALA B 1 248 ? -42.85785 20.07295 43.12106 1.000 61.57026 248 ALA B CA 1
ATOM 5552 C C . ALA B 1 248 ? -43.92834 19.07760 42.69130 1.000 61.48370 248 ALA B C 1
ATOM 5553 O O . ALA B 1 248 ? -43.60826 17.97224 42.24078 1.000 67.95462 248 ALA B O 1
ATOM 5555 N N . ASP B 1 249 ? -45.20548 19.45437 42.80608 1.000 61.92087 249 ASP B N 1
ATOM 5556 C CA . ASP B 1 249 ? -46.26810 18.55330 42.37077 1.000 65.96953 249 ASP B CA 1
ATOM 5557 C C . ASP B 1 249 ? -46.22088 18.32367 40.86388 1.000 64.12146 249 ASP B C 1
ATOM 5558 O O . ASP B 1 249 ? -46.39291 17.19207 40.40001 1.000 61.50427 249 ASP B O 1
ATOM 5563 N N . GLN B 1 250 ? -46.00692 19.38704 40.08352 1.000 62.99929 250 GLN B N 1
ATOM 5564 C CA . GLN B 1 250 ? -45.84202 19.23314 38.63879 1.000 59.53851 250 GLN B CA 1
ATOM 5565 C C . GLN B 1 250 ? -44.70674 18.26880 38.32006 1.000 64.15837 250 GLN B C 1
ATOM 5566 O O . GLN B 1 250 ? -44.86029 17.35508 37.50172 1.000 70.37562 250 GLN B O 1
ATOM 5572 N N . PHE B 1 251 ? -43.55616 18.45979 38.96881 1.000 62.16390 251 PHE B N 1
ATOM 5573 C CA . PHE B 1 251 ? -42.40580 17.59474 38.73962 1.000 52.55068 251 PHE B CA 1
ATOM 5574 C C . PHE B 1 251 ? -42.68663 16.16982 39.20150 1.000 53.61977 251 PHE B C 1
ATOM 5575 O O . PHE B 1 251 ? -42.42245 15.21019 38.46826 1.000 53.73438 251 PHE B O 1
ATOM 5583 N N . ASN B 1 252 ? -43.21886 16.01064 40.41973 1.000 51.83587 252 ASN B N 1
ATOM 5584 C CA . ASN B 1 252 ? -43.48320 14.67357 40.94794 1.000 52.66718 252 ASN B CA 1
ATOM 5585 C C . ASN B 1 252 ? -44.52142 13.94432 40.10622 1.000 61.04632 252 ASN B C 1
ATOM 5586 O O . ASN B 1 252 ? -44.34429 12.76928 39.76323 1.000 59.29860 252 ASN B O 1
ATOM 5591 N N . ASN B 1 253 ? -45.62111 14.62836 39.76952 1.000 63.93687 253 ASN B N 1
ATOM 5592 C CA . ASN B 1 253 ? -46.65933 14.00895 38.95278 1.000 55.82683 253 ASN B CA 1
ATOM 5593 C C . ASN B 1 253 ? -46.12936 13.62573 37.57851 1.000 52.46978 253 ASN B C 1
ATOM 5594 O O . ASN B 1 253 ? -46.62103 12.66947 36.96910 1.000 55.11090 253 ASN B O 1
ATOM 5599 N N . TRP B 1 254 ? -45.12812 14.35102 37.07797 1.000 49.99555 254 TRP B N 1
ATOM 5600 C CA . TRP B 1 254 ? -44.54504 14.00937 35.78472 1.000 53.58637 254 TRP B CA 1
ATOM 5601 C C . TRP B 1 254 ? -43.88838 12.63055 35.82601 1.000 57.98097 254 TRP B C 1
ATOM 5602 O O . TRP B 1 254 ? -44.07190 11.81608 34.91244 1.000 62.73442 254 TRP B O 1
ATOM 5613 N N . PHE B 1 255 ? -43.12719 12.34588 36.88771 1.000 55.37943 255 PHE B N 1
ATOM 5614 C CA . PHE B 1 255 ? -42.49855 11.03592 37.03473 1.000 50.89876 255 PHE B CA 1
ATOM 5615 C C . PHE B 1 255 ? -43.48608 9.97295 37.48609 1.000 49.05202 255 PHE B C 1
ATOM 5616 O O . PHE B 1 255 ? -43.18151 8.77735 37.40440 1.000 48.27851 255 PHE B O 1
ATOM 5624 N N . LEU B 1 256 ? -44.65908 10.38202 37.96047 1.000 49.14231 256 LEU B N 1
ATOM 5625 C CA . LEU B 1 256 ? -45.69788 9.45908 38.39032 1.000 55.97875 256 LEU B CA 1
ATOM 5626 C C . LEU B 1 256 ? -46.77413 9.29276 37.32912 1.000 57.48527 256 LEU B C 1
ATOM 5627 O O . LEU B 1 256 ? -47.91647 8.93112 37.64035 1.000 60.02508 256 LEU B O 1
ATOM 5632 N N . ASP B 1 257 ? -46.42297 9.55177 36.07527 1.000 57.26968 257 ASP B N 1
ATOM 5633 C CA . ASP B 1 257 ? -47.36404 9.38255 34.97941 1.000 52.83772 257 ASP B CA 1
ATOM 5634 C C . ASP B 1 257 ? -47.77301 7.91357 34.87687 1.000 51.84398 257 ASP B C 1
ATOM 5635 O O . ASP B 1 257 ? -46.93109 7.02611 35.02673 1.000 52.43200 257 ASP B O 1
ATOM 5640 N N . PRO B 1 258 ? -49.05215 7.62872 34.62594 1.000 55.12262 258 PRO B N 1
ATOM 5641 C CA . PRO B 1 258 ? -49.51874 6.22824 34.63147 1.000 60.19326 258 PRO B CA 1
ATOM 5642 C C . PRO B 1 258 ? -48.76606 5.31705 33.67103 1.000 71.29603 258 PRO B C 1
ATOM 5643 O O . PRO B 1 258 ? -48.65789 4.11571 33.94462 1.000 80.14483 258 PRO B O 1
ATOM 5647 N N . ILE B 1 259 ? -48.24875 5.83699 32.55756 1.000 67.03775 259 ILE B N 1
ATOM 5648 C CA . ILE B 1 259 ? -47.57873 4.99252 31.56781 1.000 58.46977 259 ILE B CA 1
ATOM 5649 C C . ILE B 1 259 ? -46.09123 4.84955 31.87213 1.000 57.51352 259 ILE B C 1
ATOM 5650 O O . ILE B 1 259 ? -45.56701 3.73343 31.90423 1.000 57.53348 259 ILE B O 1
ATOM 5655 N N . PHE B 1 260 ? -45.38278 5.96726 32.08250 1.000 61.56383 260 PHE B N 1
ATOM 5656 C CA . PHE B 1 260 ? -43.99181 5.95921 32.55672 1.000 68.43066 260 PHE B CA 1
ATOM 5657 C C . PHE B 1 260 ? -44.00901 6.22016 34.05759 1.000 85.06053 260 PHE B C 1
ATOM 5658 O O . PHE B 1 260 ? -43.94956 7.36695 34.49514 1.000 101.83456 260 PHE B O 1
ATOM 5666 N N . LYS B 1 261 ? -44.06062 5.17138 34.86780 1.000 82.09817 261 LYS B N 1
ATOM 5667 C CA . LYS B 1 261 ? -43.92614 5.37437 36.30369 1.000 79.13766 261 LYS B CA 1
ATOM 5668 C C . LYS B 1 261 ? -42.59265 4.84876 36.81430 1.000 83.49032 261 LYS B C 1
ATOM 5669 O O . LYS B 1 261 ? -41.80798 5.59970 37.40404 1.000 87.51141 261 LYS B O 1
ATOM 5675 N N . GLY B 1 262 ? -42.32347 3.56688 36.61073 1.000 80.39073 262 GLY B N 1
ATOM 5676 C CA . GLY B 1 262 ? -41.05069 2.99571 36.99205 1.000 76.72719 262 GLY B CA 1
ATOM 5677 C C . GLY B 1 262 ? -40.39572 2.36648 35.78790 1.000 72.62439 262 GLY B C 1
ATOM 5678 O O . GLY B 1 262 ? -39.51963 1.50661 35.91378 1.000 71.15453 262 GLY B O 1
ATOM 5679 N N . LYS B 1 263 ? -40.84036 2.77893 34.60774 1.000 66.65952 263 LYS B N 1
ATOM 5680 C CA . LYS B 1 263 ? -40.28143 2.30263 33.35083 1.000 63.52083 263 LYS B CA 1
ATOM 5681 C C . LYS B 1 263 ? -39.30976 3.37219 32.86756 1.000 62.20296 263 LYS B C 1
ATOM 5682 O O . LYS B 1 263 ? -39.71782 4.39324 32.31025 1.000 65.16817 263 LYS B O 1
ATOM 5688 N N . TYR B 1 264 ? -38.02157 3.15603 33.10753 1.000 58.11945 264 TYR B N 1
ATOM 5689 C CA . TYR B 1 264 ? -37.01105 4.13466 32.73839 1.000 56.64150 264 TYR B CA 1
ATOM 5690 C C . TYR B 1 264 ? -36.33410 3.81072 31.41148 1.000 52.56064 264 TYR B C 1
ATOM 5691 O O . TYR B 1 264 ? -35.38623 4.50597 31.03150 1.000 48.90380 264 TYR B O 1
ATOM 5700 N N . GLU B 1 265 ? -36.81510 2.79307 30.69073 1.000 50.82626 265 GLU B N 1
ATOM 5701 C CA . GLU B 1 265 ? -36.35181 2.57594 29.32633 1.000 66.52376 265 GLU B CA 1
ATOM 5702 C C . GLU B 1 265 ? -36.58417 3.83021 28.48451 1.000 69.74403 265 GLU B C 1
ATOM 5703 O O . GLU B 1 265 ? -35.65467 4.38517 27.89202 1.000 72.64062 265 GLU B O 1
ATOM 5709 N N . HIS B 1 266 ? -37.82720 4.29954 28.43512 1.000 68.31303 266 HIS B N 1
ATOM 5710 C CA . HIS B 1 266 ? -38.17314 5.46239 27.62525 1.000 70.22565 266 HIS B CA 1
ATOM 5711 C C . HIS B 1 266 ? -38.31043 6.73909 28.43914 1.000 60.91383 266 HIS B C 1
ATOM 5712 O O . HIS B 1 266 ? -38.57678 7.79774 27.85997 1.000 55.08345 266 HIS B O 1
ATOM 5719 N N A MET B 1 267 ? -38.12448 6.67198 29.76173 0.842 60.79649 267 MET B N 1
ATOM 5720 N N B MET B 1 267 ? -38.12509 6.66431 29.76026 0.158 60.41591 267 MET B N 1
ATOM 5721 C CA A MET B 1 267 ? -38.20542 7.87936 30.57859 0.842 58.87149 267 MET B CA 1
ATOM 5722 C CA B MET B 1 267 ? -38.20414 7.85897 30.59266 0.158 58.97480 267 MET B CA 1
ATOM 5723 C C A MET B 1 267 ? -37.12944 8.88062 30.18714 0.842 59.07719 267 MET B C 1
ATOM 5724 C C B MET B 1 267 ? -37.13228 8.87024 30.20789 0.158 59.14311 267 MET B C 1
ATOM 5725 O O A MET B 1 267 ? -37.35254 10.09641 30.22419 0.842 60.81006 267 MET B O 1
ATOM 5726 O O B MET B 1 267 ? -37.36377 10.08311 30.26281 0.158 59.68373 267 MET B O 1
ATOM 5735 N N . LEU B 1 268 ? -35.94829 8.38821 29.82271 1.000 58.98585 268 LEU B N 1
ATOM 5736 C CA . LEU B 1 268 ? -34.88301 9.28217 29.38636 1.000 62.82808 268 LEU B CA 1
ATOM 5737 C C . LEU B 1 268 ? -35.23828 9.96322 28.06601 1.000 65.81000 268 LEU B C 1
ATOM 5738 O O . LEU B 1 268 ? -34.98041 11.15990 27.88520 1.000 68.24877 268 LEU B O 1
ATOM 5743 N N . GLU B 1 269 ? -35.83720 9.21874 27.13371 1.000 65.44783 269 GLU B N 1
ATOM 5744 C CA . GLU B 1 269 ? -36.31716 9.82774 25.89553 1.000 65.98517 269 GLU B CA 1
ATOM 5745 C C . GLU B 1 269 ? -37.47514 10.78346 26.16789 1.000 59.89816 269 GLU B C 1
ATOM 5746 O O . GLU B 1 269 ? -37.54755 11.87132 25.58276 1.000 47.40812 269 GLU B O 1
ATOM 5752 N N . ARG B 1 270 ? -38.38908 10.39177 27.05828 1.000 49.32646 270 ARG B N 1
ATOM 5753 C CA . ARG B 1 270 ? -39.50383 11.26432 27.41078 1.000 49.71059 270 ARG B CA 1
ATOM 5754 C C . ARG B 1 270 ? -39.01080 12.58268 27.99321 1.000 49.50415 270 ARG B C 1
ATOM 5755 O O . ARG B 1 270 ? -39.58768 13.64380 27.72673 1.000 45.16292 270 ARG B O 1
ATOM 5763 N N . LEU B 1 271 ? -37.93493 12.53430 28.78348 1.000 46.66332 271 LEU B N 1
ATOM 5764 C CA . LEU B 1 271 ? -37.39557 13.74981 29.37912 1.000 47.86114 271 LEU B CA 1
ATOM 5765 C C . LEU B 1 271 ? -36.84336 14.68250 28.31460 1.000 53.23036 271 LEU B C 1
ATOM 5766 O O . LEU B 1 271 ? -37.07687 15.89608 28.36118 1.000 56.59785 271 LEU B O 1
ATOM 5771 N N . GLY B 1 272 ? -36.10427 14.13312 27.34759 1.000 56.52676 272 GLY B N 1
ATOM 5772 C CA . GLY B 1 272 ? -35.56670 14.96019 26.28057 1.000 55.71710 272 GLY B CA 1
ATOM 5773 C C . GLY B 1 272 ? -36.64412 15.69621 25.50743 1.000 53.59752 272 GLY B C 1
ATOM 5774 O O . GLY B 1 272 ? -36.46914 16.85997 25.13922 1.000 59.80918 272 GLY B O 1
ATOM 5775 N N . GLU B 1 273 ? -37.77575 15.03077 25.25320 1.000 51.98388 273 GLU B N 1
ATOM 5776 C CA . GLU B 1 273 ? -38.87967 15.69741 24.56707 1.000 59.01679 273 GLU B CA 1
ATOM 5777 C C . GLU B 1 273 ? -39.49752 16.79297 25.42848 1.000 62.02501 273 GLU B C 1
ATOM 5778 O O . GLU B 1 273 ? -39.94719 17.81501 24.89617 1.000 64.09528 273 GLU B O 1
ATOM 5784 N N . GLN B 1 274 ? -39.53117 16.60048 26.75221 1.000 60.52227 274 GLN B N 1
ATOM 5785 C CA . GLN B 1 274 ? -40.03465 17.64306 27.64313 1.000 58.81066 274 GLN B CA 1
ATOM 5786 C C . GLN B 1 274 ? -39.17440 18.89689 27.55062 1.000 53.79918 274 GLN B C 1
ATOM 5787 O O . GLN B 1 274 ? -39.69328 20.01313 27.42385 1.000 56.37081 274 GLN B O 1
ATOM 5793 N N . ILE B 1 275 ? -37.85031 18.72759 27.60833 1.000 45.95174 275 ILE B N 1
ATOM 5794 C CA . ILE B 1 275 ? -36.93811 19.85704 27.43716 1.000 52.71451 275 ILE B CA 1
ATOM 5795 C C . ILE B 1 275 ? -37.17956 20.54480 26.09645 1.000 62.75571 275 ILE B C 1
ATOM 5796 O O . ILE B 1 275 ? -37.22016 21.77990 26.01038 1.000 65.08685 275 ILE B O 1
ATOM 5801 N N . ALA B 1 276 ? -37.35207 19.75827 25.03079 1.000 59.44964 276 ALA B N 1
ATOM 5802 C CA . ALA B 1 276 ? -37.67995 20.34143 23.73700 1.000 54.97595 276 ALA B CA 1
ATOM 5803 C C . ALA B 1 276 ? -39.04910 21.00396 23.77175 1.000 53.75194 276 ALA B C 1
ATOM 5804 O O . ALA B 1 276 ? -39.24429 22.07199 23.18096 1.000 53.24418 276 ALA B O 1
ATOM 5806 N N . ALA B 1 277 ? -40.00880 20.39429 24.46940 1.000 53.57099 277 ALA B N 1
ATOM 5807 C CA . ALA B 1 277 ? -41.31318 21.02612 24.62293 1.000 59.01329 277 ALA B CA 1
ATOM 5808 C C . ALA B 1 277 ? -41.24661 22.29229 25.47082 1.000 65.03619 277 ALA B C 1
ATOM 5809 O O . ALA B 1 277 ? -42.15006 23.13117 25.38025 1.000 66.59365 277 ALA B O 1
ATOM 5811 N N . ASN B 1 278 ? -40.19888 22.45115 26.28086 1.000 66.79929 278 ASN B N 1
ATOM 5812 C CA . ASN B 1 278 ? -40.02331 23.61784 27.13720 1.000 67.95680 278 ASN B CA 1
ATOM 5813 C C . ASN B 1 278 ? -39.31566 24.77153 26.43808 1.000 71.07600 278 ASN B C 1
ATOM 5814 O O . ASN B 1 278 ? -39.11885 25.82609 27.05233 1.000 74.07940 278 ASN B O 1
ATOM 5819 N N . GLY B 1 279 ? -38.92352 24.60201 25.18262 1.000 66.49579 279 GLY B N 1
ATOM 5820 C CA . GLY B 1 279 ? -38.20340 25.62353 24.45494 1.000 58.86259 279 GLY B CA 1
ATOM 5821 C C . GLY B 1 279 ? -36.74260 25.31488 24.24870 1.000 61.31986 279 GLY B C 1
ATOM 5822 O O . GLY B 1 279 ? -36.06231 26.06962 23.54525 1.000 72.65163 279 GLY B O 1
ATOM 5823 N N . GLY B 1 280 ? -36.23422 24.23393 24.83976 1.000 63.09463 280 GLY B N 1
ATOM 5824 C CA . GLY B 1 280 ? -34.84967 23.85282 24.67298 1.000 66.68319 280 GLY B CA 1
ATOM 5825 C C . GLY B 1 280 ? -34.65605 22.92825 23.48899 1.000 72.40322 280 GLY B C 1
ATOM 5826 O O . GLY B 1 280 ? -35.58539 22.60213 22.75259 1.000 78.81257 280 GLY B O 1
ATOM 5827 N N . GLU B 1 281 ? -33.41163 22.50068 23.30847 1.000 77.50568 281 GLU B N 1
ATOM 5828 C CA . GLU B 1 281 ? -33.06097 21.63878 22.19005 1.000 84.94982 281 GLU B CA 1
ATOM 5829 C C . GLU B 1 281 ? -33.09054 20.17566 22.61110 1.000 82.80851 281 GLU B C 1
ATOM 5830 O O . GLU B 1 281 ? -32.68365 19.82596 23.72370 1.000 81.30632 281 GLU B O 1
ATOM 5836 N N . LEU B 1 282 ? -33.58199 19.32930 21.71549 1.000 81.41616 282 LEU B N 1
ATOM 5837 C CA . LEU B 1 282 ? -33.67071 17.89914 21.98606 1.000 74.07176 282 LEU B CA 1
ATOM 5838 C C . LEU B 1 282 ? -32.27340 17.30532 22.12125 1.000 73.09646 282 LEU B C 1
ATOM 5839 O O . LEU B 1 282 ? -31.50213 17.33829 21.15523 1.000 82.74031 282 LEU B O 1
ATOM 5844 N N . PRO B 1 283 ? -31.89719 16.77309 23.27962 1.000 75.34928 283 PRO B N 1
ATOM 5845 C CA . PRO B 1 283 ? -30.58165 16.13909 23.39954 1.000 76.47603 283 PRO B CA 1
ATOM 5846 C C . PRO B 1 283 ? -30.53252 14.85350 22.59258 1.000 79.96835 283 PRO B C 1
ATOM 5847 O O . PRO B 1 283 ? -31.55620 14.24421 22.27773 1.000 82.50363 283 PRO B O 1
ATOM 5851 N N A GLU B 1 284 ? -29.31382 14.46400 22.23245 0.458 82.63572 284 GLU B N 1
ATOM 5852 N N B GLU B 1 284 ? -29.31512 14.42613 22.27316 0.542 82.64838 284 GLU B N 1
ATOM 5853 C CA A GLU B 1 284 ? -29.08443 13.24532 21.47333 0.458 85.68853 284 GLU B CA 1
ATOM 5854 C CA B GLU B 1 284 ? -29.09782 13.24437 21.45017 0.542 85.66182 284 GLU B CA 1
ATOM 5855 C C A GLU B 1 284 ? -28.70132 12.11467 22.41695 0.458 88.64037 284 GLU B C 1
ATOM 5856 C C B GLU B 1 284 ? -28.61043 12.08943 22.31718 0.542 88.87624 284 GLU B C 1
ATOM 5857 O O A GLU B 1 284 ? -27.92980 12.30941 23.36062 0.458 89.02113 284 GLU B O 1
ATOM 5858 O O B GLU B 1 284 ? -27.66732 12.24353 23.10118 0.542 89.67483 284 GLU B O 1
ATOM 5869 N N . ILE B 1 285 ? -29.25617 10.93600 22.15916 1.000 97.05419 285 ILE B N 1
ATOM 5870 C CA . ILE B 1 285 ? -29.01198 9.74342 22.95763 1.000 98.13230 285 ILE B CA 1
ATOM 5871 C C . ILE B 1 285 ? -28.33048 8.71865 22.06355 1.000 104.51265 285 ILE B C 1
ATOM 5872 O O . ILE B 1 285 ? -28.71663 8.55006 20.90122 1.000 113.48499 285 ILE B O 1
ATOM 5877 N N . THR B 1 286 ? -27.31198 8.04187 22.59268 1.000 101.57081 286 THR B N 1
ATOM 5878 C CA . THR B 1 286 ? -26.69301 6.96147 21.83502 1.000 106.80215 286 THR B CA 1
ATOM 5879 C C . THR B 1 286 ? -27.10783 5.61417 22.41174 1.000 113.14988 286 THR B C 1
ATOM 5880 O O . THR B 1 286 ? -26.25467 4.80155 22.78512 1.000 114.89891 286 THR B O 1
ATOM 5884 N N . ASP B 1 287 ? -28.42365 5.38594 22.46456 1.000 121.33501 287 ASP B N 1
ATOM 5885 C CA . ASP B 1 287 ? -29.04731 4.18365 23.04537 1.000 123.98212 287 ASP B CA 1
ATOM 5886 C C . ASP B 1 287 ? -28.30086 3.71568 24.30469 1.000 124.63503 287 ASP B C 1
ATOM 5887 O O . ASP B 1 287 ? -27.97047 2.54021 24.47276 1.000 123.77546 287 ASP B O 1
ATOM 5892 N N . GLU B 1 288 ? -27.96297 4.67209 25.17028 1.000 123.55415 288 GLU B N 1
ATOM 5893 C CA . GLU B 1 288 ? -27.87590 4.43794 26.60451 1.000 109.77865 288 GLU B CA 1
ATOM 5894 C C . GLU B 1 288 ? -29.25612 4.44305 27.22817 1.000 99.23217 288 GLU B C 1
ATOM 5895 O O . GLU B 1 288 ? -29.39466 4.22462 28.43525 1.000 93.76308 288 GLU B O 1
ATOM 5901 N N . MET B 1 289 ? -30.26866 4.71621 26.40399 1.000 101.90595 289 MET B N 1
ATOM 5902 C CA . MET B 1 289 ? -31.66278 4.48067 26.76077 1.000 98.30026 289 MET B CA 1
ATOM 5903 C C . MET B 1 289 ? -31.87441 3.07537 27.28553 1.000 92.75451 289 MET B C 1
ATOM 5904 O O . MET B 1 289 ? -32.43595 2.87651 28.37122 1.000 86.40941 289 MET B O 1
ATOM 5909 N N . GLU B 1 290 ? -31.39977 2.08428 26.54022 1.000 95.35971 290 GLU B N 1
ATOM 5910 C CA . GLU B 1 290 ? -31.68296 0.70649 26.89599 1.000 99.40377 290 GLU B CA 1
ATOM 5911 C C . GLU B 1 290 ? -30.60148 0.09123 27.76679 1.000 97.06861 290 GLU B C 1
ATOM 5912 O O . GLU B 1 290 ? -30.64547 -1.12079 28.01649 1.000 91.83580 290 GLU B O 1
ATOM 5918 N N . ILE B 1 291 ? -29.64772 0.89348 28.24781 1.000 100.71413 291 ILE B N 1
ATOM 5919 C CA . ILE B 1 291 ? -28.88514 0.48271 29.42018 1.000 97.63286 291 ILE B CA 1
ATOM 5920 C C . ILE B 1 291 ? -29.75715 0.58144 30.66222 1.000 92.00825 291 ILE B C 1
ATOM 5921 O O . ILE B 1 291 ? -29.71720 -0.28396 31.54619 1.000 94.01496 291 ILE B O 1
ATOM 5926 N N . LEU B 1 292 ? -30.56529 1.63484 30.74666 1.000 92.25715 292 LEU B N 1
ATOM 5927 C CA . LEU B 1 292 ? -31.57419 1.72441 31.79259 1.000 97.30442 292 LEU B CA 1
ATOM 5928 C C . LEU B 1 292 ? -32.64549 0.64463 31.66600 1.000 103.00412 292 LEU B C 1
ATOM 5929 O O . LEU B 1 292 ? -33.45695 0.49360 32.59113 1.000 97.66447 292 LEU B O 1
ATOM 5934 N N A SER B 1 293 ? -32.69132 -0.06561 30.52812 0.535 107.20418 293 SER B N 1
ATOM 5935 N N B SER B 1 293 ? -32.67559 -0.10469 30.55754 0.465 107.22294 293 SER B N 1
ATOM 5936 C CA A SER B 1 293 ? -33.66408 -1.13528 30.32280 0.535 109.58258 293 SER B CA 1
ATOM 5937 C CA B SER B 1 293 ? -33.51940 -1.29397 30.49172 0.465 109.69756 293 SER B CA 1
ATOM 5938 C C A SER B 1 293 ? -33.24614 -2.42917 31.00645 0.535 112.07530 293 SER B C 1
ATOM 5939 C C B SER B 1 293 ? -33.01919 -2.37717 31.44003 0.465 111.49425 293 SER B C 1
ATOM 5940 O O A SER B 1 293 ? -34.10670 -3.23838 31.37552 0.535 114.73720 293 SER B O 1
ATOM 5941 O O B SER B 1 293 ? -33.81831 -3.18101 31.93045 0.465 114.12938 293 SER B O 1
ATOM 5946 N N A ALA B 1 294 ? -31.94534 -2.64881 31.16691 0.535 115.13953 294 ALA B N 1
ATOM 5947 N N B ALA B 1 294 ? -31.70964 -2.41660 31.70392 0.465 113.94530 294 ALA B N 1
ATOM 5948 C CA A ALA B 1 294 ? -31.45715 -3.74635 31.99238 0.535 114.27970 294 ALA B CA 1
ATOM 5949 C CA B ALA B 1 294 ? -31.13222 -3.28085 32.72864 0.465 112.91357 294 ALA B CA 1
ATOM 5950 C C A ALA B 1 294 ? -31.74173 -3.41614 33.45247 0.535 111.37637 294 ALA B C 1
ATOM 5951 C C B ALA B 1 294 ? -30.55100 -2.41462 33.84106 0.465 111.35213 294 ALA B C 1
ATOM 5952 O O A ALA B 1 294 ? -31.18458 -2.45664 33.99652 0.535 111.07496 294 ALA B O 1
ATOM 5953 O O B ALA B 1 294 ? -29.35656 -2.49591 34.14742 0.465 112.75777 294 ALA B O 1
ATOM 5956 N N A SER B 1 295 ? -32.62623 -4.19148 34.07975 0.535 99.65394 295 SER B N 1
ATOM 5957 N N B SER B 1 295 ? -31.39568 -1.59252 34.46323 0.465 105.85964 295 SER B N 1
ATOM 5958 C CA A SER B 1 295 ? -33.08559 -3.87468 35.42762 0.535 81.12874 295 SER B CA 1
ATOM 5959 C CA B SER B 1 295 ? -30.89140 -0.48042 35.25622 0.465 84.73840 295 SER B CA 1
ATOM 5960 C C A SER B 1 295 ? -31.91441 -3.78794 36.40036 0.535 76.05538 295 SER B C 1
ATOM 5961 C C B SER B 1 295 ? -30.38445 -0.88835 36.63336 0.465 73.94438 295 SER B C 1
ATOM 5962 O O A SER B 1 295 ? -30.98515 -4.59942 36.35494 0.535 78.77017 295 SER B O 1
ATOM 5963 O O B SER B 1 295 ? -29.39210 -0.31575 37.09551 0.465 73.96495 295 SER B O 1
ATOM 5968 N N A LEU B 1 296 ? -31.95986 -2.78202 37.27425 0.535 71.73526 296 LEU B N 1
ATOM 5969 N N B LEU B 1 296 ? -31.03114 -1.83682 37.31906 0.465 70.75700 296 LEU B N 1
ATOM 5970 C CA A LEU B 1 296 ? -30.89519 -2.55294 38.24232 0.535 69.88963 296 LEU B CA 1
ATOM 5971 C CA B LEU B 1 296 ? -30.72115 -2.01986 38.73549 0.465 68.90834 296 LEU B CA 1
ATOM 5972 C C A LEU B 1 296 ? -30.82231 -3.70716 39.23263 0.535 69.64324 296 LEU B C 1
ATOM 5973 C C B LEU B 1 296 ? -30.73466 -3.47675 39.18088 0.465 69.41215 296 LEU B C 1
ATOM 5974 O O A LEU B 1 296 ? -31.78348 -4.46168 39.41395 0.535 71.27811 296 LEU B O 1
ATOM 5975 O O B LEU B 1 296 ? -31.68012 -4.22058 38.90643 0.465 71.00016 296 LEU B O 1
ATOM 5984 N N . ASP B 1 297 ? -29.66819 -3.84573 39.89356 1.000 68.44463 297 ASP B N 1
ATOM 5985 C CA . ASP B 1 297 ? -29.53249 -5.05774 40.68993 1.000 64.90767 297 ASP B CA 1
ATOM 5986 C C . ASP B 1 297 ? -30.37495 -5.01130 41.95717 1.000 60.33535 297 ASP B C 1
ATOM 5987 O O . ASP B 1 297 ? -30.71052 -6.06960 42.49517 1.000 67.35682 297 ASP B O 1
ATOM 5992 N N . PHE B 1 298 ? -30.73143 -3.81850 42.43224 1.000 53.82491 298 PHE B N 1
ATOM 5993 C CA . PHE B 1 298 ? -31.52311 -3.66064 43.64623 1.000 55.69268 298 PHE B CA 1
ATOM 5994 C C . PHE B 1 298 ? -32.06128 -2.23764 43.68654 1.000 57.63383 298 PHE B C 1
ATOM 5995 O O . PHE B 1 298 ? -31.69028 -1.39274 42.86901 1.000 59.07819 298 PHE B O 1
ATOM 6003 N N . ILE B 1 299 ? -32.92731 -1.97463 44.66652 1.000 53.43049 299 ILE B N 1
ATOM 6004 C CA . ILE B 1 299 ? -33.44524 -0.63508 44.91389 1.000 56.17331 299 ILE B CA 1
ATOM 6005 C C . ILE B 1 299 ? -33.30304 -0.31202 46.39602 1.000 56.26170 299 ILE B C 1
ATOM 6006 O O . ILE B 1 299 ? -33.57104 -1.15354 47.26237 1.000 53.32635 299 ILE B O 1
ATOM 6011 N N . GLY B 1 300 ? -32.86355 0.90760 46.68220 1.000 52.77062 300 GLY B N 1
ATOM 6012 C CA . GLY B 1 300 ? -32.75605 1.39605 48.04344 1.000 56.40774 300 GLY B CA 1
ATOM 6013 C C . GLY B 1 300 ? -33.91574 2.32104 48.36727 1.000 59.28917 300 GLY B C 1
ATOM 6014 O O . GLY B 1 300 ? -34.32137 3.13862 47.54022 1.000 59.86655 300 GLY B O 1
ATOM 6015 N N . LEU B 1 301 ? -34.44932 2.17195 49.57707 1.000 50.50866 301 LEU B N 1
ATOM 6016 C CA . LEU B 1 301 ? -35.57263 2.97025 50.05102 1.000 44.82521 301 LEU B CA 1
ATOM 6017 C C . LEU B 1 301 ? -35.13607 3.75033 51.28010 1.000 45.60983 301 LEU B C 1
ATOM 6018 O O . LEU B 1 301 ? -34.71939 3.15770 52.28336 1.000 46.97967 301 LEU B O 1
ATOM 6023 N N . ASN B 1 302 ? -35.22414 5.07218 51.19681 1.000 46.30807 302 ASN B N 1
ATOM 6024 C CA . ASN B 1 302 ? -35.01123 5.95435 52.33511 1.000 48.54354 302 ASN B CA 1
ATOM 6025 C C . ASN B 1 302 ? -36.38559 6.32290 52.88158 1.000 59.14169 302 ASN B C 1
ATOM 6026 O O . ASN B 1 302 ? -37.11247 7.10583 52.26177 1.000 67.36836 302 ASN B O 1
ATOM 6031 N N . TYR B 1 303 ? -36.75124 5.75517 54.02929 1.000 56.86129 303 TYR B N 1
ATOM 6032 C CA . TYR B 1 303 ? -38.05724 5.99902 54.62944 1.000 45.87985 303 TYR B CA 1
ATOM 6033 C C . TYR B 1 303 ? -37.88202 6.64451 55.99944 1.000 51.46271 303 TYR B C 1
ATOM 6034 O O . TYR B 1 303 ? -37.23832 6.06973 56.88432 1.000 48.55837 303 TYR B O 1
ATOM 6043 N N . TYR B 1 304 ? -38.46511 7.83164 56.16847 1.000 49.56770 304 TYR B N 1
ATOM 6044 C CA . TYR B 1 304 ? -38.50415 8.55852 57.43156 1.000 52.76625 304 TYR B CA 1
ATOM 6045 C C . TYR B 1 304 ? -39.92625 8.78181 57.91647 1.000 65.09968 304 TYR B C 1
ATOM 6046 O O . TYR B 1 304 ? -40.24567 8.48196 59.07418 1.000 63.80075 304 TYR B O 1
ATOM 6055 N N . THR B 1 305 ? -40.78632 9.31017 57.05501 1.000 74.00191 305 THR B N 1
ATOM 6056 C CA . THR B 1 305 ? -42.20305 9.47915 57.32911 1.000 80.00936 305 THR B CA 1
ATOM 6057 C C . THR B 1 305 ? -42.93066 9.37295 55.99155 1.000 83.85744 305 THR B C 1
ATOM 6058 O O . THR B 1 305 ? -42.34813 8.95166 54.98755 1.000 86.80637 305 THR B O 1
ATOM 6062 N N . SER B 1 306 ? -44.20694 9.75080 55.96242 1.000 88.45447 306 SER B N 1
ATOM 6063 C CA . SER B 1 306 ? -44.95908 9.63523 54.72155 1.000 92.03856 306 SER B CA 1
ATOM 6064 C C . SER B 1 306 ? -46.09716 10.64330 54.69527 1.000 103.54639 306 SER B C 1
ATOM 6065 O O . SER B 1 306 ? -46.61980 11.04537 55.73873 1.000 101.66760 306 SER B O 1
ATOM 6068 N N . ASN B 1 307 ? -46.48159 11.03517 53.47740 1.000 114.29772 307 ASN B N 1
ATOM 6069 C CA . ASN B 1 307 ? -47.53404 12.01905 53.25990 1.000 122.95440 307 ASN B CA 1
ATOM 6070 C C . ASN B 1 307 ? -48.85516 11.40976 52.81482 1.000 128.36834 307 ASN B C 1
ATOM 6071 O O . ASN B 1 307 ? -49.88494 12.08880 52.89493 1.000 132.15886 307 ASN B O 1
ATOM 6076 N N . LEU B 1 308 ? -48.85303 10.16161 52.33877 1.000 127.82257 308 LEU B N 1
ATOM 6077 C CA . LEU B 1 308 ? -50.10720 9.51822 51.95769 1.000 130.18200 308 LEU B CA 1
ATOM 6078 C C . LEU B 1 308 ? -51.03067 9.37573 53.16283 1.000 131.86919 308 LEU B C 1
ATOM 6079 O O . LEU B 1 308 ? -52.20380 9.76428 53.11162 1.000 136.63969 308 LEU B O 1
ATOM 6084 N N . VAL B 1 309 ? -50.51460 8.83383 54.26174 1.000 128.95196 309 VAL B N 1
ATOM 6085 C CA . VAL B 1 309 ? -51.29644 8.71317 55.48678 1.000 127.63404 309 VAL B CA 1
ATOM 6086 C C . VAL B 1 309 ? -50.69985 9.59599 56.57927 1.000 124.20925 309 VAL B C 1
ATOM 6087 O O . VAL B 1 309 ? -51.41866 10.32505 57.26614 1.000 123.79905 309 VAL B O 1
ATOM 6091 N N A ARG B 1 327 ? -46.87770 15.63760 64.04354 0.508 120.94089 327 ARG B N 1
ATOM 6092 N N B ARG B 1 327 ? -46.95994 15.89226 64.42311 0.492 123.28843 327 ARG B N 1
ATOM 6093 C CA A ARG B 1 327 ? -45.52484 16.02644 64.42571 0.508 123.22776 327 ARG B CA 1
ATOM 6094 C CA B ARG B 1 327 ? -45.50577 15.98986 64.37114 0.492 122.97694 327 ARG B CA 1
ATOM 6095 C C A ARG B 1 327 ? -45.15370 15.45338 65.79687 0.508 131.90662 327 ARG B C 1
ATOM 6096 C C B ARG B 1 327 ? -44.87385 15.48565 65.67811 0.492 131.14230 327 ARG B C 1
ATOM 6097 O O A ARG B 1 327 ? -45.18160 16.15709 66.80938 0.508 135.67559 327 ARG B O 1
ATOM 6098 O O B ARG B 1 327 ? -44.44084 16.26684 66.52835 0.492 133.85514 327 ARG B O 1
ATOM 6113 N N . THR B 1 328 ? -44.82234 14.16319 65.82741 1.000 145.58914 328 THR B N 1
ATOM 6114 C CA . THR B 1 328 ? -44.28786 13.52598 67.02510 1.000 150.80735 328 THR B CA 1
ATOM 6115 C C . THR B 1 328 ? -42.77264 13.34613 66.95875 1.000 152.31281 328 THR B C 1
ATOM 6116 O O . THR B 1 328 ? -42.19169 12.69966 67.83885 1.000 156.40379 328 THR B O 1
ATOM 6120 N N . ASP B 1 329 ? -42.13027 13.90633 65.93326 1.000 147.90095 329 ASP B N 1
ATOM 6121 C CA . ASP B 1 329 ? -40.69806 13.89857 65.69331 1.000 141.23652 329 ASP B CA 1
ATOM 6122 C C . ASP B 1 329 ? -40.15053 15.31016 65.93492 1.000 137.61081 329 ASP B C 1
ATOM 6123 O O . ASP B 1 329 ? -40.78363 16.12962 66.62045 1.000 145.73839 329 ASP B O 1
ATOM 6128 N N A MET B 1 330 ? -38.97255 15.59113 65.38219 0.427 129.08374 330 MET B N 1
ATOM 6129 N N B MET B 1 330 ? -38.97173 15.59066 65.38366 0.573 129.07717 330 MET B N 1
ATOM 6130 C CA A MET B 1 330 ? -38.47288 16.95873 65.26287 0.427 126.19891 330 MET B CA 1
ATOM 6131 C CA B MET B 1 330 ? -38.47243 16.95829 65.26244 0.573 126.21215 330 MET B CA 1
ATOM 6132 C C A MET B 1 330 ? -38.81343 17.53585 63.89650 0.427 125.33245 330 MET B C 1
ATOM 6133 C C B MET B 1 330 ? -38.81192 17.53282 63.89451 0.573 125.40950 330 MET B C 1
ATOM 6134 O O A MET B 1 330 ? -37.99685 18.19845 63.24719 0.427 123.94812 330 MET B O 1
ATOM 6135 O O B MET B 1 330 ? -37.99336 18.19030 63.24219 0.573 124.09189 330 MET B O 1
ATOM 6144 N N . GLY B 1 331 ? -40.03910 17.27105 63.44905 1.000 129.47297 331 GLY B N 1
ATOM 6145 C CA . GLY B 1 331 ? -40.53829 17.74156 62.18074 1.000 130.52109 331 GLY B CA 1
ATOM 6146 C C . GLY B 1 331 ? -41.76330 16.96672 61.73286 1.000 133.59295 331 GLY B C 1
ATOM 6147 O O . GLY B 1 331 ? -42.76330 17.56431 61.32215 1.000 138.96626 331 GLY B O 1
ATOM 6148 N N . TRP B 1 332 ? -41.71286 15.63980 61.83994 1.000 125.41863 332 TRP B N 1
ATOM 6149 C CA . TRP B 1 332 ? -42.51797 14.75502 61.00488 1.000 115.71345 332 TRP B CA 1
ATOM 6150 C C . TRP B 1 332 ? -43.44284 13.86816 61.83713 1.000 114.34332 332 TRP B C 1
ATOM 6151 O O . TRP B 1 332 ? -43.43064 13.88832 63.07013 1.000 115.92675 332 TRP B O 1
ATOM 6162 N N . GLU B 1 333 ? -44.25183 13.07624 61.12350 1.000 112.73517 333 GLU B N 1
ATOM 6163 C CA . GLU B 1 333 ? -45.23982 12.17883 61.71755 1.000 109.96358 333 GLU B CA 1
ATOM 6164 C C . GLU B 1 333 ? -44.70925 10.74973 61.66691 1.000 100.20742 333 GLU B C 1
ATOM 6165 O O . GLU B 1 333 ? -44.55400 10.17638 60.58364 1.000 94.11327 333 GLU B O 1
ATOM 6171 N N . ILE B 1 334 ? -44.44041 10.17579 62.84028 1.000 101.89092 334 ILE B N 1
ATOM 6172 C CA . ILE B 1 334 ? -43.96717 8.79840 62.91669 1.000 94.62699 334 ILE B CA 1
ATOM 6173 C C . ILE B 1 334 ? -45.09687 7.86080 62.51951 1.000 86.76055 334 ILE B C 1
ATOM 6174 O O . ILE B 1 334 ? -46.19940 7.91352 63.07803 1.000 90.16576 334 ILE B O 1
ATOM 6179 N N . TYR B 1 335 ? -44.82670 6.99530 61.56240 1.000 84.44745 335 TYR B N 1
ATOM 6180 C CA . TYR B 1 335 ? -45.87290 6.15484 61.00508 1.000 85.67354 335 TYR B CA 1
ATOM 6181 C C . TYR B 1 335 ? -45.24207 4.93674 60.34179 1.000 81.04810 335 TYR B C 1
ATOM 6182 O O . TYR B 1 335 ? -44.97056 4.95401 59.13499 1.000 84.85354 335 TYR B O 1
ATOM 6191 N N . PRO B 1 336 ? -44.98405 3.86522 61.09810 1.000 77.67664 336 PRO B N 1
ATOM 6192 C CA . PRO B 1 336 ? -44.25225 2.72465 60.52425 1.000 73.90586 336 PRO B CA 1
ATOM 6193 C C . PRO B 1 336 ? -45.06161 1.90092 59.53768 1.000 76.70666 336 PRO B C 1
ATOM 6194 O O . PRO B 1 336 ? -44.46276 1.23482 58.68411 1.000 67.74606 336 PRO B O 1
ATOM 6198 N N . GLU B 1 337 ? -46.39388 1.91622 59.62383 1.000 84.25035 337 GLU B N 1
ATOM 6199 C CA . GLU B 1 337 ? -47.19072 1.08482 58.72937 1.000 87.73798 337 GLU B CA 1
ATOM 6200 C C . GLU B 1 337 ? -46.97620 1.46771 57.27173 1.000 84.69519 337 GLU B C 1
ATOM 6201 O O . GLU B 1 337 ? -47.06058 0.60790 56.38837 1.000 83.54052 337 GLU B O 1
ATOM 6207 N N . GLY B 1 338 ? -46.68590 2.74455 57.00165 1.000 83.96050 338 GLY B N 1
ATOM 6208 C CA . GLY B 1 338 ? -46.43405 3.16815 55.63428 1.000 69.04332 338 GLY B CA 1
ATOM 6209 C C . GLY B 1 338 ? -45.18118 2.55669 55.04342 1.000 68.13580 338 GLY B C 1
ATOM 6210 O O . GLY B 1 338 ? -45.08398 2.38569 53.82437 1.000 67.33407 338 GLY B O 1
ATOM 6211 N N . LEU B 1 339 ? -44.20010 2.22965 55.88995 1.000 76.68807 339 LEU B N 1
ATOM 6212 C CA . LEU B 1 339 ? -43.03624 1.49676 55.40393 1.000 72.65439 339 LEU B CA 1
ATOM 6213 C C . LEU B 1 339 ? -43.41213 0.07994 54.99892 1.000 72.75487 339 LEU B C 1
ATOM 6214 O O . LEU B 1 339 ? -42.81320 -0.48111 54.07360 1.000 70.07525 339 LEU B O 1
ATOM 6219 N N . TYR B 1 340 ? -44.40113 -0.51007 55.66987 1.000 70.80841 340 TYR B N 1
ATOM 6220 C CA . TYR B 1 340 ? -44.91961 -1.79353 55.21655 1.000 70.05727 340 TYR B CA 1
ATOM 6221 C C . TYR B 1 340 ? -45.67582 -1.64425 53.90000 1.000 64.95910 340 TYR B C 1
ATOM 6222 O O . TYR B 1 340 ? -45.49659 -2.44991 52.97960 1.000 63.49623 340 TYR B O 1
ATOM 6231 N N . ASP B 1 341 ? -46.54416 -0.62836 53.80347 1.000 64.92592 341 ASP B N 1
ATOM 6232 C CA . ASP B 1 341 ? -47.28661 -0.38768 52.56709 1.000 65.44465 341 ASP B CA 1
ATOM 6233 C C . ASP B 1 341 ? -46.34352 -0.12921 51.40318 1.000 70.40233 341 ASP B C 1
ATOM 6234 O O . ASP B 1 341 ? -46.57616 -0.60395 50.28466 1.000 72.43596 341 ASP B O 1
ATOM 6239 N N . LEU B 1 342 ? -45.27723 0.63563 51.64632 1.000 72.94666 342 LEU B N 1
ATOM 6240 C CA . LEU B 1 342 ? -44.34230 0.96225 50.57745 1.000 69.55007 342 LEU B CA 1
ATOM 6241 C C . LEU B 1 342 ? -43.52400 -0.25620 50.17109 1.000 67.54146 342 LEU B C 1
ATOM 6242 O O . LEU B 1 342 ? -43.23165 -0.44797 48.98458 1.000 64.83104 342 LEU B O 1
ATOM 6247 N N . LEU B 1 343 ? -43.14910 -1.09466 51.13898 1.000 65.52993 343 LEU B N 1
ATOM 6248 C CA . LEU B 1 343 ? -42.37073 -2.28363 50.81047 1.000 67.09924 343 LEU B CA 1
ATOM 6249 C C . LEU B 1 343 ? -43.18792 -3.25363 49.96598 1.000 71.67204 343 LEU B C 1
ATOM 6250 O O . LEU B 1 343 ? -42.65420 -3.90677 49.06051 1.000 66.50287 343 LEU B O 1
ATOM 6255 N N . LYS B 1 344 ? -44.48868 -3.35257 50.23878 1.000 74.77759 344 LYS B N 1
ATOM 6256 C CA . LYS B 1 344 ? -45.34545 -4.21115 49.43066 1.000 71.64108 344 LYS B CA 1
ATOM 6257 C C . LYS B 1 344 ? -45.43887 -3.69247 48.00139 1.000 74.27183 344 LYS B C 1
ATOM 6258 O O . LYS B 1 344 ? -45.06022 -4.38755 47.05347 1.000 78.53435 344 LYS B O 1
ATOM 6264 N N . ARG B 1 345 ? -45.89846 -2.44785 47.82996 1.000 72.24623 345 ARG B N 1
ATOM 6265 C CA . ARG B 1 345 ? -46.24191 -1.96859 46.49279 1.000 73.05686 345 ARG B CA 1
ATOM 6266 C C . ARG B 1 345 ? -45.01987 -1.84675 45.58591 1.000 73.11181 345 ARG B C 1
ATOM 6267 O O . ARG B 1 345 ? -45.14575 -2.00513 44.36572 1.000 74.67398 345 ARG B O 1
ATOM 6275 N N . ILE B 1 346 ? -43.83778 -1.58083 46.14872 1.000 68.60842 346 ILE B N 1
ATOM 6276 C CA . ILE B 1 346 ? -42.62439 -1.58198 45.33637 1.000 63.59730 346 ILE B CA 1
ATOM 6277 C C . ILE B 1 346 ? -42.27553 -3.00156 44.90556 1.000 71.79862 346 ILE B C 1
ATOM 6278 O O . ILE B 1 346 ? -41.81256 -3.22903 43.78111 1.000 73.61091 346 ILE B O 1
ATOM 6283 N N . HIS B 1 347 ? -42.50437 -3.98053 45.78452 1.000 75.97496 347 HIS B N 1
ATOM 6284 C CA . HIS B 1 347 ? -42.15422 -5.36045 45.46445 1.000 78.33609 347 HIS B CA 1
ATOM 6285 C C . HIS B 1 347 ? -43.14724 -5.98968 44.49376 1.000 84.82924 347 HIS B C 1
ATOM 6286 O O . HIS B 1 347 ? -42.75440 -6.80738 43.65293 1.000 83.60448 347 HIS B O 1
ATOM 6293 N N . GLU B 1 348 ? -44.43002 -5.63022 44.59059 1.000 91.83721 348 GLU B N 1
ATOM 6294 C CA . GLU B 1 348 ? -45.43063 -6.19726 43.69501 1.000 93.04508 348 GLU B CA 1
ATOM 6295 C C . GLU B 1 348 ? -45.36343 -5.61521 42.28980 1.000 90.84077 348 GLU B C 1
ATOM 6296 O O . GLU B 1 348 ? -45.87454 -6.23842 41.35481 1.000 98.80469 348 GLU B O 1
ATOM 6302 N N . LYS B 1 349 ? -44.75702 -4.44210 42.11356 1.000 82.02459 349 LYS B N 1
ATOM 6303 C CA . LYS B 1 349 ? -44.73130 -3.78522 40.81589 1.000 79.91139 349 LYS B CA 1
ATOM 6304 C C . LYS B 1 349 ? -43.34235 -3.69494 40.19790 1.000 76.62056 349 LYS B C 1
ATOM 6305 O O . LYS B 1 349 ? -43.22810 -3.26467 39.04649 1.000 76.80858 349 LYS B O 1
ATOM 6311 N N . TYR B 1 350 ? -42.29007 -4.08757 40.91570 1.000 74.73217 350 TYR B N 1
ATOM 6312 C CA . TYR B 1 350 ? -40.93974 -4.08120 40.36185 1.000 75.56467 350 TYR B CA 1
ATOM 6313 C C . TYR B 1 350 ? -40.13845 -5.33810 40.65385 1.000 83.27431 350 TYR B C 1
ATOM 6314 O O . TYR B 1 350 ? -39.21875 -5.64210 39.88434 1.000 89.69365 350 TYR B O 1
ATOM 6323 N N . ASN B 1 351 ? -40.45061 -6.07480 41.71892 1.000 79.06479 351 ASN B N 1
ATOM 6324 C CA . ASN B 1 351 ? -39.83625 -7.37239 41.99971 1.000 81.22433 351 ASN B CA 1
ATOM 6325 C C . ASN B 1 351 ? -38.31106 -7.28176 41.96211 1.000 81.33762 351 ASN B C 1
ATOM 6326 O O . ASN B 1 351 ? -37.62619 -8.05016 41.28471 1.000 83.17821 351 ASN B O 1
ATOM 6331 N N . LEU B 1 352 ? -37.77863 -6.30161 42.68028 1.000 78.75555 352 LEU B N 1
ATOM 6332 C CA . LEU B 1 352 ? -36.34475 -6.17566 42.85010 1.000 69.99959 352 LEU B CA 1
ATOM 6333 C C . LEU B 1 352 ? -35.98902 -6.34260 44.31944 1.000 64.48894 352 LEU B C 1
ATOM 6334 O O . LEU B 1 352 ? -36.80171 -6.03030 45.19564 1.000 64.16379 352 LEU B O 1
ATOM 6339 N N . PRO B 1 353 ? -34.80040 -6.85887 44.62104 1.000 59.88887 353 PRO B N 1
ATOM 6340 C CA . PRO B 1 353 ? -34.34514 -6.86650 46.01527 1.000 62.31348 353 PRO B CA 1
ATOM 6341 C C . PRO B 1 353 ? -34.27247 -5.45081 46.56224 1.000 60.01022 353 PRO B C 1
ATOM 6342 O O . PRO B 1 353 ? -33.79774 -4.53015 45.89460 1.000 56.52865 353 PRO B O 1
ATOM 6346 N N . ILE B 1 354 ? -34.75665 -5.28217 47.78957 1.000 63.02312 354 ILE B N 1
ATOM 6347 C CA . ILE B 1 354 ? -34.90807 -3.97021 48.40732 1.000 60.89633 354 ILE B CA 1
ATOM 6348 C C . ILE B 1 354 ? -33.95339 -3.85979 49.58815 1.000 59.34977 354 ILE B C 1
ATOM 6349 O O . ILE B 1 354 ? -33.84024 -4.78816 50.39969 1.000 49.85767 354 ILE B O 1
ATOM 6354 N N . TYR B 1 355 ? -33.25808 -2.72907 49.67183 1.000 62.34929 355 TYR B N 1
ATOM 6355 C CA . TYR B 1 355 ? -32.44986 -2.37395 50.82876 1.000 62.75215 355 TYR B CA 1
ATOM 6356 C C . TYR B 1 355 ? -33.02668 -1.11174 51.44606 1.000 63.57216 355 TYR B C 1
ATOM 6357 O O . TYR B 1 355 ? -33.21117 -0.10858 50.74990 1.000 61.28111 355 TYR B O 1
ATOM 6366 N N . ILE B 1 356 ? -33.33587 -1.16752 52.74081 1.000 61.89942 356 ILE B N 1
ATOM 6367 C CA . ILE B 1 356 ? -33.71532 0.04351 53.45658 1.000 55.76548 356 ILE B CA 1
ATOM 6368 C C . ILE B 1 356 ? -32.42420 0.80279 53.71779 1.000 56.85882 356 ILE B C 1
ATOM 6369 O O . ILE B 1 356 ? -31.81213 0.65866 54.78296 1.000 57.30876 356 ILE B O 1
ATOM 6374 N N . THR B 1 357 ? -31.98817 1.59788 52.73609 1.000 49.98687 357 THR B N 1
ATOM 6375 C CA . THR B 1 357 ? -30.70247 2.27491 52.84540 1.000 50.36180 357 THR B CA 1
ATOM 6376 C C . THR B 1 357 ? -30.72072 3.43095 53.83768 1.000 48.07809 357 THR B C 1
ATOM 6377 O O . THR B 1 357 ? -29.65109 3.96611 54.14478 1.000 40.04462 357 THR B O 1
ATOM 6381 N N . GLU B 1 358 ? -31.89519 3.83004 54.33099 1.000 52.60311 358 GLU B N 1
ATOM 6382 C CA . GLU B 1 358 ? -32.00525 4.88091 55.33686 1.000 51.95158 358 GLU B CA 1
ATOM 6383 C C . GLU B 1 358 ? -33.32106 4.72026 56.08172 1.000 57.72376 358 GLU B C 1
ATOM 6384 O O . GLU B 1 358 ? -34.38442 4.64093 55.45843 1.000 60.94024 358 GLU B O 1
ATOM 6390 N N . ASN B 1 359 ? -33.23700 4.67120 57.40963 1.000 55.80543 359 ASN B N 1
ATOM 6391 C CA . ASN B 1 359 ? -34.39075 4.75275 58.29591 1.000 48.18153 359 ASN B CA 1
ATOM 6392 C C . ASN B 1 359 ? -33.87843 5.27378 59.62706 1.000 54.80095 359 ASN B C 1
ATOM 6393 O O . ASN B 1 359 ? -32.86022 4.78829 60.12935 1.000 62.69530 359 ASN B O 1
ATOM 6398 N N . GLY B 1 360 ? -34.55055 6.27491 60.17465 1.000 54.22261 360 GLY B N 1
ATOM 6399 C CA . GLY B 1 360 ? -34.08957 6.84988 61.42193 1.000 56.14349 360 GLY B CA 1
ATOM 6400 C C . GLY B 1 360 ? -34.98607 7.98785 61.84029 1.000 61.19002 360 GLY B C 1
ATOM 6401 O O . GLY B 1 360 ? -35.94387 8.34948 61.14512 1.000 61.19493 360 GLY B O 1
ATOM 6402 N N . MET B 1 361 ? -34.65079 8.55692 62.99607 1.000 57.16475 361 MET B N 1
ATOM 6403 C CA . MET B 1 361 ? -35.46463 9.58967 63.61456 1.000 55.07783 361 MET B CA 1
ATOM 6404 C C . MET B 1 361 ? -34.57102 10.58161 64.33879 1.000 56.23632 361 MET B C 1
ATOM 6405 O O . MET B 1 361 ? -33.62030 10.19124 65.02295 1.000 64.85936 361 MET B O 1
ATOM 6410 N N . ALA B 1 362 ? -34.87814 11.86329 64.17324 1.000 52.47467 362 ALA B N 1
ATOM 6411 C CA . ALA B 1 362 ? -34.21559 12.90960 64.93235 1.000 50.06582 362 ALA B CA 1
ATOM 6412 C C . ALA B 1 362 ? -34.86500 13.04794 66.29985 1.000 55.25546 362 ALA B C 1
ATOM 6413 O O . ALA B 1 362 ? -36.09403 13.02744 66.42685 1.000 55.45508 362 ALA B O 1
ATOM 6415 N N . VAL B 1 363 ? -34.02701 13.16538 67.32732 1.000 58.66607 363 VAL B N 1
ATOM 6416 C CA . VAL B 1 363 ? -34.46092 13.27065 68.71570 1.000 54.92349 363 VAL B CA 1
ATOM 6417 C C . VAL B 1 363 ? -33.62200 14.34689 69.38745 1.000 56.41836 363 VAL B C 1
ATOM 6418 O O . VAL B 1 363 ? -32.42872 14.47799 69.10072 1.000 60.15750 363 VAL B O 1
ATOM 6422 N N . ASP B 1 364 ? -34.23971 15.12605 70.27605 1.000 59.26220 364 ASP B N 1
ATOM 6423 C CA . ASP B 1 364 ? -33.50953 16.15779 71.01264 1.000 65.49198 364 ASP B CA 1
ATOM 6424 C C . ASP B 1 364 ? -32.67571 15.47185 72.09478 1.000 68.21236 364 ASP B C 1
ATOM 6425 O O . ASP B 1 364 ? -33.05142 15.39532 73.26734 1.000 69.97740 364 ASP B O 1
ATOM 6430 N N . ASP B 1 365 ? -31.51014 14.97440 71.68585 1.000 63.49607 365 ASP B N 1
ATOM 6431 C CA . ASP B 1 365 ? -30.66361 14.17822 72.56582 1.000 64.74407 365 ASP B CA 1
ATOM 6432 C C . ASP B 1 365 ? -29.78564 15.05568 73.45001 1.000 67.41375 365 ASP B C 1
ATOM 6433 O O . ASP B 1 365 ? -29.19894 16.04117 72.99226 1.000 68.90021 365 ASP B O 1
ATOM 6438 N N . GLU B 1 366 ? -29.68826 14.68347 74.72267 1.000 69.82201 366 GLU B N 1
ATOM 6439 C CA . GLU B 1 366 ? -28.79711 15.34527 75.66194 1.000 73.17351 366 GLU B CA 1
ATOM 6440 C C . GLU B 1 366 ? -27.96671 14.28767 76.37192 1.000 74.15247 366 GLU B C 1
ATOM 6441 O O . GLU B 1 366 ? -28.49611 13.25284 76.78607 1.000 79.56255 366 GLU B O 1
ATOM 6447 N N . VAL B 1 367 ? -26.66455 14.53234 76.49127 1.000 73.84443 367 VAL B N 1
ATOM 6448 C CA . VAL B 1 367 ? -25.79156 13.66940 77.28674 1.000 64.34997 367 VAL B CA 1
ATOM 6449 C C . VAL B 1 367 ? -25.99868 14.00537 78.75734 1.000 59.27079 367 VAL B C 1
ATOM 6450 O O . VAL B 1 367 ? -25.67378 15.10923 79.19825 1.000 63.90796 367 VAL B O 1
ATOM 6454 N N . GLU B 1 368 ? -26.53750 13.05452 79.51829 1.000 64.94514 368 GLU B N 1
ATOM 6455 C CA . GLU B 1 368 ? -26.73512 13.20973 80.95707 1.000 66.77755 368 GLU B CA 1
ATOM 6456 C C . GLU B 1 368 ? -25.90663 12.15563 81.68294 1.000 70.19499 368 GLU B C 1
ATOM 6457 O O . GLU B 1 368 ? -26.18662 10.95613 81.57257 1.000 62.46899 368 GLU B O 1
ATOM 6463 N N . ASP B 1 369 ? -24.90066 12.61367 82.43935 1.000 76.26516 369 ASP B N 1
ATOM 6464 C CA . ASP B 1 369 ? -23.98305 11.73909 83.17427 1.000 66.97189 369 ASP B CA 1
ATOM 6465 C C . ASP B 1 369 ? -23.36555 10.68489 82.25378 1.000 71.54209 369 ASP B C 1
ATOM 6466 O O . ASP B 1 369 ? -23.28781 9.50101 82.58747 1.000 72.01021 369 ASP B O 1
ATOM 6471 N N . GLY B 1 370 ? -22.92959 11.12289 81.07026 1.000 68.00504 370 GLY B N 1
ATOM 6472 C CA . GLY B 1 370 ? -22.22276 10.26778 80.14287 1.000 57.06318 370 GLY B CA 1
ATOM 6473 C C . GLY B 1 370 ? -23.08298 9.34079 79.31384 1.000 62.71960 370 GLY B C 1
ATOM 6474 O O . GLY B 1 370 ? -22.53418 8.57155 78.51439 1.000 63.12202 370 GLY B O 1
ATOM 6475 N N . ALA B 1 371 ? -24.40285 9.37737 79.47053 1.000 50.96227 371 ALA B N 1
ATOM 6476 C CA . ALA B 1 371 ? -25.28286 8.48364 78.73996 1.000 55.77680 371 ALA B CA 1
ATOM 6477 C C . ALA B 1 371 ? -26.34667 9.28830 78.00604 1.000 58.79926 371 ALA B C 1
ATOM 6478 O O . ALA B 1 371 ? -26.64129 10.43625 78.35136 1.000 64.44152 371 ALA B O 1
ATOM 6480 N N . VAL B 1 372 ? -26.91862 8.66266 76.98077 1.000 51.33682 372 VAL B N 1
ATOM 6481 C CA . VAL B 1 372 ? -28.00188 9.23953 76.19573 1.000 52.75863 372 VAL B CA 1
ATOM 6482 C C . VAL B 1 372 ? -29.14623 8.23587 76.20010 1.000 60.59746 372 VAL B C 1
ATOM 6483 O O . VAL B 1 372 ? -29.03772 7.16325 75.59053 1.000 61.25937 372 VAL B O 1
ATOM 6487 N N . HIS B 1 373 ? -30.24467 8.58319 76.86830 1.000 62.46206 373 HIS B N 1
ATOM 6488 C CA . HIS B 1 373 ? -31.39563 7.68534 76.98747 1.000 65.98179 373 HIS B CA 1
ATOM 6489 C C . HIS B 1 373 ? -32.44787 8.03870 75.93455 1.000 63.70910 373 HIS B C 1
ATOM 6490 O O . HIS B 1 373 ? -33.52811 8.55444 76.23172 1.000 63.11760 373 HIS B O 1
ATOM 6497 N N . ASP B 1 374 ? -32.11341 7.73256 74.67864 1.000 63.55660 374 ASP B N 1
ATOM 6498 C CA . ASP B 1 374 ? -32.99053 8.03347 73.54164 1.000 66.50155 374 ASP B CA 1
ATOM 6499 C C . ASP B 1 374 ? -33.94589 6.86661 73.26733 1.000 63.60650 374 ASP B C 1
ATOM 6500 O O . ASP B 1 374 ? -33.97522 6.27272 72.18791 1.000 55.59813 374 ASP B O 1
ATOM 6505 N N . THR B 1 375 ? -34.76077 6.55583 74.28148 1.000 64.87761 375 THR B N 1
ATOM 6506 C CA . THR B 1 375 ? -35.69284 5.43737 74.16517 1.000 61.72334 375 THR B CA 1
ATOM 6507 C C . THR B 1 375 ? -36.70333 5.64649 73.03899 1.000 68.04381 375 THR B C 1
ATOM 6508 O O . THR B 1 375 ? -37.11258 4.67798 72.38733 1.000 67.30097 375 THR B O 1
ATOM 6512 N N . ASN B 1 376 ? -37.12003 6.89148 72.78940 1.000 69.92290 376 ASN B N 1
ATOM 6513 C CA . ASN B 1 376 ? -38.10789 7.11879 71.74197 1.000 68.40645 376 ASN B CA 1
ATOM 6514 C C . ASN B 1 376 ? -37.52897 6.89661 70.35054 1.000 55.86719 376 ASN B C 1
ATOM 6515 O O . ASN B 1 376 ? -38.29302 6.64853 69.41424 1.000 49.36487 376 ASN B O 1
ATOM 6520 N N . ARG B 1 377 ? -36.20351 6.96369 70.19474 1.000 53.33625 377 ARG B N 1
ATOM 6521 C CA . ARG B 1 377 ? -35.59333 6.48757 68.95770 1.000 49.42751 377 ARG B CA 1
ATOM 6522 C C . ARG B 1 377 ? -35.65938 4.96732 68.86666 1.000 55.74266 377 ARG B C 1
ATOM 6523 O O . ARG B 1 377 ? -35.84647 4.41610 67.77728 1.000 62.14724 377 ARG B O 1
ATOM 6531 N N . ILE B 1 378 ? -35.51340 4.27172 69.99909 1.000 55.94605 378 ILE B N 1
ATOM 6532 C CA . ILE B 1 378 ? -35.62156 2.81472 69.98897 1.000 57.27075 378 ILE B CA 1
ATOM 6533 C C . ILE B 1 378 ? -37.02281 2.39018 69.56844 1.000 59.67961 378 ILE B C 1
ATOM 6534 O O . ILE B 1 378 ? -37.18977 1.47443 68.75328 1.000 60.06402 378 ILE B O 1
ATOM 6539 N N . ASP B 1 379 ? -38.05171 3.05018 70.11523 1.000 62.12280 379 ASP B N 1
ATOM 6540 C CA . ASP B 1 379 ? -39.42776 2.75414 69.71749 1.000 66.55998 379 ASP B CA 1
ATOM 6541 C C . ASP B 1 379 ? -39.64367 2.99115 68.22729 1.000 62.93584 379 ASP B C 1
ATOM 6542 O O . ASP B 1 379 ? -40.40141 2.26104 67.57894 1.000 63.66115 379 ASP B O 1
ATOM 6547 N N . TYR B 1 380 ? -39.00333 4.01998 67.67022 1.000 60.33343 380 TYR B N 1
ATOM 6548 C CA . TYR B 1 380 ? -39.13416 4.27749 66.24218 1.000 57.29811 380 TYR B CA 1
ATOM 6549 C C . TYR B 1 380 ? -38.53590 3.13365 65.43700 1.000 60.76806 380 TYR B C 1
ATOM 6550 O O . TYR B 1 380 ? -39.20559 2.54144 64.57997 1.000 57.25189 380 TYR B O 1
ATOM 6559 N N . LEU B 1 381 ? -37.27136 2.79983 65.71061 1.000 57.12724 381 LEU B N 1
ATOM 6560 C CA . LEU B 1 381 ? -36.59603 1.76864 64.93060 1.000 56.15292 381 LEU B CA 1
ATOM 6561 C C . LEU B 1 381 ? -37.20154 0.39434 65.16505 1.000 59.43588 381 LEU B C 1
ATOM 6562 O O . LEU B 1 381 ? -37.14057 -0.46455 64.27689 1.000 61.37887 381 LEU B O 1
ATOM 6567 N N . LYS B 1 382 ? -37.78504 0.16440 66.34256 1.000 58.15035 382 LYS B N 1
ATOM 6568 C CA . LYS B 1 382 ? -38.40458 -1.12756 66.59587 1.000 60.99282 382 LYS B CA 1
ATOM 6569 C C . LYS B 1 382 ? -39.68560 -1.26918 65.77996 1.000 60.60229 382 LYS B C 1
ATOM 6570 O O . LYS B 1 382 ? -39.89449 -2.27929 65.09928 1.000 59.36296 382 LYS B O 1
ATOM 6576 N N . GLU B 1 383 ? -40.55697 -0.25770 65.83788 1.000 61.72750 383 GLU B N 1
ATOM 6577 C CA . GLU B 1 383 ? -41.79104 -0.28878 65.05873 1.000 64.60385 383 GLU B CA 1
ATOM 6578 C C . GLU B 1 383 ? -41.51493 -0.39223 63.56460 1.000 58.63080 383 GLU B C 1
ATOM 6579 O O . GLU B 1 383 ? -42.28397 -1.02758 62.83599 1.000 50.81436 383 GLU B O 1
ATOM 6585 N N . HIS B 1 384 ? -40.43280 0.22128 63.08598 1.000 58.02470 384 HIS B N 1
ATOM 6586 C CA . HIS B 1 384 ? -40.17395 0.19376 61.65194 1.000 59.64596 384 HIS B CA 1
ATOM 6587 C C . HIS B 1 384 ? -39.54570 -1.12241 61.20643 1.000 62.36920 384 HIS B C 1
ATOM 6588 O O . HIS B 1 384 ? -39.83850 -1.59438 60.10026 1.000 53.46810 384 HIS B O 1
ATOM 6595 N N . LEU B 1 385 ? -38.70508 -1.73744 62.04779 1.000 62.88642 385 LEU B N 1
ATOM 6596 C CA . LEU B 1 385 ? -38.20540 -3.07503 61.73866 1.000 56.05397 385 LEU B CA 1
ATOM 6597 C C . LEU B 1 385 ? -39.31295 -4.11925 61.81723 1.000 59.07082 385 LEU B C 1
ATOM 6598 O O . LEU B 1 385 ? -39.24881 -5.14330 61.12860 1.000 62.07775 385 LEU B O 1
ATOM 6603 N N . GLU B 1 386 ? -40.32747 -3.89174 62.65194 1.000 61.18017 386 GLU B N 1
ATOM 6604 C CA . GLU B 1 386 ? -41.46616 -4.80234 62.66479 1.000 65.85886 386 GLU B CA 1
ATOM 6605 C C . GLU B 1 386 ? -42.23347 -4.71902 61.35533 1.000 67.13178 386 GLU B C 1
ATOM 6606 O O . GLU B 1 386 ? -42.65732 -5.74280 60.80522 1.000 66.22387 386 GLU B O 1
ATOM 6612 N N . ALA B 1 387 ? -42.41613 -3.50244 60.84334 1.000 64.80373 387 ALA B N 1
ATOM 6613 C CA . ALA B 1 387 ? -43.03704 -3.33407 59.53927 1.000 65.48860 387 ALA B CA 1
ATOM 6614 C C . ALA B 1 387 ? -42.19598 -3.98909 58.45268 1.000 64.27705 387 ALA B C 1
ATOM 6615 O O . ALA B 1 387 ? -42.73352 -4.63393 57.54478 1.000 61.10855 387 ALA B O 1
ATOM 6617 N N . VAL B 1 388 ? -40.86972 -3.85193 58.54448 1.000 61.66238 388 VAL B N 1
ATOM 6618 C CA . VAL B 1 388 ? -39.97789 -4.52013 57.60009 1.000 59.61590 388 VAL B CA 1
ATOM 6619 C C . VAL B 1 388 ? -40.11573 -6.03272 57.71369 1.000 68.47327 388 VAL B C 1
ATOM 6620 O O . VAL B 1 388 ? -40.17713 -6.74340 56.70161 1.000 69.63799 388 VAL B O 1
ATOM 6624 N N . HIS B 1 389 ? -40.17694 -6.55007 58.94506 1.000 69.19575 389 HIS B N 1
ATOM 6625 C CA . HIS B 1 389 ? -40.26962 -7.99415 59.12835 1.000 61.02720 389 HIS B CA 1
ATOM 6626 C C . HIS B 1 389 ? -41.54777 -8.54623 58.51805 1.000 58.72482 389 HIS B C 1
ATOM 6627 O O . HIS B 1 389 ? -41.52485 -9.59202 57.85853 1.000 63.44669 389 HIS B O 1
ATOM 6634 N N . LYS B 1 390 ? -42.67320 -7.85580 58.72067 1.000 53.92966 390 LYS B N 1
ATOM 6635 C CA . LYS B 1 390 ? -43.92982 -8.34281 58.16649 1.000 58.87440 390 LYS B CA 1
ATOM 6636 C C . LYS B 1 390 ? -43.90070 -8.32795 56.64344 1.000 65.55392 390 LYS B C 1
ATOM 6637 O O . LYS B 1 390 ? -44.55752 -9.15611 56.00286 1.000 72.45956 390 LYS B O 1
ATOM 6643 N N . ALA B 1 391 ? -43.14358 -7.40386 56.04534 1.000 63.42513 391 ALA B N 1
ATOM 6644 C CA . ALA B 1 391 ? -42.97115 -7.42071 54.59502 1.000 64.54774 391 ALA B CA 1
ATOM 6645 C C . ALA B 1 391 ? -42.23217 -8.67831 54.15107 1.000 68.23755 391 ALA B C 1
ATOM 6646 O O . ALA B 1 391 ? -42.67210 -9.37458 53.22847 1.000 69.51608 391 ALA B O 1
ATOM 6648 N N . ILE B 1 392 ? -41.11478 -8.99690 54.81420 1.000 68.81844 392 ILE B N 1
ATOM 6649 C CA . ILE B 1 392 ? -40.36916 -10.20851 54.48082 1.000 66.92646 392 ILE B CA 1
ATOM 6650 C C . ILE B 1 392 ? -41.21388 -11.44721 54.74156 1.000 75.93101 392 ILE B C 1
ATOM 6651 O O . ILE B 1 392 ? -41.11963 -12.44079 54.01012 1.000 82.37353 392 ILE B O 1
ATOM 6656 N N A GLU B 1 393 ? -42.06016 -11.41193 55.77352 0.557 77.06184 393 GLU B N 1
ATOM 6657 N N B GLU B 1 393 ? -42.03895 -11.41324 55.79351 0.443 76.93950 393 GLU B N 1
ATOM 6658 C CA A GLU B 1 393 ? -42.92506 -12.55337 56.05173 0.557 79.30413 393 GLU B CA 1
ATOM 6659 C CA B GLU B 1 393 ? -42.94772 -12.52254 56.06687 0.443 79.34171 393 GLU B CA 1
ATOM 6660 C C A GLU B 1 393 ? -43.91673 -12.79419 54.92057 0.557 83.45375 393 GLU B C 1
ATOM 6661 C C B GLU B 1 393 ? -43.85712 -12.79111 54.87718 0.443 83.20145 393 GLU B C 1
ATOM 6662 O O A GLU B 1 393 ? -44.27209 -13.94505 54.64094 0.557 85.69465 393 GLU B O 1
ATOM 6663 O O B GLU B 1 393 ? -44.09825 -13.94890 54.51500 0.443 85.38541 393 GLU B O 1
ATOM 6674 N N . GLU B 1 394 ? -44.36667 -11.73263 54.25651 1.000 83.42804 394 GLU B N 1
ATOM 6675 C CA . GLU B 1 394 ? -45.33532 -11.84800 53.17964 1.000 81.39276 394 GLU B CA 1
ATOM 6676 C C . GLU B 1 394 ? -44.69147 -11.97493 51.80815 1.000 82.02215 394 GLU B C 1
ATOM 6677 O O . GLU B 1 394 ? -45.40880 -11.97897 50.80349 1.000 87.50787 394 GLU B O 1
ATOM 6683 N N . GLY B 1 395 ? -43.36782 -12.07956 51.73914 1.000 82.57313 395 GLY B N 1
ATOM 6684 C CA . GLY B 1 395 ? -42.67938 -12.37043 50.49104 1.000 82.18219 395 GLY B CA 1
ATOM 6685 C C . GLY B 1 395 ? -41.77602 -11.27069 49.96414 1.000 78.86015 395 GLY B C 1
ATOM 6686 O O . GLY B 1 395 ? -41.09649 -11.49552 48.95303 1.000 80.36544 395 GLY B O 1
ATOM 6687 N N . VAL B 1 396 ? -41.72216 -10.09078 50.58322 1.000 73.33139 396 VAL B N 1
ATOM 6688 C CA . VAL B 1 396 ? -40.89563 -9.00756 50.06060 1.000 67.19680 396 VAL B CA 1
ATOM 6689 C C . VAL B 1 396 ? -39.42538 -9.34877 50.25709 1.000 67.53882 396 VAL B C 1
ATOM 6690 O O . VAL B 1 396 ? -39.01112 -9.79333 51.33515 1.000 69.72050 396 VAL B O 1
ATOM 6694 N N . ASN B 1 397 ? -38.62789 -9.14482 49.21005 1.000 66.98776 397 ASN B N 1
ATOM 6695 C CA . ASN B 1 397 ? -37.21605 -9.52548 49.22935 1.000 63.86172 397 ASN B CA 1
ATOM 6696 C C . ASN B 1 397 ? -36.36865 -8.36147 49.74295 1.000 56.82639 397 ASN B C 1
ATOM 6697 O O . ASN B 1 397 ? -35.57733 -7.75197 49.02364 1.000 55.52580 397 ASN B O 1
ATOM 6702 N N . VAL B 1 398 ? -36.55566 -8.05581 51.02375 1.000 61.65551 398 VAL B N 1
ATOM 6703 C CA . VAL B 1 398 ? -35.67271 -7.12358 51.71799 1.000 61.72173 398 VAL B CA 1
ATOM 6704 C C . VAL B 1 398 ? -34.41914 -7.87921 52.13516 1.000 60.03260 398 VAL B C 1
ATOM 6705 O O . VAL B 1 398 ? -34.50139 -8.93927 52.76549 1.000 63.46556 398 VAL B O 1
ATOM 6709 N N . ARG B 1 399 ? -33.25374 -7.35196 51.76783 1.000 56.02978 399 ARG B N 1
ATOM 6710 C CA . ARG B 1 399 ? -31.99723 -8.02960 52.04861 1.000 56.03701 399 ARG B CA 1
ATOM 6711 C C . ARG B 1 399 ? -31.08763 -7.26118 52.99832 1.000 56.65295 399 ARG B C 1
ATOM 6712 O O . ARG B 1 399 ? -30.02906 -7.78170 53.37305 1.000 55.50604 399 ARG B O 1
ATOM 6720 N N . GLY B 1 400 ? -31.47043 -6.05955 53.41468 1.000 53.66846 400 GLY B N 1
ATOM 6721 C CA . GLY B 1 400 ? -30.62824 -5.27383 54.29268 1.000 50.38604 400 GLY B CA 1
ATOM 6722 C C . GLY B 1 400 ? -31.36622 -4.07050 54.82888 1.000 48.70664 400 GLY B C 1
ATOM 6723 O O . GLY B 1 400 ? -32.39375 -3.65024 54.28650 1.000 49.90048 400 GLY B O 1
ATOM 6724 N N . TYR B 1 401 ? -30.81061 -3.51015 55.90076 1.000 50.03598 401 TYR B N 1
ATOM 6725 C CA . TYR B 1 401 ? -31.42886 -2.41004 56.62702 1.000 47.62890 401 TYR B CA 1
ATOM 6726 C C . TYR B 1 401 ? -30.32151 -1.55000 57.21397 1.000 49.71357 401 TYR B C 1
ATOM 6727 O O . TYR B 1 401 ? -29.40777 -2.07474 57.85655 1.000 51.15627 401 TYR B O 1
ATOM 6736 N N . PHE B 1 402 ? -30.40221 -0.23818 56.98840 1.000 45.48170 402 PHE B N 1
ATOM 6737 C CA . PHE B 1 402 ? -29.38926 0.70422 57.44772 1.000 42.91806 402 PHE B CA 1
ATOM 6738 C C . PHE B 1 402 ? -30.05908 1.80275 58.25490 1.000 47.93479 402 PHE B C 1
ATOM 6739 O O . PHE B 1 402 ? -30.90191 2.53742 57.72723 1.000 50.45225 402 PHE B O 1
ATOM 6747 N N . VAL B 1 403 ? -29.67741 1.92533 59.52503 1.000 44.92696 403 VAL B N 1
ATOM 6748 C CA . VAL B 1 403 ? -30.13977 3.04945 60.32757 1.000 45.26965 403 VAL B CA 1
ATOM 6749 C C . VAL B 1 403 ? -29.46190 4.32128 59.84001 1.000 44.68683 403 VAL B C 1
ATOM 6750 O O . VAL B 1 403 ? -28.24345 4.35171 59.62398 1.000 49.89186 403 VAL B O 1
ATOM 6754 N N . TRP B 1 404 ? -30.24184 5.37788 59.65565 1.000 42.90782 404 TRP B N 1
ATOM 6755 C CA . TRP B 1 404 ? -29.68393 6.71963 59.55694 1.000 47.45537 404 TRP B CA 1
ATOM 6756 C C . TRP B 1 404 ? -29.86119 7.40751 60.90588 1.000 40.83343 404 TRP B C 1
ATOM 6757 O O . TRP B 1 404 ? -30.98897 7.54465 61.38629 1.000 44.74421 404 TRP B O 1
ATOM 6768 N N . SER B 1 405 ? -28.76056 7.84223 61.50954 1.000 38.98537 405 SER B N 1
ATOM 6769 C CA . SER B 1 405 ? -27.42664 7.65184 60.96868 1.000 46.56164 405 SER B CA 1
ATOM 6770 C C . SER B 1 405 ? -26.55637 7.00093 62.04012 1.000 52.24666 405 SER B C 1
ATOM 6771 O O . SER B 1 405 ? -26.96336 6.89373 63.19948 1.000 52.48698 405 SER B O 1
ATOM 6774 N N . LEU B 1 406 ? -25.35862 6.55630 61.65365 1.000 54.64046 406 LEU B N 1
ATOM 6775 C CA . LEU B 1 406 ? -24.46902 5.94034 62.63096 1.000 52.90372 406 LEU B CA 1
ATOM 6776 C C . LEU B 1 406 ? -24.10776 6.92479 63.73386 1.000 52.45718 406 LEU B C 1
ATOM 6777 O O . LEU B 1 406 ? -24.07593 6.56106 64.91415 1.000 56.62017 406 LEU B O 1
ATOM 6782 N N . MET B 1 407 ? -23.85210 8.17973 63.37057 1.000 50.75979 407 MET B N 1
ATOM 6783 C CA . MET B 1 407 ? -23.50379 9.21454 64.32984 1.000 55.51831 407 MET B CA 1
ATOM 6784 C C . MET B 1 407 ? -24.28295 10.47793 64.00018 1.000 51.99078 407 MET B C 1
ATOM 6785 O O . MET B 1 407 ? -24.77642 10.65076 62.88356 1.000 46.34290 407 MET B O 1
ATOM 6790 N N . ASP B 1 408 ? -24.42078 11.34743 65.00291 1.000 51.80440 408 ASP B N 1
ATOM 6791 C CA . ASP B 1 408 ? -24.93029 12.68703 64.75075 1.000 48.93333 408 ASP B CA 1
ATOM 6792 C C . ASP B 1 408 ? -24.02335 13.38775 63.74778 1.000 47.86700 408 ASP B C 1
ATOM 6793 O O . ASP B 1 408 ? -22.81120 13.16529 63.71958 1.000 43.84948 408 ASP B O 1
ATOM 6798 N N . ASN B 1 409 ? -24.61268 14.23213 62.90860 1.000 48.34575 409 ASN B N 1
ATOM 6799 C CA . ASN B 1 409 ? -23.83823 14.83218 61.83172 1.000 47.56564 409 ASN B CA 1
ATOM 6800 C C . ASN B 1 409 ? -24.50118 16.13226 61.39329 1.000 48.56079 409 ASN B C 1
ATOM 6801 O O . ASN B 1 409 ? -25.46236 16.60585 62.01141 1.000 45.38985 409 ASN B O 1
ATOM 6806 N N . PHE B 1 410 ? -23.97222 16.69776 60.30600 1.000 44.23547 410 PHE B N 1
ATOM 6807 C CA . PHE B 1 410 ? -24.42533 17.95255 59.70798 1.000 40.65997 410 PHE B CA 1
ATOM 6808 C C . PHE B 1 410 ? -25.62753 17.65926 58.81670 1.000 40.65350 410 PHE B C 1
ATOM 6809 O O . PHE B 1 410 ? -25.47704 17.18884 57.68608 1.000 39.61102 410 PHE B O 1
ATOM 6817 N N . GLU B 1 411 ? -26.83122 17.92288 59.33401 1.000 38.46732 411 GLU B N 1
ATOM 6818 C CA . GLU B 1 411 ? -28.08270 17.58608 58.65157 1.000 37.68942 411 GLU B CA 1
ATOM 6819 C C . GLU B 1 411 ? -28.44755 18.68160 57.64336 1.000 40.82393 411 GLU B C 1
ATOM 6820 O O . GLU B 1 411 ? -29.46339 19.37121 57.74332 1.000 42.19198 411 GLU B O 1
ATOM 6826 N N . TRP B 1 412 ? -27.56429 18.83855 56.65634 1.000 40.99416 412 TRP B N 1
ATOM 6827 C CA . TRP B 1 412 ? -27.75664 19.77828 55.55589 1.000 41.91207 412 TRP B CA 1
ATOM 6828 C C . TRP B 1 412 ? -28.20258 21.16096 56.03850 1.000 44.34565 412 TRP B C 1
ATOM 6829 O O . TRP B 1 412 ? -27.50940 21.78974 56.84305 1.000 57.25375 412 TRP B O 1
ATOM 6840 N N . ALA B 1 413 ? -29.35183 21.65134 55.56607 1.000 41.68540 413 ALA B N 1
ATOM 6841 C CA . ALA B 1 413 ? -29.75145 23.01711 55.89916 1.000 44.59334 413 ALA B CA 1
ATOM 6842 C C . ALA B 1 413 ? -30.15485 23.17373 57.36550 1.000 41.76140 413 ALA B C 1
ATOM 6843 O O . ALA B 1 413 ? -30.24335 24.30801 57.85362 1.000 38.55822 413 ALA B O 1
ATOM 6845 N N . ASN B 1 414 ? -30.40395 22.07196 58.07547 1.000 41.30998 414 ASN B N 1
ATOM 6846 C CA . ASN B 1 414 ? -30.61583 22.13321 59.51723 1.000 49.23292 414 ASN B CA 1
ATOM 6847 C C . ASN B 1 414 ? -29.31521 22.22490 60.30857 1.000 52.16034 414 ASN B C 1
ATOM 6848 O O . ASN B 1 414 ? -29.35939 22.47784 61.52084 1.000 55.90166 414 ASN B O 1
ATOM 6853 N N . GLY B 1 415 ? -28.16973 22.03185 59.66170 1.000 45.10477 415 GLY B N 1
ATOM 6854 C CA . GLY B 1 415 ? -26.91288 22.07925 60.38280 1.000 43.51397 415 GLY B CA 1
ATOM 6855 C C . GLY B 1 415 ? -26.83401 20.97371 61.41281 1.000 49.45709 415 GLY B C 1
ATOM 6856 O O . GLY B 1 415 ? -27.28887 19.84584 61.19462 1.000 52.64635 415 GLY B O 1
ATOM 6857 N N . TYR B 1 416 ? -26.25806 21.29536 62.56401 1.000 56.60267 416 TYR B N 1
ATOM 6858 C CA . TYR B 1 416 ? -26.06076 20.29711 63.60296 1.000 51.48480 416 TYR B CA 1
ATOM 6859 C C . TYR B 1 416 ? -27.21800 20.23763 64.58704 1.000 46.80454 416 TYR B C 1
ATOM 6860 O O . TYR B 1 416 ? -27.17695 19.43411 65.51975 1.000 59.55149 416 TYR B O 1
ATOM 6869 N N . SER B 1 417 ? -28.26961 21.02373 64.36423 1.000 42.66237 417 SER B N 1
ATOM 6870 C CA . SER B 1 417 ? -29.43457 21.09801 65.23871 1.000 40.94904 417 SER B CA 1
ATOM 6871 C C . SER B 1 417 ? -30.33294 19.87551 65.15987 1.000 47.95365 417 SER B C 1
ATOM 6872 O O . SER B 1 417 ? -31.35950 19.85311 65.84415 1.000 58.39434 417 SER B O 1
ATOM 6875 N N A LYS B 1 418 ? -30.00466 18.86894 64.35251 0.485 47.90067 418 LYS B N 1
ATOM 6876 N N B LYS B 1 418 ? -29.98514 18.87783 64.34984 0.515 47.89554 418 LYS B N 1
ATOM 6877 C CA A LYS B 1 418 ? -30.84064 17.67916 64.21960 0.485 48.21227 418 LYS B CA 1
ATOM 6878 C CA B LYS B 1 418 ? -30.79254 17.67540 64.17402 0.515 48.15240 418 LYS B CA 1
ATOM 6879 C C A LYS B 1 418 ? -29.95398 16.44886 64.34538 0.485 48.01949 418 LYS B C 1
ATOM 6880 C C B LYS B 1 418 ? -29.88736 16.47076 64.37610 0.515 48.01453 418 LYS B C 1
ATOM 6881 O O A LYS B 1 418 ? -29.11945 16.18560 63.47222 0.485 47.08397 418 LYS B O 1
ATOM 6882 O O B LYS B 1 418 ? -28.96619 16.24436 63.58334 0.515 47.60967 418 LYS B O 1
ATOM 6893 N N . ARG B 1 419 ? -30.15061 15.69273 65.42132 1.000 44.92864 419 ARG B N 1
ATOM 6894 C CA . ARG B 1 419 ? -29.32202 14.54291 65.75444 1.000 40.99166 419 ARG B CA 1
ATOM 6895 C C . ARG B 1 419 ? -30.05335 13.26210 65.36852 1.000 43.03017 419 ARG B C 1
ATOM 6896 O O . ARG B 1 419 ? -31.04258 12.88303 66.00622 1.000 46.60101 419 ARG B O 1
ATOM 6904 N N . PHE B 1 420 ? -29.55696 12.59859 64.32680 1.000 44.50189 420 PHE B N 1
ATOM 6905 C CA . PHE B 1 420 ? -30.10374 11.33950 63.84200 1.000 48.79376 420 PHE B CA 1
ATOM 6906 C C . PHE B 1 420 ? -29.29150 10.13800 64.29864 1.000 50.35348 420 PHE B C 1
ATOM 6907 O O . PHE B 1 420 ? -29.69245 8.99791 64.04291 1.000 51.97988 420 PHE B O 1
ATOM 6915 N N . GLY B 1 421 ? -28.16905 10.36501 64.97467 1.000 47.84580 421 GLY B N 1
ATOM 6916 C CA . GLY B 1 421 ? -27.18849 9.31627 65.14240 1.000 43.58897 421 GLY B CA 1
ATOM 6917 C C . GLY B 1 421 ? -27.60288 8.25372 66.14187 1.000 50.00251 421 GLY B C 1
ATOM 6918 O O . GLY B 1 421 ? -28.35254 8.49972 67.08709 1.000 48.97617 421 GLY B O 1
ATOM 6919 N N . LEU B 1 422 ? -27.11687 7.03546 65.89486 1.000 50.10674 422 LEU B N 1
ATOM 6920 C CA . LEU B 1 422 ? -27.01611 6.05338 66.96332 1.000 50.71187 422 LEU B CA 1
ATOM 6921 C C . LEU B 1 422 ? -25.94435 6.44046 67.97014 1.000 56.15619 422 LEU B C 1
ATOM 6922 O O . LEU B 1 422 ? -25.98870 5.98561 69.11799 1.000 64.55918 422 LEU B O 1
ATOM 6927 N N . ILE B 1 423 ? -24.99132 7.27480 67.55932 1.000 57.54733 423 ILE B N 1
ATOM 6928 C CA . ILE B 1 423 ? -23.85209 7.67463 68.37426 1.000 58.32572 423 ILE B CA 1
ATOM 6929 C C . ILE B 1 423 ? -23.88019 9.18763 68.52165 1.000 59.99733 423 ILE B C 1
ATOM 6930 O O . ILE B 1 423 ? -23.90820 9.91169 67.51887 1.000 56.90065 423 ILE B O 1
ATOM 6935 N N . TYR B 1 424 ? -23.87290 9.65847 69.76816 1.000 56.12885 424 TYR B N 1
ATOM 6936 C CA . TYR B 1 424 ? -23.81778 11.08837 70.03388 1.000 53.36074 424 TYR B CA 1
ATOM 6937 C C . TYR B 1 424 ? -22.41737 11.61594 69.75977 1.000 53.59990 424 TYR B C 1
ATOM 6938 O O . TYR B 1 424 ? -21.41764 10.97138 70.09005 1.000 59.49617 424 TYR B O 1
ATOM 6947 N N . VAL B 1 425 ? -22.34590 12.80254 69.16327 1.000 47.40790 425 VAL B N 1
ATOM 6948 C CA . VAL B 1 425 ? -21.07763 13.47320 68.90975 1.000 48.82893 425 VAL B CA 1
ATOM 6949 C C . VAL B 1 425 ? -21.12754 14.83962 69.56239 1.000 54.44488 425 VAL B C 1
ATOM 6950 O O . VAL B 1 425 ? -21.96471 15.67582 69.20078 1.000 61.41200 425 VAL B O 1
ATOM 6954 N N . ASP B 1 426 ? -20.23064 15.06947 70.51442 1.000 55.37398 426 ASP B N 1
ATOM 6955 C CA . ASP B 1 426 ? -20.02683 16.40602 71.04824 1.000 55.87328 426 ASP B CA 1
ATOM 6956 C C . ASP B 1 426 ? -19.06619 17.15280 70.13361 1.000 58.13781 426 ASP B C 1
ATOM 6957 O O . ASP B 1 426 ? -17.90800 16.75207 69.98509 1.000 57.14961 426 ASP B O 1
ATOM 6962 N N . TYR B 1 427 ? -19.53748 18.24314 69.53167 1.000 57.73786 427 TYR B N 1
ATOM 6963 C CA . TYR B 1 427 ? -18.78916 18.86441 68.44823 1.000 58.67764 427 TYR B CA 1
ATOM 6964 C C . TYR B 1 427 ? -17.64198 19.74914 68.92056 1.000 66.74051 427 TYR B C 1
ATOM 6965 O O . TYR B 1 427 ? -16.80165 20.12590 68.09696 1.000 69.41752 427 TYR B O 1
ATOM 6974 N N . LYS B 1 428 ? -17.56837 20.08053 70.20886 1.000 67.67658 428 LYS B N 1
ATOM 6975 C CA . LYS B 1 428 ? -16.42295 20.83466 70.70093 1.000 67.16504 428 LYS B CA 1
ATOM 6976 C C . LYS B 1 428 ? -15.25512 19.93630 71.07551 1.000 63.40375 428 LYS B C 1
ATOM 6977 O O . LYS B 1 428 ? -14.09710 20.33792 70.90919 1.000 59.46166 428 LYS B O 1
ATOM 6983 N N . THR B 1 429 ? -15.53047 18.72487 71.56148 1.000 67.60681 429 THR B N 1
ATOM 6984 C CA . THR B 1 429 ? -14.48434 17.77419 71.91813 1.000 69.14481 429 THR B CA 1
ATOM 6985 C C . THR B 1 429 ? -14.34127 16.64181 70.91315 1.000 63.78854 429 THR B C 1
ATOM 6986 O O . THR B 1 429 ? -13.34197 15.91478 70.96819 1.000 60.57681 429 THR B O 1
ATOM 6990 N N . GLN B 1 430 ? -15.31461 16.47135 70.01475 1.000 56.13525 430 GLN B N 1
ATOM 6991 C CA . GLN B 1 430 ? -15.37010 15.35731 69.06958 1.000 54.57317 430 GLN B CA 1
ATOM 6992 C C . GLN B 1 430 ? -15.41586 14.00417 69.77014 1.000 58.36292 430 GLN B C 1
ATOM 6993 O O . GLN B 1 430 ? -15.08004 12.97691 69.17097 1.000 55.55007 430 GLN B O 1
ATOM 6999 N N . LYS B 1 431 ? -15.82282 13.98215 71.03634 1.000 58.09729 431 LYS B N 1
ATOM 7000 C CA . LYS B 1 431 ? -16.03037 12.71830 71.72293 1.000 52.83962 431 LYS B CA 1
ATOM 7001 C C . LYS B 1 431 ? -17.28099 12.04023 71.18571 1.000 49.95905 431 LYS B C 1
ATOM 7002 O O . LYS B 1 431 ? -18.30541 12.68839 70.95810 1.000 54.00821 431 LYS B O 1
ATOM 7008 N N . ARG B 1 432 ? -17.19404 10.72941 70.97835 1.000 52.75852 432 ARG B N 1
ATOM 7009 C CA . ARG B 1 432 ? -18.32569 9.93273 70.51763 1.000 56.42005 432 ARG B CA 1
ATOM 7010 C C . ARG B 1 432 ? -18.89960 9.15916 71.69758 1.000 61.20014 432 ARG B C 1
ATOM 7011 O O . ARG B 1 432 ? -18.17578 8.41219 72.36358 1.000 66.35882 432 ARG B O 1
ATOM 7019 N N . THR B 1 433 ? -20.18894 9.33708 71.95538 1.000 57.28422 433 THR B N 1
ATOM 7020 C CA . THR B 1 433 ? -20.86807 8.60239 73.02256 1.000 59.78671 433 THR B CA 1
ATOM 7021 C C . THR B 1 433 ? -21.97662 7.75215 72.42320 1.000 57.63744 433 THR B C 1
ATOM 7022 O O . THR B 1 433 ? -23.00751 8.30180 71.99183 1.000 58.63100 433 THR B O 1
ATOM 7026 N N . PRO B 1 434 ? -21.81384 6.43166 72.34756 1.000 54.37564 434 PRO B N 1
ATOM 7027 C CA . PRO B 1 434 ? -22.92057 5.57880 71.89737 1.000 47.47922 434 PRO B CA 1
ATOM 7028 C C . PRO B 1 434 ? -24.15643 5.79702 72.75669 1.000 51.65029 434 PRO B C 1
ATOM 7029 O O . PRO B 1 434 ? -24.07757 5.84118 73.98731 1.000 57.86573 434 PRO B O 1
ATOM 7033 N N . LYS B 1 435 ? -25.29903 5.95657 72.09597 1.000 47.59429 435 LYS B N 1
ATOM 7034 C CA . LYS B 1 435 ? -26.55912 6.18120 72.78431 1.000 43.84438 435 LYS B CA 1
ATOM 7035 C C . LYS B 1 435 ? -27.18252 4.84681 73.18756 1.000 50.14325 435 LYS B C 1
ATOM 7036 O O . LYS B 1 435 ? -26.71003 3.77115 72.81458 1.000 49.95118 435 LYS B O 1
ATOM 7042 N N . LYS B 1 436 ? -28.27137 4.92701 73.95857 1.000 51.61529 436 LYS B N 1
ATOM 7043 C CA . LYS B 1 436 ? -29.00547 3.71673 74.31934 1.000 55.26206 436 LYS B CA 1
ATOM 7044 C C . LYS B 1 436 ? -29.51677 2.97193 73.08508 1.000 56.74525 436 LYS B C 1
ATOM 7045 O O . LYS B 1 436 ? -29.56491 1.73560 73.08506 1.000 58.26924 436 LYS B O 1
ATOM 7051 N N . SER B 1 437 ? -29.89058 3.69449 72.02338 1.000 48.01664 437 SER B N 1
ATOM 7052 C CA . SER B 1 437 ? -30.33873 3.01809 70.80836 1.000 55.88088 437 SER B CA 1
ATOM 7053 C C . SER B 1 437 ? -29.21242 2.22158 70.15978 1.000 60.22595 437 SER B C 1
ATOM 7054 O O . SER B 1 437 ? -29.47768 1.23753 69.45997 1.000 60.60956 437 SER B O 1
ATOM 7057 N N . ALA B 1 438 ? -27.95647 2.62401 70.37804 1.000 59.44925 438 ALA B N 1
ATOM 7058 C CA . ALA B 1 438 ? -26.83379 1.82684 69.89251 1.000 48.99994 438 ALA B CA 1
ATOM 7059 C C . ALA B 1 438 ? -26.79492 0.47333 70.58565 1.000 52.72427 438 ALA B C 1
ATOM 7060 O O . ALA B 1 438 ? -26.76919 -0.57319 69.92871 1.000 61.26012 438 ALA B O 1
ATOM 7062 N N . TYR B 1 439 ? -26.80673 0.47131 71.92040 1.000 51.81523 439 TYR B N 1
ATOM 7063 C CA . TYR B 1 439 ? -26.77591 -0.79628 72.63844 1.000 55.42018 439 TYR B CA 1
ATOM 7064 C C . TYR B 1 439 ? -27.98910 -1.64835 72.30526 1.000 58.18276 439 TYR B C 1
ATOM 7065 O O . TYR B 1 439 ? -27.88959 -2.87899 72.27385 1.000 63.88192 439 TYR B O 1
ATOM 7074 N N . TRP B 1 440 ? -29.13260 -1.01722 72.03219 1.000 52.15423 440 TRP B N 1
ATOM 7075 C CA . TRP B 1 440 ? -30.30633 -1.77759 71.62093 1.000 52.50033 440 TRP B CA 1
ATOM 7076 C C . TRP B 1 440 ? -30.08530 -2.40890 70.25262 1.000 54.09624 440 TRP B C 1
ATOM 7077 O O . TRP B 1 440 ? -30.32514 -3.60826 70.06476 1.000 52.26251 440 TRP B O 1
ATOM 7088 N N . TYR B 1 441 ? -29.60387 -1.61103 69.29141 1.000 54.58114 441 TYR B N 1
ATOM 7089 C CA . TYR B 1 441 ? -29.34817 -2.10936 67.94141 1.000 63.27563 441 TYR B CA 1
ATOM 7090 C C . TYR B 1 441 ? -28.32628 -3.24076 67.95228 1.000 64.43034 441 TYR B C 1
ATOM 7091 O O . TYR B 1 441 ? -28.47709 -4.23161 67.22558 1.000 67.58789 441 TYR B O 1
ATOM 7100 N N . ARG B 1 442 ? -27.27750 -3.10756 68.76796 1.000 59.63502 442 ARG B N 1
ATOM 7101 C CA . ARG B 1 442 ? -26.31141 -4.18851 68.91899 1.000 59.95301 442 ARG B CA 1
ATOM 7102 C C . ARG B 1 442 ? -27.00346 -5.49081 69.28774 1.000 64.69494 442 ARG B C 1
ATOM 7103 O O . ARG B 1 442 ? -26.69174 -6.55046 68.73063 1.000 69.09639 442 ARG B O 1
ATOM 7111 N N . GLU B 1 443 ? -27.95642 -5.42957 70.22044 1.000 63.83432 443 GLU B N 1
ATOM 7112 C CA . GLU B 1 443 ? -28.67780 -6.63802 70.59846 1.000 66.60019 443 GLU B CA 1
ATOM 7113 C C . GLU B 1 443 ? -29.53188 -7.14372 69.44718 1.000 58.88840 443 GLU B C 1
ATOM 7114 O O . GLU B 1 443 ? -29.60259 -8.35131 69.20622 1.000 56.88070 443 GLU B O 1
ATOM 7120 N N . VAL B 1 444 ? -30.18386 -6.23368 68.72406 1.000 57.11621 444 VAL B N 1
ATOM 7121 C CA . VAL B 1 444 ? -30.96802 -6.62967 67.55834 1.000 54.67422 444 VAL B CA 1
ATOM 7122 C C . VAL B 1 444 ? -30.10019 -7.38636 66.56767 1.000 57.54529 444 VAL B C 1
ATOM 7123 O O . VAL B 1 444 ? -30.49817 -8.43777 66.05216 1.000 65.61475 444 VAL B O 1
ATOM 7127 N N . ILE B 1 445 ? -28.88970 -6.89064 66.31013 1.000 57.62494 445 ILE B N 1
ATOM 7128 C CA . ILE B 1 445 ? -28.05203 -7.51119 65.28707 1.000 64.72642 445 ILE B CA 1
ATOM 7129 C C . ILE B 1 445 ? -27.58100 -8.88802 65.73734 1.000 69.06753 445 ILE B C 1
ATOM 7130 O O . ILE B 1 445 ? -27.70026 -9.87260 64.99449 1.000 78.88854 445 ILE B O 1
ATOM 7135 N N . LYS B 1 446 ? -27.04512 -8.98103 66.95950 1.000 64.93365 446 LYS B N 1
ATOM 7136 C CA . LYS B 1 446 ? -26.60436 -10.27897 67.44762 1.000 62.46143 446 LYS B CA 1
ATOM 7137 C C . LYS B 1 446 ? -27.80115 -11.22127 67.59171 1.000 62.35740 446 LYS B C 1
ATOM 7138 O O . LYS B 1 446 ? -27.68246 -12.42783 67.36887 1.000 68.72054 446 LYS B O 1
ATOM 7144 N N . SER B 1 447 ? -28.97275 -10.68626 67.95153 1.000 69.05501 447 SER B N 1
ATOM 7145 C CA . SER B 1 447 ? -30.19729 -11.48993 67.94134 1.000 75.82310 447 SER B CA 1
ATOM 7146 C C . SER B 1 447 ? -30.70866 -11.78241 66.53718 1.000 76.21930 447 SER B C 1
ATOM 7147 O O . SER B 1 447 ? -31.45783 -12.74808 66.36305 1.000 74.29379 447 SER B O 1
ATOM 7150 N N . ASN B 1 448 ? -30.31777 -10.97922 65.54737 1.000 75.36868 448 ASN B N 1
ATOM 7151 C CA . ASN B 1 448 ? -30.85621 -11.05069 64.18586 1.000 78.42388 448 ASN B CA 1
ATOM 7152 C C . ASN B 1 448 ? -32.38330 -10.95924 64.19504 1.000 71.32631 448 ASN B C 1
ATOM 7153 O O . ASN B 1 448 ? -33.08634 -11.75416 63.57109 1.000 71.36148 448 ASN B O 1
ATOM 7158 N N . GLY B 1 449 ? -32.89769 -9.97818 64.91788 1.000 68.95042 449 GLY B N 1
ATOM 7159 C CA . GLY B 1 449 ? -34.32680 -9.77626 65.01136 1.000 67.12113 449 GLY B CA 1
ATOM 7160 C C . GLY B 1 449 ? -34.70926 -9.21868 66.36810 1.000 73.82775 449 GLY B C 1
ATOM 7161 O O . GLY B 1 449 ? -33.85965 -8.87437 67.18497 1.000 78.65997 449 GLY B O 1
ATOM 7162 N N . LEU B 1 450 ? -36.01839 -9.14602 66.59068 1.000 74.54936 450 LEU B N 1
ATOM 7163 C CA . LEU B 1 450 ? -36.56702 -8.51041 67.78615 1.000 74.66167 450 LEU B CA 1
ATOM 7164 C C . LEU B 1 450 ? -37.13936 -9.52912 68.76896 1.000 85.14952 450 LEU B C 1
ATOM 7165 O O . LEU B 1 450 ? -37.65791 -10.56776 68.36325 1.000 89.95180 450 LEU B O 1
ATOM 7170 N N . LYS C 1 7 ? 17.69730 68.61604 39.47723 1.000 132.82542 7 LYS C N 1
ATOM 7171 C CA . LYS C 1 7 ? 16.57544 69.49552 39.16796 1.000 132.24555 7 LYS C CA 1
ATOM 7172 C C . LYS C 1 7 ? 15.48168 69.34583 40.22602 1.000 131.97672 7 LYS C C 1
ATOM 7173 O O . LYS C 1 7 ? 15.76261 68.99937 41.37235 1.000 133.93417 7 LYS C O 1
ATOM 7179 N N . SER C 1 8 ? 14.23780 69.62090 39.83508 1.000 126.52438 8 SER C N 1
ATOM 7180 C CA . SER C 1 8 ? 13.10195 69.49322 40.74752 1.000 115.71241 8 SER C CA 1
ATOM 7181 C C . SER C 1 8 ? 11.82690 69.42627 39.91565 1.000 106.53996 8 SER C C 1
ATOM 7182 O O . SER C 1 8 ? 11.38722 70.44537 39.37637 1.000 112.22726 8 SER C O 1
ATOM 7185 N N . LEU C 1 9 ? 11.23745 68.23790 39.82364 1.000 93.80258 9 LEU C N 1
ATOM 7186 C CA . LEU C 1 9 ? 10.01798 68.01124 39.05407 1.000 80.46661 9 LEU C CA 1
ATOM 7187 C C . LEU C 1 9 ? 8.82682 68.15051 39.99477 1.000 79.84011 9 LEU C C 1
ATOM 7188 O O . LEU C 1 9 ? 8.55421 67.25834 40.80174 1.000 79.55975 9 LEU C O 1
ATOM 7193 N N . LYS C 1 10 ? 8.11514 69.26970 39.89627 1.000 77.38252 10 LYS C N 1
ATOM 7194 C CA . LYS C 1 10 ? 6.90476 69.46511 40.68110 1.000 71.84697 10 LYS C CA 1
ATOM 7195 C C . LYS C 1 10 ? 5.68995 68.95131 39.91089 1.000 71.18778 10 LYS C C 1
ATOM 7196 O O . LYS C 1 10 ? 5.69267 68.86774 38.68358 1.000 78.22922 10 LYS C O 1
ATOM 7202 N N . PHE C 1 11 ? 4.64462 68.60094 40.64829 1.000 71.55545 11 PHE C N 1
ATOM 7203 C CA . PHE C 1 11 ? 3.46125 68.00031 40.05760 1.000 72.89598 11 PHE C CA 1
ATOM 7204 C C . PHE C 1 11 ? 2.27965 68.96151 40.09272 1.000 80.83247 11 PHE C C 1
ATOM 7205 O O . PHE C 1 11 ? 2.28887 69.94127 40.84564 1.000 82.52487 11 PHE C O 1
ATOM 7213 N N . PRO C 1 12 ? 1.25798 68.73379 39.25747 1.000 83.60101 12 PRO C N 1
ATOM 7214 C CA . PRO C 1 12 ? 0.11715 69.65679 39.21581 1.000 80.24181 12 PRO C CA 1
ATOM 7215 C C . PRO C 1 12 ? -0.47332 69.88303 40.59940 1.000 81.95852 12 PRO C C 1
ATOM 7216 O O . PRO C 1 12 ? -0.33091 69.05849 41.50336 1.000 87.01391 12 PRO C O 1
ATOM 7220 N N . LYS C 1 13 ? -1.12565 71.02502 40.76404 1.000 84.53358 13 LYS C N 1
ATOM 7221 C CA . LYS C 1 13 ? -1.68429 71.38248 42.05657 1.000 87.66104 13 LYS C CA 1
ATOM 7222 C C . LYS C 1 13 ? -3.06074 70.74908 42.21576 1.000 87.32619 13 LYS C C 1
ATOM 7223 O O . LYS C 1 13 ? -3.85078 70.70075 41.26968 1.000 89.78129 13 LYS C O 1
ATOM 7229 N N . ASP C 1 14 ? -3.32918 70.24421 43.42056 1.000 86.52851 14 ASP C N 1
ATOM 7230 C CA . ASP C 1 14 ? -4.44764 69.35169 43.71957 1.000 89.04306 14 ASP C CA 1
ATOM 7231 C C . ASP C 1 14 ? -4.29905 67.99622 43.03772 1.000 82.96959 14 ASP C C 1
ATOM 7232 O O . ASP C 1 14 ? -5.29237 67.29573 42.81447 1.000 85.43613 14 ASP C O 1
ATOM 7237 N N . PHE C 1 15 ? -3.06465 67.62206 42.70637 1.000 78.21485 15 PHE C N 1
ATOM 7238 C CA . PHE C 1 15 ? -2.75587 66.27916 42.23208 1.000 66.29968 15 PHE C CA 1
ATOM 7239 C C . PHE C 1 15 ? -3.08478 65.25328 43.31149 1.000 73.73615 15 PHE C C 1
ATOM 7240 O O . PHE C 1 15 ? -2.92304 65.50531 44.50833 1.000 81.51926 15 PHE C O 1
ATOM 7248 N N . LEU C 1 16 ? -3.55303 64.08406 42.88660 1.000 68.49290 16 LEU C N 1
ATOM 7249 C CA . LEU C 1 16 ? -3.87206 63.01273 43.82069 1.000 65.34072 16 LEU C CA 1
ATOM 7250 C C . LEU C 1 16 ? -2.62170 62.17823 44.07217 1.000 68.57610 16 LEU C C 1
ATOM 7251 O O . LEU C 1 16 ? -2.02689 61.64144 43.13036 1.000 62.95897 16 LEU C O 1
ATOM 7256 N N . TRP C 1 17 ? -2.22035 62.08488 45.34065 1.000 68.92158 17 TRP C N 1
ATOM 7257 C CA . TRP C 1 17 ? -1.12474 61.22734 45.77924 1.000 61.84946 17 TRP C CA 1
ATOM 7258 C C . TRP C 1 17 ? -1.73186 60.12283 46.63004 1.000 62.84746 17 TRP C C 1
ATOM 7259 O O . TRP C 1 17 ? -2.13527 60.36788 47.77075 1.000 79.15155 17 TRP C O 1
ATOM 7270 N N . GLY C 1 18 ? -1.79752 58.90797 46.08594 1.000 52.79343 18 GLY C N 1
ATOM 7271 C CA . GLY C 1 18 ? -2.50664 57.83347 46.74528 1.000 50.84534 18 GLY C CA 1
ATOM 7272 C C . GLY C 1 18 ? -1.74496 56.52196 46.72639 1.000 53.63691 18 GLY C C 1
ATOM 7273 O O . GLY C 1 18 ? -0.61647 56.43512 46.23780 1.000 53.22232 18 GLY C O 1
ATOM 7274 N N . ALA C 1 19 ? -2.38625 55.51006 47.31336 1.000 47.55921 19 ALA C N 1
ATOM 7275 C CA . ALA C 1 19 ? -2.00513 54.11086 47.20296 1.000 49.39210 19 ALA C CA 1
ATOM 7276 C C . ALA C 1 19 ? -3.28856 53.31082 47.02483 1.000 47.22902 19 ALA C C 1
ATOM 7277 O O . ALA C 1 19 ? -4.37964 53.79481 47.33781 1.000 48.15692 19 ALA C O 1
ATOM 7279 N N . ALA C 1 20 ? -3.16035 52.07594 46.52916 1.000 42.17807 20 ALA C N 1
ATOM 7280 C CA . ALA C 1 20 ? -4.31891 51.31487 46.07432 1.000 42.02882 20 ALA C CA 1
ATOM 7281 C C . ALA C 1 20 ? -4.30800 49.88795 46.60995 1.000 45.53599 20 ALA C C 1
ATOM 7282 O O . ALA C 1 20 ? -3.25006 49.27421 46.77846 1.000 46.86013 20 ALA C O 1
ATOM 7284 N N . THR C 1 21 ? -5.51436 49.36485 46.85629 1.000 45.37270 21 THR C N 1
ATOM 7285 C CA . THR C 1 21 ? -5.74052 47.99944 47.31615 1.000 36.82014 21 THR C CA 1
ATOM 7286 C C . THR C 1 21 ? -6.94624 47.43954 46.57385 1.000 53.40353 21 THR C C 1
ATOM 7287 O O . THR C 1 21 ? -7.59252 48.13439 45.78361 1.000 54.19236 21 THR C O 1
ATOM 7291 N N . ALA C 1 22 ? -7.25773 46.17179 46.83741 1.000 44.07846 22 ALA C N 1
ATOM 7292 C CA . ALA C 1 22 ? -8.50738 45.57361 46.39206 1.000 41.23705 22 ALA C CA 1
ATOM 7293 C C . ALA C 1 22 ? -9.08035 44.73248 47.52721 1.000 43.45059 22 ALA C C 1
ATOM 7294 O O . ALA C 1 22 ? -8.33575 44.16579 48.33252 1.000 45.23256 22 ALA C O 1
ATOM 7296 N N . ALA C 1 23 ? -10.41467 44.64664 47.56943 1.000 37.91535 23 ALA C N 1
ATOM 7297 C CA . ALA C 1 23 ? -11.10728 44.11660 48.74244 1.000 42.98383 23 ALA C CA 1
ATOM 7298 C C . ALA C 1 23 ? -10.60750 42.73054 49.12426 1.000 51.63404 23 ALA C C 1
ATOM 7299 O O . ALA C 1 23 ? -10.20272 42.49979 50.27017 1.000 57.72597 23 ALA C O 1
ATOM 7301 N N . TYR C 1 24 ? -10.63087 41.78847 48.17728 1.000 46.08374 24 TYR C N 1
ATOM 7302 C CA . TYR C 1 24 ? -10.27626 40.41697 48.51400 1.000 36.70988 24 TYR C CA 1
ATOM 7303 C C . TYR C 1 24 ? -8.79888 40.26806 48.84922 1.000 42.33478 24 TYR C C 1
ATOM 7304 O O . TYR C 1 24 ? -8.42904 39.32317 49.55463 1.000 42.19887 24 TYR C O 1
ATOM 7313 N N . GLN C 1 25 ? -7.95207 41.18997 48.39169 1.000 43.31608 25 GLN C N 1
ATOM 7314 C CA . GLN C 1 25 ? -6.51858 41.05602 48.61498 1.000 46.50094 25 GLN C CA 1
ATOM 7315 C C . GLN C 1 25 ? -6.08590 41.46176 50.02602 1.000 47.27362 25 GLN C C 1
ATOM 7316 O O . GLN C 1 25 ? -5.01347 41.02965 50.47034 1.000 38.69405 25 GLN C O 1
ATOM 7322 N N . ILE C 1 26 ? -6.88528 42.26168 50.74449 1.000 49.11360 26 ILE C N 1
ATOM 7323 C CA . ILE C 1 26 ? -6.45875 42.78911 52.04331 1.000 48.96816 26 ILE C CA 1
ATOM 7324 C C . ILE C 1 26 ? -7.47139 42.52725 53.15547 1.000 47.69045 26 ILE C C 1
ATOM 7325 O O . ILE C 1 26 ? -7.08769 42.37839 54.32085 1.000 50.01623 26 ILE C O 1
ATOM 7330 N N . GLU C 1 27 ? -8.76444 42.47895 52.81735 1.000 47.15541 27 GLU C N 1
ATOM 7331 C CA . GLU C 1 27 ? -9.80270 42.58627 53.84310 1.000 48.12263 27 GLU C CA 1
ATOM 7332 C C . GLU C 1 27 ? -9.78369 41.40047 54.79888 1.000 51.71837 27 GLU C C 1
ATOM 7333 O O . GLU C 1 27 ? -9.81350 41.57656 56.02166 1.000 51.51504 27 GLU C O 1
ATOM 7339 N N . GLY C 1 28 ? -9.73541 40.18773 54.26504 1.000 52.66166 28 GLY C N 1
ATOM 7340 C CA . GLY C 1 28 ? -9.98721 39.06606 55.14009 1.000 48.84083 28 GLY C CA 1
ATOM 7341 C C . GLY C 1 28 ? -11.44735 39.09696 55.56118 1.000 52.64635 28 GLY C C 1
ATOM 7342 O O . GLY C 1 28 ? -12.30446 39.69637 54.89727 1.000 48.04252 28 GLY C O 1
ATOM 7343 N N . ALA C 1 29 ? -11.72391 38.45700 56.69961 1.000 55.09392 29 ALA C N 1
ATOM 7344 C CA . ALA C 1 29 ? -13.08909 38.33268 57.20617 1.000 54.19732 29 ALA C CA 1
ATOM 7345 C C . ALA C 1 29 ? -14.02892 37.82445 56.11098 1.000 56.75397 29 ALA C C 1
ATOM 7346 O O . ALA C 1 29 ? -15.10565 38.37564 55.87184 1.000 59.25803 29 ALA C O 1
ATOM 7348 N N . ALA C 1 30 ? -13.59727 36.75412 55.43367 1.000 50.94320 30 ALA C N 1
ATOM 7349 C CA . ALA C 1 30 ? -14.29392 36.27669 54.24244 1.000 42.04378 30 ALA C CA 1
ATOM 7350 C C . ALA C 1 30 ? -15.64898 35.65329 54.56244 1.000 47.94871 30 ALA C C 1
ATOM 7351 O O . ALA C 1 30 ? -16.58019 35.76722 53.75713 1.000 53.76926 30 ALA C O 1
ATOM 7353 N N . ASN C 1 31 ? -15.78031 34.98636 55.70926 1.000 49.87346 31 ASN C N 1
ATOM 7354 C CA . ASN C 1 31 ? -17.02254 34.31311 56.07468 1.000 53.75265 31 ASN C CA 1
ATOM 7355 C C . ASN C 1 31 ? -17.54960 34.82319 57.41389 1.000 57.36988 31 ASN C C 1
ATOM 7356 O O . ASN C 1 31 ? -17.91900 34.03426 58.28968 1.000 54.12142 31 ASN C O 1
ATOM 7361 N N . GLU C 1 32 ? -17.59228 36.14072 57.58789 1.000 58.52738 32 GLU C N 1
ATOM 7362 C CA . GLU C 1 32 ? -18.16354 36.70965 58.79766 1.000 62.19863 32 GLU C CA 1
ATOM 7363 C C . GLU C 1 32 ? -18.81615 38.04362 58.47075 1.000 64.58177 32 GLU C C 1
ATOM 7364 O O . GLU C 1 32 ? -18.55060 38.65365 57.43119 1.000 68.85451 32 GLU C O 1
ATOM 7370 N N . ASP C 1 33 ? -19.69463 38.47506 59.37600 1.000 62.22790 33 ASP C N 1
ATOM 7371 C CA . ASP C 1 33 ? -20.42830 39.73331 59.25308 1.000 60.73995 33 ASP C CA 1
ATOM 7372 C C . ASP C 1 33 ? -21.24572 39.79580 57.96584 1.000 64.83083 33 ASP C C 1
ATOM 7373 O O . ASP C 1 33 ? -21.42140 40.86991 57.38324 1.000 64.27622 33 ASP C O 1
ATOM 7378 N N . GLY C 1 34 ? -21.74369 38.64060 57.51467 1.000 64.08713 34 GLY C N 1
ATOM 7379 C CA . GLY C 1 34 ? -22.71728 38.57484 56.44664 1.000 56.70910 34 GLY C CA 1
ATOM 7380 C C . GLY C 1 34 ? -22.16150 38.49163 55.04443 1.000 59.93168 34 GLY C C 1
ATOM 7381 O O . GLY C 1 34 ? -22.94718 38.51005 54.08812 1.000 64.87829 34 GLY C O 1
ATOM 7382 N N . ARG C 1 35 ? -20.84479 38.39210 54.88151 1.000 57.10281 35 ARG C N 1
ATOM 7383 C CA . ARG C 1 35 ? -20.25511 38.36193 53.54901 1.000 50.87093 35 ARG C CA 1
ATOM 7384 C C . ARG C 1 35 ? -20.45100 36.99476 52.90725 1.000 49.94323 35 ARG C C 1
ATOM 7385 O O . ARG C 1 35 ? -20.11505 35.96649 53.50141 1.000 51.38169 35 ARG C O 1
ATOM 7393 N N . GLY C 1 36 ? -20.98136 36.98734 51.68706 1.000 47.69737 36 GLY C N 1
ATOM 7394 C CA . GLY C 1 36 ? -21.07941 35.77814 50.90697 1.000 46.44205 36 GLY C CA 1
ATOM 7395 C C . GLY C 1 36 ? -19.77022 35.46146 50.21077 1.000 46.29316 36 GLY C C 1
ATOM 7396 O O . GLY C 1 36 ? -18.88480 36.31451 50.08301 1.000 46.31213 36 GLY C O 1
ATOM 7397 N N . PRO C 1 37 ? -19.61240 34.22280 49.75827 1.000 44.47711 37 PRO C N 1
ATOM 7398 C CA . PRO C 1 37 ? -18.37444 33.84870 49.06995 1.000 49.09171 37 PRO C CA 1
ATOM 7399 C C . PRO C 1 37 ? -18.33317 34.39826 47.65195 1.000 52.08889 37 PRO C C 1
ATOM 7400 O O . PRO C 1 37 ? -19.35461 34.51965 46.96830 1.000 53.49885 37 PRO C O 1
ATOM 7404 N N . SER C 1 38 ? -17.12864 34.75202 47.22067 1.000 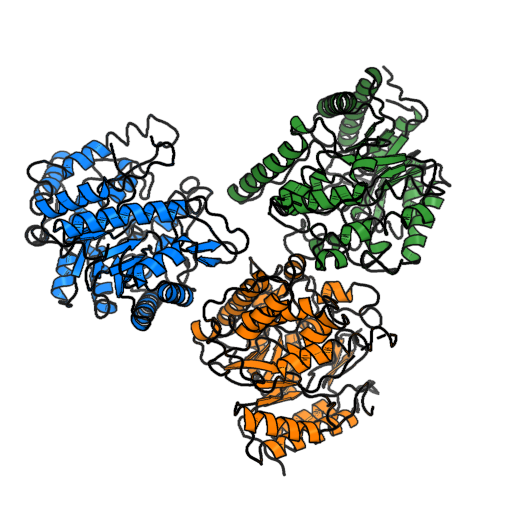46.65772 38 SER C N 1
ATOM 7405 C CA . SER C 1 38 ? -16.89495 35.15729 45.84310 1.000 45.66136 38 SER C CA 1
ATOM 7406 C C . SER C 1 38 ? -16.23099 34.01418 45.08306 1.000 42.17603 38 SER C C 1
ATOM 7407 O O . SER C 1 38 ? -15.84810 32.99005 45.65988 1.000 38.47113 38 SER C O 1
ATOM 7410 N N . ILE C 1 39 ? -16.09778 34.19788 43.76389 1.000 41.23365 39 ILE C N 1
ATOM 7411 C CA . ILE C 1 39 ? -15.41247 33.19164 42.96016 1.000 36.44684 39 ILE C CA 1
ATOM 7412 C C . ILE C 1 39 ? -13.95116 33.06734 43.36775 1.000 35.52482 39 ILE C C 1
ATOM 7413 O O . ILE C 1 39 ? -13.31484 32.04887 43.07549 1.000 37.03320 39 ILE C O 1
ATOM 7418 N N . TRP C 1 40 ? -13.39831 34.05930 44.06549 1.000 38.78637 40 TRP C N 1
ATOM 7419 C CA . TRP C 1 40 ? -12.02300 33.92552 44.53025 1.000 39.10697 40 TRP C CA 1
ATOM 7420 C C . TRP C 1 40 ? -11.91887 33.18724 45.85391 1.000 44.80258 40 TRP C C 1
ATOM 7421 O O . TRP C 1 40 ? -10.87238 32.58889 46.13017 1.000 43.96863 40 TRP C O 1
ATOM 7432 N N . ASP C 1 41 ? -12.97317 33.21323 46.67666 1.000 44.80343 41 ASP C N 1
ATOM 7433 C CA . ASP C 1 41 ? -13.04409 32.29372 47.80701 1.000 47.14144 41 ASP C CA 1
ATOM 7434 C C . ASP C 1 41 ? -12.99542 30.85568 47.31224 1.000 50.22655 41 ASP C C 1
ATOM 7435 O O . ASP C 1 41 ? -12.20724 30.03861 47.80420 1.000 45.38132 41 ASP C O 1
ATOM 7440 N N . THR C 1 42 ? -13.83011 30.53903 46.31670 1.000 48.42219 42 THR C N 1
ATOM 7441 C CA . THR C 1 42 ? -13.85414 29.19862 45.74036 1.000 40.59191 42 THR C CA 1
ATOM 7442 C C . THR C 1 42 ? -12.51806 28.85440 45.09863 1.000 39.17230 42 THR C C 1
ATOM 7443 O O . THR C 1 42 ? -11.95710 27.77915 45.33898 1.000 47.78571 42 THR C O 1
ATOM 7447 N N . PHE C 1 43 ? -11.99782 29.76531 44.27487 1.000 35.93446 43 PHE C N 1
ATOM 7448 C CA . PHE C 1 43 ? -10.75235 29.52680 43.54963 1.000 42.65981 43 PHE C CA 1
ATOM 7449 C C . PHE C 1 43 ? -9.58584 29.26380 44.50245 1.000 46.56113 43 PHE C C 1
ATOM 7450 O O . PHE C 1 43 ? -8.78724 28.34444 44.28135 1.000 49.45044 43 PHE C O 1
ATOM 7458 N N . SER C 1 44 ? -9.47662 30.04577 45.57672 1.000 41.98151 44 SER C N 1
ATOM 7459 C CA . SER C 1 44 ? -8.37143 29.86419 46.51255 1.000 47.60861 44 SER C CA 1
ATOM 7460 C C . SER C 1 44 ? -8.54529 28.65885 47.43256 1.000 48.18571 44 SER C C 1
ATOM 7461 O O . SER C 1 44 ? -7.58132 28.27462 48.10415 1.000 49.98419 44 SER C O 1
ATOM 7464 N N . HIS C 1 45 ? -9.73198 28.05419 47.49130 1.000 45.46313 45 HIS C N 1
ATOM 7465 C CA . HIS C 1 45 ? -9.92606 26.81702 48.23971 1.000 44.58391 45 HIS C CA 1
ATOM 7466 C C . HIS C 1 45 ? -9.91365 25.59345 47.33455 1.000 44.49993 45 HIS C C 1
ATOM 7467 O O . HIS C 1 45 ? -10.31730 24.50791 47.76252 1.000 44.67416 45 HIS C O 1
ATOM 7474 N N . THR C 1 46 ? -9.46442 25.74912 46.09408 1.000 43.40554 46 THR C N 1
ATOM 7475 C CA . THR C 1 46 ? -9.36407 24.65201 45.14912 1.000 42.63095 46 THR C CA 1
ATOM 7476 C C . THR C 1 46 ? -7.89805 24.30686 44.95153 1.000 39.42314 46 THR C C 1
ATOM 7477 O O . THR C 1 46 ? -7.10761 25.19110 44.58513 1.000 40.75395 46 THR C O 1
ATOM 7481 N N . PRO C 1 47 ? -7.49120 23.06105 45.18694 1.000 41.75932 47 PRO C N 1
ATOM 7482 C CA . PRO C 1 47 ? -6.06783 22.71355 45.07531 1.000 51.06870 47 PRO C CA 1
ATOM 7483 C C . PRO C 1 47 ? -5.50286 23.00335 43.68837 1.000 58.14116 47 PRO C C 1
ATOM 7484 O O . PRO C 1 47 ? -6.17917 22.83968 42.67044 1.000 67.29331 47 PRO C O 1
ATOM 7488 N N . GLY C 1 48 ? -4.24296 23.43703 43.66233 1.000 49.76204 48 GLY C N 1
ATOM 7489 C CA . GLY C 1 48 ? -3.52504 23.67908 42.43275 1.000 38.78115 48 GLY C CA 1
ATOM 7490 C C . GLY C 1 48 ? -3.76211 25.03321 41.80338 1.000 47.38082 48 GLY C C 1
ATOM 7491 O O . GLY C 1 48 ? -3.15168 25.32972 40.76625 1.000 49.30756 48 GLY C O 1
ATOM 7492 N N . LYS C 1 49 ? -4.61766 25.86707 42.39526 1.000 43.03384 49 LYS C N 1
ATOM 7493 C CA . LYS C 1 49 ? -4.99923 27.13964 41.79861 1.000 42.48389 49 LYS C CA 1
ATOM 7494 C C . LYS C 1 49 ? -4.17838 28.32715 42.29260 1.000 46.95635 49 LYS C C 1
ATOM 7495 O O . LYS C 1 49 ? -3.97855 29.28158 41.53023 1.000 52.59043 49 LYS C O 1
ATOM 7501 N N . VAL C 1 50 ? -3.69946 28.30940 43.53619 1.000 36.32843 50 VAL C N 1
ATOM 7502 C CA . VAL C 1 50 ? -2.96483 29.43599 44.10350 1.000 39.00032 50 VAL C CA 1
ATOM 7503 C C . VAL C 1 50 ? -1.65605 28.92629 44.68059 1.000 39.70321 50 VAL C C 1
ATOM 7504 O O . VAL C 1 50 ? -1.60087 27.82966 45.24697 1.000 47.62417 50 VAL C O 1
ATOM 7508 N N . HIS C 1 51 ? -0.60485 29.72615 44.53166 1.000 37.20331 51 HIS C N 1
ATOM 7509 C CA . HIS C 1 51 ? 0.70359 29.40373 45.08857 1.000 45.52464 51 HIS C CA 1
ATOM 7510 C C . HIS C 1 51 ? 0.61963 29.00284 46.56000 1.000 51.23048 51 HIS C C 1
ATOM 7511 O O . HIS C 1 51 ? -0.00380 29.69382 47.37194 1.000 47.12645 51 HIS C O 1
ATOM 7518 N N . ASN C 1 52 ? 1.24346 27.86602 46.88915 1.000 55.40002 52 ASN C N 1
ATOM 7519 C CA . ASN C 1 52 ? 1.40266 27.38975 48.26744 1.000 59.10874 52 ASN C CA 1
ATOM 7520 C C . ASN C 1 52 ? 0.07109 27.26877 49.00484 1.000 57.70133 52 ASN C C 1
ATOM 7521 O O . ASN C 1 52 ? 0.03084 27.32146 50.23406 1.000 62.80940 52 ASN C O 1
ATOM 7526 N N . GLY C 1 53 ? -1.02726 27.10557 48.27074 1.000 55.24451 53 GLY C N 1
ATOM 7527 C CA . GLY C 1 53 ? -2.32108 26.93704 48.90352 1.000 55.25655 53 GLY C CA 1
ATOM 7528 C C . GLY C 1 53 ? -2.85232 28.15613 49.62265 1.000 57.15444 53 GLY C C 1
ATOM 7529 O O . GLY C 1 53 ? -3.76599 28.02883 50.44197 1.000 57.47299 53 GLY C O 1
ATOM 7530 N N . ASP C 1 54 ? -2.31152 29.33877 49.33507 1.000 52.68363 54 ASP C N 1
ATOM 7531 C CA . ASP C 1 54 ? -2.76510 30.55787 49.98961 1.000 44.65193 54 ASP C CA 1
ATOM 7532 C C . ASP C 1 54 ? -4.21283 30.86700 49.62862 1.000 50.44594 54 ASP C C 1
ATOM 7533 O O . ASP C 1 54 ? -4.71793 30.47144 48.57459 1.000 52.74289 54 ASP C O 1
ATOM 7538 N N . ASN C 1 55 ? -4.87697 31.60035 50.51425 1.000 52.49933 55 ASN C N 1
ATOM 7539 C CA . ASN C 1 55 ? -6.21625 32.10289 50.25813 1.000 43.83961 55 ASN C CA 1
ATOM 7540 C C . ASN C 1 55 ? -6.36160 33.43474 50.98314 1.000 48.32164 55 ASN C C 1
ATOM 7541 O O . ASN C 1 55 ? -5.46595 33.87056 51.71481 1.000 49.12657 55 ASN C O 1
ATOM 7546 N N . GLY C 1 56 ? -7.50697 34.07619 50.79090 1.000 46.41388 56 GLY C N 1
ATOM 7547 C CA . GLY C 1 56 ? -7.73330 35.35459 51.42748 1.000 41.96796 56 GLY C CA 1
ATOM 7548 C C . GLY C 1 56 ? -8.78142 35.29699 52.51324 1.000 39.15567 56 GLY C C 1
ATOM 7549 O O . GLY C 1 56 ? -9.54293 36.25118 52.68600 1.000 37.58392 56 GLY C O 1
ATOM 7550 N N . ASP C 1 57 ? -8.84623 34.17484 53.23635 1.000 44.68162 57 ASP C N 1
ATOM 7551 C CA . ASP C 1 57 ? -9.72472 34.09939 54.40463 1.000 55.08912 57 ASP C CA 1
ATOM 7552 C C . ASP C 1 57 ? -9.38287 35.17566 55.42392 1.000 47.20259 57 ASP C C 1
ATOM 7553 O O . ASP C 1 57 ? -10.27281 35.71027 56.09416 1.000 52.42744 57 ASP C O 1
ATOM 7558 N N . VAL C 1 58 ? -8.09738 35.50971 55.55298 1.000 49.51959 58 VAL C N 1
ATOM 7559 C CA . VAL C 1 58 ? -7.62890 36.47523 56.53491 1.000 53.41953 58 VAL C CA 1
ATOM 7560 C C . VAL C 1 58 ? -6.88707 37.63423 55.88348 1.000 53.11076 58 VAL C C 1
ATOM 7561 O O . VAL C 1 58 ? -7.10551 38.79534 56.24919 1.000 55.23271 58 VAL C O 1
ATOM 7565 N N . ALA C 1 59 ? -6.00025 37.34598 54.92804 1.000 46.07519 59 ALA C N 1
ATOM 7566 C CA . ALA C 1 59 ? -5.26948 38.36678 54.15676 1.000 41.98171 59 ALA C CA 1
ATOM 7567 C C . ALA C 1 59 ? -4.58999 39.31989 55.14126 1.000 52.14584 59 ALA C C 1
ATOM 7568 O O . ALA C 1 59 ? -3.86016 38.86073 56.03138 1.000 55.91437 59 ALA C O 1
ATOM 7570 N N . CYS C 1 60 ? -4.79710 40.62857 55.03171 1.000 55.40336 60 CYS C N 1
ATOM 7571 C CA . CYS C 1 60 ? -4.20109 41.59412 55.94194 1.000 52.71211 60 CYS C CA 1
ATOM 7572 C C . CYS C 1 60 ? -5.07848 41.88930 57.14368 1.000 50.86172 60 CYS C C 1
ATOM 7573 O O . CYS C 1 60 ? -4.74492 42.78297 57.92704 1.000 51.46141 60 CYS C O 1
ATOM 7576 N N . ASP C 1 61 ? -6.19376 41.17130 57.29883 1.000 52.39085 61 ASP C N 1
ATOM 7577 C CA . ASP C 1 61 ? -7.14940 41.42612 58.37886 1.000 51.69465 61 ASP C CA 1
ATOM 7578 C C . ASP C 1 61 ? -7.59357 42.88819 58.37489 1.000 56.53751 61 ASP C C 1
ATOM 7579 O O . ASP C 1 61 ? -7.92513 43.46319 59.42029 1.000 55.00481 61 ASP C O 1
ATOM 7584 N N . HIS C 1 62 ? -7.59684 43.49621 57.18019 1.000 48.45385 62 HIS C N 1
ATOM 7585 C CA . HIS C 1 62 ? -7.88193 44.92263 57.06573 1.000 53.36563 62 HIS C CA 1
ATOM 7586 C C . HIS C 1 62 ? -9.31796 45.24090 57.45172 1.000 53.70605 62 HIS C C 1
ATOM 7587 O O . HIS C 1 62 ? -9.59454 46.34460 57.93649 1.000 61.82239 62 HIS C O 1
ATOM 7594 N N . TYR C 1 63 ? -10.23969 44.29701 57.24202 1.000 49.15705 63 TYR C N 1
ATOM 7595 C CA . TYR C 1 63 ? -11.61442 44.49927 57.68624 1.000 50.45881 63 TYR C CA 1
ATOM 7596 C C . TYR C 1 63 ? -11.67572 44.83880 59.16840 1.000 54.29205 63 TYR C C 1
ATOM 7597 O O . TYR C 1 63 ? -12.51960 45.64018 59.58378 1.000 58.26162 63 TYR C O 1
ATOM 7606 N N . HIS C 1 64 ? -10.78364 44.25789 59.97529 1.000 53.16833 64 HIS C N 1
ATOM 7607 C CA . HIS C 1 64 ? -10.75855 44.51704 61.40997 1.000 51.76461 64 HIS C CA 1
ATOM 7608 C C . HIS C 1 64 ? -9.78613 45.62009 61.79411 1.000 56.32440 64 HIS C C 1
ATOM 7609 O O . HIS C 1 64 ? -10.00716 46.31152 62.79625 1.000 62.95589 64 HIS C O 1
ATOM 7616 N N . ARG C 1 65 ? -8.72021 45.80904 61.02037 1.000 51.75902 65 ARG C N 1
ATOM 7617 C CA . ARG C 1 65 ? -7.64089 46.71416 61.38744 1.000 51.49802 65 ARG C CA 1
ATOM 7618 C C . ARG C 1 65 ? -7.61963 47.96894 60.52512 1.000 52.83274 65 ARG C C 1
ATOM 7619 O O . ARG C 1 65 ? -6.56957 48.59589 60.36903 1.000 57.20129 65 ARG C O 1
ATOM 7627 N N . TYR C 1 66 ? -8.77577 48.36269 59.97931 1.000 56.71768 66 TYR C N 1
ATOM 7628 C CA . TYR C 1 66 ? -8.78914 49.45559 59.01084 1.000 59.71573 66 TYR C CA 1
ATOM 7629 C C . TYR C 1 66 ? -8.37082 50.77894 59.64531 1.000 65.48488 66 TYR C C 1
ATOM 7630 O O . TYR C 1 66 ? -7.62500 51.55004 59.03080 1.000 74.45986 66 TYR C O 1
ATOM 7639 N N . LYS C 1 67 ? -8.81142 51.05407 60.87780 1.000 62.52048 67 LYS C N 1
ATOM 7640 C CA . LYS C 1 67 ? -8.43386 52.31264 61.51915 1.000 66.28288 67 LYS C CA 1
ATOM 7641 C C . LYS C 1 67 ? -6.92939 52.39894 61.74857 1.000 65.20085 67 LYS C C 1
ATOM 7642 O O . LYS C 1 67 ? -6.35329 53.48920 61.67055 1.000 65.83549 67 LYS C O 1
ATOM 7648 N N . GLU C 1 68 ? -6.27499 51.26964 62.02847 1.000 68.62358 68 GLU C N 1
ATOM 7649 C CA . GLU C 1 68 ? -4.81668 51.26963 62.07814 1.000 71.59123 68 GLU C CA 1
ATOM 7650 C C . GLU C 1 68 ? -4.22386 51.57644 60.70806 1.000 62.29265 68 GLU C C 1
ATOM 7651 O O . GLU C 1 68 ? -3.23090 52.30489 60.60202 1.000 60.74544 68 GLU C O 1
ATOM 7657 N N . ASP C 1 69 ? -4.82540 51.04068 59.64691 1.000 55.10182 69 ASP C N 1
ATOM 7658 C CA . ASP C 1 69 ? -4.27885 51.25941 58.31421 1.000 54.72634 69 ASP C CA 1
ATOM 7659 C C . ASP C 1 69 ? -4.56550 52.66890 57.81168 1.000 59.75921 69 ASP C C 1
ATOM 7660 O O . ASP C 1 69 ? -3.73422 53.24618 57.10253 1.000 61.25356 69 ASP C O 1
ATOM 7665 N N . VAL C 1 70 ? -5.71921 53.24433 58.16900 1.000 63.00509 70 VAL C N 1
ATOM 7666 C CA . VAL C 1 70 ? -5.98964 54.63264 57.79456 1.000 65.07006 70 VAL C CA 1
ATOM 7667 C C . VAL C 1 70 ? -5.04456 55.57776 58.52854 1.000 62.28879 70 VAL C C 1
ATOM 7668 O O . VAL C 1 70 ? -4.70909 56.65723 58.02117 1.000 66.98959 70 VAL C O 1
ATOM 7672 N N . GLU C 1 71 ? -4.58669 55.19371 59.71858 1.000 55.92919 71 GLU C N 1
ATOM 7673 C CA . GLU C 1 71 ? -3.59808 56.01412 60.40548 1.000 59.58348 71 GLU C CA 1
ATOM 7674 C C . GLU C 1 71 ? -2.27508 56.02249 59.65231 1.000 58.72199 71 GLU C C 1
ATOM 7675 O O . GLU C 1 71 ? -1.66007 57.07974 59.48141 1.000 60.60297 71 GLU C O 1
ATOM 7681 N N . LEU C 1 72 ? -1.82190 54.85423 59.19282 1.000 59.90537 72 LEU C N 1
ATOM 7682 C CA . LEU C 1 72 ? -0.57369 54.79782 58.44143 1.000 56.77632 72 LEU C CA 1
ATOM 7683 C C . LEU C 1 72 ? -0.67014 55.62312 57.17058 1.000 57.43420 72 LEU C C 1
ATOM 7684 O O . LEU C 1 72 ? 0.30849 56.25448 56.75606 1.000 58.06132 72 LEU C O 1
ATOM 7689 N N . MET C 1 73 ? -1.85152 55.63617 56.54650 1.000 56.69044 73 MET C N 1
ATOM 7690 C CA . MET C 1 73 ? -2.07808 56.49660 55.39238 1.000 59.80090 73 MET C CA 1
ATOM 7691 C C . MET C 1 73 ? -1.87425 57.96028 55.75332 1.000 60.98485 73 MET C C 1
ATOM 7692 O O . MET C 1 73 ? -1.26832 58.71849 54.98652 1.000 60.21938 73 MET C O 1
ATOM 7697 N N . LYS C 1 74 ? -2.38680 58.37917 56.91305 1.000 63.81284 74 LYS C N 1
ATOM 7698 C CA . LYS C 1 74 ? -2.12870 59.73571 57.38298 1.000 67.18201 74 LYS C CA 1
ATOM 7699 C C . LYS C 1 74 ? -0.63905 59.96258 57.59967 1.000 71.50336 74 LYS C C 1
ATOM 7700 O O . LYS C 1 74 ? -0.10374 61.01475 57.23086 1.000 76.95253 74 LYS C O 1
ATOM 7706 N N . GLU C 1 75 ? 0.04928 58.97984 58.18826 1.000 70.05772 75 GLU C N 1
ATOM 7707 C CA . GLU C 1 75 ? 1.49152 59.09433 58.38181 1.000 75.82013 75 GLU C CA 1
ATOM 7708 C C . GLU C 1 75 ? 2.23190 59.18615 57.05489 1.000 76.29705 75 GLU C C 1
ATOM 7709 O O . GLU C 1 75 ? 3.31466 59.78145 56.99010 1.000 75.01417 75 GLU C O 1
ATOM 7715 N N . LEU C 1 76 ? 1.66646 58.61157 55.98998 1.000 72.79865 76 LEU C N 1
ATOM 7716 C CA . LEU C 1 76 ? 2.27363 58.70298 54.66880 1.000 70.35820 76 LEU C CA 1
ATOM 7717 C C . LEU C 1 76 ? 1.92974 60.00048 53.95277 1.000 73.79502 76 LEU C C 1
ATOM 7718 O O . LEU C 1 76 ? 2.64558 60.38698 53.02313 1.000 76.98902 76 LEU C O 1
ATOM 7723 N N . GLY C 1 77 ? 0.86388 60.68173 54.36307 1.000 72.54875 77 GLY C N 1
ATOM 7724 C CA . GLY C 1 77 ? 0.47610 61.90879 53.70224 1.000 71.21747 77 GLY C CA 1
ATOM 7725 C C . GLY C 1 77 ? -0.35342 61.71994 52.45524 1.000 70.44360 77 GLY C C 1
ATOM 7726 O O . GLY C 1 77 ? -0.40986 62.62735 51.61931 1.000 71.96297 77 GLY C O 1
ATOM 7727 N N . LEU C 1 78 ? -0.99480 60.56438 52.29754 1.000 64.79645 78 LEU C N 1
ATOM 7728 C CA . LEU C 1 78 ? -1.87812 60.34469 51.16203 1.000 58.76687 78 LEU C CA 1
ATOM 7729 C C . LEU C 1 78 ? -3.06972 61.29101 51.22676 1.000 63.34911 78 LEU C C 1
ATOM 7730 O O . LEU C 1 78 ? -3.74729 61.38277 52.25420 1.000 70.31879 78 LEU C O 1
ATOM 7735 N N . ASN C 1 79 ? -3.32712 61.99809 50.13120 1.000 62.93070 79 ASN C N 1
ATOM 7736 C CA . ASN C 1 79 ? -4.56237 62.75584 49.99405 1.000 61.75468 79 ASN C CA 1
ATOM 7737 C C . ASN C 1 79 ? -5.65441 61.95425 49.30288 1.000 63.66706 79 ASN C C 1
ATOM 7738 O O . ASN C 1 79 ? -6.73293 62.49750 49.04199 1.000 67.21970 79 ASN C O 1
ATOM 7743 N N . ALA C 1 80 ? -5.39500 60.68448 48.99963 1.000 50.34550 80 ALA C N 1
ATOM 7744 C CA . ALA C 1 80 ? -6.35339 59.83046 48.31511 1.000 60.23219 80 ALA C CA 1
ATOM 7745 C C . ALA C 1 80 ? -5.97643 58.38427 48.57645 1.000 56.94104 80 ALA C C 1
ATOM 7746 O O . ALA C 1 80 ? -4.80475 58.07029 48.80211 1.000 53.07054 80 ALA C O 1
ATOM 7748 N N . TYR C 1 81 ? -6.98562 57.51248 48.54607 1.000 46.23813 81 TYR C N 1
ATOM 7749 C CA . TYR C 1 81 ? -6.80297 56.08254 48.76982 1.000 44.80723 81 TYR C CA 1
ATOM 7750 C C . TYR C 1 81 ? -7.74551 55.32432 47.85257 1.000 50.07299 81 TYR C C 1
ATOM 7751 O O . TYR C 1 81 ? -8.96857 55.45965 47.96667 1.000 46.82783 81 TYR C O 1
ATOM 7760 N N . ARG C 1 82 ? -7.17977 54.51715 46.96292 1.000 46.70042 82 ARG C N 1
ATOM 7761 C CA . ARG C 1 82 ? -7.96876 53.68595 46.06827 1.000 48.41539 82 ARG C CA 1
ATOM 7762 C C . ARG C 1 82 ? -8.24133 52.33895 46.72106 1.000 50.10841 82 ARG C C 1
ATOM 7763 O O . ARG C 1 82 ? -7.31221 51.65094 47.15645 1.000 58.19722 82 ARG C O 1
ATOM 7771 N N . PHE C 1 83 ? -9.51573 51.97033 46.79827 1.000 46.96745 83 PHE C N 1
ATOM 7772 C CA . PHE C 1 83 ? -9.88993 50.66024 47.30471 1.000 46.60084 83 PHE C CA 1
ATOM 7773 C C . PHE C 1 83 ? -11.11209 50.17230 46.54254 1.000 44.27682 83 PHE C C 1
ATOM 7774 O O . PHE C 1 83 ? -11.79743 50.94586 45.87262 1.000 47.72463 83 PHE C O 1
ATOM 7782 N N . SER C 1 84 ? -11.39070 48.87995 46.65755 1.000 45.55060 84 SER C N 1
ATOM 7783 C CA . SER C 1 84 ? -12.54699 48.30368 45.99494 1.000 49.30984 84 SER C CA 1
ATOM 7784 C C . SER C 1 84 ? -13.57724 47.87612 47.03139 1.000 52.55971 84 SER C C 1
ATOM 7785 O O . SER C 1 84 ? -13.24322 47.56748 48.17969 1.000 51.45903 84 SER C O 1
ATOM 7788 N N . ILE C 1 85 ? -14.83898 47.89696 46.62495 1.000 50.81946 85 ILE C N 1
ATOM 7789 C CA . ILE C 1 85 ? -15.92545 47.40265 47.45878 1.000 49.32808 85 ILE C CA 1
ATOM 7790 C C . ILE C 1 85 ? -16.15637 45.94444 47.09908 1.000 56.13495 85 ILE C C 1
ATOM 7791 O O . ILE C 1 85 ? -16.16565 45.57797 45.91527 1.000 61.60701 85 ILE C O 1
ATOM 7796 N N . SER C 1 86 ? -16.30896 45.10561 48.11701 1.000 54.84293 86 SER C N 1
ATOM 7797 C CA . SER C 1 86 ? -16.56208 43.68895 47.90000 1.000 54.13267 86 SER C CA 1
ATOM 7798 C C . SER C 1 86 ? -18.04610 43.49269 47.62811 1.000 55.75436 86 SER C C 1
ATOM 7799 O O . SER C 1 86 ? -18.87157 43.60156 48.54291 1.000 54.65342 86 SER C O 1
ATOM 7802 N N . TRP C 1 87 ? -18.38039 43.22058 46.36615 1.000 55.96735 87 TRP C N 1
ATOM 7803 C CA . TRP C 1 87 ? -19.74682 42.86377 45.98729 1.000 53.50236 87 TRP C CA 1
ATOM 7804 C C . TRP C 1 87 ? -20.36794 41.81595 46.90420 1.000 48.62013 87 TRP C C 1
ATOM 7805 O O . TRP C 1 87 ? -21.48607 42.04597 47.39115 1.000 47.95340 87 TRP C O 1
ATOM 7816 N N . PRO C 1 88 ? -19.72021 40.68289 47.20494 1.000 52.49632 88 PRO C N 1
ATOM 7817 C CA . PRO C 1 88 ? -20.37402 39.69793 48.07492 1.000 55.09574 88 PRO C CA 1
ATOM 7818 C C . PRO C 1 88 ? -20.47357 40.14161 49.52101 1.000 59.28852 88 PRO C C 1
ATOM 7819 O O . PRO C 1 88 ? -21.28639 39.57467 50.26199 1.000 61.07827 88 PRO C O 1
ATOM 7823 N N . ARG C 1 89 ? -19.67631 41.12599 49.95174 1.000 56.14138 89 ARG C N 1
ATOM 7824 C CA . ARG C 1 89 ? -19.84620 41.66382 51.29698 1.000 56.69812 89 ARG C CA 1
ATOM 7825 C C . ARG C 1 89 ? -21.05112 42.59305 51.38080 1.000 60.05630 89 ARG C C 1
ATOM 7826 O O . ARG C 1 89 ? -21.66619 42.70580 52.44707 1.000 65.50138 89 ARG C O 1
ATOM 7834 N N . ILE C 1 90 ? -21.40671 43.25139 50.28010 1.000 59.47876 90 ILE C N 1
ATOM 7835 C CA . ILE C 1 90 ? -22.60353 44.09047 50.23290 1.000 56.42826 90 ILE C CA 1
ATOM 7836 C C . ILE C 1 90 ? -23.84437 43.26523 49.92153 1.000 60.93238 90 ILE C C 1
ATOM 7837 O O . ILE C 1 90 ? -24.84119 43.32140 50.64568 1.000 66.63011 90 ILE C O 1
ATOM 7842 N N . LEU C 1 91 ? -23.80353 42.49414 48.83897 1.000 61.90067 91 LEU C N 1
ATOM 7843 C CA . LEU C 1 91 ? -24.88600 41.58265 48.46534 1.000 64.64751 91 LEU C CA 1
ATOM 7844 C C . LEU C 1 91 ? -24.33428 40.16282 48.43573 1.000 63.29040 91 LEU C C 1
ATOM 7845 O O . LEU C 1 91 ? -23.61513 39.79195 47.49013 1.000 64.91911 91 LEU C O 1
ATOM 7850 N N . PRO C 1 92 ? -24.63624 39.33643 49.44143 1.000 59.80173 92 PRO C N 1
ATOM 7851 C CA . PRO C 1 92 ? -23.99908 38.00939 49.52177 1.000 57.72436 92 PRO C CA 1
ATOM 7852 C C . PRO C 1 92 ? -24.32214 37.09425 48.35151 1.000 61.59658 92 PRO C C 1
ATOM 7853 O O . PRO C 1 92 ? -23.49490 36.24553 47.99207 1.000 62.20758 92 PRO C O 1
ATOM 7857 N N . GLU C 1 93 ? -25.50567 37.22328 47.75494 1.000 57.93781 93 GLU C N 1
ATOM 7858 C CA . GLU C 1 93 ? -25.86879 36.44139 46.58158 1.000 59.45658 93 GLU C CA 1
ATOM 7859 C C . GLU C 1 93 ? -25.85989 37.28570 45.31331 1.000 61.50609 93 GLU C C 1
ATOM 7860 O O . GLU C 1 93 ? -26.48838 36.91623 44.31300 1.000 59.31895 93 GLU C O 1
ATOM 7866 N N . GLY C 1 94 ? -25.15021 38.41461 45.33901 1.000 55.85505 94 GLY C N 1
ATOM 7867 C CA . GLY C 1 94 ? -25.07113 39.30973 44.20943 1.000 57.55010 94 GLY C CA 1
ATOM 7868 C C . GLY C 1 94 ? -26.28933 40.17353 43.99142 1.000 60.53183 94 GLY C C 1
ATOM 7869 O O . GLY C 1 94 ? -26.18554 41.21128 43.32231 1.000 59.30247 94 GLY C O 1
ATOM 7870 N N . GLU C 1 95 ? -27.43769 39.79270 44.54372 1.000 64.26730 95 GLU C N 1
ATOM 7871 C CA . GLU C 1 95 ? -28.66993 40.53010 44.32804 1.000 68.23970 95 GLU C CA 1
ATOM 7872 C C . GLU C 1 95 ? -29.58082 40.32862 45.52715 1.000 68.24061 95 GLU C C 1
ATOM 7873 O O . GLU C 1 95 ? -29.42015 39.38604 46.30636 1.000 67.75508 95 GLU C O 1
ATOM 7879 N N . GLY C 1 96 ? -30.53150 41.22336 45.66684 1.000 73.23036 96 GLY C N 1
ATOM 7880 C CA . GLY C 1 96 ? -31.59417 41.03744 46.65407 1.000 76.86256 96 GLY C CA 1
ATOM 7881 C C . GLY C 1 96 ? -31.26637 41.71188 47.98848 1.000 72.44300 96 GLY C C 1
ATOM 7882 O O . GLY C 1 96 ? -31.29974 42.93344 48.08785 1.000 73.73482 96 GLY C O 1
ATOM 7883 N N A LYS C 1 97 ? -30.92386 40.90245 48.98690 0.477 69.35832 97 LYS C N 1
ATOM 7884 N N B LYS C 1 97 ? -30.96747 40.89514 48.99968 0.523 69.40112 97 LYS C N 1
ATOM 7885 C CA A LYS C 1 97 ? -30.82256 41.36063 50.36957 0.477 66.72802 97 LYS C CA 1
ATOM 7886 C CA B LYS C 1 97 ? -30.81999 41.36939 50.37171 0.523 66.71662 97 LYS C CA 1
ATOM 7887 C C A LYS C 1 97 ? -29.47995 42.04483 50.61804 0.477 62.94698 97 LYS C C 1
ATOM 7888 C C B LYS C 1 97 ? -29.48039 42.07473 50.54633 0.523 62.97192 97 LYS C C 1
ATOM 7889 O O A LYS C 1 97 ? -28.42234 41.42019 50.48426 0.477 63.05815 97 LYS C O 1
ATOM 7890 O O B LYS C 1 97 ? -28.42241 41.49609 50.27636 0.523 63.47610 97 LYS C O 1
ATOM 7901 N N . VAL C 1 98 ? -29.52481 43.31862 51.00031 1.000 60.14689 98 VAL C N 1
ATOM 7902 C CA . VAL C 1 98 ? -28.31588 44.09281 51.26058 1.000 58.84545 98 VAL C CA 1
ATOM 7903 C C . VAL C 1 98 ? -27.84901 43.82817 52.68690 1.000 57.28949 98 VAL C C 1
ATOM 7904 O O . VAL C 1 98 ? -28.63458 43.92175 53.63562 1.000 55.45349 98 VAL C O 1
ATOM 7908 N N . ASN C 1 99 ? -26.57070 43.48747 52.83794 1.000 61.50406 99 ASN C N 1
ATOM 7909 C CA . ASN C 1 99 ? -25.99181 43.19102 54.14622 1.000 61.82288 99 ASN C CA 1
ATOM 7910 C C . ASN C 1 99 ? -25.70308 44.50037 54.86743 1.000 62.17496 99 ASN C C 1
ATOM 7911 O O . ASN C 1 99 ? -24.84959 45.28029 54.43221 1.000 61.65343 99 ASN C O 1
ATOM 7916 N N . GLN C 1 100 ? -26.40515 44.73928 55.97915 1.000 64.78791 100 GLN C N 1
ATOM 7917 C CA . GLN C 1 100 ? -26.26495 46.01531 56.67533 1.000 64.51643 100 GLN C CA 1
ATOM 7918 C C . GLN C 1 100 ? -24.84913 46.21064 57.20075 1.000 62.92378 100 GLN C C 1
ATOM 7919 O O . GLN C 1 100 ? -24.27056 47.29357 57.05210 1.000 63.52630 100 GLN C O 1
ATOM 7925 N N . LYS C 1 101 ? -24.26631 45.17059 57.80428 1.000 65.10537 101 LYS C N 1
ATOM 7926 C CA . LYS C 1 101 ? -22.91573 45.30646 58.33641 1.000 65.07725 101 LYS C CA 1
ATOM 7927 C C . LYS C 1 101 ? -21.89529 45.48306 57.22072 1.000 58.90402 101 LYS C C 1
ATOM 7928 O O . LYS C 1 101 ? -20.82827 46.06268 57.44392 1.000 57.55508 101 LYS C O 1
ATOM 7934 N N . GLY C 1 102 ? -22.20454 45.00568 56.01530 1.000 59.49411 102 GLY C N 1
ATOM 7935 C CA . GLY C 1 102 ? -21.35858 45.32000 54.87475 1.000 55.19706 102 GLY C CA 1
ATOM 7936 C C . GLY C 1 102 ? -21.33584 46.80525 54.56801 1.000 58.89807 102 GLY C C 1
ATOM 7937 O O . GLY C 1 102 ? -20.27501 47.37998 54.31224 1.000 57.56204 102 GLY C O 1
ATOM 7938 N N . LEU C 1 103 ? -22.50924 47.44744 54.59108 1.000 63.01574 103 LEU C N 1
ATOM 7939 C CA . LEU C 1 103 ? -22.57594 48.89880 54.44418 1.000 59.99260 103 LEU C CA 1
ATOM 7940 C C . LEU C 1 103 ? -21.90422 49.61704 55.60729 1.000 67.49564 103 LEU C C 1
ATOM 7941 O O . LEU C 1 103 ? -21.34328 50.70285 55.41883 1.000 68.71744 103 LEU C O 1
ATOM 7946 N N . ASP C 1 104 ? -21.97131 49.04256 56.81464 1.000 64.05573 104 ASP C N 1
ATOM 7947 C CA . ASP C 1 104 ? -21.39913 49.70108 57.98716 1.000 64.89007 104 ASP C CA 1
ATOM 7948 C C . ASP C 1 104 ? -19.88438 49.79709 57.88395 1.000 57.49344 104 ASP C C 1
ATOM 7949 O O . ASP C 1 104 ? -19.29529 50.81936 58.25226 1.000 58.38140 104 ASP C O 1
ATOM 7954 N N . PHE C 1 105 ? -19.23625 48.74070 57.39477 1.000 50.99770 105 PHE C N 1
ATOM 7955 C CA . PHE C 1 105 ? -17.78282 48.75961 57.28552 1.000 54.24215 105 PHE C CA 1
ATOM 7956 C C . PHE C 1 105 ? -17.32162 49.84365 56.31835 1.000 63.23599 105 PHE C C 1
ATOM 7957 O O . PHE C 1 105 ? -16.49676 50.69609 56.66963 1.000 67.95288 105 PHE C O 1
ATOM 7965 N N . TYR C 1 106 ? -17.86018 49.84073 55.09572 1.000 62.83486 106 TYR C N 1
ATOM 7966 C CA . TYR C 1 106 ? -17.42977 50.83112 54.11613 1.000 63.87092 106 TYR C CA 1
ATOM 7967 C C . TYR C 1 106 ? -17.85611 52.23792 54.51948 1.000 63.80469 106 TYR C C 1
ATOM 7968 O O . TYR C 1 106 ? -17.16540 53.20919 54.19388 1.000 60.93199 106 TYR C O 1
ATOM 7977 N N . ASN C 1 107 ? -18.97070 52.37237 55.23876 1.000 63.45966 107 ASN C N 1
ATOM 7978 C CA . ASN C 1 107 ? -19.33105 53.68426 55.76306 1.000 64.84117 107 ASN C CA 1
ATOM 7979 C C . ASN C 1 107 ? -18.33389 54.13631 56.81889 1.000 60.40497 107 ASN C C 1
ATOM 7980 O O . ASN C 1 107 ? -17.99094 55.32066 56.89376 1.000 63.68638 107 ASN C O 1
ATOM 7985 N N . ASN C 1 108 ? -17.83746 53.20236 57.62695 1.000 64.37769 108 ASN C N 1
ATOM 7986 C CA . ASN C 1 108 ? -16.83166 53.55594 58.62158 1.000 61.95572 108 ASN C CA 1
ATOM 7987 C C . ASN C 1 108 ? -15.47602 53.79691 57.97071 1.000 61.90661 108 ASN C C 1
ATOM 7988 O O . ASN C 1 108 ? -14.74553 54.71211 58.36784 1.000 63.72609 108 ASN C O 1
ATOM 7993 N N . LEU C 1 109 ? -15.12497 52.99515 56.96137 1.000 55.93822 109 LEU C N 1
ATOM 7994 C CA . LEU C 1 109 ? -13.85216 53.19558 56.27658 1.000 50.27756 109 LEU C CA 1
ATOM 7995 C C . LEU C 1 109 ? -13.82628 54.54035 55.56064 1.000 59.47036 109 LEU C C 1
ATOM 7996 O O . LEU C 1 109 ? -12.84563 55.28872 55.65144 1.000 68.78528 109 LEU C O 1
ATOM 8001 N N . ILE C 1 110 ? -14.91008 54.87381 54.85886 1.000 60.23377 110 ILE C N 1
ATOM 8002 C CA . ILE C 1 110 ? -14.97304 56.14803 54.14984 1.000 60.83216 110 ILE C CA 1
ATOM 8003 C C . ILE C 1 110 ? -14.89543 57.30609 55.13555 1.000 61.40081 110 ILE C C 1
ATOM 8004 O O . ILE C 1 110 ? -14.11906 58.24969 54.94862 1.000 70.20055 110 ILE C O 1
ATOM 8009 N N . ASP C 1 111 ? -15.69402 57.24865 56.20578 1.000 62.02716 111 ASP C N 1
ATOM 8010 C CA . ASP C 1 111 ? -15.67897 58.32394 57.19370 1.000 62.37820 111 ASP C CA 1
ATOM 8011 C C . ASP C 1 111 ? -14.29256 58.49924 57.79839 1.000 65.68848 111 ASP C C 1
ATOM 8012 O O . ASP C 1 111 ? -13.81053 59.62810 57.94343 1.000 71.53000 111 ASP C O 1
ATOM 8017 N N . GLU C 1 112 ? -13.63260 57.39123 58.14577 1.000 67.46387 112 GLU C N 1
ATOM 8018 C CA . GLU C 1 112 ? -12.28942 57.46590 58.71380 1.000 69.16475 112 GLU C CA 1
ATOM 8019 C C . GLU C 1 112 ? -11.30935 58.10818 57.74106 1.000 64.57386 112 GLU C C 1
ATOM 8020 O O . GLU C 1 112 ? -10.42241 58.86659 58.15127 1.000 60.62174 112 GLU C O 1
ATOM 8026 N N . LEU C 1 113 ? -11.44833 57.80687 56.44642 1.000 60.97236 113 LEU C N 1
ATOM 8027 C CA . LEU C 1 113 ? -10.55877 58.38881 55.44559 1.000 60.08370 113 LEU C CA 1
ATOM 8028 C C . LEU C 1 113 ? -10.77088 59.89310 55.31941 1.000 68.46776 113 LEU C C 1
ATOM 8029 O O . LEU C 1 113 ? -9.80266 60.65464 55.20034 1.000 74.62509 113 LEU C O 1
ATOM 8034 N N . LEU C 1 114 ? -12.02905 60.34064 55.33762 1.000 69.17527 114 LEU C N 1
ATOM 8035 C CA . LEU C 1 114 ? -12.30237 61.76921 55.21440 1.000 70.06902 114 LEU C CA 1
ATOM 8036 C C . LEU C 1 114 ? -11.80161 62.52909 56.43250 1.000 72.23232 114 LEU C C 1
ATOM 8037 O O . LEU C 1 114 ? -11.31503 63.65982 56.31052 1.000 74.19934 114 LEU C O 1
ATOM 8042 N N A GLU C 1 115 ? -11.91123 61.93018 57.61986 0.597 73.95440 115 GLU C N 1
ATOM 8043 N N B GLU C 1 115 ? -11.91604 61.91984 57.61518 0.403 73.67077 115 GLU C N 1
ATOM 8044 C CA A GLU C 1 115 ? -11.44004 62.60115 58.82591 0.597 75.16854 115 GLU C CA 1
ATOM 8045 C CA B GLU C 1 115 ? -11.44111 62.55207 58.84084 0.403 75.12328 115 GLU C CA 1
ATOM 8046 C C A GLU C 1 115 ? -9.92378 62.74443 58.84952 0.597 72.42846 115 GLU C C 1
ATOM 8047 C C B GLU C 1 115 ? -9.93396 62.77478 58.80702 0.403 72.63177 115 GLU C C 1
ATOM 8048 O O A GLU C 1 115 ? -9.40548 63.59340 59.58040 0.597 72.80415 115 GLU C O 1
ATOM 8049 O O B GLU C 1 115 ? -9.42870 63.71059 59.43697 0.403 72.96486 115 GLU C O 1
ATOM 8060 N N . ASN C 1 116 ? -9.20402 61.94185 58.06758 1.000 71.67436 116 ASN C N 1
ATOM 8061 C CA . ASN C 1 116 ? -7.75822 62.06009 57.94831 1.000 71.49223 116 ASN C CA 1
ATOM 8062 C C . ASN C 1 116 ? -7.33566 62.72698 56.64092 1.000 68.38628 116 ASN C C 1
ATOM 8063 O O . ASN C 1 116 ? -6.15637 62.66909 56.27551 1.000 65.49334 116 ASN C O 1
ATOM 8068 N N . GLY C 1 117 ? -8.26946 63.36672 55.93798 1.000 64.40841 117 GLY C N 1
ATOM 8069 C CA . GLY C 1 117 ? -7.93807 64.11856 54.74481 1.000 62.06078 117 GLY C CA 1
ATOM 8070 C C . GLY C 1 117 ? -7.69802 63.28595 53.50858 1.000 69.08649 117 GLY C C 1
ATOM 8071 O O . GLY C 1 117 ? -7.04249 63.76019 52.57572 1.000 73.94765 117 GLY C O 1
ATOM 8072 N N . ILE C 1 118 ? -8.22079 62.06379 53.46213 1.000 64.05254 118 ILE C N 1
ATOM 8073 C CA . ILE C 1 118 ? -7.94610 61.11983 52.38481 1.000 64.57627 118 ILE C CA 1
ATOM 8074 C C . ILE C 1 118 ? -9.21467 60.94824 51.56462 1.000 66.62975 118 ILE C C 1
ATOM 8075 O O . ILE C 1 118 ? -10.25616 60.54124 52.09598 1.000 67.85993 118 ILE C O 1
ATOM 8080 N N . GLU C 1 119 ? -9.12563 61.25177 50.27295 1.000 64.35823 119 GLU C N 1
ATOM 8081 C CA . GLU C 1 119 ? -10.28178 61.14240 49.39252 1.000 62.85328 119 GLU C CA 1
ATOM 8082 C C . GLU C 1 119 ? -10.45197 59.69997 48.92337 1.000 58.15286 119 GLU C C 1
ATOM 8083 O O . GLU C 1 119 ? -9.48795 59.09101 48.44834 1.000 50.24995 119 GLU C O 1
ATOM 8089 N N . PRO C 1 120 ? -11.64684 59.12188 49.04809 1.000 59.55102 120 PRO C N 1
ATOM 8090 C CA . PRO C 1 120 ? -11.85538 57.75333 48.55928 1.000 59.25475 120 PRO C CA 1
ATOM 8091 C C . PRO C 1 120 ? -11.91145 57.69780 47.03854 1.000 56.38726 120 PRO C C 1
ATOM 8092 O O . PRO C 1 120 ? -12.55665 58.52236 46.38890 1.000 56.18921 120 PRO C O 1
ATOM 8096 N N . PHE C 1 121 ? -11.22870 56.70174 46.48246 1.000 57.84694 121 PHE C N 1
ATOM 8097 C CA . PHE C 1 121 ? -11.22769 56.38753 45.05365 1.000 55.49253 121 PHE C CA 1
ATOM 8098 C C . PHE C 1 121 ? -11.71721 54.94551 44.95559 1.000 56.56720 121 PHE C C 1
ATOM 8099 O O . PHE C 1 121 ? -10.94472 54.01143 45.19313 1.000 54.21019 121 PHE C O 1
ATOM 8107 N N . VAL C 1 122 ? -12.99660 54.75012 44.63192 1.000 50.00925 122 VAL C N 1
ATOM 8108 C CA . VAL C 1 122 ? -13.66924 53.47691 44.88716 1.000 50.39863 122 VAL C CA 1
ATOM 8109 C C . VAL C 1 122 ? -13.82933 52.69352 43.59295 1.000 54.87525 122 VAL C C 1
ATOM 8110 O O . VAL C 1 122 ? -14.38166 53.19982 42.60917 1.000 61.70801 122 VAL C O 1
ATOM 8114 N N . THR C 1 123 ? -13.36190 51.44950 43.60276 1.000 53.89309 123 THR C N 1
ATOM 8115 C CA . THR C 1 123 ? -13.57729 50.51155 42.51145 1.000 52.50766 123 THR C CA 1
ATOM 8116 C C . THR C 1 123 ? -14.76173 49.61500 42.84526 1.000 54.44494 123 THR C C 1
ATOM 8117 O O . THR C 1 123 ? -14.80706 49.01871 43.92525 1.000 56.68383 123 THR C O 1
ATOM 8121 N N . LEU C 1 124 ? -15.72046 49.52879 41.91891 1.000 56.16346 124 LEU C N 1
ATOM 8122 C CA . LEU C 1 124 ? -16.91185 48.71603 42.15031 1.000 52.20308 124 LEU C CA 1
ATOM 8123 C C . LEU C 1 124 ? -16.60365 47.22839 42.03653 1.000 50.88486 124 LEU C C 1
ATOM 8124 O O . LEU C 1 124 ? -16.98808 46.43467 42.90319 1.000 56.97567 124 LEU C O 1
ATOM 8129 N N . TYR C 1 125 ? -15.92541 46.82599 40.97113 1.000 49.69346 125 TYR C N 1
ATOM 8130 C CA . TYR C 1 125 ? -15.68778 45.41286 40.69699 1.000 49.50048 125 TYR C CA 1
ATOM 8131 C C . TYR C 1 125 ? -14.18995 45.19548 40.54389 1.000 51.75637 125 TYR C C 1
ATOM 8132 O O . TYR C 1 125 ? -13.60573 45.52485 39.50547 1.000 48.92957 125 TYR C O 1
ATOM 8141 N N . HIS C 1 126 ? -13.57419 44.63181 41.57682 1.000 52.60688 126 HIS C N 1
ATOM 8142 C CA . HIS C 1 126 ? -12.18572 44.21404 41.47588 1.000 49.85814 126 HIS C CA 1
ATOM 8143 C C . HIS C 1 126 ? -12.09775 42.69839 41.59727 1.000 49.49425 126 HIS C C 1
ATOM 8144 O O . HIS C 1 126 ? -11.41431 42.17766 42.48601 1.000 48.09265 126 HIS C O 1
ATOM 8151 N N . TRP C 1 127 ? -12.82576 41.99345 40.72729 1.000 45.90621 127 TRP C N 1
ATOM 8152 C CA . TRP C 1 127 ? -12.69109 40.56944 40.40066 1.000 40.25354 127 TRP C CA 1
ATOM 8153 C C . TRP C 1 127 ? -13.40468 39.61777 41.35898 1.000 47.97533 127 TRP C C 1
ATOM 8154 O O . TRP C 1 127 ? -13.37792 38.40304 41.10667 1.000 46.48218 127 TRP C O 1
ATOM 8165 N N . ASP C 1 128 ? -14.03209 40.09761 42.43367 1.000 51.01335 128 ASP C N 1
ATOM 8166 C CA . ASP C 1 128 ? -14.69398 39.20937 43.39123 1.000 44.41094 128 ASP C CA 1
ATOM 8167 C C . ASP C 1 128 ? -16.19161 39.12777 43.09217 1.000 48.80870 128 ASP C C 1
ATOM 8168 O O . ASP C 1 128 ? -17.04488 39.56984 43.86542 1.000 44.89582 128 ASP C O 1
ATOM 8173 N N . LEU C 1 129 ? -16.49613 38.53881 41.93687 1.000 52.53025 129 LEU C N 1
ATOM 8174 C CA . LEU C 1 129 ? -17.88132 38.26174 41.58126 1.000 49.70250 129 LEU C CA 1
ATOM 8175 C C . LEU C 1 129 ? -18.48836 37.30591 42.60399 1.000 47.81967 129 LEU C C 1
ATOM 8176 O O . LEU C 1 129 ? -17.85919 36.29609 42.94962 1.000 50.99008 129 LEU C O 1
ATOM 8181 N N . PRO C 1 130 ? -19.68729 37.58280 43.11077 1.000 51.85533 130 PRO C N 1
ATOM 8182 C CA . PRO C 1 130 ? -20.31744 36.66429 44.06949 1.000 50.42613 130 PRO C CA 1
ATOM 8183 C C . PRO C 1 130 ? -20.51194 35.28203 43.46478 1.000 49.76527 130 PRO C C 1
ATOM 8184 O O . PRO C 1 130 ? -20.99321 35.14060 42.33877 1.000 60.52082 130 PRO C O 1
ATOM 8188 N N . GLN C 1 131 ? -20.13554 34.25563 44.23144 1.000 49.68887 131 GLN C N 1
ATOM 8189 C CA . GLN C 1 131 ? -20.20528 32.89148 43.72084 1.000 50.03470 131 GLN C CA 1
ATOM 8190 C C . GLN C 1 131 ? -21.63049 32.50080 43.35464 1.000 49.75183 131 GLN C C 1
ATOM 8191 O O . GLN C 1 131 ? -21.83829 31.73081 42.40699 1.000 50.04940 131 GLN C O 1
ATOM 8197 N N . ALA C 1 132 ? -22.62157 33.03222 44.07724 1.000 41.88937 132 ALA C N 1
ATOM 8198 C CA . ALA C 1 132 ? -24.01521 32.70279 43.78757 1.000 43.43359 132 ALA C CA 1
ATOM 8199 C C . ALA C 1 132 ? -24.42365 33.10527 42.37223 1.000 51.48628 132 ALA C C 1
ATOM 8200 O O . ALA C 1 132 ? -25.27097 32.43809 41.76405 1.000 52.00210 132 ALA C O 1
ATOM 8202 N N . LEU C 1 133 ? -23.84263 34.17951 41.82234 1.000 51.52159 133 LEU C N 1
ATOM 8203 C CA . LEU C 1 133 ? -24.15475 34.50970 40.43571 1.000 48.80730 133 LEU C CA 1
ATOM 8204 C C . LEU C 1 133 ? -23.29862 33.71420 39.46043 1.000 49.26578 133 LEU C C 1
ATOM 8205 O O . LEU C 1 133 ? -23.72223 33.49664 38.31791 1.000 51.62461 133 LEU C O 1
ATOM 8210 N N . GLN C 1 134 ? -22.10558 33.26001 39.87321 1.000 42.88004 134 GLN C N 1
ATOM 8211 C CA . GLN C 1 134 ? -21.35916 32.34203 39.01433 1.000 44.74585 134 GLN C CA 1
ATOM 8212 C C . GLN C 1 134 ? -22.08522 31.01068 38.85190 1.000 47.03066 134 GLN C C 1
ATOM 8213 O O . GLN C 1 134 ? -21.94534 30.35970 37.81080 1.000 51.50987 134 GLN C O 1
ATOM 8219 N N . ASP C 1 135 ? -22.85885 30.59261 39.85976 1.000 47.75280 135 ASP C N 1
ATOM 8220 C CA . ASP C 1 135 ? -23.60446 29.33977 39.77066 1.000 48.95621 135 ASP C CA 1
ATOM 8221 C C . ASP C 1 135 ? -24.63260 29.37098 38.64540 1.000 55.07700 135 ASP C C 1
ATOM 8222 O O . ASP C 1 135 ? -25.00590 28.31806 38.11595 1.000 53.20827 135 ASP C O 1
ATOM 8227 N N . LYS C 1 136 ? -25.12105 30.55614 38.28523 1.000 53.73651 136 LYS C N 1
ATOM 8228 C CA . LYS C 1 136 ? -26.07036 30.71320 37.19655 1.000 50.64675 136 LYS C CA 1
ATOM 8229 C C . LYS C 1 136 ? -25.39092 31.11832 35.89959 1.000 53.45630 136 LYS C C 1
ATOM 8230 O O . LYS C 1 136 ? -26.07648 31.50987 34.94843 1.000 52.11004 136 LYS C O 1
ATOM 8236 N N . GLY C 1 137 ? -24.06173 31.05776 35.84774 1.000 49.54497 137 GLY C N 1
ATOM 8237 C CA . GLY C 1 137 ? -23.31713 31.35004 34.64123 1.000 50.64626 137 GLY C CA 1
ATOM 8238 C C . GLY C 1 137 ? -22.43080 32.57099 34.71446 1.000 55.49385 137 GLY C C 1
ATOM 8239 O O . GLY C 1 137 ? -21.67126 32.81327 33.76614 1.000 57.58112 137 GLY C O 1
ATOM 8240 N N . GLY C 1 138 ? -22.49743 33.34513 35.79772 1.000 52.65114 138 GLY C N 1
ATOM 8241 C CA . GLY C 1 138 ? -21.66047 34.52741 35.92592 1.000 47.03313 138 GLY C CA 1
ATOM 8242 C C . GLY C 1 138 ? -21.86675 35.50465 34.78361 1.000 47.70136 138 GLY C C 1
ATOM 8243 O O . GLY C 1 138 ? -22.99583 35.79778 34.37052 1.000 43.35644 138 GLY C O 1
ATOM 8244 N N . TRP C 1 139 ? -20.75454 36.00178 34.24056 1.000 44.47747 139 TRP C N 1
ATOM 8245 C CA . TRP C 1 139 ? -20.83747 37.03899 33.21745 1.000 48.09221 139 TRP C CA 1
ATOM 8246 C C . TRP C 1 139 ? -21.35950 36.53239 31.87495 1.000 47.91900 139 TRP C C 1
ATOM 8247 O O . TRP C 1 139 ? -21.68874 37.35238 31.01225 1.000 47.62980 139 TRP C O 1
ATOM 8258 N N . GLU C 1 140 ? -21.45150 35.21961 31.66930 1.000 45.55871 140 GLU C N 1
ATOM 8259 C CA . GLU C 1 140 ? -22.13647 34.72847 30.48007 1.000 45.56825 140 GLU C CA 1
ATOM 8260 C C . GLU C 1 140 ? -23.64871 34.84893 30.60015 1.000 47.93292 140 GLU C C 1
ATOM 8261 O O . GLU C 1 140 ? -24.35166 34.62609 29.60858 1.000 58.15504 140 GLU C O 1
ATOM 8267 N N . ASN C 1 141 ? -24.15240 35.19918 31.78023 1.000 48.53813 141 ASN C N 1
ATOM 8268 C CA . ASN C 1 141 ? -25.57643 35.31415 32.06588 1.000 53.04766 141 ASN C CA 1
ATOM 8269 C C . ASN C 1 141 ? -25.93977 36.78841 32.15646 1.000 61.08587 141 ASN C C 1
ATOM 8270 O O . ASN C 1 141 ? -25.32674 37.53495 32.92679 1.000 66.13715 141 ASN C O 1
ATOM 8275 N N A ARG C 1 142 ? -26.93816 37.20423 31.37635 0.537 62.97822 142 ARG C N 1
ATOM 8276 N N B ARG C 1 142 ? -26.93806 37.20187 31.36956 0.463 62.96969 142 ARG C N 1
ATOM 8277 C CA A ARG C 1 142 ? -27.34523 38.60218 31.39775 0.537 64.12112 142 ARG C CA 1
ATOM 8278 C CA B ARG C 1 142 ? -27.37624 38.59269 31.38568 0.463 64.22229 142 ARG C CA 1
ATOM 8279 C C A ARG C 1 142 ? -27.96448 39.00900 32.72736 0.537 63.53586 142 ARG C C 1
ATOM 8280 C C B ARG C 1 142 ? -27.95129 39.00455 32.73144 0.463 63.56979 142 ARG C C 1
ATOM 8281 O O A ARG C 1 142 ? -28.04338 40.20792 33.01415 0.537 65.05275 142 ARG C O 1
ATOM 8282 O O B ARG C 1 142 ? -27.98844 40.20171 33.03341 0.463 64.85248 142 ARG C O 1
ATOM 8297 N N . GLU C 1 143 ? -28.40587 38.04530 33.54147 1.000 64.04258 143 GLU C N 1
ATOM 8298 C CA . GLU C 1 143 ? -28.95725 38.38282 34.84993 1.000 63.72866 143 GLU C CA 1
ATOM 8299 C C . GLU C 1 143 ? -27.91737 39.04270 35.74347 1.000 63.40451 143 GLU C C 1
ATOM 8300 O O . GLU C 1 143 ? -28.26923 39.85420 36.60745 1.000 76.38888 143 GLU C O 1
ATOM 8306 N N . THR C 1 144 ? -26.63738 38.71303 35.55904 1.000 49.87506 144 THR C N 1
ATOM 8307 C CA . THR C 1 144 ? -25.60978 39.34637 36.37422 1.000 55.89649 144 THR C CA 1
ATOM 8308 C C . THR C 1 144 ? -25.34120 40.78449 35.94616 1.000 60.67660 144 THR C C 1
ATOM 8309 O O . THR C 1 144 ? -24.79751 41.55943 36.74064 1.000 62.20773 144 THR C O 1
ATOM 8313 N N . VAL C 1 145 ? -25.71256 41.15849 34.71629 1.000 59.02841 145 VAL C N 1
ATOM 8314 C CA . VAL C 1 145 ? -25.65963 42.56273 34.32023 1.000 50.86883 145 VAL C CA 1
ATOM 8315 C C . VAL C 1 145 ? -26.65153 43.37597 35.13788 1.000 50.63600 145 VAL C C 1
ATOM 8316 O O . VAL C 1 145 ? -26.32765 44.46228 35.63126 1.000 50.89862 145 VAL C O 1
ATOM 8320 N N . ASP C 1 146 ? -27.87695 42.86855 35.29042 1.000 52.61902 146 ASP C N 1
ATOM 8321 C CA . ASP C 1 146 ? -28.85209 43.54982 36.13458 1.000 54.55699 146 ASP C CA 1
ATOM 8322 C C . ASP C 1 146 ? -28.41420 43.54856 37.59299 1.000 56.19638 146 ASP C C 1
ATOM 8323 O O . ASP C 1 146 ? -28.58060 44.55251 38.29509 1.000 58.49503 146 ASP C O 1
ATOM 8328 N N . ALA C 1 147 ? -27.84898 42.43299 38.06466 1.000 49.82060 147 ALA C N 1
ATOM 8329 C CA . ALA C 1 147 ? -27.37904 42.37142 39.44280 1.000 51.27939 147 ALA C CA 1
ATOM 8330 C C . ALA C 1 147 ? -26.26217 43.37780 39.69081 1.000 55.32799 147 ALA C C 1
ATOM 8331 O O . ALA C 1 147 ? -26.17902 43.96840 40.77371 1.000 61.96348 147 ALA C O 1
ATOM 8333 N N . PHE C 1 148 ? -25.39812 43.59483 38.69719 1.000 53.82515 148 PHE C N 1
ATOM 8334 C CA . PHE C 1 148 ? -24.34107 44.58810 38.85391 1.000 49.79187 148 PHE C CA 1
ATOM 8335 C C . PHE C 1 148 ? -24.91379 45.99541 38.91918 1.000 55.06762 148 PHE C C 1
ATOM 8336 O O . PHE C 1 148 ? -24.47727 46.81172 39.73945 1.000 55.43962 148 PHE C O 1
ATOM 8344 N N . ALA C 1 149 ? -25.87949 46.30240 38.04979 1.000 55.97139 149 ALA C N 1
ATOM 8345 C CA . ALA C 1 149 ? -26.51834 47.61207 38.08444 1.000 61.75817 149 ALA C CA 1
ATOM 8346 C C . ALA C 1 149 ? -27.14280 47.87150 39.44705 1.000 63.10955 149 ALA C C 1
ATOM 8347 O O . ALA C 1 149 ? -26.96415 48.94631 40.03187 1.000 63.03899 149 ALA C O 1
ATOM 8349 N N A GLU C 1 150 ? -27.88094 46.89242 39.97415 0.429 63.04575 150 GLU C N 1
ATOM 8350 N N B GLU C 1 150 ? -27.88744 46.88933 39.96178 0.571 63.13426 150 GLU C N 1
ATOM 8351 C CA A GLU C 1 150 ? -28.47875 47.05833 41.29431 0.429 63.36310 150 GLU C CA 1
ATOM 8352 C CA B GLU C 1 150 ? -28.48300 47.00046 41.28933 0.571 63.28177 150 GLU C CA 1
ATOM 8353 C C A GLU C 1 150 ? -27.40822 47.27019 42.35611 0.429 60.03509 150 GLU C C 1
ATOM 8354 C C B GLU C 1 150 ? -27.41486 47.26029 42.34347 0.571 59.90810 150 GLU C C 1
ATOM 8355 O O A GLU C 1 150 ? -27.55580 48.12927 43.23220 0.429 59.81079 150 GLU C O 1
ATOM 8356 O O B GLU C 1 150 ? -27.56627 48.14228 43.19560 0.571 59.47271 150 GLU C O 1
ATOM 8367 N N . TYR C 1 151 ? -26.31324 46.51020 42.27998 1.000 59.36220 151 TYR C N 1
ATOM 8368 C CA . TYR C 1 151 ? -25.22102 46.67748 43.23283 1.000 56.68135 151 TYR C CA 1
ATOM 8369 C C . TYR C 1 151 ? -24.57880 48.05234 43.09951 1.000 65.83791 151 TYR C C 1
ATOM 8370 O O . TYR C 1 151 ? -24.35265 48.74584 44.09906 1.000 71.47441 151 TYR C O 1
ATOM 8379 N N . ALA C 1 152 ? -24.27866 48.46473 41.86668 1.000 65.41707 152 ALA C N 1
ATOM 8380 C CA . ALA C 1 152 ? -23.69904 49.78628 41.65555 1.000 58.67378 152 ALA C CA 1
ATOM 8381 C C . ALA C 1 152 ? -24.63057 50.87402 42.16606 1.000 58.88055 152 ALA C C 1
ATOM 8382 O O . ALA C 1 152 ? -24.18412 51.84291 42.79154 1.000 57.70195 152 ALA C O 1
ATOM 8384 N N A ARG C 1 153 ? -25.93333 50.73005 41.91059 0.536 62.64946 153 ARG C N 1
ATOM 8385 N N B ARG C 1 153 ? -25.93215 50.73020 41.90640 0.464 62.65381 153 ARG C N 1
ATOM 8386 C CA A ARG C 1 153 ? -26.89239 51.72654 42.37424 0.536 65.96457 153 ARG C CA 1
ATOM 8387 C CA B ARG C 1 153 ? -26.89852 51.71841 42.37203 0.464 65.96971 153 ARG C CA 1
ATOM 8388 C C A ARG C 1 153 ? -26.94332 51.77007 43.89540 0.536 68.03936 153 ARG C C 1
ATOM 8389 C C B ARG C 1 153 ? -26.94115 51.76848 43.89305 0.464 68.05206 153 ARG C C 1
ATOM 8390 O O A ARG C 1 153 ? -27.11183 52.84148 44.48878 0.536 71.84771 153 ARG C O 1
ATOM 8391 O O B ARG C 1 153 ? -27.10068 52.84304 44.48347 0.464 71.77478 153 ARG C O 1
ATOM 8406 N N . VAL C 1 154 ? -26.79283 50.61430 44.54360 1.000 66.33693 154 VAL C N 1
ATOM 8407 C CA . VAL C 1 154 ? -26.77904 50.57560 46.00188 1.000 65.40135 154 VAL C CA 1
ATOM 8408 C C . VAL C 1 154 ? -25.59869 51.37434 46.54244 1.000 66.98446 154 VAL C C 1
ATOM 8409 O O . VAL C 1 154 ? -25.76087 52.24585 47.40408 1.000 69.02439 154 VAL C O 1
ATOM 8413 N N . CYS C 1 155 ? -24.39277 51.09965 46.03201 1.000 63.41557 155 CYS C N 1
ATOM 8414 C CA . CYS C 1 155 ? -23.20921 51.81102 46.51130 1.000 63.34143 155 CYS C CA 1
ATOM 8415 C C . CYS C 1 155 ? -23.31360 53.30588 46.26010 1.000 66.07794 155 CYS C C 1
ATOM 8416 O O . CYS C 1 155 ? -22.91648 54.10926 47.11351 1.000 67.94090 155 CYS C O 1
ATOM 8419 N N . PHE C 1 156 ? -23.84168 53.69824 45.09396 1.000 62.75836 156 PHE C N 1
ATOM 8420 C CA . PHE C 1 156 ? -23.94233 55.11718 44.76769 1.000 60.60366 156 PHE C CA 1
ATOM 8421 C C . PHE C 1 156 ? -24.77292 55.86260 45.80289 1.000 64.43378 156 PHE C C 1
ATOM 8422 O O . PHE C 1 156 ? -24.39361 56.95082 46.24404 1.000 73.44518 156 PHE C O 1
ATOM 8430 N N . GLU C 1 157 ? -25.89520 55.28339 46.22539 1.000 68.43659 157 GLU C N 1
ATOM 8431 C CA . GLU C 1 157 ? -26.76814 55.97730 47.16684 1.000 76.40033 157 GLU C CA 1
ATOM 8432 C C . GLU C 1 157 ? -26.20682 55.96245 48.58701 1.000 77.16172 157 GLU C C 1
ATOM 8433 O O . GLU C 1 157 ? -26.35297 56.94367 49.32410 1.000 86.38776 157 GLU C O 1
ATOM 8439 N N . ARG C 1 158 ? -25.55765 54.87005 48.99053 1.000 74.58541 158 ARG C N 1
ATOM 8440 C CA . ARG C 1 158 ? -25.06166 54.77857 50.36072 1.000 70.80334 158 ARG C CA 1
ATOM 8441 C C . ARG C 1 158 ? -23.74326 55.52393 50.53875 1.000 71.01230 158 ARG C C 1
ATOM 8442 O O . ARG C 1 158 ? -23.51502 56.14357 51.58432 1.000 71.79424 158 ARG C O 1
ATOM 8450 N N . PHE C 1 159 ? -22.86616 55.47965 49.53446 1.000 65.18147 159 PHE C N 1
ATOM 8451 C CA . PHE C 1 159 ? -21.52385 56.02678 49.66352 1.000 63.51720 159 PHE C CA 1
ATOM 8452 C C . PHE C 1 159 ? -21.25667 57.23134 48.77577 1.000 65.82996 159 PHE C C 1
ATOM 8453 O O . PHE C 1 159 ? -20.25040 57.91885 48.98453 1.000 68.75362 159 PHE C O 1
ATOM 8461 N N . GLY C 1 160 ? -22.12097 57.50835 47.79841 1.000 65.50372 160 GLY C N 1
ATOM 8462 C CA . GLY C 1 160 ? -21.83097 58.54412 46.82400 1.000 60.37561 160 GLY C CA 1
ATOM 8463 C C . GLY C 1 160 ? -21.85922 59.95113 47.37542 1.000 69.48069 160 GLY C C 1
ATOM 8464 O O . GLY C 1 160 ? -21.26957 60.85079 46.76843 1.000 74.33753 160 GLY C O 1
ATOM 8465 N N . ASP C 1 161 ? -22.53103 60.16846 48.50865 1.000 68.67921 161 ASP C N 1
ATOM 8466 C CA . ASP C 1 161 ? -22.51578 61.49010 49.12255 1.000 65.97003 161 ASP C CA 1
ATOM 8467 C C . ASP C 1 161 ? -21.13653 61.87979 49.64786 1.000 63.61004 161 ASP C C 1
ATOM 8468 O O . ASP C 1 161 ? -20.91471 63.06095 49.93288 1.000 62.97483 161 ASP C O 1
ATOM 8473 N N . ARG C 1 162 ? -20.20251 60.92895 49.76431 1.000 62.26054 162 ARG C N 1
ATOM 8474 C CA . ARG C 1 162 ? -18.86523 61.21210 50.26543 1.000 63.55014 162 ARG C CA 1
ATOM 8475 C C . ARG C 1 162 ? -17.74748 60.66786 49.38076 1.000 69.03304 162 ARG C C 1
ATOM 8476 O O . ARG C 1 162 ? -16.57578 60.78685 49.75338 1.000 73.88613 162 ARG C O 1
ATOM 8484 N N . VAL C 1 163 ? -18.06435 60.08247 48.22946 1.000 68.73802 163 VAL C N 1
ATOM 8485 C CA . VAL C 1 163 ? -17.06403 59.54530 47.31151 1.000 69.09902 163 VAL C CA 1
ATOM 8486 C C . VAL C 1 163 ? -17.18057 60.29040 45.98527 1.000 69.86381 163 VAL C C 1
ATOM 8487 O O . VAL C 1 163 ? -18.22585 60.23322 45.32414 1.000 67.00478 163 VAL C O 1
ATOM 8491 N N A LYS C 1 164 ? -16.11115 60.99083 45.60257 0.342 67.56103 164 LYS C N 1
ATOM 8492 N N B LYS C 1 164 ? -16.10678 60.97393 45.58971 0.658 67.88083 164 LYS C N 1
ATOM 8493 C CA A LYS C 1 164 ? -16.09683 61.75912 44.36501 0.342 65.59376 164 LYS C CA 1
ATOM 8494 C CA B LYS C 1 164 ? -16.10688 61.76044 44.36457 0.658 65.35962 164 LYS C CA 1
ATOM 8495 C C A LYS C 1 164 ? -15.63819 60.95259 43.15894 0.342 63.02159 164 LYS C C 1
ATOM 8496 C C B LYS C 1 164 ? -15.49451 61.03365 43.17447 0.658 63.12097 164 LYS C C 1
ATOM 8497 O O A LYS C 1 164 ? -15.92123 61.35132 42.02392 0.342 63.74253 164 LYS C O 1
ATOM 8498 O O B LYS C 1 164 ? -15.52549 61.57153 42.06293 0.658 63.96483 164 LYS C O 1
ATOM 8509 N N . TYR C 1 165 ? -14.93947 59.83897 43.36918 1.000 58.67006 165 TYR C N 1
ATOM 8510 C CA . TYR C 1 165 ? -14.28528 59.11057 42.28759 1.000 53.83073 165 TYR C CA 1
ATOM 8511 C C . TYR C 1 165 ? -14.69717 57.65102 42.32991 1.000 51.32127 165 TYR C C 1
ATOM 8512 O O . TYR C 1 165 ? -14.51552 56.98420 43.35046 1.000 55.09410 165 TYR C O 1
ATOM 8521 N N . TRP C 1 166 ? -15.23919 57.15757 41.21967 1.000 56.57010 166 TRP C N 1
ATOM 8522 C CA . TRP C 1 166 ? -15.70722 55.78419 41.11805 1.000 57.37787 166 TRP C CA 1
ATOM 8523 C C . TRP C 1 166 ? -15.08174 55.10531 39.90976 1.000 59.75853 166 TRP C C 1
ATOM 8524 O O . TRP C 1 166 ? -14.80168 55.74449 38.89238 1.000 59.40409 166 TRP C O 1
ATOM 8535 N N . ILE C 1 167 ? -14.87048 53.79624 40.03798 1.000 61.80834 167 ILE C N 1
ATOM 8536 C CA . ILE C 1 167 ? -14.38796 52.94548 38.95715 1.000 53.62973 167 ILE C CA 1
ATOM 8537 C C . ILE C 1 167 ? -15.33094 51.75961 38.84517 1.000 56.09059 167 ILE C C 1
ATOM 8538 O O . ILE C 1 167 ? -15.56170 51.05381 39.83336 1.000 57.69089 167 ILE C O 1
ATOM 8543 N N . THR C 1 168 ? -15.87558 51.53951 37.64580 1.000 59.75140 168 THR C N 1
ATOM 8544 C CA . THR C 1 168 ? -16.80596 50.43020 37.45170 1.000 54.75813 168 THR C CA 1
ATOM 8545 C C . THR C 1 168 ? -16.07757 49.09151 37.49638 1.000 53.65561 168 THR C C 1
ATOM 8546 O O . THR C 1 168 ? -16.38520 48.23040 38.32865 1.000 58.89260 168 THR C O 1
ATOM 8550 N N . PHE C 1 169 ? -15.09890 48.90200 36.61400 1.000 54.99960 169 PHE C N 1
ATOM 8551 C CA . PHE C 1 169 ? -14.40266 47.63144 36.47680 1.000 54.09700 169 PHE C CA 1
ATOM 8552 C C . PHE C 1 169 ? -12.90015 47.85181 36.49788 1.000 56.87233 169 PHE C C 1
ATOM 8553 O O . PHE C 1 169 ? -12.38679 48.77610 35.85918 1.000 61.82182 169 PHE C O 1
ATOM 8561 N N . ASN C 1 170 ? -12.20203 46.99618 37.23750 1.000 52.50214 170 ASN C N 1
ATOM 8562 C CA . ASN C 1 170 ? -10.74531 46.99366 37.25728 1.000 50.56389 170 ASN C CA 1
ATOM 8563 C C . ASN C 1 170 ? -10.23482 46.00698 36.20688 1.000 48.01088 170 ASN C C 1
ATOM 8564 O O . ASN C 1 170 ? -10.43276 44.79209 36.33214 1.000 36.69715 170 ASN C O 1
ATOM 8569 N N . GLU C 1 171 ? -9.57289 46.53055 35.18130 1.000 42.01304 171 GLU C N 1
ATOM 8570 C CA . GLU C 1 171 ? -8.94912 45.72056 34.14164 1.000 41.00777 171 GLU C CA 1
ATOM 8571 C C . GLU C 1 171 ? -9.90550 44.67727 33.55950 1.000 43.01685 171 GLU C C 1
ATOM 8572 O O . GLU C 1 171 ? -9.64274 43.47164 33.65064 1.000 46.37409 171 GLU C O 1
ATOM 8578 N N . PRO C 1 172 ? -11.02153 45.09587 32.95967 1.000 47.33057 172 PRO C N 1
ATOM 8579 C CA . PRO C 1 172 ? -11.89613 44.10361 32.31477 1.000 49.50473 172 PRO C CA 1
ATOM 8580 C C . PRO C 1 172 ? -11.17493 43.30753 31.24513 1.000 46.22584 172 PRO C C 1
ATOM 8581 O O . PRO C 1 172 ? -11.44052 42.11016 31.08825 1.000 48.40850 172 PRO C O 1
ATOM 8585 N N . ASN C 1 173 ? -10.24905 43.94172 30.52083 1.000 39.73137 173 ASN C N 1
ATOM 8586 C CA . ASN C 1 173 ? -9.44179 43.22478 29.54007 1.000 45.78992 173 ASN C CA 1
ATOM 8587 C C . ASN C 1 173 ? -8.65486 42.09235 30.18870 1.000 49.50624 173 ASN C C 1
ATOM 8588 O O . ASN C 1 173 ? -8.60461 40.97778 29.65717 1.000 52.57032 173 ASN C O 1
ATOM 8593 N N . VAL C 1 174 ? -8.04529 42.35343 31.34728 1.000 49.00079 174 VAL C N 1
ATOM 8594 C CA . VAL C 1 174 ? -7.23276 41.33468 32.00383 1.000 45.09999 174 VAL C CA 1
ATOM 8595 C C . VAL C 1 174 ? -8.11025 40.19643 32.51025 1.000 44.93775 174 VAL C C 1
ATOM 8596 O O . VAL C 1 174 ? -7.84400 39.01938 32.23627 1.000 48.36462 174 VAL C O 1
ATOM 8600 N N . PHE C 1 175 ? -9.17407 40.52839 33.24731 1.000 42.87607 175 PHE C N 1
ATOM 8601 C CA . PHE C 1 175 ? -10.05049 39.49235 33.78500 1.000 44.14638 175 PHE C CA 1
ATOM 8602 C C . PHE C 1 175 ? -10.65614 38.64293 32.67041 1.000 47.55522 175 PHE C C 1
ATOM 8603 O O . PHE C 1 175 ? -10.69896 37.41124 32.77686 1.000 54.34904 175 PHE C O 1
ATOM 8611 N N . ALA C 1 176 ? -11.12736 39.27685 31.59348 1.000 43.44679 176 ALA C N 1
ATOM 8612 C CA . ALA C 1 176 ? -11.67523 38.51097 30.47515 1.000 44.45911 176 ALA C CA 1
ATOM 8613 C C . ALA C 1 176 ? -10.65598 37.51983 29.92361 1.000 44.95268 176 ALA C C 1
ATOM 8614 O O . ALA C 1 176 ? -10.98723 36.35630 29.67318 1.000 41.10277 176 ALA C O 1
ATOM 8616 N N . VAL C 1 177 ? -9.40540 37.95548 29.75060 1.000 51.45224 177 VAL C N 1
ATOM 8617 C CA . VAL C 1 177 ? -8.35462 37.06943 29.24480 1.000 47.23968 177 VAL C CA 1
ATOM 8618 C C . VAL C 1 177 ? -8.05265 35.95870 30.25104 1.000 48.04203 177 VAL C C 1
ATOM 8619 O O . VAL C 1 177 ? -8.13441 34.76589 29.93022 1.000 49.36225 177 VAL C O 1
ATOM 8623 N N . LEU C 1 178 ? -7.70560 36.33288 31.48676 1.000 49.08590 178 LEU C N 1
ATOM 8624 C CA . LEU C 1 178 ? -7.26669 35.33097 32.46141 1.000 49.19067 178 LEU C CA 1
ATOM 8625 C C . LEU C 1 178 ? -8.40624 34.40500 32.87499 1.000 47.16889 178 LEU C C 1
ATOM 8626 O O . LEU C 1 178 ? -8.18650 33.21047 33.11998 1.000 43.23437 178 LEU C O 1
ATOM 8631 N N . GLY C 1 179 ? -9.62728 34.92847 32.94795 1.000 42.60874 179 GLY C N 1
ATOM 8632 C CA . GLY C 1 179 ? -10.74921 34.14633 33.43186 1.000 37.98989 179 GLY C CA 1
ATOM 8633 C C . GLY C 1 179 ? -11.44104 33.30051 32.38148 1.000 51.14357 179 GLY C C 1
ATOM 8634 O O . GLY C 1 179 ? -12.08973 32.30425 32.72598 1.000 50.27495 179 GLY C O 1
ATOM 8635 N N . TYR C 1 180 ? -11.30750 33.67289 31.09630 1.000 47.36699 180 TYR C N 1
ATOM 8636 C CA . TYR C 1 180 ? -12.05591 33.02196 30.02943 1.000 49.00709 180 TYR C CA 1
ATOM 8637 C C . TYR C 1 180 ? -11.21774 32.53878 28.85239 1.000 50.10727 180 TYR C C 1
ATOM 8638 O O . TYR C 1 180 ? -11.73312 31.76568 28.03617 1.000 42.84502 180 TYR C O 1
ATOM 8647 N N . LEU C 1 181 ? -9.96622 32.96890 28.72174 1.000 51.18824 181 LEU C N 1
ATOM 8648 C CA . LEU C 1 181 ? -9.11572 32.53734 27.61870 1.000 47.77323 181 LEU C CA 1
ATOM 8649 C C . LEU C 1 181 ? -8.02137 31.57735 28.05799 1.000 53.11560 181 LEU C C 1
ATOM 8650 O O . LEU C 1 181 ? -7.87445 30.50141 27.47321 1.000 56.43336 181 LEU C O 1
ATOM 8655 N N . SER C 1 182 ? -7.24948 31.93426 29.08644 1.000 58.09637 182 SER C N 1
ATOM 8656 C CA . SER C 1 182 ? -6.24184 31.03457 29.62768 1.000 55.24167 182 SER C CA 1
ATOM 8657 C C . SER C 1 182 ? -6.73032 30.26583 30.84403 1.000 50.08189 182 SER C C 1
ATOM 8658 O O . SER C 1 182 ? -6.11586 29.25857 31.20952 1.000 48.93533 182 SER C O 1
ATOM 8661 N N . GLY C 1 183 ? -7.81743 30.70944 31.46684 1.000 52.26056 183 GLY C N 1
ATOM 8662 C CA . GLY C 1 183 ? -8.36801 30.00456 32.60534 1.000 54.32585 183 GLY C CA 1
ATOM 8663 C C . GLY C 1 183 ? -7.48705 29.96136 33.82888 1.000 49.55188 183 GLY C C 1
ATOM 8664 O O . GLY C 1 183 ? -7.68189 29.09387 34.68312 1.000 54.82732 183 GLY C O 1
ATOM 8665 N N . VAL C 1 184 ? -6.51136 30.86810 33.94084 1.000 46.66237 184 VAL C N 1
ATOM 8666 C CA . VAL C 1 184 ? -5.65213 30.88682 35.12367 1.000 48.76097 184 VAL C CA 1
ATOM 8667 C C . VAL C 1 184 ? -6.27134 31.66105 36.27635 1.000 49.14852 184 VAL C C 1
ATOM 8668 O O . VAL C 1 184 ? -5.78905 31.55641 37.40672 1.000 50.66347 184 VAL C O 1
ATOM 8672 N N . HIS C 1 185 ? -7.31826 32.43140 36.01781 1.000 48.12319 185 HIS C N 1
ATOM 8673 C CA . HIS C 1 185 ? -8.17085 33.07972 36.99511 1.000 40.54896 185 HIS C CA 1
ATOM 8674 C C . HIS C 1 185 ? -9.56758 32.47947 36.93291 1.000 49.07856 185 HIS C C 1
ATOM 8675 O O . HIS C 1 185 ? -9.95861 31.90305 35.90952 1.000 40.42239 185 HIS C O 1
ATOM 8682 N N . PRO C 1 186 ? -10.35682 32.60104 38.00089 1.000 47.09289 186 PRO C N 1
ATOM 8683 C CA . PRO C 1 186 ? -11.75456 32.19021 37.91266 1.000 43.72925 186 PRO C CA 1
ATOM 8684 C C . PRO C 1 186 ? -12.49821 33.06066 36.91979 1.000 44.25153 186 PRO C C 1
ATOM 8685 O O . PRO C 1 186 ? -12.19172 34.25865 36.76736 1.000 50.18727 186 PRO C O 1
ATOM 8689 N N . PRO C 1 187 ? -13.49409 32.50001 36.21216 1.000 40.25488 187 PRO C N 1
ATOM 8690 C CA . PRO C 1 187 ? -14.03780 31.13852 36.32061 1.000 46.23273 187 PRO C CA 1
ATOM 8691 C C . PRO C 1 187 ? -13.23293 30.04600 35.60481 1.000 46.04821 187 PRO C C 1
ATOM 8692 O O . PRO C 1 187 ? -13.77936 28.97040 35.36758 1.000 56.61604 187 PRO C O 1
ATOM 8696 N N . GLY C 1 188 ? -11.97766 30.30760 35.25260 1.000 43.01375 188 GLY C N 1
ATOM 8697 C CA . GLY C 1 188 ? -11.14891 29.26367 34.67591 1.000 48.32821 188 GLY C CA 1
ATOM 8698 C C . GLY C 1 188 ? -11.54958 28.76056 33.30184 1.000 51.14717 188 GLY C C 1
ATOM 8699 O O . GLY C 1 188 ? -11.12155 27.67224 32.91094 1.000 52.61116 188 GLY C O 1
ATOM 8700 N N . MET C 1 189 ? -12.34811 29.51580 32.54888 1.000 49.46971 189 MET C N 1
ATOM 8701 C CA . MET C 1 189 ? -12.76094 29.08217 31.21995 1.000 48.10931 189 MET C CA 1
ATOM 8702 C C . MET C 1 189 ? -11.62300 29.24475 30.21400 1.000 48.45649 189 MET C C 1
ATOM 8703 O O . MET C 1 189 ? -10.69201 30.02926 30.40552 1.000 56.06500 189 MET C O 1
ATOM 8708 N N . LYS C 1 190 ? -11.70934 28.48543 29.11761 1.000 47.46789 190 LYS C N 1
ATOM 8709 C CA . LYS C 1 190 ? -10.73988 28.56852 28.02685 1.000 53.75173 190 LYS C CA 1
ATOM 8710 C C . LYS C 1 190 ? -11.52065 28.51951 26.71110 1.000 58.39938 190 LYS C C 1
ATOM 8711 O O . LYS C 1 190 ? -11.43129 27.57618 25.93219 1.000 63.07341 190 LYS C O 1
ATOM 8717 N N . ASP C 1 191 ? -12.30442 29.56490 26.46276 1.000 52.31052 191 ASP C N 1
ATOM 8718 C CA . ASP C 1 191 ? -13.26995 29.55947 25.36835 1.000 54.19273 191 ASP C CA 1
ATOM 8719 C C . ASP C 1 191 ? -13.41101 30.98618 24.85290 1.000 52.07311 191 ASP C C 1
ATOM 8720 O O . ASP C 1 191 ? -13.93526 31.85444 25.56041 1.000 50.37907 191 ASP C O 1
ATOM 8725 N N . LEU C 1 192 ? -12.95329 31.22328 23.61930 1.000 51.49882 192 LEU C N 1
ATOM 8726 C CA . LEU C 1 192 ? -13.04543 32.56174 23.04198 1.000 50.33488 192 LEU C CA 1
ATOM 8727 C C . LEU C 1 192 ? -14.49406 32.98891 22.83514 1.000 49.10790 192 LEU C C 1
ATOM 8728 O O . LEU C 1 192 ? -14.82264 34.16621 23.02369 1.000 53.72965 192 LEU C O 1
ATOM 8733 N N A LYS C 1 193 ? -15.37345 32.05578 22.46127 0.367 49.39276 193 LYS C N 1
ATOM 8734 N N B LYS C 1 193 ? -15.36586 32.05596 22.44617 0.633 48.91462 193 LYS C N 1
ATOM 8735 C CA A LYS C 1 193 ? -16.78592 32.39494 22.32690 0.367 53.17720 193 LYS C CA 1
ATOM 8736 C CA B LYS C 1 193 ? -16.78549 32.36836 22.32381 0.633 52.93165 193 LYS C CA 1
ATOM 8737 C C A LYS C 1 193 ? -17.38682 32.81973 23.65972 0.367 55.38806 193 LYS C C 1
ATOM 8738 C C B LYS C 1 193 ? -17.37616 32.81874 23.65422 0.633 55.93157 193 LYS C C 1
ATOM 8739 O O A LYS C 1 193 ? -18.28456 33.66891 23.69242 0.367 56.82518 193 LYS C O 1
ATOM 8740 O O B LYS C 1 193 ? -18.24708 33.69510 23.68101 0.633 56.79426 193 LYS C O 1
ATOM 8751 N N . LYS C 1 194 ? -16.90845 32.24854 24.76665 1.000 51.63388 194 LYS C N 1
ATOM 8752 C CA . LYS C 1 194 ? -17.42017 32.65287 26.06834 1.000 50.20678 194 LYS C CA 1
ATOM 8753 C C . LYS C 1 194 ? -16.81668 33.97997 26.50940 1.000 44.06495 194 LYS C C 1
ATOM 8754 O O . LYS C 1 194 ? -17.50132 34.79542 27.13504 1.000 47.19810 194 LYS C O 1
ATOM 8760 N N . ALA C 1 195 ? -15.55026 34.22816 26.17146 1.000 37.53962 195 ALA C N 1
ATOM 8761 C CA . ALA C 1 195 ? -14.94144 35.50454 26.52796 1.000 40.79093 195 ALA C CA 1
ATOM 8762 C C . ALA C 1 195 ? -15.66529 36.66265 25.85694 1.000 44.13867 195 ALA C C 1
ATOM 8763 O O . ALA C 1 195 ? -15.88619 37.71117 26.47561 1.000 43.87088 195 ALA C O 1
ATOM 8765 N N . PHE C 1 196 ? -16.05108 36.48632 24.58894 1.000 44.42297 196 PHE C N 1
ATOM 8766 C CA . PHE C 1 196 ? -16.80619 37.51757 23.88678 1.000 43.69002 196 PHE C CA 1
ATOM 8767 C C . PHE C 1 196 ? -18.18460 37.70906 24.50523 1.000 47.25857 196 PHE C C 1
ATOM 8768 O O . PHE C 1 196 ? -18.65187 38.84493 24.65709 1.000 54.25199 196 PHE C O 1
ATOM 8776 N N . ARG C 1 197 ? -18.85256 36.60976 24.86174 1.000 48.65566 197 ARG C N 1
ATOM 8777 C CA . ARG C 1 197 ? -20.12863 36.71570 25.55869 1.000 51.90133 197 ARG C CA 1
ATOM 8778 C C . ARG C 1 197 ? -19.95991 37.43371 26.89258 1.000 51.36298 197 ARG C C 1
ATOM 8779 O O . ARG C 1 197 ? -20.77494 38.29051 27.25768 1.000 50.19226 197 ARG C O 1
ATOM 8787 N N . ALA C 1 198 ? -18.90397 37.10056 27.63363 1.000 48.56865 198 ALA C N 1
ATOM 8788 C CA . ALA C 1 198 ? -18.67453 37.77792 28.90350 1.000 48.89505 198 ALA C CA 1
ATOM 8789 C C . ALA C 1 198 ? -18.31219 39.23597 28.67322 1.000 46.77032 198 ALA C C 1
ATOM 8790 O O . ALA C 1 198 ? -18.78525 40.12022 29.39608 1.000 49.02601 198 ALA C O 1
ATOM 8792 N N . ALA C 1 199 ? -17.48328 39.50615 27.66314 1.000 48.72401 199 ALA C N 1
ATOM 8793 C CA . ALA C 1 199 ? -17.13839 40.88866 27.35156 1.000 53.48275 199 ALA C CA 1
ATOM 8794 C C . ALA C 1 199 ? -18.38399 41.70754 27.04370 1.000 51.00612 199 ALA C C 1
ATOM 8795 O O . ALA C 1 199 ? -18.50989 42.84999 27.49773 1.000 50.85312 199 ALA C O 1
ATOM 8797 N N . HIS C 1 200 ? -19.32692 41.12990 26.29370 1.000 52.25568 200 HIS C N 1
ATOM 8798 C CA . HIS C 1 200 ? -20.55883 41.84504 25.97235 1.000 51.79885 200 HIS C CA 1
ATOM 8799 C C . HIS C 1 200 ? -21.34271 42.20255 27.22932 1.000 54.51911 200 HIS C C 1
ATOM 8800 O O . HIS C 1 200 ? -21.90156 43.30023 27.33242 1.000 47.24389 200 HIS C O 1
ATOM 8807 N N . ASN C 1 201 ? -21.39925 41.28859 28.19492 1.000 55.80529 201 ASN C N 1
ATOM 8808 C CA . ASN C 1 201 ? -22.14020 41.57117 29.41609 1.000 58.15268 201 ASN C CA 1
ATOM 8809 C C . ASN C 1 201 ? -21.38377 42.53992 30.31858 1.000 50.96559 201 ASN C C 1
ATOM 8810 O O . ASN C 1 201 ? -21.99775 43.42201 30.92901 1.000 44.71948 201 ASN C O 1
ATOM 8815 N N . LEU C 1 202 ? -20.05626 42.38923 30.41560 1.000 47.73139 202 LEU C N 1
ATOM 8816 C CA . LEU C 1 202 ? -19.24070 43.38230 31.11292 1.000 49.23197 202 LEU C CA 1
ATOM 8817 C C . LEU C 1 202 ? -19.47910 44.77779 30.54937 1.000 55.97850 202 LEU C C 1
ATOM 8818 O O . LEU C 1 202 ? -19.58073 45.75672 31.30318 1.000 59.44074 202 LEU C O 1
ATOM 8823 N N . LEU C 1 203 ? -19.58172 44.88459 29.22298 1.000 42.82041 203 LEU C N 1
ATOM 8824 C CA . LEU C 1 203 ? -19.80447 46.18272 28.60206 1.000 47.07013 203 LEU C CA 1
ATOM 8825 C C . LEU C 1 203 ? -21.19081 46.71991 28.92955 1.000 50.26237 203 LEU C C 1
ATOM 8826 O O . LEU C 1 203 ? -21.34269 47.91058 29.22340 1.000 59.72482 203 LEU C O 1
ATOM 8831 N N . LEU C 1 204 ? -22.21676 45.86375 28.86538 1.000 43.97738 204 LEU C N 1
ATOM 8832 C CA . LEU C 1 204 ? -23.55301 46.28157 29.27999 1.000 48.97872 204 LEU C CA 1
ATOM 8833 C C . LEU C 1 204 ? -23.55517 46.74129 30.72938 1.000 52.12380 204 LEU C C 1
ATOM 8834 O O . LEU C 1 204 ? -24.13692 47.78191 31.05763 1.000 51.66262 204 LEU C O 1
ATOM 8839 N N . ALA C 1 205 ? -22.88582 45.98678 31.60492 1.000 51.67041 205 ALA C N 1
ATOM 8840 C CA . ALA C 1 205 ? -22.87276 46.31834 33.02457 1.000 48.41719 205 ALA C CA 1
ATOM 8841 C C . ALA C 1 205 ? -22.17199 47.64425 33.27523 1.000 51.47191 205 ALA C C 1
ATOM 8842 O O . ALA C 1 205 ? -22.60112 48.43062 34.12748 1.000 53.24191 205 ALA C O 1
ATOM 8844 N N . HIS C 1 206 ? -21.09335 47.91756 32.54101 1.000 51.53313 206 HIS C N 1
ATOM 8845 C CA . HIS C 1 206 ? -20.43301 49.20700 32.69858 1.000 52.31183 206 HIS C CA 1
ATOM 8846 C C . HIS C 1 206 ? -21.33441 50.34769 32.23854 1.000 58.50382 206 HIS C C 1
ATOM 8847 O O . HIS C 1 206 ? -21.40227 51.39558 32.89321 1.000 65.31302 206 HIS C O 1
ATOM 8854 N N . ALA C 1 207 ? -22.03452 50.16368 31.11625 1.000 54.05560 207 ALA C N 1
ATOM 8855 C CA . ALA C 1 207 ? -22.93387 51.20563 30.62805 1.000 55.43643 207 ALA C CA 1
ATOM 8856 C C . ALA C 1 207 ? -24.11345 51.39944 31.57083 1.000 61.00465 207 ALA C C 1
ATOM 8857 O O . ALA C 1 207 ? -24.57315 52.52910 31.77792 1.000 62.58778 207 ALA C O 1
ATOM 8859 N N A ARG C 1 208 ? -24.61446 50.30656 32.15009 0.599 62.16335 208 ARG C N 1
ATOM 8860 N N B ARG C 1 208 ? -24.62557 50.30898 32.14560 0.401 62.07749 208 ARG C N 1
ATOM 8861 C CA A ARG C 1 208 ? -25.73660 50.40104 33.07609 0.599 63.69752 208 ARG C CA 1
ATOM 8862 C CA B ARG C 1 208 ? -25.74081 50.42746 33.07861 0.401 63.82590 208 ARG C CA 1
ATOM 8863 C C A ARG C 1 208 ? -25.33184 51.11591 34.36105 0.599 64.73039 208 ARG C C 1
ATOM 8864 C C B ARG C 1 208 ? -25.31856 51.14936 34.35117 0.401 64.47609 208 ARG C C 1
ATOM 8865 O O A ARG C 1 208 ? -26.11352 51.89861 34.91491 0.599 64.24371 208 ARG C O 1
ATOM 8866 O O B ARG C 1 208 ? -26.07690 51.96499 34.88916 0.401 64.61856 208 ARG C O 1
ATOM 8881 N N . ALA C 1 209 ? -24.10991 50.86482 34.84472 1.000 62.68020 209 ALA C N 1
ATOM 8882 C CA . ALA C 1 209 ? -23.63874 51.50969 36.06853 1.000 56.36002 209 ALA C CA 1
ATOM 8883 C C . ALA C 1 209 ? -23.43281 53.00739 35.86975 1.000 64.60043 209 ALA C C 1
ATOM 8884 O O . ALA C 1 209 ? -23.81818 53.81135 36.72751 1.000 62.08289 209 ALA C O 1
ATOM 8886 N N . VAL C 1 210 ? -22.81854 53.39935 34.75060 1.000 61.96114 210 VAL C N 1
ATOM 8887 C CA . VAL C 1 210 ? -22.64849 54.81741 34.45242 1.000 57.10211 210 VAL C CA 1
ATOM 8888 C C . VAL C 1 210 ? -24.00781 55.48657 34.30078 1.000 63.75419 210 VAL C C 1
ATOM 8889 O O . VAL C 1 210 ? -24.20578 56.63446 34.71857 1.000 65.31772 210 VAL C O 1
ATOM 8893 N N . LYS C 1 211 ? -24.97145 54.77294 33.71498 1.000 65.69236 211 LYS C N 1
ATOM 8894 C CA . LYS C 1 211 ? -26.32275 55.31043 33.57771 1.000 63.04002 211 LYS C CA 1
ATOM 8895 C C . LYS C 1 211 ? -26.93153 55.61706 34.93738 1.000 60.03726 211 LYS C C 1
ATOM 8896 O O . LYS C 1 211 ? -27.51421 56.68858 35.14460 1.000 55.23400 211 LYS C O 1
ATOM 8902 N N . ALA C 1 212 ? -26.80776 54.67684 35.87849 1.000 64.13516 212 ALA C N 1
ATOM 8903 C CA . ALA C 1 212 ? -27.33691 54.89767 37.21849 1.000 59.94562 212 ALA C CA 1
ATOM 8904 C C . ALA C 1 212 ? -26.59175 56.02266 37.92253 1.000 61.08881 212 ALA C C 1
ATOM 8905 O O . ALA C 1 212 ? -27.19943 56.82620 38.63892 1.000 65.56567 212 ALA C O 1
ATOM 8907 N N . TYR C 1 213 ? -25.27765 56.11194 37.71328 1.000 60.85969 213 TYR C N 1
ATOM 8908 C CA . TYR C 1 213 ? -24.49134 57.13327 38.39686 1.000 66.82859 213 TYR C CA 1
ATOM 8909 C C . TYR C 1 213 ? -24.86485 58.53115 37.92056 1.000 71.18839 213 TYR C C 1
ATOM 8910 O O . TYR C 1 213 ? -25.11946 59.42755 38.73457 1.000 78.77835 213 TYR C O 1
ATOM 8919 N N A ARG C 1 214 ? -24.89871 58.73866 36.60126 0.383 66.77732 214 ARG C N 1
ATOM 8920 N N B ARG C 1 214 ? -24.89618 58.73868 36.60193 0.617 66.72492 214 ARG C N 1
ATOM 8921 C CA A ARG C 1 214 ? -25.26778 60.04746 36.07106 0.383 66.58527 214 ARG C CA 1
ATOM 8922 C CA B ARG C 1 214 ? -25.26875 60.04644 36.07281 0.617 66.72025 214 ARG C CA 1
ATOM 8923 C C A ARG C 1 214 ? -26.71225 60.39664 36.39863 0.383 68.58272 214 ARG C C 1
ATOM 8924 C C B ARG C 1 214 ? -26.70892 60.39642 36.41447 0.617 68.51918 214 ARG C C 1
ATOM 8925 O O A ARG C 1 214 ? -27.05884 61.57974 36.49171 0.383 69.89928 214 ARG C O 1
ATOM 8926 O O B ARG C 1 214 ? -27.04864 61.57902 36.53483 0.617 69.64980 214 ARG C O 1
ATOM 8941 N N . GLU C 1 215 ? -27.56511 59.38560 36.57801 1.000 70.93445 215 GLU C N 1
ATOM 8942 C CA . GLU C 1 215 ? -28.96615 59.63357 36.89252 1.000 75.62294 215 GLU C CA 1
ATOM 8943 C C . GLU C 1 215 ? -29.17935 59.93118 38.37368 1.000 75.80238 215 GLU C C 1
ATOM 8944 O O . GLU C 1 215 ? -30.10276 60.67302 38.72157 1.000 80.06327 215 GLU C O 1
ATOM 8950 N N . ILE C 1 216 ? -28.34683 59.36787 39.25489 1.000 77.38579 216 ILE C N 1
ATOM 8951 C CA . ILE C 1 216 ? -28.39121 59.73619 40.66893 1.000 78.19213 216 ILE C CA 1
ATOM 8952 C C . ILE C 1 216 ? -27.87041 61.14480 40.90907 1.000 88.27825 216 ILE C C 1
ATOM 8953 O O . ILE C 1 216 ? -28.03090 61.67735 42.00989 1.000 91.10444 216 ILE C O 1
ATOM 8958 N N . SER C 1 217 ? -27.27454 61.77257 39.89132 1.000 118.01635 217 SER C N 1
ATOM 8959 C CA . SER C 1 217 ? -27.07695 63.22041 39.88418 1.000 121.10374 217 SER C CA 1
ATOM 8960 C C . SER C 1 217 ? -26.12622 63.67625 40.98073 1.000 125.68133 217 SER C C 1
ATOM 8961 O O . SER C 1 217 ? -26.20269 64.81430 41.45757 1.000 132.05938 217 SER C O 1
ATOM 8964 N N . GLN C 1 218 ? -25.20714 62.79323 41.36942 1.000 123.15033 218 GLN C N 1
ATOM 8965 C CA . GLN C 1 218 ? -24.13427 63.22196 42.26154 1.000 125.93515 218 GLN C CA 1
ATOM 8966 C C . GLN C 1 218 ? -22.97268 63.78755 41.47033 1.000 121.41746 218 GLN C C 1
ATOM 8967 O O . GLN C 1 218 ? -22.53767 63.19973 40.47639 1.000 118.59392 218 GLN C O 1
ATOM 8973 N N . ASN C 1 219 ? -22.44993 64.92510 41.94005 1.000 118.80568 219 ASN C N 1
ATOM 8974 C CA . ASN C 1 219 ? -21.45240 65.69776 41.20434 1.000 113.76722 219 ASN C CA 1
ATOM 8975 C C . ASN C 1 219 ? -20.06781 65.09016 41.42814 1.000 107.74300 219 ASN C C 1
ATOM 8976 O O . ASN C 1 219 ? -19.20430 65.63890 42.11775 1.000 113.53112 219 ASN C O 1
ATOM 8981 N N . GLY C 1 220 ? -19.86912 63.92412 40.81831 1.000 95.52844 220 GLY C N 1
ATOM 8982 C CA . GLY C 1 220 ? -18.59434 63.24003 40.89276 1.000 88.44522 220 GLY C CA 1
ATOM 8983 C C . GLY C 1 220 ? -18.16309 62.68769 39.55095 1.000 85.76549 220 GLY C C 1
ATOM 8984 O O . GLY C 1 220 ? -18.80620 62.94604 38.52766 1.000 88.61189 220 GLY C O 1
ATOM 8985 N N . GLN C 1 221 ? -17.07692 61.92137 39.53580 1.000 81.82429 221 GLN C N 1
ATOM 8986 C CA . GLN C 1 221 ? -16.52760 61.37108 38.30428 1.000 77.16404 221 GLN C CA 1
ATOM 8987 C C . GLN C 1 221 ? -16.50521 59.85505 38.39368 1.000 67.67117 221 GLN C C 1
ATOM 8988 O O . GLN C 1 221 ? -16.11276 59.29637 39.42254 1.000 68.99572 221 GLN C O 1
ATOM 8994 N N . ILE C 1 222 ? -16.93723 59.19721 37.32000 1.000 69.13598 222 ILE C N 1
ATOM 8995 C CA . ILE C 1 222 ? -16.92079 57.74545 37.20972 1.000 54.69203 222 ILE C CA 1
ATOM 8996 C C . ILE C 1 222 ? -16.04044 57.37363 36.02863 1.000 52.00410 222 ILE C C 1
ATOM 8997 O O . ILE C 1 222 ? -16.06170 58.04244 34.99042 1.000 65.62472 222 ILE C O 1
ATOM 9002 N N . GLY C 1 223 ? -15.25292 56.31864 36.19269 1.000 52.45713 223 GLY C N 1
ATOM 9003 C CA . GLY C 1 223 ? -14.32583 55.92962 35.15443 1.000 47.71185 223 GLY C CA 1
ATOM 9004 C C . GLY C 1 223 ? -14.10670 54.43611 35.09201 1.000 55.93727 223 GLY C C 1
ATOM 9005 O O . GLY C 1 223 ? -14.83736 53.66063 35.71800 1.000 56.83098 223 GLY C O 1
ATOM 9006 N N . ILE C 1 224 ? -13.09915 54.01994 34.32713 1.000 48.64800 224 ILE C N 1
ATOM 9007 C CA . ILE C 1 224 ? -12.73499 52.61666 34.20777 1.000 48.25799 224 ILE C CA 1
ATOM 9008 C C . ILE C 1 224 ? -11.21537 52.51413 34.26196 1.000 49.43204 224 ILE C C 1
ATOM 9009 O O . ILE C 1 224 ? -10.49595 53.50033 34.08529 1.000 43.26364 224 ILE C O 1
ATOM 9014 N N . THR C 1 225 ? -10.73146 51.30511 34.53094 1.000 40.58589 225 THR C N 1
ATOM 9015 C CA . THR C 1 225 ? -9.30973 51.03906 34.68114 1.000 49.11825 225 THR C CA 1
ATOM 9016 C C . THR C 1 225 ? -8.86873 49.96101 33.69535 1.000 46.40190 225 THR C C 1
ATOM 9017 O O . THR C 1 225 ? -9.59408 48.99187 33.45288 1.000 45.92293 225 THR C O 1
ATOM 9021 N N . LEU C 1 226 ? -7.68742 50.13722 33.10666 1.000 40.15427 226 LEU C N 1
ATOM 9022 C CA . LEU C 1 226 ? -7.16009 49.15759 32.16908 1.000 44.11853 226 LEU C CA 1
ATOM 9023 C C . LEU C 1 226 ? -5.67414 48.93373 32.38965 1.000 48.63209 226 LEU C C 1
ATOM 9024 O O . LEU C 1 226 ? -4.93265 49.86364 32.71735 1.000 51.48766 226 LEU C O 1
ATOM 9029 N N . ASN C 1 227 ? -5.25378 47.69123 32.21046 1.000 51.21850 227 ASN C N 1
ATOM 9030 C CA . ASN C 1 227 ? -3.84699 47.30628 32.20515 1.000 57.55962 227 ASN C CA 1
ATOM 9031 C C . ASN C 1 227 ? -3.49860 46.99475 30.75210 1.000 59.15371 227 ASN C C 1
ATOM 9032 O O . ASN C 1 227 ? -3.89078 45.95196 30.22041 1.000 48.21815 227 ASN C O 1
ATOM 9037 N N . LEU C 1 228 ? -2.78016 47.90975 30.10544 1.000 63.12121 228 LEU C N 1
ATOM 9038 C CA . LEU C 1 228 ? -2.46814 47.78043 28.68861 1.000 67.82279 228 LEU C CA 1
ATOM 9039 C C . LEU C 1 228 ? -1.14439 47.07798 28.43152 1.000 72.48202 228 LEU C C 1
ATOM 9040 O O . LEU C 1 228 ? -0.72119 46.98152 27.27480 1.000 71.31642 228 LEU C O 1
ATOM 9045 N N . SER C 1 229 ? -0.48833 46.57654 29.47196 1.000 77.25701 229 SER C N 1
ATOM 9046 C CA . SER C 1 229 ? 0.76224 45.83251 29.32655 1.000 78.48074 229 SER C CA 1
ATOM 9047 C C . SER C 1 229 ? 0.72281 44.57446 30.18700 1.000 77.29164 229 SER C C 1
ATOM 9048 O O . SER C 1 229 ? 1.59360 44.35776 31.03543 1.000 86.76254 229 SER C O 1
ATOM 9051 N N . PRO C 1 230 ? -0.27140 43.70972 29.98537 1.000 70.84433 230 PRO C N 1
ATOM 9052 C CA . PRO C 1 230 ? -0.40308 42.54079 30.86009 1.000 72.94825 230 PRO C CA 1
ATOM 9053 C C . PRO C 1 230 ? 0.66912 41.50826 30.55227 1.000 81.63100 230 PRO C C 1
ATOM 9054 O O . PRO C 1 230 ? 0.99896 41.25483 29.39145 1.000 84.18924 230 PRO C O 1
ATOM 9058 N N . VAL C 1 231 ? 1.21834 40.91552 31.60857 1.000 86.81395 231 VAL C N 1
ATOM 9059 C CA . VAL C 1 231 ? 2.19145 39.83553 31.49633 1.000 97.11595 231 VAL C CA 1
ATOM 9060 C C . VAL C 1 231 ? 1.54279 38.55954 32.01357 1.000 105.44336 231 VAL C C 1
ATOM 9061 O O . VAL C 1 231 ? 1.00624 38.53432 33.12843 1.000 105.45304 231 VAL C O 1
ATOM 9065 N N . TYR C 1 232 ? 1.59504 37.50690 31.20457 1.000 110.45666 232 TYR C N 1
ATOM 9066 C CA . TYR C 1 232 ? 0.84264 36.27997 31.40253 1.000 116.49453 232 TYR C CA 1
ATOM 9067 C C . TYR C 1 232 ? 1.74485 35.13254 31.85551 1.000 127.30901 232 TYR C C 1
ATOM 9068 O O . TYR C 1 232 ? 2.96670 35.17727 31.67088 1.000 128.80756 232 TYR C O 1
ATOM 9077 N N . PRO C 1 233 ? 1.17642 34.09019 32.46629 1.000 130.60786 233 PRO C N 1
ATOM 9078 C CA . PRO C 1 233 ? 2.00907 33.00753 33.00691 1.000 131.93793 233 PRO C CA 1
ATOM 9079 C C . PRO C 1 233 ? 2.59191 32.11586 31.91739 1.000 128.95624 233 PRO C C 1
ATOM 9080 O O . PRO C 1 233 ? 2.14869 32.10319 30.76560 1.000 128.46702 233 PRO C O 1
ATOM 9084 N N . ALA C 1 234 ? 3.60939 31.35235 32.31302 1.000 122.29303 234 ALA C N 1
ATOM 9085 C CA . ALA C 1 234 ? 4.27855 30.38949 31.44459 1.000 111.63400 234 ALA C CA 1
ATOM 9086 C C . ALA C 1 234 ? 4.09057 29.00219 32.04682 1.000 114.67328 234 ALA C C 1
ATOM 9087 O O . ALA C 1 234 ? 4.72286 28.66852 33.05515 1.000 121.35664 234 ALA C O 1
ATOM 9089 N N . SER C 1 235 ? 3.22553 28.19791 31.43303 1.000 111.71286 235 SER C N 1
ATOM 9090 C CA . SER C 1 235 ? 2.89677 26.87697 31.94765 1.000 110.98714 235 SER C CA 1
ATOM 9091 C C . SER C 1 235 ? 3.88116 25.82644 31.44345 1.000 115.81922 235 SER C C 1
ATOM 9092 O O . SER C 1 235 ? 4.71190 26.07333 30.56598 1.000 107.08317 235 SER C O 1
ATOM 9095 N N . ASP C 1 236 ? 3.76637 24.62843 32.02082 1.000 130.11488 236 ASP C N 1
ATOM 9096 C CA . ASP C 1 236 ? 4.56443 23.49565 31.56470 1.000 136.43174 236 ASP C CA 1
ATOM 9097 C C . ASP C 1 236 ? 4.19870 23.10218 30.13945 1.000 133.29093 236 ASP C C 1
ATOM 9098 O O . ASP C 1 236 ? 5.08016 22.81728 29.31904 1.000 134.98898 236 ASP C O 1
ATOM 9103 N N . ASN C 1 237 ? 2.90293 23.07828 29.82905 1.000 125.05627 237 ASN C N 1
ATOM 9104 C CA . ASN C 1 237 ? 2.42851 22.67480 28.50992 1.000 116.55670 237 ASN C CA 1
ATOM 9105 C C . ASN C 1 237 ? 2.61186 23.83826 27.54476 1.000 108.70749 237 ASN C C 1
ATOM 9106 O O . ASN C 1 237 ? 1.87561 24.82836 27.60495 1.000 97.88098 237 ASN C O 1
ATOM 9111 N N . GLU C 1 238 ? 3.59975 23.71967 26.65510 1.000 115.14168 238 GLU C N 1
ATOM 9112 C CA . GLU C 1 238 ? 3.85494 24.78237 25.68947 1.000 114.14552 238 GLU C CA 1
ATOM 9113 C C . GLU C 1 238 ? 2.65033 25.01163 24.78924 1.000 108.41713 238 GLU C C 1
ATOM 9114 O O . GLU C 1 238 ? 2.27331 26.16057 24.52739 1.000 107.55758 238 GLU C O 1
ATOM 9120 N N . GLU C 1 239 ? 2.03204 23.93039 24.30580 1.000 103.64892 239 GLU C N 1
ATOM 9121 C CA . GLU C 1 239 ? 0.91122 24.07805 23.38378 1.000 95.17049 239 GLU C CA 1
ATOM 9122 C C . GLU C 1 239 ? -0.26773 24.76892 24.05489 1.000 84.11414 239 GLU C C 1
ATOM 9123 O O . GLU C 1 239 ? -0.87567 25.67382 23.47173 1.000 78.42721 239 GLU C O 1
ATOM 9129 N N . GLU C 1 240 ? -0.59649 24.36429 25.28583 1.000 83.54856 240 GLU C N 1
ATOM 9130 C CA . GLU C 1 240 ? -1.65186 25.03678 26.03694 1.000 74.28822 240 GLU C CA 1
ATOM 9131 C C . GLU C 1 240 ? -1.38259 26.52884 26.14420 1.000 68.29848 240 GLU C C 1
ATOM 9132 O O . GLU C 1 240 ? -2.29652 27.34821 25.99199 1.000 68.08776 240 GLU C O 1
ATOM 9138 N N . ASP C 1 241 ? -0.12470 26.89772 26.39148 1.000 68.62790 241 ASP C N 1
ATOM 9139 C CA . ASP C 1 241 ? 0.23313 28.30536 26.51719 1.000 67.72259 241 ASP C CA 1
ATOM 9140 C C . ASP C 1 241 ? -0.01063 29.05417 25.21510 1.000 67.79783 241 ASP C C 1
ATOM 9141 O O . ASP C 1 241 ? -0.68441 30.08880 25.19916 1.000 71.98448 241 ASP C O 1
ATOM 9146 N N . LYS C 1 242 ? 0.52843 28.54518 24.10618 1.000 72.73579 242 LYS C N 1
ATOM 9147 C CA . LYS C 1 242 ? 0.37672 29.25658 22.84258 1.000 75.15030 242 LYS C CA 1
ATOM 9148 C C . LYS C 1 242 ? -1.04806 29.17107 22.31642 1.000 71.01418 242 LYS C C 1
ATOM 9149 O O . LYS C 1 242 ? -1.49787 30.08138 21.61322 1.000 73.79774 242 LYS C O 1
ATOM 9155 N N . ALA C 1 243 ? -1.77802 28.10505 22.64965 1.000 64.72755 243 ALA C N 1
ATOM 9156 C CA . ALA C 1 243 ? -3.21479 28.11380 22.39621 1.000 63.21767 243 ALA C CA 1
ATOM 9157 C C . ALA C 1 243 ? -3.89134 29.23728 23.17408 1.000 61.53783 243 ALA C C 1
ATOM 9158 O O . ALA C 1 243 ? -4.74848 29.94928 22.63871 1.000 58.52305 243 ALA C O 1
ATOM 9160 N N . ALA C 1 244 ? -3.50870 29.42427 24.43792 1.000 67.13719 244 ALA C N 1
ATOM 9161 C CA . ALA C 1 244 ? -4.01137 30.57912 25.17431 1.000 66.23903 244 ALA C CA 1
ATOM 9162 C C . ALA C 1 244 ? -3.49220 31.87864 24.57903 1.000 45.40228 244 ALA C C 1
ATOM 9163 O O . ALA C 1 244 ? -4.19219 32.89526 24.60756 1.000 46.35878 244 ALA C O 1
ATOM 9165 N N . ALA C 1 245 ? -2.27656 31.86581 24.03293 1.000 52.66960 245 ALA C N 1
ATOM 9166 C CA . ALA C 1 245 ? -1.69352 33.09797 23.51658 1.000 50.98814 245 ALA C CA 1
ATOM 9167 C C . ALA C 1 245 ? -2.46999 33.60799 22.30929 1.000 47.68998 245 ALA C C 1
ATOM 9168 O O . ALA C 1 245 ? -2.79951 34.79653 22.23161 1.000 49.79862 245 ALA C O 1
ATOM 9170 N N . GLU C 1 246 ? -2.78952 32.72312 21.36249 1.000 53.06508 246 GLU C N 1
ATOM 9171 C CA . GLU C 1 246 ? -3.50565 33.17148 20.17471 1.000 60.81076 246 GLU C CA 1
ATOM 9172 C C . GLU C 1 246 ? -4.98480 33.40275 20.43948 1.000 63.08366 246 GLU C C 1
ATOM 9173 O O . GLU C 1 246 ? -5.60947 34.18404 19.71483 1.000 67.27264 246 GLU C O 1
ATOM 9179 N N . ARG C 1 247 ? -5.55608 32.76344 21.46391 1.000 58.13823 247 ARG C N 1
ATOM 9180 C CA . ARG C 1 247 ? -6.89008 33.15858 21.90438 1.000 48.81992 247 ARG C CA 1
ATOM 9181 C C . ARG C 1 247 ? -6.89192 34.60206 22.39155 1.000 51.50642 247 ARG C C 1
ATOM 9182 O O . ARG C 1 247 ? -7.78431 35.38246 22.03983 1.000 56.98966 247 ARG C O 1
ATOM 9190 N N . ALA C 1 248 ? -5.88352 34.98550 23.18128 1.000 48.50166 248 ALA C N 1
ATOM 9191 C CA . ALA C 1 248 ? -5.79965 36.36558 23.65217 1.000 45.48602 248 ALA C CA 1
ATOM 9192 C C . ALA C 1 248 ? -5.50570 37.32948 22.50694 1.000 52.76498 248 ALA C C 1
ATOM 9193 O O . ALA C 1 248 ? -5.99970 38.46365 22.50152 1.000 46.54799 248 ALA C O 1
ATOM 9195 N N . ASP C 1 249 ? -4.69834 36.90338 21.53200 1.000 59.00939 249 ASP C N 1
ATOM 9196 C CA . ASP C 1 249 ? -4.37998 37.77974 20.40918 1.000 56.24562 249 ASP C CA 1
ATOM 9197 C C . ASP C 1 249 ? -5.63901 38.16256 19.64542 1.000 48.61382 249 ASP C C 1
ATOM 9198 O O . ASP C 1 249 ? -5.87070 39.34195 19.36175 1.000 50.34311 249 ASP C O 1
ATOM 9203 N N . GLN C 1 250 ? -6.47052 37.17252 19.31232 1.000 44.21907 250 GLN C N 1
ATOM 9204 C CA . GLN C 1 250 ? -7.74149 37.45270 18.65127 1.000 42.74630 250 GLN C CA 1
ATOM 9205 C C . GLN C 1 250 ? -8.60553 38.38204 19.49426 1.000 52.35615 250 GLN C C 1
ATOM 9206 O O . GLN C 1 250 ? -9.08990 39.41232 19.01034 1.000 58.75039 250 GLN C O 1
ATOM 9212 N N . PHE C 1 251 ? -8.80566 38.02923 20.76501 1.000 51.68674 251 PHE C N 1
ATOM 9213 C CA . PHE C 1 251 ? -9.58720 38.86815 21.66694 1.000 49.44848 251 PHE C CA 1
ATOM 9214 C C . PHE C 1 251 ? -9.04413 40.29248 21.70011 1.000 46.55240 251 PHE C C 1
ATOM 9215 O O . PHE C 1 251 ? -9.78435 41.26013 21.47934 1.000 39.63938 251 PHE C O 1
ATOM 9223 N N . ASN C 1 252 ? -7.74057 40.43725 21.94833 1.000 45.54427 252 ASN C N 1
ATOM 9224 C CA . ASN C 1 252 ? -7.14854 41.76665 22.04203 1.000 46.47442 252 ASN C CA 1
ATOM 9225 C C . ASN C 1 252 ? -7.23153 42.50268 20.70834 1.000 46.68805 252 ASN C C 1
ATOM 9226 O O . ASN C 1 252 ? -7.61073 43.67852 20.66015 1.000 47.51616 252 ASN C O 1
ATOM 9231 N N . ASN C 1 253 ? -6.88740 41.82552 19.60813 1.000 48.13785 253 ASN C N 1
ATOM 9232 C CA . ASN C 1 253 ? -6.92235 42.49139 18.30759 1.000 55.46728 253 ASN C CA 1
ATOM 9233 C C . ASN C 1 253 ? -8.33398 42.92686 17.93330 1.000 49.48557 253 ASN C C 1
ATOM 9234 O O . ASN C 1 253 ? -8.50782 43.93130 17.23258 1.000 48.02020 253 ASN C O 1
ATOM 9239 N N . TRP C 1 254 ? -9.34913 42.18934 18.39148 1.000 48.22334 254 TRP C N 1
ATOM 9240 C CA . TRP C 1 254 ? -10.73101 42.59247 18.15085 1.000 47.01998 254 TRP C CA 1
ATOM 9241 C C . TRP C 1 254 ? -11.02149 43.94932 18.78663 1.000 52.44006 254 TRP C C 1
ATOM 9242 O O . TRP C 1 254 ? -11.58838 44.84275 18.14379 1.000 53.10166 254 TRP C O 1
ATOM 9253 N N . PHE C 1 255 ? -10.62589 44.12705 20.05132 1.000 45.41999 255 PHE C N 1
ATOM 9254 C CA . PHE C 1 255 ? -10.92237 45.37156 20.75260 1.000 47.68548 255 PHE C CA 1
ATOM 9255 C C . PHE C 1 255 ? -10.03775 46.52072 20.29089 1.000 49.03420 255 PHE C C 1
ATOM 9256 O O . PHE C 1 255 ? -10.38433 47.68655 20.51432 1.000 47.57454 255 PHE C O 1
ATOM 9264 N N . LEU C 1 256 ? -8.91150 46.22642 19.64984 1.000 50.94457 256 LEU C N 1
ATOM 9265 C CA . LEU C 1 256 ? -8.06220 47.26116 19.08258 1.000 49.58678 256 LEU C CA 1
ATOM 9266 C C . LEU C 1 256 ? -8.25819 47.41301 17.58486 1.000 50.47925 256 LEU C C 1
ATOM 9267 O O . LEU C 1 256 ? -7.47715 48.11541 16.93779 1.000 53.33893 256 LEU C O 1
ATOM 9272 N N . ASP C 1 257 ? -9.28511 46.79324 17.02424 1.000 51.45201 257 ASP C N 1
ATOM 9273 C CA . ASP C 1 257 ? -9.44089 46.80726 15.57496 1.000 60.65616 257 ASP C CA 1
ATOM 9274 C C . ASP C 1 257 ? -9.75173 48.22277 15.09759 1.000 64.35805 257 ASP C C 1
ATOM 9275 O O . ASP C 1 257 ? -10.61170 48.89515 15.67991 1.000 63.36475 257 ASP C O 1
ATOM 9280 N N . PRO C 1 258 ? -9.07911 48.70522 14.05037 1.000 65.08303 258 PRO C N 1
ATOM 9281 C CA . PRO C 1 258 ? -9.28166 50.09531 13.61183 1.000 68.08489 258 PRO C CA 1
ATOM 9282 C C . PRO C 1 258 ? -10.69953 50.40410 13.16607 1.000 73.80360 258 PRO C C 1
ATOM 9283 O O . PRO C 1 258 ? -11.09018 51.57734 13.18596 1.000 80.33148 258 PRO C O 1
ATOM 9287 N N . ILE C 1 259 ? -11.47871 49.39811 12.75778 1.000 70.05396 259 ILE C N 1
ATOM 9288 C CA . ILE C 1 259 ? -12.82285 49.65000 12.24263 1.000 73.12286 259 ILE C CA 1
ATOM 9289 C C . ILE C 1 259 ? -13.69498 50.32084 13.29481 1.000 71.14562 259 ILE C C 1
ATOM 9290 O O . ILE C 1 259 ? -14.62152 51.06732 12.96121 1.000 79.16154 259 ILE C O 1
ATOM 9295 N N . PHE C 1 260 ? -13.41196 50.08814 14.57342 1.000 69.39203 260 PHE C N 1
ATOM 9296 C CA . PHE C 1 260 ? -14.22846 50.66697 15.63108 1.000 70.40529 260 PHE C CA 1
ATOM 9297 C C . PHE C 1 260 ? -13.88886 52.11998 15.92125 1.000 71.97653 260 PHE C C 1
ATOM 9298 O O . PHE C 1 260 ? -14.74564 52.84595 16.43635 1.000 73.99859 260 PHE C O 1
ATOM 9306 N N . LYS C 1 261 ? -12.67272 52.55835 15.59065 1.000 75.00025 261 LYS C N 1
ATOM 9307 C CA . LYS C 1 261 ? -12.19152 53.90251 15.92060 1.000 74.72937 261 LYS C CA 1
ATOM 9308 C C . LYS C 1 261 ? -12.31375 54.17800 17.41888 1.000 72.59633 261 LYS C C 1
ATOM 9309 O O . LYS C 1 261 ? -12.61516 55.29583 17.84134 1.000 71.38733 261 LYS C O 1
ATOM 9315 N N . GLY C 1 262 ? -12.08596 53.14167 18.22577 1.000 69.39389 262 GLY C N 1
ATOM 9316 C CA . GLY C 1 262 ? -12.11030 53.27565 19.67197 1.000 72.60166 262 GLY C CA 1
ATOM 9317 C C . GLY C 1 262 ? -13.44835 53.65528 20.26458 1.000 70.31648 262 GLY C C 1
ATOM 9318 O O . GLY C 1 262 ? -13.49404 54.16005 21.38722 1.000 70.44936 262 GLY C O 1
ATOM 9319 N N . LYS C 1 263 ? -14.54376 53.42263 19.54642 1.000 67.69884 263 LYS C N 1
ATOM 9320 C CA . LYS C 1 263 ? -15.88322 53.78788 19.99855 1.000 64.34030 263 LYS C CA 1
ATOM 9321 C C . LYS C 1 263 ? -16.55472 52.54049 20.56038 1.000 56.66273 263 LYS C C 1
ATOM 9322 O O . LYS C 1 263 ? -16.90444 51.62471 19.80552 1.000 59.05071 263 LYS C O 1
ATOM 9328 N N . TYR C 1 264 ? -16.74353 52.50563 21.88249 1.000 48.11694 264 TYR C N 1
ATOM 9329 C CA . TYR C 1 264 ? -17.35755 51.33746 22.50737 1.000 51.76873 264 TYR C CA 1
ATOM 9330 C C . TYR C 1 264 ? -18.85138 51.26107 22.24442 1.000 56.62430 264 TYR C C 1
ATOM 9331 O O . TYR C 1 264 ? -19.44249 50.18666 22.40539 1.000 50.37786 264 TYR C O 1
ATOM 9340 N N . GLU C 1 265 ? -19.46078 52.36836 21.81598 1.000 63.42589 265 GLU C N 1
ATOM 9341 C CA . GLU C 1 265 ? -20.82443 52.32783 21.30548 1.000 70.82924 265 GLU C CA 1
ATOM 9342 C C . GLU C 1 265 ? -20.94761 51.30869 20.17691 1.000 74.37536 265 GLU C C 1
ATOM 9343 O O . GLU C 1 265 ? -21.86561 50.47998 20.16325 1.000 79.32933 265 GLU C O 1
ATOM 9349 N N . HIS C 1 266 ? -20.00643 51.34147 19.22987 1.000 68.55902 266 HIS C N 1
ATOM 9350 C CA . HIS C 1 266 ? -20.07699 50.45733 18.07447 1.000 69.36936 266 HIS C CA 1
ATOM 9351 C C . HIS C 1 266 ? -19.49830 49.08319 18.37645 1.000 61.49033 266 HIS C C 1
ATOM 9352 O O . HIS C 1 266 ? -19.93147 48.08764 17.78448 1.000 57.16551 266 HIS C O 1
ATOM 9359 N N A MET C 1 267 ? -18.53551 49.00185 19.29535 0.339 59.58322 267 MET C N 1
ATOM 9360 N N B MET C 1 267 ? -18.51423 49.00868 19.27363 0.661 59.44281 267 MET C N 1
ATOM 9361 C CA A MET C 1 267 ? -18.02478 47.69762 19.70014 0.339 57.30930 267 MET C CA 1
ATOM 9362 C CA B MET C 1 267 ? -18.02255 47.70744 19.70882 0.661 57.36017 267 MET C CA 1
ATOM 9363 C C A MET C 1 267 ? -19.11107 46.87265 20.37993 0.339 54.27540 267 MET C C 1
ATOM 9364 C C B MET C 1 267 ? -19.14028 46.88710 20.33999 0.661 54.56047 267 MET C C 1
ATOM 9365 O O A MET C 1 267 ? -19.20251 45.65869 20.16615 0.339 51.11387 267 MET C O 1
ATOM 9366 O O B MET C 1 267 ? -19.28073 45.69252 20.05424 0.661 50.30082 267 MET C O 1
ATOM 9375 N N . LEU C 1 268 ? -19.95687 47.51795 21.18890 1.000 56.63233 268 LEU C N 1
ATOM 9376 C CA . LEU C 1 268 ? -21.07264 46.80749 21.80895 1.000 56.27394 268 LEU C CA 1
ATOM 9377 C C . LEU C 1 268 ? -22.06207 46.30996 20.76247 1.000 58.72100 268 LEU C C 1
ATOM 9378 O O . LEU C 1 268 ? -22.54795 45.17514 20.84428 1.000 60.86250 268 LEU C O 1
ATOM 9383 N N . GLU C 1 269 ? -22.38053 47.14494 19.77279 1.000 60.94410 269 GLU C N 1
ATOM 9384 C CA . GLU C 1 269 ? -23.31179 46.70997 18.73871 1.000 63.09825 269 GLU C CA 1
ATOM 9385 C C . GLU C 1 269 ? -22.71037 45.59468 17.89443 1.000 64.52968 269 GLU C C 1
ATOM 9386 O O . GLU C 1 269 ? -23.39909 44.62505 17.55132 1.000 63.17791 269 GLU C O 1
ATOM 9392 N N A ARG C 1 270 ? -21.43249 45.73129 17.53741 0.487 64.97677 270 ARG C N 1
ATOM 9393 N N B ARG C 1 270 ? -21.42290 45.69577 17.55492 0.513 64.85514 270 ARG C N 1
ATOM 9394 C CA A ARG C 1 270 ? -20.75576 44.68870 16.77895 0.487 68.24461 270 ARG C CA 1
ATOM 9395 C CA B ARG C 1 270 ? -20.82053 44.64314 16.74333 0.513 68.46982 270 ARG C CA 1
ATOM 9396 C C A ARG C 1 270 ? -20.68955 43.39413 17.57267 0.487 69.33699 270 ARG C C 1
ATOM 9397 C C B ARG C 1 270 ? -20.58923 43.37145 17.55069 0.513 69.16097 270 ARG C C 1
ATOM 9398 O O A ARG C 1 270 ? -20.93018 42.30831 17.03116 0.487 72.68269 270 ARG C O 1
ATOM 9399 O O B ARG C 1 270 ? -20.61699 42.27199 16.98695 0.513 72.21923 270 ARG C O 1
ATOM 9414 N N . LEU C 1 271 ? -20.36531 43.49461 18.86209 1.000 68.01276 271 LEU C N 1
ATOM 9415 C CA . LEU C 1 271 ? -20.28731 42.31087 19.71034 1.000 65.12189 271 LEU C CA 1
ATOM 9416 C C . LEU C 1 271 ? -21.63310 41.60398 19.78851 1.000 64.03558 271 LEU C C 1
ATOM 9417 O O . LEU C 1 271 ? -21.69391 40.36853 19.78246 1.000 60.41374 271 LEU C O 1
ATOM 9422 N N . GLY C 1 272 ? -22.72177 42.37702 19.84086 1.000 75.84725 272 GLY C N 1
ATOM 9423 C CA . GLY C 1 272 ? -24.04087 41.78290 19.98488 1.000 78.00836 272 GLY C CA 1
ATOM 9424 C C . GLY C 1 272 ? -24.43182 40.92706 18.79757 1.000 82.47995 272 GLY C C 1
ATOM 9425 O O . GLY C 1 272 ? -24.83612 39.77380 18.95348 1.000 87.68177 272 GLY C O 1
ATOM 9426 N N . GLU C 1 273 ? -24.33107 41.48324 17.59084 1.000 85.98997 273 GLU C N 1
ATOM 9427 C CA . GLU C 1 273 ? -24.64093 40.68406 16.41347 1.000 90.34882 273 GLU C CA 1
ATOM 9428 C C . GLU C 1 273 ? -23.59426 39.60533 16.17147 1.000 83.43130 273 GLU C C 1
ATOM 9429 O O . GLU C 1 273 ? -23.89949 38.59425 15.53266 1.000 86.12801 273 GLU C O 1
ATOM 9435 N N . GLN C 1 274 ? -22.37507 39.78406 16.68023 1.000 77.14603 274 GLN C N 1
ATOM 9436 C CA . GLN C 1 274 ? -21.37060 38.73505 16.54574 1.000 86.06332 274 GLN C CA 1
ATOM 9437 C C . GLN C 1 274 ? -21.80184 37.46626 17.27425 1.000 95.00708 274 GLN C C 1
ATOM 9438 O O . GLN C 1 274 ? -21.80374 36.37520 16.69205 1.000 104.68310 274 GLN C O 1
ATOM 9444 N N . ILE C 1 275 ? -22.17720 37.58898 18.55250 1.000 89.31257 275 ILE C N 1
ATOM 9445 C CA . ILE C 1 275 ? -22.61153 36.41388 19.30619 1.000 83.76204 275 ILE C CA 1
ATOM 9446 C C . ILE C 1 275 ? -23.89012 35.84145 18.70548 1.000 88.23939 275 ILE C C 1
ATOM 9447 O O . ILE C 1 275 ? -24.07127 34.61907 18.63922 1.000 94.64022 275 ILE C O 1
ATOM 9452 N N . ALA C 1 276 ? -24.78773 36.71226 18.23872 1.000 88.40308 276 ALA C N 1
ATOM 9453 C CA . ALA C 1 276 ? -25.98161 36.24397 17.55229 1.000 98.61668 276 ALA C CA 1
ATOM 9454 C C . ALA C 1 276 ? -25.63784 35.50094 16.26606 1.000 111.52942 276 ALA C C 1
ATOM 9455 O O . ALA C 1 276 ? -26.46818 34.73701 15.75953 1.000 115.21841 276 ALA C O 1
ATOM 9457 N N . ALA C 1 277 ? -24.43423 35.70184 15.73441 1.000 111.92752 277 ALA C N 1
ATOM 9458 C CA . ALA C 1 277 ? -23.95258 34.94329 14.58560 1.000 114.63862 277 ALA C CA 1
ATOM 9459 C C . ALA C 1 277 ? -22.79787 34.03281 14.99985 1.000 111.46819 277 ALA C C 1
ATOM 9460 O O . ALA C 1 277 ? -22.95694 32.81651 15.10553 1.000 113.54508 277 ALA C O 1
ATOM 9462 N N . PRO C 1 283 ? -29.77926 39.39506 21.26096 1.000 125.04983 283 PRO C N 1
ATOM 9463 C CA . PRO C 1 283 ? -29.03822 40.36322 22.08182 1.000 122.46740 283 PRO C CA 1
ATOM 9464 C C . PRO C 1 283 ? -29.65705 41.76254 22.02810 1.000 122.80871 283 PRO C C 1
ATOM 9465 O O . PRO C 1 283 ? -29.04953 42.69799 21.50488 1.000 125.31516 283 PRO C O 1
ATOM 9469 N N A GLU C 1 284 ? -30.86541 41.88837 22.57087 0.503 121.17444 284 GLU C N 1
ATOM 9470 N N B GLU C 1 284 ? -30.86407 41.89230 22.57185 0.497 121.18382 284 GLU C N 1
ATOM 9471 C CA A GLU C 1 284 ? -31.57562 43.15911 22.57167 0.503 119.77706 284 GLU C CA 1
ATOM 9472 C CA B GLU C 1 284 ? -31.56674 43.16608 22.55252 0.497 119.77258 284 GLU C CA 1
ATOM 9473 C C A GLU C 1 284 ? -30.89753 44.15884 23.50440 0.503 117.92372 284 GLU C C 1
ATOM 9474 C C B GLU C 1 284 ? -30.90968 44.16038 23.50424 0.497 117.95206 284 GLU C C 1
ATOM 9475 O O A GLU C 1 284 ? -30.34897 43.79632 24.54962 0.503 114.09288 284 GLU C O 1
ATOM 9476 O O B GLU C 1 284 ? -30.39156 43.79541 24.56418 0.497 114.19927 284 GLU C O 1
ATOM 9487 N N . ILE C 1 285 ? -30.92997 45.43264 23.10929 1.000 119.06134 285 ILE C N 1
ATOM 9488 C CA . ILE C 1 285 ? -30.40259 46.52925 23.91113 1.000 111.12037 285 ILE C CA 1
ATOM 9489 C C . ILE C 1 285 ? -31.46098 47.62636 23.99024 1.000 109.56552 285 ILE C C 1
ATOM 9490 O O . ILE C 1 285 ? -32.51805 47.54724 23.36306 1.000 99.30953 285 ILE C O 1
ATOM 9495 N N . THR C 1 286 ? -31.15654 48.66022 24.77822 1.000 111.99485 286 THR C N 1
ATOM 9496 C CA . THR C 1 286 ? -32.04487 49.80533 24.94531 1.000 113.18513 286 THR C CA 1
ATOM 9497 C C . THR C 1 286 ? -31.30721 51.10188 24.62233 1.000 107.32886 286 THR C C 1
ATOM 9498 O O . THR C 1 286 ? -31.34585 51.57785 23.48214 1.000 106.55646 286 THR C O 1
ATOM 9502 N N . ASP C 1 287 ? -30.62978 51.67601 25.62277 1.000 101.33336 287 ASP C N 1
ATOM 9503 C CA . ASP C 1 287 ? -29.86925 52.91210 25.46429 1.000 95.91829 287 ASP C CA 1
ATOM 9504 C C . ASP C 1 287 ? -28.41437 52.75432 25.90131 1.000 88.57236 287 ASP C C 1
ATOM 9505 O O . ASP C 1 287 ? -27.73959 53.75417 26.17243 1.000 78.03948 287 ASP C O 1
ATOM 9510 N N . GLU C 1 288 ? -27.91973 51.51520 25.98345 1.000 81.69801 288 GLU C N 1
ATOM 9511 C CA . GLU C 1 288 ? -26.53340 51.29546 26.38155 1.000 72.70895 288 GLU C CA 1
ATOM 9512 C C . GLU C 1 288 ? -25.56671 51.89407 25.36849 1.000 70.70915 288 GLU C C 1
ATOM 9513 O O . GLU C 1 288 ? -24.51183 52.41762 25.74329 1.000 73.00722 288 GLU C O 1
ATOM 9519 N N . MET C 1 289 ? -25.90665 51.82719 24.07885 1.000 74.49343 289 MET C N 1
ATOM 9520 C CA . MET C 1 289 ? -25.09836 52.51286 23.07538 1.000 76.04981 289 MET C CA 1
ATOM 9521 C C . MET C 1 289 ? -25.09871 54.01784 23.31074 1.000 74.44978 289 MET C C 1
ATOM 9522 O O . MET C 1 289 ? -24.06169 54.67690 23.16971 1.000 72.11003 289 MET C O 1
ATOM 9527 N N . GLU C 1 290 ? -26.25293 54.57330 23.68715 1.000 75.48673 290 GLU C N 1
ATOM 9528 C CA . GLU C 1 290 ? -26.34260 55.99633 24.00319 1.000 75.36506 290 GLU C CA 1
ATOM 9529 C C . GLU C 1 290 ? -25.35334 56.38620 25.10105 1.000 75.76413 290 GLU C C 1
ATOM 9530 O O . GLU C 1 290 ? -24.59815 57.35535 24.95884 1.000 78.34143 290 GLU C O 1
ATOM 9536 N N . ILE C 1 291 ? -25.33808 55.63693 26.20572 1.000 73.73376 291 ILE C N 1
ATOM 9537 C CA . ILE C 1 291 ? -24.46919 55.99254 27.32509 1.000 74.86195 291 ILE C CA 1
ATOM 9538 C C . ILE C 1 291 ? -23.00890 55.72688 26.98156 1.000 73.04386 291 ILE C C 1
ATOM 9539 O O . ILE C 1 291 ? -22.11562 56.47953 27.38888 1.000 70.43529 291 ILE C O 1
ATOM 9544 N N . LEU C 1 292 ? -22.73906 54.65320 26.23343 1.000 74.35815 292 LEU C N 1
ATOM 9545 C CA . LEU C 1 292 ? -21.36366 54.35355 25.84635 1.000 73.12893 292 LEU C CA 1
ATOM 9546 C C . LEU C 1 292 ? -20.78962 55.42300 24.92662 1.000 73.83149 292 LEU C C 1
ATOM 9547 O O . LEU C 1 292 ? -19.57857 55.67101 24.95153 1.000 72.29575 292 LEU C O 1
ATOM 9552 N N . SER C 1 293 ? -21.63301 56.06017 24.10884 1.000 70.80352 293 SER C N 1
ATOM 9553 C CA . SER C 1 293 ? -21.14147 57.12577 23.24236 1.000 79.00348 293 SER C CA 1
ATOM 9554 C C . SER C 1 293 ? -20.76888 58.36348 24.04388 1.000 84.69730 293 SER C C 1
ATOM 9555 O O . SER C 1 293 ? -19.90961 59.14388 23.61673 1.000 88.78329 293 SER C O 1
ATOM 9558 N N . ALA C 1 294 ? -21.39725 58.55894 25.19841 1.000 81.93034 294 ALA C N 1
ATOM 9559 C CA . ALA C 1 294 ? -21.04322 59.67995 26.04960 1.000 80.84011 294 ALA C CA 1
ATOM 9560 C C . ALA C 1 294 ? -19.63890 59.49551 26.60815 1.000 83.94415 294 ALA C C 1
ATOM 9561 O O . ALA C 1 294 ? -19.16863 58.37445 26.81989 1.000 85.31877 294 ALA C O 1
ATOM 9563 N N . SER C 1 295 ? -18.97346 60.61971 26.84254 1.000 85.52163 295 SER C N 1
ATOM 9564 C CA . SER C 1 295 ? -17.62718 60.61114 27.38617 1.000 83.98112 295 SER C CA 1
ATOM 9565 C C . SER C 1 295 ? -17.61105 59.98446 28.77744 1.000 85.43881 295 SER C C 1
ATOM 9566 O O . SER C 1 295 ? -18.52363 60.19369 29.58290 1.000 88.26253 295 SER C O 1
ATOM 9569 N N . LEU C 1 296 ? -16.57624 59.19237 29.05003 1.000 78.77556 296 LEU C N 1
ATOM 9570 C CA . LEU C 1 296 ? -16.27844 58.84660 30.43127 1.000 67.97809 296 LEU C CA 1
ATOM 9571 C C . LEU C 1 296 ? -15.56958 60.01554 31.10605 1.000 69.66418 296 LEU C C 1
ATOM 9572 O O . LEU C 1 296 ? -14.96705 60.87039 30.45255 1.000 75.86452 296 LEU C O 1
ATOM 9577 N N . ASP C 1 297 ? -15.65202 60.05317 32.43522 1.000 66.32127 297 ASP C N 1
ATOM 9578 C CA . ASP C 1 297 ? -15.03770 61.16018 33.16019 1.000 66.40659 297 ASP C CA 1
ATOM 9579 C C . ASP C 1 297 ? -13.51494 61.05937 33.14442 1.000 64.33472 297 ASP C C 1
ATOM 9580 O O . ASP C 1 297 ? -12.82238 62.08046 33.06616 1.000 68.77465 297 ASP C O 1
ATOM 9585 N N . PHE C 1 298 ? -12.97489 59.84504 33.20852 1.000 59.48524 298 PHE C N 1
ATOM 9586 C CA . PHE C 1 298 ? -11.52988 59.65764 33.20056 1.000 61.59698 298 PHE C CA 1
ATOM 9587 C C . PHE C 1 298 ? -11.21800 58.22119 32.80139 1.000 58.58697 298 PHE C C 1
ATOM 9588 O O . PHE C 1 298 ? -12.08729 57.34684 32.81546 1.000 58.41104 298 PHE C O 1
ATOM 9596 N N . ILE C 1 299 ? -9.95413 57.98755 32.45611 1.000 56.34500 299 ILE C N 1
ATOM 9597 C CA . ILE C 1 299 ? -9.43483 56.65151 32.18740 1.000 55.89719 299 ILE C CA 1
ATOM 9598 C C . ILE C 1 299 ? -8.43322 56.30766 33.27974 1.000 56.97102 299 ILE C C 1
ATOM 9599 O O . ILE C 1 299 ? -7.54840 57.11323 33.59327 1.000 55.78218 299 ILE C O 1
ATOM 9604 N N . GLY C 1 300 ? -8.57038 55.11525 33.85519 1.000 55.51718 300 GLY C N 1
ATOM 9605 C CA . GLY C 1 300 ? -7.62646 54.61815 34.84043 1.000 54.14378 300 GLY C CA 1
ATOM 9606 C C . GLY C 1 300 ? -6.60228 53.70471 34.19288 1.000 47.80155 300 GLY C C 1
ATOM 9607 O O . GLY C 1 300 ? -6.95343 52.77402 33.46521 1.000 53.44916 300 GLY C O 1
ATOM 9608 N N . LEU C 1 301 ? -5.33364 53.97421 34.47844 1.000 46.51899 301 LEU C N 1
ATOM 9609 C CA . LEU C 1 301 ? -4.22023 53.25297 33.87289 1.000 49.91748 301 LEU C CA 1
ATOM 9610 C C . LEU C 1 301 ? -3.42029 52.54884 34.96538 1.000 52.85781 301 LEU C C 1
ATOM 9611 O O . LEU C 1 301 ? -2.79620 53.20664 35.80859 1.000 49.51699 301 LEU C O 1
ATOM 9616 N N . ASN C 1 302 ? -3.44395 51.21376 34.94697 1.000 52.30461 302 ASN C N 1
ATOM 9617 C CA . ASN C 1 302 ? -2.58652 50.38425 35.78762 1.000 47.03545 302 ASN C CA 1
ATOM 9618 C C . ASN C 1 302 ? -1.35290 50.00150 34.98651 1.000 46.06429 302 ASN C C 1
ATOM 9619 O O . ASN C 1 302 ? -1.47659 49.42412 33.90523 1.000 52.13601 302 ASN C O 1
ATOM 9624 N N . TYR C 1 303 ? -0.17003 50.30393 35.51538 1.000 49.52476 303 TYR C N 1
ATOM 9625 C CA . TYR C 1 303 ? 1.06034 50.02009 34.79054 1.000 51.12426 303 TYR C CA 1
ATOM 9626 C C . TYR C 1 303 ? 2.08258 49.38708 35.71916 1.000 53.36699 303 TYR C C 1
ATOM 9627 O O . TYR C 1 303 ? 2.39901 49.93890 36.77763 1.000 51.09563 303 TYR C O 1
ATOM 9636 N N . TYR C 1 304 ? 2.61249 48.23908 35.30172 1.000 57.96873 304 TYR C N 1
ATOM 9637 C CA . TYR C 1 304 ? 3.67777 47.56270 36.03152 1.000 59.96982 304 TYR C CA 1
ATOM 9638 C C . TYR C 1 304 ? 4.89536 47.33624 35.14802 1.000 60.31280 304 TYR C C 1
ATOM 9639 O O . TYR C 1 304 ? 5.97640 47.85704 35.44287 1.000 59.90225 304 TYR C O 1
ATOM 9648 N N . THR C 1 305 ? 4.74945 46.58395 34.06580 1.000 62.30927 305 THR C N 1
ATOM 9649 C CA . THR C 1 305 ? 5.83973 46.30428 33.14671 1.000 70.55244 305 THR C CA 1
ATOM 9650 C C . THR C 1 305 ? 5.37330 46.63050 31.73231 1.000 77.87995 305 THR C C 1
ATOM 9651 O O . THR C 1 305 ? 4.24521 47.07800 31.52253 1.000 79.78158 305 THR C O 1
ATOM 9655 N N . SER C 1 306 ? 6.25030 46.42593 30.75200 1.000 82.51944 306 SER C N 1
ATOM 9656 C CA . SER C 1 306 ? 5.92826 46.71930 29.35846 1.000 91.23166 306 SER C CA 1
ATOM 9657 C C . SER C 1 306 ? 6.42408 45.57692 28.48632 1.000 102.45399 306 SER C C 1
ATOM 9658 O O . SER C 1 306 ? 7.62547 45.29199 28.45951 1.000 101.43751 306 SER C O 1
ATOM 9661 N N . ASN C 1 307 ? 5.50337 44.93270 27.77249 1.000 111.61667 307 ASN C N 1
ATOM 9662 C CA . ASN C 1 307 ? 5.84843 43.81864 26.89030 1.000 113.79436 307 ASN C CA 1
ATOM 9663 C C . ASN C 1 307 ? 6.75783 44.27688 25.75661 1.000 113.43433 307 ASN C C 1
ATOM 9664 O O . ASN C 1 307 ? 6.53365 43.93615 24.59660 1.000 113.94973 307 ASN C O 1
ATOM 9669 N N . GLU C 1 333 ? 12.11507 43.84049 31.82409 1.000 106.38954 333 GLU C N 1
ATOM 9670 C CA . GLU C 1 333 ? 10.94342 43.82561 32.69437 1.000 105.20950 333 GLU C CA 1
ATOM 9671 C C . GLU C 1 333 ? 10.51641 45.24528 33.05678 1.000 98.13600 333 GLU C C 1
ATOM 9672 O O . GLU C 1 333 ? 9.36081 45.61512 32.88413 1.000 98.44519 333 GLU C O 1
ATOM 9678 N N . ILE C 1 334 ? 11.46023 46.03568 33.55700 1.000 91.85916 334 ILE C N 1
ATOM 9679 C CA . ILE C 1 334 ? 11.18800 47.37403 34.06877 1.000 76.59985 334 ILE C CA 1
ATOM 9680 C C . ILE C 1 334 ? 11.49813 48.37361 32.96296 1.000 74.35270 334 ILE C C 1
ATOM 9681 O O . ILE C 1 334 ? 12.64943 48.51774 32.53977 1.000 78.18485 334 ILE C O 1
ATOM 9686 N N . TYR C 1 335 ? 10.47021 49.06813 32.49227 1.000 71.12578 335 TYR C N 1
ATOM 9687 C CA . TYR C 1 335 ? 10.58465 49.97029 31.34712 1.000 67.93399 335 TYR C CA 1
ATOM 9688 C C . TYR C 1 335 ? 9.76487 51.21033 31.65496 1.000 65.84236 335 TYR C C 1
ATOM 9689 O O . TYR C 1 335 ? 8.60408 51.32893 31.24524 1.000 62.92968 335 TYR C O 1
ATOM 9698 N N . PRO C 1 336 ? 10.33243 52.15460 32.41066 1.000 69.73025 336 PRO C N 1
ATOM 9699 C CA . PRO C 1 336 ? 9.56211 53.35666 32.76049 1.000 68.23915 336 PRO C CA 1
ATOM 9700 C C . PRO C 1 336 ? 9.23338 54.21853 31.55462 1.000 68.37714 336 PRO C C 1
ATOM 9701 O O . PRO C 1 336 ? 8.21245 54.91751 31.56594 1.000 67.17301 336 PRO C O 1
ATOM 9705 N N . GLU C 1 337 ? 10.05981 54.18512 30.50719 1.000 69.25725 337 GLU C N 1
ATOM 9706 C CA . GLU C 1 337 ? 9.70633 54.89119 29.28141 1.000 74.13195 337 GLU C CA 1
ATOM 9707 C C . GLU C 1 337 ? 8.41812 54.34634 28.67794 1.000 68.38325 337 GLU C C 1
ATOM 9708 O O . GLU C 1 337 ? 7.71841 55.06647 27.95398 1.000 62.51166 337 GLU C O 1
ATOM 9714 N N . GLY C 1 338 ? 8.08853 53.08315 28.96600 1.000 62.26967 338 GLY C N 1
ATOM 9715 C CA . GLY C 1 338 ? 6.87964 52.49446 28.41748 1.000 58.91104 338 GLY C CA 1
ATOM 9716 C C . GLY C 1 338 ? 5.61520 53.10946 28.97481 1.000 58.37492 338 GLY C C 1
ATOM 9717 O O . GLY C 1 338 ? 4.60737 53.21575 28.26874 1.000 59.51301 338 GLY C O 1
ATOM 9718 N N . LEU C 1 339 ? 5.64587 53.52070 30.24141 1.000 59.00313 339 LEU C N 1
ATOM 9719 C CA . LEU C 1 339 ? 4.48462 54.17217 30.83468 1.000 57.89461 339 LEU C CA 1
ATOM 9720 C C . LEU C 1 339 ? 4.25687 55.54626 30.22128 1.000 60.82642 339 LEU C C 1
ATOM 9721 O O . LEU C 1 339 ? 3.10958 55.96230 30.02093 1.000 65.26561 339 LEU C O 1
ATOM 9726 N N . TYR C 1 340 ? 5.33670 56.26946 29.92411 1.000 58.20290 340 TYR C N 1
ATOM 9727 C CA . TYR C 1 340 ? 5.19432 57.55767 29.25794 1.000 60.31562 340 TYR C CA 1
ATOM 9728 C C . TYR C 1 340 ? 4.57409 57.38741 27.87414 1.000 66.76675 340 TYR C C 1
ATOM 9729 O O . TYR C 1 340 ? 3.65492 58.12520 27.49662 1.000 63.85952 340 TYR C O 1
ATOM 9738 N N . ASP C 1 341 ? 5.06696 56.41018 27.10354 1.000 67.22163 341 ASP C N 1
ATOM 9739 C CA . ASP C 1 341 ? 4.52309 56.16200 25.76943 1.000 63.01338 341 ASP C CA 1
ATOM 9740 C C . ASP C 1 341 ? 3.05131 55.77091 25.83981 1.000 59.57560 341 ASP C C 1
ATOM 9741 O O . ASP C 1 341 ? 2.24560 56.19036 25.00019 1.000 58.36794 341 ASP C O 1
ATOM 9746 N N . LEU C 1 342 ? 2.68066 54.97325 26.84234 1.000 58.39977 342 LEU C N 1
ATOM 9747 C CA . LEU C 1 342 ? 1.28281 54.59135 27.00228 1.000 65.82575 342 LEU C CA 1
ATOM 9748 C C . LEU C 1 342 ? 0.40892 55.80451 27.29339 1.000 66.03216 342 LEU C C 1
ATOM 9749 O O . LEU C 1 342 ? -0.68904 55.93364 26.73958 1.000 66.76311 342 LEU C O 1
ATOM 9754 N N . LEU C 1 343 ? 0.88223 56.70684 28.15910 1.000 64.36228 343 LEU C N 1
ATOM 9755 C CA . LEU C 1 343 ? 0.11565 57.90744 28.48159 1.000 60.38228 343 LEU C CA 1
ATOM 9756 C C . LEU C 1 343 ? -0.10320 58.77691 27.24790 1.000 64.98077 343 LEU C C 1
ATOM 9757 O O . LEU C 1 343 ? -1.21609 59.26061 27.01020 1.000 64.28192 343 LEU C O 1
ATOM 9762 N N . LYS C 1 344 ? 0.94464 58.98070 26.44590 1.000 68.29363 344 LYS C N 1
ATOM 9763 C CA . LYS C 1 344 ? 0.80361 59.78376 25.23539 1.000 62.81467 344 LYS C CA 1
ATOM 9764 C C . LYS C 1 344 ? -0.19835 59.16258 24.27095 1.000 61.61874 344 LYS C C 1
ATOM 9765 O O . LYS C 1 344 ? -1.01296 59.87155 23.67044 1.000 61.87464 344 LYS C O 1
ATOM 9771 N N . ARG C 1 345 ? -0.16687 57.83753 24.12114 1.000 61.20335 345 ARG C N 1
ATOM 9772 C CA . ARG C 1 345 ? -1.03321 57.19024 23.14156 1.000 65.80258 345 ARG C CA 1
ATOM 9773 C C . ARG C 1 345 ? -2.49171 57.23906 23.57570 1.000 65.43467 345 ARG C C 1
ATOM 9774 O O . ARG C 1 345 ? -3.37842 57.56081 22.77605 1.000 76.84818 345 ARG C O 1
ATOM 9782 N N . ILE C 1 346 ? -2.76336 56.90828 24.83701 1.000 58.24149 346 ILE C N 1
ATOM 9783 C CA . ILE C 1 346 ? -4.14044 56.94060 25.31422 1.000 60.67511 346 ILE C CA 1
ATOM 9784 C C . ILE C 1 346 ? -4.66441 58.36913 25.33397 1.000 59.97803 346 ILE C C 1
ATOM 9785 O O . ILE C 1 346 ? -5.84641 58.60912 25.05401 1.000 68.36763 346 ILE C O 1
ATOM 9790 N N . HIS C 1 347 ? -3.79435 59.33958 25.61946 1.000 54.12531 347 HIS C N 1
ATOM 9791 C CA . HIS C 1 347 ? -4.20346 60.73954 25.60039 1.000 56.08266 347 HIS C CA 1
ATOM 9792 C C . HIS C 1 347 ? -4.63931 61.16675 24.20093 1.000 60.36678 347 HIS C C 1
ATOM 9793 O O . HIS C 1 347 ? -5.70172 61.77429 24.02522 1.000 56.28036 347 HIS C O 1
ATOM 9800 N N . GLU C 1 348 ? -3.82933 60.85574 23.18725 1.000 69.29722 348 GLU C N 1
ATOM 9801 C CA . GLU C 1 348 ? -4.21203 61.18531 21.81630 1.000 69.88655 348 GLU C CA 1
ATOM 9802 C C . GLU C 1 348 ? -5.47481 60.44045 21.40155 1.000 62.85945 348 GLU C C 1
ATOM 9803 O O . GLU C 1 348 ? -6.36269 61.01513 20.76375 1.000 64.39291 348 GLU C O 1
ATOM 9809 N N . LYS C 1 349 ? -5.58321 59.16636 21.78108 1.000 63.39565 349 LYS C N 1
ATOM 9810 C CA . LYS C 1 349 ? -6.72000 58.35219 21.36775 1.000 61.98708 349 LYS C CA 1
ATOM 9811 C C . LYS C 1 349 ? -8.02694 58.81447 22.00085 1.000 67.45876 349 LYS C C 1
ATOM 9812 O O . LYS C 1 349 ? -9.08896 58.66818 21.38545 1.000 75.28049 349 LYS C O 1
ATOM 9818 N N . TYR C 1 350 ? -7.98415 59.38023 23.20947 1.000 67.98658 350 TYR C N 1
ATOM 9819 C CA . TYR C 1 350 ? -9.23715 59.66483 23.90087 1.000 64.39481 350 TYR C CA 1
ATOM 9820 C C . TYR C 1 350 ? -9.35045 61.08873 24.43331 1.000 66.23009 350 TYR C C 1
ATOM 9821 O O . TYR C 1 350 ? -10.46337 61.61484 24.53667 1.000 73.76228 350 TYR C O 1
ATOM 9830 N N . ASN C 1 351 ? -8.22493 61.72174 24.76564 1.000 63.25702 351 ASN C N 1
ATOM 9831 C CA . ASN C 1 351 ? -8.20555 63.11093 25.23362 1.000 68.18438 351 ASN C CA 1
ATOM 9832 C C . ASN C 1 351 ? -9.10913 63.29875 26.45872 1.000 74.64655 351 ASN C C 1
ATOM 9833 O O . ASN C 1 351 ? -10.08353 64.05506 26.44379 1.000 82.34950 351 ASN C O 1
ATOM 9838 N N . LEU C 1 352 ? -8.76904 62.58608 27.52532 1.000 74.20503 352 LEU C N 1
ATOM 9839 C CA . LEU C 1 352 ? -9.48758 62.63249 28.78983 1.000 69.48277 352 LEU C CA 1
ATOM 9840 C C . LEU C 1 352 ? -8.47669 62.64990 29.92167 1.000 59.44157 352 LEU C C 1
ATOM 9841 O O . LEU C 1 352 ? -7.33875 62.20094 29.74724 1.000 56.09899 352 LEU C O 1
ATOM 9846 N N . PRO C 1 353 ? -8.85701 63.16562 31.09286 1.000 58.55359 353 PRO C N 1
ATOM 9847 C CA . PRO C 1 353 ? -7.96390 63.06795 32.25461 1.000 58.19502 353 PRO C CA 1
ATOM 9848 C C . PRO C 1 353 ? -7.65589 61.61537 32.58830 1.000 55.66168 353 PRO C C 1
ATOM 9849 O O . PRO C 1 353 ? -8.51599 60.73875 32.49390 1.000 63.72465 353 PRO C O 1
ATOM 9853 N N . ILE C 1 354 ? -6.40449 61.36444 32.95946 1.000 52.40762 354 ILE C N 1
ATOM 9854 C CA . ILE C 1 354 ? -5.90731 60.02207 33.22789 1.000 51.38487 354 ILE C CA 1
ATOM 9855 C C . ILE C 1 354 ? -5.43279 59.96530 34.67250 1.000 57.56768 354 ILE C C 1
ATOM 9856 O O . ILE C 1 354 ? -4.72498 60.86733 35.13155 1.000 60.15834 354 ILE C O 1
ATOM 9861 N N . TYR C 1 355 ? -5.81814 58.90896 35.38293 1.000 54.28536 355 TYR C N 1
ATOM 9862 C CA . TYR C 1 355 ? -5.29352 58.60896 36.70870 1.000 54.32820 355 TYR C CA 1
ATOM 9863 C C . TYR C 1 355 ? -4.44143 57.35157 36.62854 1.000 51.75707 355 TYR C C 1
ATOM 9864 O O . TYR C 1 355 ? -4.90061 56.32148 36.12668 1.000 54.15490 355 TYR C O 1
ATOM 9873 N N . ILE C 1 356 ? -3.19828 57.44005 37.10315 1.000 56.11544 356 ILE C N 1
ATOM 9874 C CA . ILE C 1 356 ? -2.35820 56.25416 37.24521 1.000 57.76080 356 ILE C CA 1
ATOM 9875 C C . ILE C 1 356 ? -2.88070 55.48593 38.44922 1.000 57.48297 356 ILE C C 1
ATOM 9876 O O . ILE C 1 356 ? -2.44695 55.71446 39.58415 1.000 54.11433 356 ILE C O 1
ATOM 9881 N N . THR C 1 357 ? -3.83526 54.58842 38.21362 1.000 54.35529 357 THR C N 1
ATOM 9882 C CA . THR C 1 357 ? -4.51992 53.92335 39.31167 1.000 54.00206 357 THR C CA 1
ATOM 9883 C C . THR C 1 357 ? -3.72266 52.77533 39.91394 1.000 51.05195 357 THR C C 1
ATOM 9884 O O . THR C 1 357 ? -4.08703 52.30338 40.99641 1.000 48.60934 357 THR C O 1
ATOM 9888 N N . GLU C 1 358 ? -2.66220 52.31415 39.24885 1.000 45.91469 358 GLU C N 1
ATOM 9889 C CA . GLU C 1 358 ? -1.78836 51.29458 39.81572 1.000 49.31559 358 GLU C CA 1
ATOM 9890 C C . GLU C 1 358 ? -0.39653 51.42137 39.21894 1.000 50.04059 358 GLU C C 1
ATOM 9891 O O . GLU C 1 358 ? -0.24620 51.57255 38.00397 1.000 58.33106 358 GLU C O 1
ATOM 9897 N N . ASN C 1 359 ? 0.61034 51.34722 40.08373 1.000 49.83680 359 ASN C N 1
ATOM 9898 C CA . ASN C 1 359 ? 2.00899 51.37036 39.67934 1.000 49.46503 359 ASN C CA 1
ATOM 9899 C C . ASN C 1 359 ? 2.83394 50.88852 40.86384 1.000 48.83021 359 ASN C C 1
ATOM 9900 O O . ASN C 1 359 ? 2.69015 51.41693 41.97177 1.000 45.05742 359 ASN C O 1
ATOM 9905 N N . GLY C 1 360 ? 3.67503 49.88717 40.63584 1.000 40.34742 360 GLY C N 1
ATOM 9906 C CA . GLY C 1 360 ? 4.45297 49.32166 41.71983 1.000 43.57221 360 GLY C CA 1
ATOM 9907 C C . GLY C 1 360 ? 5.28654 48.15819 41.23811 1.000 48.03674 360 GLY C C 1
ATOM 9908 O O . GLY C 1 360 ? 5.19904 47.73054 40.08217 1.000 53.21379 360 GLY C O 1
ATOM 9909 N N . MET C 1 361 ? 6.10838 47.65247 42.15336 1.000 47.19179 361 MET C N 1
ATOM 9910 C CA . MET C 1 361 ? 7.01886 46.55705 41.86898 1.000 50.69239 361 MET C CA 1
ATOM 9911 C C . MET C 1 361 ? 7.00105 45.56557 43.02030 1.000 49.99967 361 MET C C 1
ATOM 9912 O O . MET C 1 361 ? 6.92717 45.95590 44.19220 1.000 46.49517 361 MET C O 1
ATOM 9917 N N . ALA C 1 362 ? 7.04576 44.28261 42.66675 1.000 51.20705 362 ALA C N 1
ATOM 9918 C CA . ALA C 1 362 ? 7.18244 43.21533 43.64496 1.000 52.47686 362 ALA C CA 1
ATOM 9919 C C . ALA C 1 362 ? 8.65961 43.10075 43.97511 1.000 61.00585 362 ALA C C 1
ATOM 9920 O O . ALA C 1 362 ? 9.47247 42.73407 43.12115 1.000 65.43389 362 ALA C O 1
ATOM 9922 N N . VAL C 1 363 ? 9.02167 43.47109 45.19157 1.000 65.31289 363 VAL C N 1
ATOM 9923 C CA . VAL C 1 363 ? 10.37681 43.28206 45.66915 1.000 67.00037 363 VAL C CA 1
ATOM 9924 C C . VAL C 1 363 ? 10.35843 42.18305 46.68060 1.000 65.23076 363 VAL C C 1
ATOM 9925 O O . VAL C 1 363 ? 9.29580 41.79064 47.18869 1.000 62.05903 363 VAL C O 1
ATOM 9929 N N . ASP C 1 364 ? 11.54675 41.69459 47.00697 1.000 63.69082 364 ASP C N 1
ATOM 9930 C CA . ASP C 1 364 ? 11.57033 40.51411 47.83548 1.000 68.59221 364 ASP C CA 1
ATOM 9931 C C . ASP C 1 364 ? 12.02059 40.89247 49.23697 1.000 64.17944 364 ASP C C 1
ATOM 9932 O O . ASP C 1 364 ? 13.13883 40.61095 49.66055 1.000 55.94523 364 ASP C O 1
ATOM 9937 N N . ASP C 1 365 ? 11.08916 41.51110 49.95371 1.000 61.05554 365 ASP C N 1
ATOM 9938 C CA . ASP C 1 365 ? 11.38927 42.25533 51.16339 1.000 63.90832 365 ASP C CA 1
ATOM 9939 C C . ASP C 1 365 ? 11.64413 41.33950 52.35583 1.000 71.17049 365 ASP C C 1
ATOM 9940 O O . ASP C 1 365 ? 10.90541 40.38037 52.60027 1.000 75.41970 365 ASP C O 1
ATOM 9945 N N . GLU C 1 366 ? 12.68532 41.66665 53.11598 1.000 70.67127 366 GLU C N 1
ATOM 9946 C CA . GLU C 1 366 ? 12.97588 41.01908 54.38515 1.000 70.73600 366 GLU C CA 1
ATOM 9947 C C . GLU C 1 366 ? 13.08339 42.08628 55.46436 1.000 63.59372 366 GLU C C 1
ATOM 9948 O O . GLU C 1 366 ? 13.76976 43.09631 55.27799 1.000 65.75771 366 GLU C O 1
ATOM 9954 N N . VAL C 1 367 ? 12.40100 41.87029 56.58514 1.000 60.55407 367 VAL C N 1
ATOM 9955 C CA . VAL C 1 367 ? 12.57576 42.75337 57.73449 1.000 61.90209 367 VAL C CA 1
ATOM 9956 C C . VAL C 1 367 ? 13.92752 42.45984 58.37368 1.000 54.30436 367 VAL C C 1
ATOM 9957 O O . VAL C 1 367 ? 14.20982 41.32184 58.76509 1.000 49.54862 367 VAL C O 1
ATOM 9961 N N . GLU C 1 368 ? 14.77816 43.48196 58.45639 1.000 58.23326 368 GLU C N 1
ATOM 9962 C CA . GLU C 1 368 ? 16.10249 43.38178 59.06541 1.000 61.91810 368 GLU C CA 1
ATOM 9963 C C . GLU C 1 368 ? 16.17390 44.38812 60.20792 1.000 70.47286 368 GLU C C 1
ATOM 9964 O O . GLU C 1 368 ? 16.29285 45.59558 59.96874 1.000 74.60852 368 GLU C O 1
ATOM 9970 N N . ASP C 1 369 ? 16.11012 43.89184 61.44534 1.000 76.93893 369 ASP C N 1
ATOM 9971 C CA . ASP C 1 369 ? 16.11398 44.74330 62.63908 1.000 75.77239 369 ASP C CA 1
ATOM 9972 C C . ASP C 1 369 ? 14.99119 45.77994 62.57087 1.000 69.23609 369 ASP C C 1
ATOM 9973 O O . ASP C 1 369 ? 15.20389 46.98236 62.74794 1.000 61.89081 369 ASP C O 1
ATOM 9978 N N . GLY C 1 370 ? 13.78241 45.29587 62.28670 1.000 64.61318 370 GLY C N 1
ATOM 9979 C CA . GLY C 1 370 ? 12.61387 46.14726 62.22855 1.000 56.37626 370 GLY C CA 1
ATOM 9980 C C . GLY C 1 370 ? 12.53630 47.07497 61.03985 1.000 59.12978 370 GLY C C 1
ATOM 9981 O O . GLY C 1 370 ? 11.67343 47.95721 61.02645 1.000 57.96192 370 GLY C O 1
ATOM 9982 N N . ALA C 1 371 ? 13.40045 46.90693 60.03773 1.000 58.11869 371 ALA C N 1
ATOM 9983 C CA . ALA C 1 371 ? 13.43352 47.78872 58.88118 1.000 53.37771 371 ALA C CA 1
ATOM 9984 C C . ALA C 1 371 ? 13.39645 46.97407 57.59698 1.000 59.37292 371 ALA C C 1
ATOM 9985 O O . ALA C 1 371 ? 13.87714 45.83962 57.54884 1.000 67.85127 371 ALA C O 1
ATOM 9987 N N . VAL C 1 372 ? 12.82704 47.56975 56.55180 1.000 54.18360 372 VAL C N 1
ATOM 9988 C CA . VAL C 1 372 ? 12.78839 46.97622 55.21743 1.000 50.96155 372 VAL C CA 1
ATOM 9989 C C . VAL C 1 372 ? 13.42906 47.96804 54.25529 1.000 55.51160 372 VAL C C 1
ATOM 9990 O O . VAL C 1 372 ? 12.85374 49.02722 53.97302 1.000 50.69678 372 VAL C O 1
ATOM 9994 N N . HIS C 1 373 ? 14.61554 47.63103 53.75254 1.000 60.33871 373 HIS C N 1
ATOM 9995 C CA . HIS C 1 373 ? 15.37772 48.53477 52.89134 1.000 67.96884 373 HIS C CA 1
ATOM 9996 C C . HIS C 1 373 ? 15.12043 48.19459 51.42158 1.000 67.62430 373 HIS C C 1
ATOM 9997 O O . HIS C 1 373 ? 15.96728 47.64284 50.71518 1.000 70.96110 373 HIS C O 1
ATOM 10004 N N . ASP C 1 374 ? 13.91935 48.55048 50.95869 1.000 63.93059 374 ASP C N 1
ATOM 10005 C CA . ASP C 1 374 ? 13.50596 48.25847 49.57993 1.000 65.71330 374 ASP C CA 1
ATOM 10006 C C . ASP C 1 374 ? 13.93448 49.40239 48.65763 1.000 63.08129 374 ASP C C 1
ATOM 10007 O O . ASP C 1 374 ? 13.12751 50.13750 48.08250 1.000 52.15301 374 ASP C O 1
ATOM 10012 N N . THR C 1 375 ? 15.25668 49.52653 48.51632 1.000 68.18109 375 THR C N 1
ATOM 10013 C CA . THR C 1 375 ? 15.82983 50.64098 47.76700 1.000 70.36924 375 THR C CA 1
ATOM 10014 C C . THR C 1 375 ? 15.50252 50.56494 46.27631 1.000 72.08243 375 THR C C 1
ATOM 10015 O O . THR C 1 375 ? 15.48346 51.59734 45.59492 1.000 67.85083 375 THR C O 1
ATOM 10019 N N . ASN C 1 376 ? 15.24910 49.36857 45.74411 1.000 69.55367 376 ASN C N 1
ATOM 10020 C CA . ASN C 1 376 ? 14.90272 49.28195 44.33257 1.000 62.71703 376 ASN C CA 1
ATOM 10021 C C . ASN C 1 376 ? 13.43303 49.58784 44.06841 1.000 59.63227 376 ASN C C 1
ATOM 10022 O O . ASN C 1 376 ? 13.09934 50.01289 42.95804 1.000 62.15521 376 ASN C O 1
ATOM 10027 N N . ARG C 1 377 ? 12.54653 49.41242 45.05482 1.000 57.75675 377 ARG C N 1
ATOM 10028 C CA . ARG C 1 377 ? 11.18843 49.92186 44.88101 1.000 47.68225 377 ARG C CA 1
ATOM 10029 C C . ARG C 1 377 ? 11.17625 51.44169 44.81285 1.000 53.40693 377 ARG C C 1
ATOM 10030 O O . ARG C 1 377 ? 10.35089 52.01997 44.09519 1.000 61.13574 377 ARG C O 1
ATOM 10038 N N . ILE C 1 378 ? 12.08855 52.10399 45.52718 1.000 55.53254 378 ILE C N 1
ATOM 10039 C CA . ILE C 1 378 ? 12.19365 53.55483 45.40975 1.000 58.23754 378 ILE C CA 1
ATOM 10040 C C . ILE C 1 378 ? 12.70151 53.92929 44.02623 1.000 67.45665 378 ILE C C 1
ATOM 10041 O O . ILE C 1 378 ? 12.18142 54.84529 43.38031 1.000 69.61803 378 ILE C O 1
ATOM 10046 N N . ASP C 1 379 ? 13.72745 53.22070 43.55152 1.000 68.97845 379 ASP C N 1
ATOM 10047 C CA . ASP C 1 379 ? 14.23611 53.45606 42.20567 1.000 73.22377 379 ASP C CA 1
ATOM 10048 C C . ASP C 1 379 ? 13.13864 53.27569 41.16498 1.000 69.74693 379 ASP C C 1
ATOM 10049 O O . ASP C 1 379 ? 13.04204 54.05759 40.21269 1.000 69.87002 379 ASP C O 1
ATOM 10054 N N . TYR C 1 380 ? 12.29828 52.25186 41.33712 1.000 68.18938 380 TYR C N 1
ATOM 10055 C CA . TYR C 1 380 ? 11.21861 51.99250 40.38780 1.000 60.27993 380 TYR C CA 1
ATOM 10056 C C . TYR C 1 380 ? 10.18307 53.10921 40.41621 1.000 59.98360 380 TYR C C 1
ATOM 10057 O O . TYR C 1 380 ? 9.79646 53.63871 39.36635 1.000 55.95061 380 TYR C O 1
ATOM 10066 N N . LEU C 1 381 ? 9.71491 53.47002 41.61666 1.000 59.31902 381 LEU C N 1
ATOM 10067 C CA . LEU C 1 381 ? 8.68874 54.49950 41.74929 1.000 53.64772 381 LEU C CA 1
ATOM 10068 C C . LEU C 1 381 ? 9.21664 55.86371 41.32457 1.000 55.34080 381 LEU C C 1
ATOM 10069 O O . LEU C 1 381 ? 8.47936 56.67008 40.74268 1.000 53.86538 381 LEU C O 1
ATOM 10074 N N . LYS C 1 382 ? 10.48871 56.14260 41.61211 1.000 57.02951 382 LYS C N 1
ATOM 10075 C CA . LYS C 1 382 ? 11.08140 57.40729 41.19175 1.000 58.66845 382 LYS C CA 1
ATOM 10076 C C . LYS C 1 382 ? 11.13856 57.50283 39.66920 1.000 60.22877 382 LYS C C 1
ATOM 10077 O O . LYS C 1 382 ? 10.68219 58.49048 39.07802 1.000 54.81584 382 LYS C O 1
ATOM 10083 N N . GLU C 1 383 ? 11.68684 56.47463 39.01381 1.000 63.58270 383 GLU C N 1
ATOM 10084 C CA . GLU C 1 383 ? 11.84132 56.51948 37.56206 1.000 68.88436 383 GLU C CA 1
ATOM 10085 C C . GLU C 1 383 ? 10.50660 56.46267 36.83225 1.000 67.54931 383 GLU C C 1
ATOM 10086 O O . GLU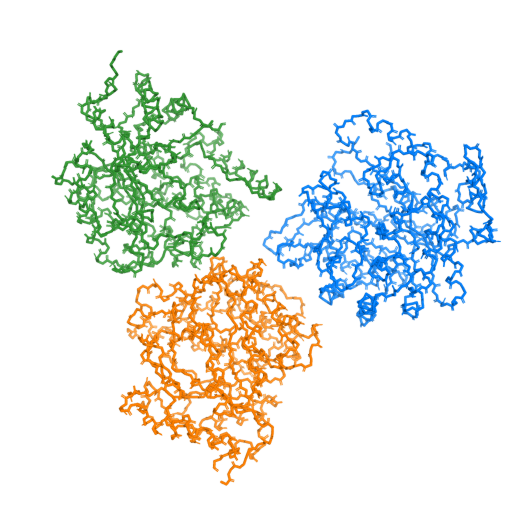 C 1 383 ? 10.41446 56.93427 35.69632 1.000 66.30904 383 GLU C O 1
ATOM 10092 N N . HIS C 1 384 ? 9.47147 55.90178 37.45151 1.000 74.82973 384 HIS C N 1
ATOM 10093 C CA . HIS C 1 384 ? 8.16103 55.89641 36.81886 1.000 71.07721 384 HIS C CA 1
ATOM 10094 C C . HIS C 1 384 ? 7.40128 57.19117 37.06136 1.000 71.49730 384 HIS C C 1
ATOM 10095 O O . HIS C 1 384 ? 6.54486 57.55346 36.24802 1.000 67.86113 384 HIS C O 1
ATOM 10102 N N . LEU C 1 385 ? 7.71716 57.90975 38.14121 1.000 71.90225 385 LEU C N 1
ATOM 10103 C CA . LEU C 1 385 ? 7.08528 59.20306 38.36895 1.000 65.39270 385 LEU C CA 1
ATOM 10104 C C . LEU C 1 385 ? 7.62693 60.25625 37.41361 1.000 61.09308 385 LEU C C 1
ATOM 10105 O O . LEU C 1 385 ? 6.86577 61.08838 36.90702 1.000 65.29261 385 LEU C O 1
ATOM 10110 N N . GLU C 1 386 ? 8.93595 60.24014 37.14993 1.000 56.42191 386 GLU C N 1
ATOM 10111 C CA . GLU C 1 386 ? 9.48266 61.19096 36.19161 1.000 61.26435 386 GLU C CA 1
ATOM 10112 C C . GLU C 1 386 ? 9.01712 60.90128 34.76745 1.000 60.89643 386 GLU C C 1
ATOM 10113 O O . GLU C 1 386 ? 8.96831 61.82575 33.94685 1.000 63.57462 386 GLU C O 1
ATOM 10119 N N . ALA C 1 387 ? 8.66036 59.65134 34.45805 1.000 60.46401 387 ALA C N 1
ATOM 10120 C CA . ALA C 1 387 ? 7.99489 59.37842 33.18589 1.000 65.58597 387 ALA C CA 1
ATOM 10121 C C . ALA C 1 387 ? 6.58673 59.95786 33.17581 1.000 69.24592 387 ALA C C 1
ATOM 10122 O O . ALA C 1 387 ? 6.15162 60.52961 32.16866 1.000 71.54440 387 ALA C O 1
ATOM 10124 N N . VAL C 1 388 ? 5.86456 59.82793 34.29358 1.000 68.09803 388 VAL C N 1
ATOM 10125 C CA . VAL C 1 388 ? 4.54636 60.44746 34.40892 1.000 63.55543 388 VAL C CA 1
ATOM 10126 C C . VAL C 1 388 ? 4.66194 61.96104 34.28402 1.000 63.40499 388 VAL C C 1
ATOM 10127 O O . VAL C 1 388 ? 3.85833 62.60800 33.60011 1.000 60.61518 388 VAL C O 1
ATOM 10131 N N . HIS C 1 389 ? 5.67482 62.54593 34.92978 1.000 61.88413 389 HIS C N 1
ATOM 10132 C CA . HIS C 1 389 ? 5.84599 63.99373 34.89259 1.000 60.81153 389 HIS C CA 1
ATOM 10133 C C . HIS C 1 389 ? 6.14049 64.47998 33.48131 1.000 66.84702 389 HIS C C 1
ATOM 10134 O O . HIS C 1 389 ? 5.62652 65.52171 33.05390 1.000 69.26404 389 HIS C O 1
ATOM 10141 N N . LYS C 1 390 ? 6.97505 63.74480 32.74521 1.000 69.73463 390 LYS C N 1
ATOM 10142 C CA . LYS C 1 390 ? 7.27419 64.13902 31.37477 1.000 69.53927 390 LYS C CA 1
ATOM 10143 C C . LYS C 1 390 ? 6.01151 64.12931 30.52351 1.000 66.47966 390 LYS C C 1
ATOM 10144 O O . LYS C 1 390 ? 5.81406 65.01463 29.68344 1.000 55.43862 390 LYS C O 1
ATOM 10150 N N . ALA C 1 391 ? 5.12956 63.14917 30.74861 1.000 58.52439 391 ALA C N 1
ATOM 10151 C CA . ALA C 1 391 ? 3.86605 63.10611 30.01712 1.000 56.99407 391 ALA C CA 1
ATOM 10152 C C . ALA C 1 391 ? 2.99091 64.30686 30.35736 1.000 63.75354 391 ALA C C 1
ATOM 10153 O O . ALA C 1 391 ? 2.31573 64.85960 29.47951 1.000 64.70100 391 ALA C O 1
ATOM 10155 N N . ILE C 1 392 ? 3.00065 64.73208 31.62448 1.000 65.99678 392 ILE C N 1
ATOM 10156 C CA . ILE C 1 392 ? 2.25690 65.92632 32.01383 1.000 60.85969 392 ILE C CA 1
ATOM 10157 C C . ILE C 1 392 ? 2.84750 67.15950 31.34556 1.000 62.81486 392 ILE C C 1
ATOM 10158 O O . ILE C 1 392 ? 2.11747 68.07471 30.94602 1.000 70.14362 392 ILE C O 1
ATOM 10163 N N . GLU C 1 393 ? 4.17630 67.20407 31.21324 1.000 64.88514 393 GLU C N 1
ATOM 10164 C CA . GLU C 1 393 ? 4.81675 68.30651 30.50250 1.000 70.35667 393 GLU C CA 1
ATOM 10165 C C . GLU C 1 393 ? 4.27348 68.43851 29.08831 1.000 68.14528 393 GLU C C 1
ATOM 10166 O O . GLU C 1 393 ? 3.98646 69.54868 28.62596 1.000 67.67843 393 GLU C O 1
ATOM 10172 N N . GLU C 1 394 ? 4.10065 67.31322 28.40033 1.000 70.62217 394 GLU C N 1
ATOM 10173 C CA . GLU C 1 394 ? 3.74489 67.28518 26.99071 1.000 71.82091 394 GLU C CA 1
ATOM 10174 C C . GLU C 1 394 ? 2.23895 67.29040 26.75030 1.000 73.11632 394 GLU C C 1
ATOM 10175 O O . GLU C 1 394 ? 1.80175 67.03228 25.62317 1.000 71.22143 394 GLU C O 1
ATOM 10181 N N . GLY C 1 395 ? 1.43950 67.58110 27.77534 1.000 73.31770 395 GLY C N 1
ATOM 10182 C CA . GLY C 1 395 ? 0.02444 67.83345 27.59502 1.000 70.29877 395 GLY C CA 1
ATOM 10183 C C . GLY C 1 395 ? -0.90211 66.73464 28.05814 1.000 63.10937 395 GLY C C 1
ATOM 10184 O O . GLY C 1 395 ? -2.12377 66.90964 27.96577 1.000 57.23495 395 GLY C O 1
ATOM 10185 N N . VAL C 1 396 ? -0.38084 65.60709 28.54095 1.000 56.12055 396 VAL C N 1
ATOM 10186 C CA . VAL C 1 396 ? -1.25499 64.56152 29.05665 1.000 59.15948 396 VAL C CA 1
ATOM 10187 C C . VAL C 1 396 ? -1.82746 65.01634 30.39134 1.000 66.28797 396 VAL C C 1
ATOM 10188 O O . VAL C 1 396 ? -1.11031 65.55689 31.24286 1.000 73.45276 396 VAL C O 1
ATOM 10192 N N . ASN C 1 397 ? -3.12990 64.81844 30.57106 1.000 69.38325 397 ASN C N 1
ATOM 10193 C CA . ASN C 1 397 ? -3.83870 65.32963 31.74286 1.000 67.71960 397 ASN C CA 1
ATOM 10194 C C . ASN C 1 397 ? -3.88390 64.27495 32.85432 1.000 62.40260 397 ASN C C 1
ATOM 10195 O O . ASN C 1 397 ? -4.93983 63.78757 33.25245 1.000 62.78879 397 ASN C O 1
ATOM 10200 N N . VAL C 1 398 ? -2.70320 63.92703 33.36033 1.000 59.93341 398 VAL C N 1
ATOM 10201 C CA . VAL C 1 398 ? -2.59496 63.00605 34.48981 1.000 56.41706 398 VAL C CA 1
ATOM 10202 C C . VAL C 1 398 ? -2.97569 63.75352 35.76077 1.000 57.00144 398 VAL C C 1
ATOM 10203 O O . VAL C 1 398 ? -2.30649 64.71764 36.14512 1.000 63.94393 398 VAL C O 1
ATOM 10207 N N . ARG C 1 399 ? -4.05220 63.31330 36.41579 1.000 55.96466 399 ARG C N 1
ATOM 10208 C CA . ARG C 1 399 ? -4.59779 64.01957 37.57031 1.000 64.83703 399 ARG C CA 1
ATOM 10209 C C . ARG C 1 399 ? -4.32593 63.32207 38.89762 1.000 67.90028 399 ARG C C 1
ATOM 10210 O O . ARG C 1 399 ? -4.70967 63.85403 39.94463 1.000 66.25944 399 ARG C O 1
ATOM 10218 N N . GLY C 1 400 ? -3.68352 62.15931 38.88998 1.000 69.10251 400 GLY C N 1
ATOM 10219 C CA . GLY C 1 400 ? -3.40879 61.45576 40.13021 1.000 62.78900 400 GLY C CA 1
ATOM 10220 C C . GLY C 1 400 ? -2.57790 60.21432 39.88182 1.000 61.41877 400 GLY C C 1
ATOM 10221 O O . GLY C 1 400 ? -2.51531 59.68982 38.76209 1.000 56.46769 400 GLY C O 1
ATOM 10222 N N . TYR C 1 401 ? -1.95858 59.73785 40.96297 1.000 52.97264 401 TYR C N 1
ATOM 10223 C CA . TYR C 1 401 ? -1.01822 58.62191 40.89254 1.000 51.80371 401 TYR C CA 1
ATOM 10224 C C . TYR C 1 401 ? -1.14052 57.77145 42.14817 1.000 52.00559 401 TYR C C 1
ATOM 10225 O O . TYR C 1 401 ? -0.93590 58.27500 43.25668 1.000 55.49863 401 TYR C O 1
ATOM 10234 N N . PHE C 1 402 ? -1.43957 56.48406 41.97913 1.000 51.99203 402 PHE C N 1
ATOM 10235 C CA . PHE C 1 402 ? -1.65702 55.56890 43.09691 1.000 48.58045 402 PHE C CA 1
ATOM 10236 C C . PHE C 1 402 ? -0.64771 54.43184 43.02517 1.000 49.26530 402 PHE C C 1
ATOM 10237 O O . PHE C 1 402 ? -0.62425 53.67953 42.04390 1.000 48.91247 402 PHE C O 1
ATOM 10245 N N . VAL C 1 403 ? 0.16646 54.29279 44.07221 1.000 49.19715 403 VAL C N 1
ATOM 10246 C CA . VAL C 1 403 ? 1.11615 53.18745 44.14626 1.000 48.61929 403 VAL C CA 1
ATOM 10247 C C . VAL C 1 403 ? 0.37006 51.89372 44.43894 1.000 54.95405 403 VAL C C 1
ATOM 10248 O O . VAL C 1 403 ? -0.50197 51.84757 45.31663 1.000 57.13457 403 VAL C O 1
ATOM 10252 N N . TRP C 1 404 ? 0.70259 50.83450 43.70327 1.000 53.60213 404 TRP C N 1
ATOM 10253 C CA . TRP C 1 404 ? 0.32468 49.48324 44.09374 1.000 50.54051 404 TRP C CA 1
ATOM 10254 C C . TRP C 1 404 ? 1.51564 48.84360 44.79624 1.000 52.35805 404 TRP C C 1
ATOM 10255 O O . TRP C 1 404 ? 2.56817 48.64228 44.18048 1.000 53.58093 404 TRP C O 1
ATOM 10266 N N . SER C 1 405 ? 1.35240 48.53233 46.07818 1.000 52.00635 405 SER C N 1
ATOM 10267 C CA . SER C 1 405 ? 0.11384 48.79125 46.79885 1.000 47.96605 405 SER C CA 1
ATOM 10268 C C . SER C 1 405 ? 0.42329 49.43158 48.15185 1.000 52.65086 405 SER C C 1
ATOM 10269 O O . SER C 1 405 ? 1.58525 49.59400 48.51946 1.000 55.42748 405 SER C O 1
ATOM 10272 N N . LEU C 1 406 ? -0.62581 49.79495 48.89206 1.000 54.40083 406 LEU C N 1
ATOM 10273 C CA . LEU C 1 406 ? -0.43041 50.38009 50.21488 1.000 51.34456 406 LEU C CA 1
ATOM 10274 C C . LEU C 1 406 ? 0.32412 49.42948 51.13645 1.000 53.86350 406 LEU C C 1
ATOM 10275 O O . LEU C 1 406 ? 1.21686 49.85251 51.88166 1.000 50.62219 406 LEU C O 1
ATOM 10280 N N . MET C 1 407 ? -0.01264 48.14086 51.08501 1.000 53.53057 407 MET C N 1
ATOM 10281 C CA . MET C 1 407 ? 0.58425 47.12138 51.93235 1.000 52.80469 407 MET C CA 1
ATOM 10282 C C . MET C 1 407 ? 0.73274 45.83811 51.12913 1.000 51.74640 407 MET C C 1
ATOM 10283 O O . MET C 1 407 ? 0.03303 45.62580 50.13679 1.000 54.61541 407 MET C O 1
ATOM 10288 N N . ASP C 1 408 ? 1.66582 44.98620 51.55591 1.000 47.59423 408 ASP C N 1
ATOM 10289 C CA . ASP C 1 408 ? 1.73280 43.63937 51.00600 1.000 44.91614 408 ASP C CA 1
ATOM 10290 C C . ASP C 1 408 ? 0.38079 42.96409 51.17495 1.000 46.70303 408 ASP C C 1
ATOM 10291 O O . ASP C 1 408 ? -0.35171 43.24422 52.12707 1.000 47.96730 408 ASP C O 1
ATOM 10296 N N . ASN C 1 409 ? 0.03020 42.08311 50.23868 1.000 40.21749 409 ASN C N 1
ATOM 10297 C CA . ASN C 1 409 ? -1.31058 41.50841 50.27449 1.000 36.55561 409 ASN C CA 1
ATOM 10298 C C . ASN C 1 409 ? -1.34039 40.20938 49.47599 1.000 42.57055 409 ASN C C 1
ATOM 10299 O O . ASN C 1 409 ? -0.29921 39.66441 49.09276 1.000 48.50401 409 ASN C O 1
ATOM 10304 N N . PHE C 1 410 ? -2.55536 39.72086 49.22226 1.000 40.38540 410 PHE C N 1
ATOM 10305 C CA . PHE C 1 410 ? -2.79896 38.45839 48.52694 1.000 42.84260 410 PHE C CA 1
ATOM 10306 C C . PHE C 1 410 ? -2.78253 38.72499 47.02345 1.000 48.40292 410 PHE C C 1
ATOM 10307 O O . PHE C 1 410 ? -3.75479 39.22683 46.45653 1.000 51.81566 410 PHE C O 1
ATOM 10315 N N . GLU C 1 411 ? -1.67156 38.39147 46.36986 1.000 45.42630 411 GLU C N 1
ATOM 10316 C CA . GLU C 1 411 ? -1.48831 38.70197 44.95180 1.000 41.06343 411 GLU C CA 1
ATOM 10317 C C . GLU C 1 411 ? -2.04386 37.56248 44.09147 1.000 43.91356 411 GLU C C 1
ATOM 10318 O O . GLU C 1 411 ? -1.32487 36.82770 43.41128 1.000 40.41229 411 GLU C O 1
ATOM 10324 N N . TRP C 1 412 ? -3.36859 37.42219 44.15643 1.000 45.15501 412 TRP C N 1
ATOM 10325 C CA . TRP C 1 412 ? -4.16181 36.50709 43.32063 1.000 45.59462 412 TRP C CA 1
ATOM 10326 C C . TRP C 1 412 ? -3.50350 35.12639 43.30606 1.000 53.05620 412 TRP C C 1
ATOM 10327 O O . TRP C 1 412 ? -3.25744 34.56116 44.38110 1.000 53.67102 412 TRP C O 1
ATOM 10338 N N . ALA C 1 413 ? -3.20699 34.55505 42.13401 1.000 51.82712 413 ALA C N 1
ATOM 10339 C CA . ALA C 1 413 ? -2.65107 33.20929 42.05503 1.000 44.61248 413 ALA C CA 1
ATOM 10340 C C . ALA C 1 413 ? -1.22196 33.13373 42.57786 1.000 35.70568 413 ALA C C 1
ATOM 10341 O O . ALA C 1 413 ? -0.74580 32.03702 42.89044 1.000 49.10133 413 ALA C O 1
ATOM 10343 N N . ASN C 1 414 ? -0.52560 34.25985 42.68289 1.000 39.34929 414 ASN C N 1
ATOM 10344 C CA . ASN C 1 414 ? 0.78564 34.26350 43.32245 1.000 46.41779 414 ASN C CA 1
ATOM 10345 C C . ASN C 1 414 ? 0.70958 34.20233 44.84564 1.000 47.54063 414 ASN C C 1
ATOM 10346 O O . ASN C 1 414 ? 1.75678 34.14248 45.49604 1.000 54.39785 414 ASN C O 1
ATOM 10351 N N . GLY C 1 415 ? -0.48654 34.21160 45.42718 1.000 46.88544 415 GLY C N 1
ATOM 10352 C CA . GLY C 1 415 ? -0.59765 34.13781 46.87376 1.000 54.62142 415 GLY C CA 1
ATOM 10353 C C . GLY C 1 415 ? 0.09010 35.30483 47.54996 1.000 53.22857 415 GLY C C 1
ATOM 10354 O O . GLY C 1 415 ? 0.04762 36.44445 47.07536 1.000 50.94351 415 GLY C O 1
ATOM 10355 N N . TYR C 1 416 ? 0.74404 35.02239 48.67489 1.000 53.84540 416 TYR C N 1
ATOM 10356 C CA . TYR C 1 416 ? 1.45534 36.04932 49.42750 1.000 54.14471 416 TYR C CA 1
ATOM 10357 C C . TYR C 1 416 ? 2.93310 36.12304 49.06295 1.000 52.90725 416 TYR C C 1
ATOM 10358 O O . TYR C 1 416 ? 3.68564 36.85959 49.70809 1.000 54.46256 416 TYR C O 1
ATOM 10367 N N . SER C 1 417 ? 3.34804 35.41122 48.01794 1.000 48.65265 417 SER C N 1
ATOM 10368 C CA . SER C 1 417 ? 4.74256 35.32710 47.60650 1.000 54.06356 417 SER C CA 1
ATOM 10369 C C . SER C 1 417 ? 5.20663 36.51914 46.77618 1.000 59.93890 417 SER C C 1
ATOM 10370 O O . SER C 1 417 ? 6.36150 36.52838 46.33593 1.000 61.59030 417 SER C O 1
ATOM 10373 N N . LYS C 1 418 ? 4.34633 37.50634 46.53087 1.000 56.45562 418 LYS C N 1
ATOM 10374 C CA . LYS C 1 418 ? 4.71442 38.70770 45.78696 1.000 50.20873 418 LYS C CA 1
ATOM 10375 C C . LYS C 1 418 ? 4.29497 39.90899 46.62100 1.000 51.55098 418 LYS C C 1
ATOM 10376 O O . LYS C 1 418 ? 3.09832 40.15549 46.80623 1.000 46.69697 418 LYS C O 1
ATOM 10382 N N . ARG C 1 419 ? 5.27500 40.64522 47.13507 1.000 49.19257 419 ARG C N 1
ATOM 10383 C CA . ARG C 1 419 ? 5.02041 41.77969 48.00709 1.000 45.34463 419 ARG C CA 1
ATOM 10384 C C . ARG C 1 419 ? 5.15576 43.06763 47.20433 1.000 53.45945 419 ARG C C 1
ATOM 10385 O O . ARG C 1 419 ? 6.22977 43.36529 46.66631 1.000 48.11597 419 ARG C O 1
ATOM 10393 N N . PHE C 1 420 ? 4.05951 43.82317 47.12399 1.000 56.58025 420 PHE C N 1
ATOM 10394 C CA . PHE C 1 420 ? 4.01589 45.08530 46.40473 1.000 48.07800 420 PHE C CA 1
ATOM 10395 C C . PHE C 1 420 ? 3.93338 46.28911 47.32676 1.000 47.50568 420 PHE C C 1
ATOM 10396 O O . PHE C 1 420 ? 4.05607 47.42381 46.85069 1.000 41.31239 420 PHE C O 1
ATOM 10404 N N . GLY C 1 421 ? 3.73655 46.07417 48.62413 1.000 48.40070 421 GLY C N 1
ATOM 10405 C CA . GLY C 1 421 ? 3.31566 47.15543 49.49045 1.000 45.83518 421 GLY C CA 1
ATOM 10406 C C . GLY C 1 421 ? 4.41036 48.16791 49.76947 1.000 45.14935 421 GLY C C 1
ATOM 10407 O O . GLY C 1 421 ? 5.60255 47.86215 49.76421 1.000 42.65377 421 GLY C O 1
ATOM 10408 N N . LEU C 1 422 ? 3.98094 49.41412 49.98517 1.000 45.51569 422 LEU C N 1
ATOM 10409 C CA . LEU C 1 422 ? 4.82579 50.38099 50.66693 1.000 55.46121 422 LEU C CA 1
ATOM 10410 C C . LEU C 1 422 ? 5.03181 50.00113 52.12548 1.000 59.27188 422 LEU C C 1
ATOM 10411 O O . LEU C 1 422 ? 5.96508 50.49951 52.76424 1.000 59.35330 422 LEU C O 1
ATOM 10416 N N . ILE C 1 423 ? 4.17703 49.12820 52.65363 1.000 56.46084 423 ILE C N 1
ATOM 10417 C CA . ILE C 1 423 ? 4.20071 48.70798 54.04577 1.000 57.10469 423 ILE C CA 1
ATOM 10418 C C . ILE C 1 423 ? 4.31057 47.19163 54.08400 1.000 58.18518 423 ILE C C 1
ATOM 10419 O O . ILE C 1 423 ? 3.55007 46.49092 53.40368 1.000 43.87972 423 ILE C O 1
ATOM 10424 N N . TYR C 1 424 ? 5.25691 46.69274 54.87763 1.000 56.91811 424 TYR C N 1
ATOM 10425 C CA . TYR C 1 424 ? 5.43012 45.26103 55.06410 1.000 48.46937 424 TYR C CA 1
ATOM 10426 C C . TYR C 1 424 ? 4.36398 44.72548 56.01146 1.000 51.95914 424 TYR C C 1
ATOM 10427 O O . TYR C 1 424 ? 4.07404 45.32862 57.04794 1.000 50.14487 424 TYR C O 1
ATOM 10436 N N . VAL C 1 425 ? 3.77860 43.58655 55.65026 1.000 49.38755 425 VAL C N 1
ATOM 10437 C CA . VAL C 1 425 ? 2.78696 42.91421 56.48031 1.000 50.02980 425 VAL C CA 1
ATOM 10438 C C . VAL C 1 425 ? 3.33980 41.54599 56.85121 1.000 48.75371 425 VAL C C 1
ATOM 10439 O O . VAL C 1 425 ? 3.57368 40.70515 55.97544 1.000 45.93660 425 VAL C O 1
ATOM 10443 N N . ASP C 1 426 ? 3.56312 41.33084 58.14127 1.000 49.50002 426 ASP C N 1
ATOM 10444 C CA . ASP C 1 426 ? 3.90657 40.01509 58.66038 1.000 53.83760 426 ASP C CA 1
ATOM 10445 C C . ASP C 1 426 ? 2.60791 39.27034 58.94567 1.000 56.52476 426 ASP C C 1
ATOM 10446 O O . ASP C 1 426 ? 1.82845 39.68877 59.80461 1.000 58.98563 426 ASP C O 1
ATOM 10451 N N . TYR C 1 427 ? 2.38156 38.16207 58.24085 1.000 50.26713 427 TYR C N 1
ATOM 10452 C CA . TYR C 1 427 ? 1.05877 37.54523 58.23991 1.000 51.07836 427 TYR C CA 1
ATOM 10453 C C . TYR C 1 427 ? 0.73894 36.73892 59.50673 1.000 57.58916 427 TYR C C 1
ATOM 10454 O O . TYR C 1 427 ? -0.44170 36.47578 59.77050 1.000 60.87945 427 TYR C O 1
ATOM 10463 N N . LYS C 1 428 ? 1.73094 36.35006 60.31112 1.000 50.96038 428 LYS C N 1
ATOM 10464 C CA . LYS C 1 428 ? 1.37844 35.74572 61.59792 1.000 68.21441 428 LYS C CA 1
ATOM 10465 C C . LYS C 1 428 ? 1.05235 36.81337 62.63858 1.000 66.25730 428 LYS C C 1
ATOM 10466 O O . LYS C 1 428 ? 0.02195 36.73494 63.31778 1.000 59.06868 428 LYS C O 1
ATOM 10472 N N . THR C 1 429 ? 1.91040 37.82364 62.76708 1.000 66.99096 429 THR C N 1
ATOM 10473 C CA . THR C 1 429 ? 1.65534 38.90731 63.70905 1.000 64.44263 429 THR C CA 1
ATOM 10474 C C . THR C 1 429 ? 0.57900 39.86815 63.21817 1.000 60.82142 429 THR C C 1
ATOM 10475 O O . THR C 1 429 ? -0.04246 40.54829 64.04306 1.000 58.98036 429 THR C O 1
ATOM 10479 N N . GLN C 1 430 ? 0.34416 39.92727 61.90033 1.000 55.59418 430 GLN C N 1
ATOM 10480 C CA . GLN C 1 430 ? -0.44035 40.98959 61.25558 1.000 49.52584 430 GLN C CA 1
ATOM 10481 C C . GLN C 1 430 ? 0.15066 42.36597 61.54156 1.000 53.50855 430 GLN C C 1
ATOM 10482 O O . GLN C 1 430 ? -0.54264 43.38213 61.47953 1.000 57.27159 430 GLN C O 1
ATOM 10488 N N . LYS C 1 431 ? 1.44444 42.40826 61.84239 1.000 57.53674 431 LYS C N 1
ATOM 10489 C CA . LYS C 1 431 ? 2.11982 43.66474 62.12342 1.000 49.65058 431 LYS C CA 1
ATOM 10490 C C . LYS C 1 431 ? 2.46984 44.38069 60.82695 1.000 47.29947 431 LYS C C 1
ATOM 10491 O O . LYS C 1 431 ? 2.95523 43.76901 59.87385 1.000 49.99461 431 LYS C O 1
ATOM 10497 N N . ARG C 1 432 ? 2.22304 45.68694 60.80578 1.000 53.56194 432 ARG C N 1
ATOM 10498 C CA . ARG C 1 432 ? 2.56983 46.55849 59.69205 1.000 44.25993 432 ARG C CA 1
ATOM 10499 C C . ARG C 1 432 ? 3.89274 47.26385 59.97681 1.000 51.20855 432 ARG C C 1
ATOM 10500 O O . ARG C 1 432 ? 4.01942 47.97515 60.98037 1.000 59.16375 432 ARG C O 1
ATOM 10508 N N . THR C 1 433 ? 4.86812 47.07565 59.09602 1.000 54.49006 433 THR C N 1
ATOM 10509 C CA . THR C 1 433 ? 6.15461 47.76545 59.20082 1.000 61.25036 433 THR C CA 1
ATOM 10510 C C . THR C 1 433 ? 6.39652 48.58225 57.94175 1.000 61.53312 433 THR C C 1
ATOM 10511 O O . THR C 1 433 ? 6.71865 48.00230 56.88693 1.000 60.12631 433 THR C O 1
ATOM 10515 N N . PRO C 1 434 ? 6.26665 49.90807 57.99302 1.000 59.63630 434 PRO C N 1
ATOM 10516 C CA . PRO C 1 434 ? 6.46824 50.71582 56.78173 1.000 54.29245 434 PRO C CA 1
ATOM 10517 C C . PRO C 1 434 ? 7.87765 50.53783 56.23680 1.000 56.05460 434 PRO C C 1
ATOM 10518 O O . PRO C 1 434 ? 8.86843 50.66012 56.96351 1.000 61.11979 434 PRO C O 1
ATOM 10522 N N . LYS C 1 435 ? 7.95563 50.23208 54.94786 1.000 48.21985 435 LYS C N 1
ATOM 10523 C CA . LYS C 1 435 ? 9.22750 50.02117 54.28220 1.000 47.61456 435 LYS C CA 1
ATOM 10524 C C . LYS C 1 435 ? 9.91641 51.35823 54.02226 1.000 45.99051 435 LYS C C 1
ATOM 10525 O O . LYS C 1 435 ? 9.34338 52.43509 54.22074 1.000 52.43903 435 LYS C O 1
ATOM 10531 N N . LYS C 1 436 ? 11.17569 51.28379 53.58247 1.000 40.96749 436 LYS C N 1
ATOM 10532 C CA . LYS C 1 436 ? 11.90392 52.50974 53.26966 1.000 49.51630 436 LYS C CA 1
ATOM 10533 C C . LYS C 1 436 ? 11.20171 53.32634 52.18297 1.000 49.28055 436 LYS C C 1
ATOM 10534 O O . LYS C 1 436 ? 11.24125 54.56201 52.21349 1.000 58.87400 436 LYS C O 1
ATOM 10540 N N . SER C 1 437 ? 10.54014 52.66711 51.23006 1.000 44.51428 437 SER C N 1
ATOM 10541 C CA . SER C 1 437 ? 9.82535 53.41270 50.19709 1.000 51.87644 437 SER C CA 1
ATOM 10542 C C . SER C 1 437 ? 8.65768 54.21124 50.76985 1.000 57.67002 437 SER C C 1
ATOM 10543 O O . SER C 1 437 ? 8.27735 55.24054 50.20111 1.000 54.58072 437 SER C O 1
ATOM 10546 N N . ALA C 1 438 ? 8.07829 53.76716 51.88736 1.000 58.61709 438 ALA C N 1
ATOM 10547 C CA . ALA C 1 438 ? 6.98434 54.52910 52.47905 1.000 55.99533 438 ALA C CA 1
ATOM 10548 C C . ALA C 1 438 ? 7.46900 55.86620 53.02424 1.000 57.25804 438 ALA C C 1
ATOM 10549 O O . ALA C 1 438 ? 6.72903 56.85525 52.99221 1.000 58.11963 438 ALA C O 1
ATOM 10551 N N . TYR C 1 439 ? 8.70396 55.92229 53.51867 1.000 59.96191 439 TYR C N 1
ATOM 10552 C CA . TYR C 1 439 ? 9.25313 57.19231 53.97255 1.000 57.70348 439 TYR C CA 1
ATOM 10553 C C . TYR C 1 439 ? 9.72098 58.04688 52.80558 1.000 57.46640 439 TYR C C 1
ATOM 10554 O O . TYR C 1 439 ? 9.67477 59.28019 52.88498 1.000 56.49482 439 TYR C O 1
ATOM 10563 N N . TRP C 1 440 ? 10.17228 57.41013 51.72380 1.000 58.88157 440 TRP C N 1
ATOM 10564 C CA . TRP C 1 440 ? 10.50892 58.14567 50.50942 1.000 52.23522 440 TRP C CA 1
ATOM 10565 C C . TRP C 1 440 ? 9.26069 58.74791 49.87914 1.000 51.51924 440 TRP C C 1
ATOM 10566 O O . TRP C 1 440 ? 9.23881 59.93273 49.52709 1.000 53.44665 440 TRP C O 1
ATOM 10577 N N . TYR C 1 441 ? 8.20313 57.94489 49.74261 1.000 45.60294 441 TYR C N 1
ATOM 10578 C CA . TYR C 1 441 ? 6.95722 58.44801 49.17526 1.000 55.65101 441 TYR C CA 1
ATOM 10579 C C . TYR C 1 441 ? 6.38056 59.58106 50.00962 1.000 64.24833 441 TYR C C 1
ATOM 10580 O O . TYR C 1 441 ? 5.79543 60.52130 49.45975 1.000 69.73169 441 TYR C O 1
ATOM 10589 N N . ARG C 1 442 ? 6.54280 59.51781 51.33239 1.000 64.15911 442 ARG C N 1
ATOM 10590 C CA . ARG C 1 442 ? 6.03447 60.58293 52.18856 1.000 60.67950 442 ARG C CA 1
ATOM 10591 C C . ARG C 1 442 ? 6.63399 61.93090 51.81340 1.000 55.34507 442 ARG C C 1
ATOM 10592 O O . ARG C 1 442 ? 5.91666 62.93753 51.74603 1.000 52.53176 442 ARG C O 1
ATOM 10600 N N . GLU C 1 443 ? 7.94433 61.97314 51.55054 1.000 54.60644 443 GLU C N 1
ATOM 10601 C CA . GLU C 1 443 ? 8.56059 63.24306 51.19118 1.000 55.40660 443 GLU C CA 1
ATOM 10602 C C . GLU C 1 443 ? 8.25993 63.60918 49.74246 1.000 57.28726 443 GLU C C 1
ATOM 10603 O O . GLU C 1 443 ? 8.26805 64.79089 49.39136 1.000 55.23453 443 GLU C O 1
ATOM 10609 N N . VAL C 1 444 ? 7.99044 62.61823 48.88708 1.000 55.37213 444 VAL C N 1
ATOM 10610 C CA . VAL C 1 444 ? 7.48161 62.91525 47.54890 1.000 53.72326 444 VAL C CA 1
ATOM 10611 C C . VAL C 1 444 ? 6.19909 63.73272 47.65418 1.000 57.50414 444 VAL C C 1
ATOM 10612 O O . VAL C 1 444 ? 6.06701 64.79921 47.04440 1.000 55.50590 444 VAL C O 1
ATOM 10616 N N . ILE C 1 445 ? 5.23435 63.24241 48.43818 1.000 60.78926 445 ILE C N 1
ATOM 10617 C CA . ILE C 1 445 ? 3.95861 63.94168 48.55480 1.000 65.38744 445 ILE C CA 1
ATOM 10618 C C . ILE C 1 445 ? 4.12890 65.28054 49.25895 1.000 73.54342 445 ILE C C 1
ATOM 10619 O O . ILE C 1 445 ? 3.42389 66.24680 48.94391 1.000 78.36203 445 ILE C O 1
ATOM 10624 N N . LYS C 1 446 ? 5.05930 65.37043 50.21325 1.000 75.20758 446 LYS C N 1
ATOM 10625 C CA . LYS C 1 446 ? 5.29418 66.64402 50.88611 1.000 75.62420 446 LYS C CA 1
ATOM 10626 C C . LYS C 1 446 ? 5.91380 67.66069 49.93545 1.000 74.98008 446 LYS C C 1
ATOM 10627 O O . LYS C 1 446 ? 5.60553 68.85480 50.00667 1.000 80.27685 446 LYS C O 1
ATOM 10633 N N . SER C 1 447 ? 6.79139 67.20960 49.04244 1.000 75.14822 447 SER C N 1
ATOM 10634 C CA . SER C 1 447 ? 7.36943 68.08872 48.03478 1.000 77.21574 447 SER C CA 1
ATOM 10635 C C . SER C 1 447 ? 6.43063 68.34939 46.86304 1.000 75.48627 447 SER C C 1
ATOM 10636 O O . SER C 1 447 ? 6.74576 69.19727 46.02223 1.000 78.99299 447 SER C O 1
ATOM 10639 N N . ASN C 1 448 ? 5.28717 67.66112 46.80664 1.000 70.41335 448 ASN C N 1
ATOM 10640 C CA . ASN C 1 448 ? 4.42365 67.61386 45.62107 1.000 74.21690 448 ASN C CA 1
ATOM 10641 C C . ASN C 1 448 ? 5.22911 67.38388 44.34592 1.000 75.87458 448 ASN C C 1
ATOM 10642 O O . ASN C 1 448 ? 4.97447 67.98541 43.29949 1.000 74.62324 448 ASN C O 1
ATOM 10647 N N . GLY C 1 449 ? 6.21747 66.51000 44.43431 1.000 75.29170 449 GLY C N 1
ATOM 10648 C CA . GLY C 1 449 ? 7.01753 66.20609 43.27055 1.000 77.01272 449 GLY C CA 1
ATOM 10649 C C . GLY C 1 449 ? 8.27041 65.46287 43.66071 1.000 77.36493 449 GLY C C 1
ATOM 10650 O O . GLY C 1 449 ? 8.49572 65.13128 44.82645 1.000 76.00203 449 GLY C O 1
ATOM 10651 N N . LEU C 1 450 ? 9.08040 65.19846 42.64953 1.000 83.00922 450 LEU C N 1
ATOM 10652 C CA . LEU C 1 450 ? 10.38168 64.61704 42.88303 1.000 84.01956 450 LEU C CA 1
ATOM 10653 C C . LEU C 1 450 ? 11.23978 65.75493 43.36135 1.000 87.81896 450 LEU C C 1
ATOM 10654 O O . LEU C 1 450 ? 10.87075 66.91058 43.15483 1.000 98.70806 450 LEU C O 1
#

CATH classification: 3.20.20.80

B-factor: mean 62.72, std 19.99, range [26.85, 160.88]

Nearest PDB structures (foldseek):
  6z1m-assembly2_B  TM=1.002E+00  e=2.295E-84  synthetic construct
  5n6s-assembly4_D  TM=8.650E-01  e=8.225E-49  Thermotoga maritima
  5n6s-assembly3_C  TM=8.566E-01  e=9.171E-49  Thermotoga maritima
  5yj7-assembly1_A  TM=8.584E-01  e=1.772E-45  Nannochloris
  4gxp-assembly2_B  TM=8.839E-01  e=5.678E-43  Thermotoga maritima MSB8

Foldseek 3Di:
DFDDDQFFFAAEDECQWAQACCPPQQFAAFVQQVQLCDPPQFPPSFGRNCWLNCLPCVLVLLVLVLVLPGQAYEYEQQQSQQVVLLDDDGRPVSLVSVVVNLVSCVVSNYAYAYEHDEPRHRVNCVVVPQLLDLVNLVSLLVSLLVCCVSPVQRHQHYAYYAALLVCLLCDACLQSAPVRHNDLLSSLSSVLSSLSSLLSSLVSNVVVPRNHWYFHEHAPFDDDDCPPDNVSVVRSVVSSCVVVCLCCPPPCNQQVLVVSVVSQVVNCVPPNDDDDDDCSSVCSNPVGQEYEYAYEAHPVPDPQLDHCLVVLLVVLQVCCVPPVHEYEPNEYWAWDPWDQDPLATAPVSRVVRVQSNQVSVVVSVVVPRRHRYYHYPHQWQTQPRSHGSSTTTHCWYADVVVSDTRRYPSSVVSSVCVVSSHD/DFFDDPLFFEAAEDECLWAAACCPPQQFAAFLQQVQLCDPPQFPPSFGSNCWLNCLVCVLVVLVLVLLLPGQAYEYEQACRLQPVLLDDDGRVVSLVSVVVNLVSNVVSNYAYAYEHDDPGHRVNCVVVPNLLDLVSLVSLLVSLLVCCVSPVVRHFHYADEAALLVCLLCDACLQSAPPRHNDLLSSLSNSLSSLSSLLSSLVSNVVVPRNHWYEHEHALFDDDVVVSVVSSVVSSCVVQVVCCPVVNPPQQLCVSVVSQVVNVVVVHHRDDDPSSSCSCVVRGQAYEYAYEAHDVPPPAPRHDQDQLVLLVVLVVCCVVPVHAYEPNEYWTWDQWDQDPLATAPVVRLVSVQSNVVSVSVNVVVPRRHRYYHYPHQWQTQPRNHGSRTTGHCWYADVVVSDIRGYPSSVVSSCCVVVNHD/DWQFDDPLFFEEFEDECLWAQACCPDLQFAAFVQQVQLCDPPQFPPSFGRNCKLNCLPCVLVLLVLVLVLVGLEYEYEQQQRLQPVLLDDDGRVVSLVSVVVNLVSNVVSNYAYAYEHDPPGHRVNCVVVPPLLDLVSLVSLLVSLLVCCVSPVVRHQHYAHYAALLVCLLCDACLLSAPVRHNDLLSSLSSVLSSLSSVLSSVVSNVVVVRNHAYEYEHEPADDDD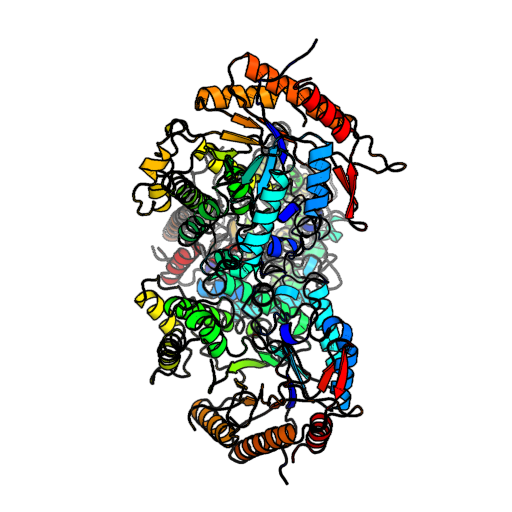DDPDNVSVVSSVVSSVVVVCLCVPVVCLNQVLVVSVVSDVVSVLHDDDCSSVSSNDAHQEYEYAYEPHCNQDLLRLLVVLVVVCVSRVHEYEPNEYWFFDQWDQDVLATAPVVRLVRVQSNQVSVSVSVVVPRRHRYYHYPRQWQTQPRSHGSRTTTHCWYADVVVSDTRGYPVSVVSSVCVVSSTD

Solvent-accessible surface area: 49252 Å² total; per-residue (Å²): 102,145,11,46,198,109,4,16,4,0,0,0,1,0,2,8,0,3,6,4,4,9,143,75,55,48,15,5,72,0,4,2,15,63,16,7,107,55,125,85,89,12,87,48,59,20,44,1,48,88,5,0,18,3,20,65,17,23,50,30,0,0,43,23,0,112,58,7,35,6,63,0,0,0,5,1,0,1,0,0,1,0,1,25,104,0,70,59,166,26,18,105,117,0,5,59,9,1,42,71,2,0,66,30,0,61,144,45,56,1,53,0,0,0,1,0,2,5,15,1,0,0,33,29,2,31,112,109,24,0,0,47,36,76,99,2,4,72,2,0,11,89,0,0,78,11,0,0,95,96,0,0,85,54,0,68,35,0,0,0,2,2,8,23,33,10,5,1,4,21,0,0,0,19,12,74,14,6,33,28,39,112,52,29,118,63,0,13,53,0,9,3,3,8,23,3,0,5,0,70,0,10,74,5,0,131,105,44,78,33,147,18,48,2,0,19,0,38,14,55,12,29,88,81,126,83,78,138,81,150,112,45,38,91,25,11,54,99,44,6,80,110,5,43,97,55,36,101,46,110,135,51,69,21,104,65,48,64,1,0,79,88,0,6,104,52,11,49,80,86,44,22,115,70,64,168,54,116,51,11,41,126,27,6,52,88,14,44,58,0,11,0,0,1,3,49,35,23,88,195,186,70,159,59,183,39,44,47,20,130,18,0,31,73,12,0,45,119,4,38,121,106,56,114,54,29,0,1,0,0,7,0,2,36,33,22,134,14,117,64,92,131,61,33,4,123,1,67,69,1,18,73,6,0,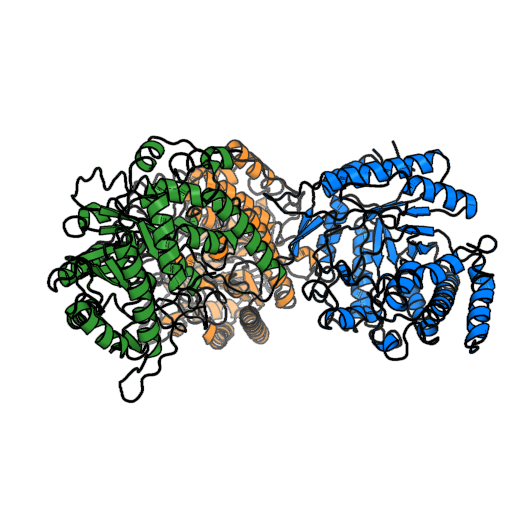79,61,0,0,63,10,0,22,97,0,34,141,78,48,3,59,2,95,0,0,0,0,8,0,0,0,0,3,0,28,12,29,58,0,42,47,80,37,26,0,0,0,29,0,52,52,149,30,15,72,11,13,28,0,91,0,2,93,47,0,80,98,6,23,146,52,38,2,73,142,55,159,4,49,190,124,4,16,1,0,0,0,0,0,2,7,0,3,7,4,4,11,76,77,58,25,6,0,11,0,4,2,14,15,16,6,44,14,52,84,65,13,93,128,57,32,34,1,52,85,6,0,22,2,21,101,77,23,116,74,1,0,107,37,0,109,105,10,39,7,59,0,0,0,5,1,0,1,1,0,1,0,3,4,48,1,50,32,114,46,18,111,117,0,3,56,8,0,36,72,1,0,68,38,0,63,146,42,60,0,35,0,0,0,0,1,2,5,14,1,0,0,0,27,2,0,18,53,18,0,0,34,31,75,82,0,2,25,2,0,6,41,0,0,19,9,0,0,66,102,0,5,98,52,1,94,31,0,0,0,3,2,8,25,37,11,4,2,3,20,0,0,0,24,11,76,14,5,18,25,15,102,53,38,119,70,0,10,91,0,9,4,6,6,21,2,0,6,0,62,0,5,57,5,3,94,19,34,78,44,144,16,60,1,0,23,0,39,16,60,15,29,47,140,122,146,126,86,83,132,44,12,33,109,48,4,74,114,5,42,98,34,38,98,33,117,126,49,99,28,122,66,51,84,0,0,88,52,0,3,97,43,6,37,82,36,72,23,151,97,34,100,46,59,93,21,28,70,33,14,52,56,81,32,33,0,20,0,1,2,2,25,5,20,104,169,121,181,106,12,62,40,79,108,44,40,30,97,7,0,34,59,13,0,46,113,5,33,104,165,83,108,37,28,0,3,0,0,8,0,1,10,4,13,115,13,120,64,103,151,55,38,4,123,3,64,69,1,20,65,4,0,72,68,0,0,65,12,0,21,91,0,36,130,72,47,4,54,2,108,0,0,0,0,8,0,1,2,0,3,0,30,13,30,61,0,40,48,44,37,9,0,0,6,25,0,53,58,193,93,14,132,14,16,36,0,95,0,5,107,51,0,96,110,6,18,187,72,36,4,55,247,81,42,94,1,43,144,130,7,15,4,0,0,0,1,0,3,7,0,3,7,4,4,8,75,77,46,25,6,0,11,0,4,2,11,16,14,6,42,12,37,76,58,13,91,129,56,30,34,1,53,84,4,0,18,2,19,96,82,30,119,77,2,0,111,30,0,111,98,8,36,5,50,0,0,0,5,2,0,1,0,0,1,0,0,10,30,0,64,52,130,54,22,106,113,0,2,58,9,0,40,70,3,0,58,36,0,63,140,33,53,1,34,0,0,0,0,0,2,6,15,0,0,0,1,29,2,1,19,57,20,0,0,42,36,75,91,0,0,74,3,0,17,69,0,0,91,9,0,0,78,106,0,8,101,57,4,101,23,0,0,0,2,2,8,25,32,9,5,2,4,17,0,0,0,20,8,44,14,7,18,27,15,103,47,34,109,53,0,17,66,0,8,3,0,9,21,0,0,14,0,42,0,5,76,19,2,97,128,52,96,39,154,20,55,0,0,25,0,39,15,55,12,23,95,79,75,101,62,149,46,106,76,70,33,124,30,16,33,104,45,5,76,101,6,50,95,38,44,124,58,111,120,12,168,12,100,71,29,89,1,1,84,106,0,4,90,61,57,67,121,84,142,62,105,43,4,47,132,28,23,58,55,76,33,36,0,20,0,2,0,1,44,20,37,138,168,90,106,27,82,7,0,24,64,13,0,48,121,15,37,125,100,72,111,26,35,0,1,0,0,7,0,2,25,39,24,126,13,128,63,99,155,53,34,4,102,2,68,69,0,21,66,7,0,73,67,0,0,64,9,0,24,69,0,37,130,82,45,3,68,1,88,0,0,0,0,8,0,1,2,0,4,0,27,13,31,68,0,41,49,89,42,29,0,0,2,26,0,57,57,188,85,16,118,15,12,32,0,100,0,0,116,52,0,69,94,7,22,168,61,27,1,52

Sequence (1259 aa):
LKFPKKDFLWGAATAAYQIEGAANEDGRGPSIWDTFSHTPGKVHNGDNGDVACDHYHRYKEDVELMKELGLNAYRFSISWPRILPEGEGKVNQKGLDFYNNLIDELLENGIEPFVTLYHWDLPQALQDKKGGWENRRETVDAFAEEYARVCFERFGDRVKKYWITFNEPNVFAVLGYLSGVHPPGMKDLKKAFRRAAHNLLLAHARRAVKAYREISQNNGQIGITLNLSPVYPASDNEEEDKKAAAEERADQFNNWFLDPIFKGKKYEHMMLERLGEQIAANGGEELPEITDEMEILSASLDFIGLNYYTSNLTDMGWEIYPEEGLYDLLKRIHEKYNLPIYITENGMAVDDDEEVEEDGAVHDTNRIDYLKEHLEAVHKAIEEGVNVRRGYFVWSLMDNFEWANGYSKRFGLIYVDYKTQKRTPKKSAYWYREVIKSNGLSLKFPKDFLWGAATAAYQIEGAANEDGRGPSIWDTFSHTPGKVHNGDNGDVACDHYHRYKEDVELMKELGLNAYRFSISWPRILPEGEGKVNQKGLDFYNNLIDELLENGIEPFVTLYHWDLPQALQDKGGWENRETVDAFAEYARVCFERFGDRVKYWITFNEPNVFAVLGYLSGVHPPGMKDLKKAFRAAHNLLLAHARRAVKKAYREISQNGQIGITLNLSPVYNEEEEDKKAAAEERADQFNNWFLDPIFKGKYEHMMLERLGEQIAANGGELPEEITDEMEILSSAASSLLDFIGLNYYTSNLVRRTDMMGWEIYPEGLYDLLKRIHEKYNLPIYITENGMAVDDEVEDGAVHDTNRIDYLKEHLEAVHKAIEEEGVNVRGYFVWSLMDNFEWANGYSKKRFGLIYVDYKTQKRTPKKSAYWYREVIKSNGLKSLKFPKDFLWGAATAAYQIEGAANEDGRGPSIWDTFSHTPGKVHNGDNGDVACDHYHRYKEDVELMKELGLNAYRFSISWPRILPEGEGKKVNQKGLDFYNNLIDELLEENGIEPFVTLYHWDLPQALQDKGGWENRRETVDAFAEEYARRVCFERFGDRVKKYWITFNEPNVFAVLGYLSGVHPPGMKDLKKKAFRAAHNLLLAHARRAVKAYRREISQNGQIGITLNLSPVYPASDNEEEDKAAAERADQFNNWFLDPIFKGKYEHMMLERRLGEQIAAPEEITDEMEILSASLDFIGLNYYTSNEIYPEGLYDLLKRIHEKYNLPIYITENGMAVDDEVEDGAVHDTNRIDYLKEHLEAVHKAIEEGVNVRGYFVWSLMDNFEWANGYSKRFGLIYVDYKTQKRTPKKSAYWYREVIKSNGL

Radius of gyration: 35.56 Å; Cα contacts (8 Å, |Δi|>4): 2624; chains: 3; bounding box: 82×96×96 Å